Protein AF-A0A182FB34-F1 (afdb_monomer_lite)

Structure (mmCIF, N/CA/C/O backbone):
data_AF-A0A182FB34-F1
#
_entry.id   AF-A0A182FB34-F1
#
loop_
_atom_site.group_PDB
_atom_site.id
_atom_site.type_symbol
_atom_site.label_atom_id
_atom_site.label_alt_id
_atom_site.label_comp_id
_atom_site.label_asym_id
_atom_site.label_entity_id
_atom_site.label_seq_id
_atom_site.pdbx_PDB_ins_code
_atom_site.Cartn_x
_atom_site.Cartn_y
_atom_site.Cartn_z
_atom_site.occupancy
_atom_site.B_iso_or_equiv
_atom_site.auth_seq_id
_atom_site.auth_comp_id
_atom_site.auth_asym_id
_atom_site.auth_atom_id
_atom_site.pdbx_PDB_model_num
ATOM 1 N N . MET A 1 1 ? -63.714 -70.785 -18.193 1.00 37.62 1 MET A N 1
ATOM 2 C CA . MET A 1 1 ? -62.832 -69.650 -17.864 1.00 37.62 1 MET A CA 1
ATOM 3 C C . MET A 1 1 ? -63.317 -68.471 -18.675 1.00 37.62 1 MET A C 1
ATOM 5 O O . MET A 1 1 ? -63.249 -68.540 -19.891 1.00 37.62 1 MET A O 1
ATOM 9 N N . THR A 1 2 ? -63.815 -67.443 -18.006 1.00 28.34 2 THR A N 1
ATOM 10 C CA . THR A 1 2 ? -64.117 -66.121 -18.567 1.00 28.34 2 THR A CA 1
ATOM 11 C C . THR A 1 2 ? -63.583 -65.141 -17.534 1.00 28.34 2 THR A C 1
ATOM 13 O O . THR A 1 2 ? -63.871 -65.276 -16.344 1.00 28.34 2 THR A O 1
ATOM 16 N N . THR A 1 3 ? -62.665 -64.274 -17.945 1.00 29.41 3 THR A N 1
ATOM 17 C CA . THR A 1 3 ? -61.833 -63.498 -17.021 1.00 29.41 3 THR A CA 1
ATOM 18 C C . THR A 1 3 ? -62.367 -62.085 -16.882 1.00 29.41 3 THR A C 1
ATOM 20 O O . THR A 1 3 ? -62.149 -61.271 -17.775 1.00 29.41 3 THR A O 1
ATOM 23 N N . MET A 1 4 ? -62.969 -61.768 -15.733 1.00 33.31 4 MET A N 1
ATOM 24 C CA . MET A 1 4 ? -63.123 -60.375 -15.315 1.00 33.31 4 MET A CA 1
ATOM 25 C C . MET A 1 4 ? -61.728 -59.748 -15.197 1.00 33.31 4 MET A C 1
ATOM 27 O O . MET A 1 4 ? -60.976 -60.050 -14.268 1.00 33.31 4 MET A O 1
ATOM 31 N N . ARG A 1 5 ? -61.362 -58.901 -16.162 1.00 35.53 5 ARG A N 1
ATOM 32 C CA . ARG A 1 5 ? -60.202 -58.017 -16.050 1.00 35.53 5 ARG A CA 1
ATOM 33 C C . ARG A 1 5 ? -60.643 -56.764 -15.308 1.00 35.53 5 ARG A C 1
ATOM 35 O O . ARG A 1 5 ? -61.372 -55.956 -15.865 1.00 35.53 5 ARG A O 1
ATOM 42 N N . ALA A 1 6 ? -60.160 -56.586 -14.084 1.00 34.56 6 ALA A N 1
ATOM 43 C CA . ALA A 1 6 ? -60.190 -55.274 -13.458 1.00 34.56 6 ALA A CA 1
ATOM 44 C C . ALA A 1 6 ? -59.163 -54.375 -14.166 1.00 34.56 6 ALA A C 1
ATOM 46 O O . ALA A 1 6 ? -57.954 -54.562 -14.003 1.00 34.56 6 ALA A O 1
ATOM 47 N N . SER A 1 7 ? -59.634 -53.418 -14.964 1.00 38.97 7 SER A N 1
ATOM 48 C CA . SER A 1 7 ? -58.847 -52.241 -15.329 1.00 38.97 7 SER A CA 1
ATOM 49 C C . SER A 1 7 ? -58.550 -51.447 -14.056 1.00 38.97 7 SER A C 1
ATOM 51 O O . SER A 1 7 ? -59.430 -51.227 -13.226 1.00 38.97 7 SER A O 1
ATOM 53 N N . GLY A 1 8 ? -57.291 -51.058 -13.856 1.00 44.94 8 GLY A N 1
ATOM 54 C CA . GLY A 1 8 ? -56.902 -50.338 -12.646 1.00 44.94 8 GLY A CA 1
ATOM 55 C C . GLY A 1 8 ? -57.573 -48.965 -12.564 1.00 44.94 8 GLY A C 1
ATOM 56 O O . GLY A 1 8 ? -57.427 -48.182 -13.494 1.00 44.94 8 GLY A O 1
ATOM 57 N N . LEU A 1 9 ? -58.197 -48.688 -11.412 1.00 46.28 9 LEU A N 1
ATOM 58 C CA . LEU A 1 9 ? -58.783 -47.413 -10.949 1.00 46.28 9 LEU A CA 1
ATOM 59 C C . LEU A 1 9 ? -60.258 -47.101 -11.274 1.00 46.28 9 LEU A C 1
ATOM 61 O O . LEU A 1 9 ? -60.777 -46.186 -10.643 1.00 46.28 9 LEU A O 1
ATOM 65 N N . ASP A 1 10 ? -60.974 -47.900 -12.072 1.00 52.06 10 ASP A N 1
ATOM 66 C CA . ASP A 1 10 ? -62.434 -47.745 -12.247 1.00 52.06 10 ASP A CA 1
ATOM 67 C C . ASP A 1 10 ? -63.233 -48.898 -11.614 1.00 52.06 10 ASP A C 1
ATOM 69 O O . ASP A 1 10 ? -62.955 -50.075 -11.842 1.00 52.06 10 ASP A O 1
ATOM 73 N N . HIS A 1 11 ? -64.266 -48.572 -10.829 1.00 64.12 11 HIS A N 1
ATOM 74 C CA . HIS A 1 11 ? -65.145 -49.541 -10.143 1.00 64.12 11 HIS A CA 1
ATOM 75 C C . HIS A 1 11 ? -66.318 -50.035 -11.018 1.00 64.12 11 HIS A C 1
ATOM 77 O O . HIS A 1 11 ? -67.413 -50.322 -10.520 1.00 64.12 11 HIS A O 1
ATOM 83 N N . ASN A 1 12 ? -66.075 -50.135 -12.324 1.00 58.28 12 ASN A N 1
ATOM 84 C CA . ASN A 1 12 ? -67.068 -50.516 -13.321 1.00 58.28 12 ASN A CA 1
ATOM 85 C C . ASN A 1 12 ? -67.033 -52.026 -13.598 1.00 58.28 12 ASN A C 1
ATOM 87 O O . ASN A 1 12 ? -65.972 -52.647 -13.654 1.00 58.28 12 ASN A O 1
ATOM 91 N N . CYS A 1 13 ? -68.209 -52.606 -13.809 1.00 60.28 13 CYS A N 1
ATOM 92 C CA . CYS A 1 13 ? -68.420 -53.998 -14.174 1.00 60.28 13 CYS A CA 1
ATOM 93 C C . CYS A 1 13 ? -68.882 -54.070 -15.644 1.00 60.28 13 CYS A C 1
ATOM 95 O O . CYS A 1 13 ? -69.821 -53.376 -16.030 1.00 60.28 13 CYS A O 1
ATOM 97 N N . LEU A 1 14 ? -68.225 -54.911 -16.453 1.00 51.50 14 LEU A N 1
ATOM 98 C CA . LEU A 1 14 ? -68.591 -55.205 -17.848 1.00 51.50 14 LEU A CA 1
ATOM 99 C C . LEU A 1 14 ? -69.265 -56.583 -17.951 1.00 51.50 14 LEU A C 1
ATOM 101 O O . LEU A 1 14 ? -68.822 -57.538 -17.308 1.00 51.50 14 LEU A O 1
ATOM 105 N N . GLU A 1 15 ? -70.288 -56.694 -18.801 1.00 47.69 15 GLU A N 1
ATOM 106 C CA . GLU A 1 15 ? -70.993 -57.945 -19.108 1.00 47.69 15 GLU A CA 1
ATOM 107 C C . GLU A 1 15 ? -71.058 -58.150 -20.637 1.00 47.69 15 GLU A C 1
ATOM 109 O O . GLU A 1 15 ? -71.706 -57.393 -21.357 1.00 47.69 15 GLU A O 1
ATOM 114 N N . GLU A 1 16 ? -70.342 -59.155 -21.156 1.00 42.22 16 GLU A N 1
ATOM 115 C CA . GLU A 1 16 ? -70.268 -59.442 -22.599 1.00 42.22 16 GLU A CA 1
ATOM 116 C C . GLU A 1 16 ? -71.541 -60.151 -23.104 1.00 42.22 16 GLU A C 1
ATOM 118 O O . GLU A 1 16 ? -71.780 -61.322 -22.798 1.00 42.22 16 GLU A O 1
ATOM 123 N N . ALA A 1 17 ? -72.328 -59.473 -23.946 1.00 42.28 17 ALA A N 1
ATOM 124 C CA . ALA A 1 17 ? -73.494 -60.042 -24.627 1.00 42.28 17 ALA A CA 1
ATOM 125 C C . ALA A 1 17 ? -73.252 -60.151 -26.145 1.00 42.28 17 ALA A C 1
ATOM 127 O O . ALA A 1 17 ? -73.205 -59.152 -26.861 1.00 42.28 17 ALA A O 1
ATOM 128 N N . ALA A 1 18 ? -73.107 -61.376 -26.657 1.00 38.28 18 ALA A N 1
ATOM 129 C CA . ALA A 1 18 ? -72.690 -61.612 -28.039 1.00 38.28 18 ALA A CA 1
ATOM 130 C C . ALA A 1 18 ? -73.835 -61.507 -29.070 1.00 38.28 18 ALA A C 1
ATOM 132 O O . ALA A 1 18 ? -74.703 -62.378 -29.132 1.00 38.28 18 ALA A O 1
ATOM 133 N N . LEU A 1 19 ? -73.760 -60.509 -29.958 1.00 38.97 19 LEU A N 1
ATOM 134 C CA . LEU A 1 19 ? -74.393 -60.478 -31.286 1.00 38.97 19 LEU A CA 1
ATOM 135 C C . LEU A 1 19 ? -73.522 -59.630 -32.238 1.00 38.97 19 LEU A C 1
ATOM 137 O O . LEU A 1 19 ? -72.851 -58.698 -31.809 1.00 38.97 19 LEU A O 1
ATOM 141 N N . GLY A 1 20 ? -73.452 -60.004 -33.519 1.00 41.34 20 GLY A N 1
ATOM 142 C CA . GLY A 1 20 ? -72.346 -59.588 -34.395 1.00 41.34 20 GLY A CA 1
ATOM 143 C C . GLY A 1 20 ? -72.399 -58.160 -34.964 1.00 41.34 20 GLY A C 1
ATOM 144 O O . GLY A 1 20 ? -73.461 -57.656 -35.316 1.00 41.34 20 GLY A O 1
ATOM 145 N N . ASN A 1 21 ? -71.204 -57.601 -35.194 1.00 50.00 21 ASN A N 1
ATOM 146 C CA . ASN A 1 21 ? -70.905 -56.439 -36.048 1.00 50.00 21 ASN A CA 1
ATOM 147 C C . ASN A 1 21 ? -71.442 -55.052 -35.627 1.00 50.00 21 ASN A C 1
ATOM 149 O O . ASN A 1 21 ? -71.899 -54.303 -36.484 1.00 50.00 21 ASN A O 1
ATOM 153 N N . THR A 1 22 ? -71.273 -54.676 -34.357 1.00 47.88 22 THR A N 1
ATOM 154 C CA . THR A 1 22 ? -70.527 -53.459 -33.932 1.00 47.88 22 THR A CA 1
ATOM 155 C C . THR A 1 22 ? -70.444 -53.457 -32.409 1.00 47.88 22 THR A C 1
ATOM 157 O O . THR A 1 22 ? -71.482 -53.402 -31.754 1.00 47.88 22 THR A O 1
ATOM 160 N N . GLU A 1 23 ? -69.239 -53.497 -31.842 1.00 40.06 23 GLU A N 1
ATOM 161 C CA . GLU A 1 23 ? -69.048 -53.404 -30.390 1.00 40.06 23 GLU A CA 1
ATOM 162 C C . GLU A 1 23 ? -69.146 -51.946 -29.925 1.00 40.06 23 GLU A C 1
ATOM 164 O O . GLU A 1 23 ? -68.578 -51.040 -30.539 1.00 40.06 23 GLU A O 1
ATOM 169 N N . LEU A 1 24 ? -69.896 -51.725 -28.845 1.00 42.31 24 LEU A N 1
ATOM 170 C CA . LEU A 1 24 ? -70.049 -50.434 -28.184 1.00 42.31 24 LEU A CA 1
ATOM 171 C C . LEU A 1 24 ? -70.226 -50.715 -26.687 1.00 42.31 24 LEU A C 1
ATOM 173 O O . LEU A 1 24 ? -71.282 -51.171 -26.253 1.00 42.31 24 LEU A O 1
ATOM 177 N N . GLU A 1 25 ? -69.148 -50.537 -25.927 1.00 47.62 25 GLU A N 1
ATOM 178 C CA . GLU A 1 25 ? -69.084 -50.901 -24.509 1.00 47.62 25 GLU A CA 1
ATOM 179 C C . GLU A 1 25 ? -69.989 -50.002 -23.652 1.00 47.62 25 GLU A C 1
ATOM 181 O O . GLU A 1 25 ? -70.016 -48.780 -23.817 1.00 47.62 25 GLU A O 1
ATOM 186 N N . VAL A 1 26 ? -70.702 -50.607 -22.699 1.00 52.62 26 VAL A N 1
ATOM 187 C CA . VAL A 1 26 ? -71.506 -49.904 -21.691 1.00 52.62 26 VAL A CA 1
ATOM 188 C C . VAL A 1 26 ? -71.038 -50.358 -20.313 1.00 52.62 26 VAL A C 1
ATOM 190 O O . VAL A 1 26 ? -70.977 -51.552 -20.035 1.00 52.62 26 VAL A O 1
ATOM 193 N N . TYR A 1 27 ? -70.693 -49.393 -19.463 1.00 58.97 27 TYR A N 1
ATOM 194 C CA . TYR A 1 27 ? -70.099 -49.614 -18.147 1.00 58.97 27 TYR A CA 1
ATOM 195 C C . TYR A 1 27 ? -71.133 -49.322 -17.047 1.00 58.97 27 TYR A C 1
ATOM 197 O O . TYR A 1 27 ? -71.647 -48.205 -16.974 1.00 58.97 27 TYR A O 1
ATOM 205 N N . GLU A 1 28 ? -71.416 -50.291 -16.168 1.00 66.69 28 GLU A N 1
ATOM 206 C CA . GLU A 1 28 ? -72.265 -50.095 -14.979 1.00 66.69 28 GLU A CA 1
ATOM 207 C C . GLU A 1 28 ? -71.475 -50.248 -13.669 1.00 66.69 28 GLU A C 1
ATOM 209 O O . GLU A 1 28 ? -70.470 -50.957 -13.599 1.00 66.69 28 GLU A O 1
ATOM 214 N N . CYS A 1 29 ? -71.939 -49.597 -12.598 1.00 71.94 29 CYS A N 1
ATOM 215 C CA . CYS A 1 29 ? -71.304 -49.686 -11.282 1.00 71.94 29 CYS A CA 1
ATOM 216 C C . CYS A 1 29 ? -71.530 -51.050 -10.622 1.00 71.94 29 CYS A C 1
ATOM 218 O O . CYS A 1 29 ? -72.659 -51.530 -10.517 1.00 71.94 29 CYS A O 1
ATOM 220 N N . CYS A 1 30 ? -70.465 -51.639 -10.081 1.00 73.81 30 CYS A N 1
ATOM 221 C CA . CYS A 1 30 ? -70.556 -52.909 -9.369 1.00 73.81 30 CYS A CA 1
ATOM 222 C C . CYS A 1 30 ? -71.412 -52.814 -8.078 1.00 73.81 30 CYS A C 1
ATOM 224 O O . CYS A 1 30 ? -71.474 -51.782 -7.405 1.00 73.81 30 CYS A O 1
ATOM 226 N N . ASN A 1 31 ? -72.058 -53.927 -7.704 1.00 74.12 31 ASN A N 1
ATOM 227 C CA . ASN A 1 31 ? -73.032 -53.998 -6.603 1.00 74.12 31 ASN A CA 1
ATOM 228 C C . ASN A 1 31 ? -72.552 -53.363 -5.280 1.00 74.12 31 ASN A C 1
ATOM 230 O O . ASN A 1 31 ? -71.488 -53.691 -4.757 1.00 74.12 31 ASN A O 1
ATOM 234 N N . GLY A 1 32 ? -73.395 -52.504 -4.697 1.00 73.94 32 GLY A N 1
ATOM 235 C CA . GLY A 1 32 ? -73.097 -51.751 -3.470 1.00 73.94 32 GLY A CA 1
ATOM 236 C C . GLY A 1 32 ? -72.523 -50.349 -3.707 1.00 73.94 32 GLY A C 1
ATOM 237 O O . GLY A 1 32 ? -72.371 -49.600 -2.742 1.00 73.94 32 GLY A O 1
ATOM 238 N N . TYR A 1 33 ? -72.260 -49.979 -4.961 1.00 78.38 33 TYR A N 1
ATOM 239 C CA . TYR A 1 33 ? -71.896 -48.629 -5.389 1.00 78.38 33 TYR A CA 1
ATOM 240 C C . TYR A 1 33 ? -73.024 -48.024 -6.247 1.00 78.38 33 TYR A C 1
ATOM 242 O O . TYR A 1 33 ? -73.843 -48.753 -6.804 1.00 78.38 33 TYR A O 1
ATOM 250 N N . TYR A 1 34 ? -73.086 -46.695 -6.342 1.00 81.69 34 TYR A N 1
ATOM 251 C CA . TYR A 1 34 ? -74.007 -45.957 -7.213 1.00 81.69 34 TYR A CA 1
ATOM 252 C C . TYR A 1 34 ? -73.232 -44.979 -8.096 1.00 81.69 34 TYR A C 1
ATOM 254 O O . TYR A 1 34 ? -72.231 -44.418 -7.656 1.00 81.69 34 TYR A O 1
ATOM 262 N N . ASN A 1 35 ? -73.702 -44.762 -9.324 1.00 77.50 35 ASN A N 1
ATOM 263 C CA . ASN A 1 35 ? -73.099 -43.783 -10.224 1.00 77.50 35 ASN A CA 1
ATOM 264 C C . ASN A 1 35 ? -73.511 -42.359 -9.809 1.00 77.50 35 ASN A C 1
ATOM 266 O O . ASN A 1 35 ? -74.692 -42.108 -9.547 1.00 77.50 35 ASN A O 1
ATOM 270 N N . ASN A 1 36 ? -72.553 -41.437 -9.724 1.00 74.50 36 ASN A N 1
ATOM 271 C CA . ASN A 1 36 ? -72.812 -40.024 -9.469 1.00 74.50 36 ASN A CA 1
ATOM 272 C C . ASN A 1 36 ? -73.090 -39.246 -10.777 1.00 74.50 36 ASN A C 1
ATOM 274 O O . ASN A 1 36 ? -73.164 -39.805 -11.867 1.00 74.50 36 ASN A O 1
ATOM 278 N N . THR A 1 37 ? -73.265 -37.925 -10.695 1.00 73.75 37 THR A N 1
ATOM 279 C CA . THR A 1 37 ? -73.559 -37.084 -11.875 1.00 73.75 37 THR A CA 1
ATOM 280 C C . THR A 1 37 ? -72.364 -36.850 -12.811 1.00 73.75 37 THR A C 1
ATOM 282 O O . THR A 1 37 ? -72.510 -36.115 -13.785 1.00 73.75 37 THR A O 1
ATOM 285 N N . LEU A 1 38 ? -71.191 -37.415 -12.511 1.00 65.25 38 LEU A N 1
ATOM 286 C CA . LEU A 1 38 ? -69.948 -37.287 -13.282 1.00 65.25 38 LEU A CA 1
ATOM 287 C C . LEU A 1 38 ? -69.506 -38.610 -13.935 1.00 65.25 38 LEU A C 1
ATOM 289 O O . LEU A 1 38 ? -68.574 -38.593 -14.732 1.00 65.25 38 LEU A O 1
ATOM 293 N N . GLY A 1 39 ? -70.176 -39.731 -13.640 1.00 66.06 39 GLY A N 1
ATOM 294 C CA . GLY A 1 39 ? -69.811 -41.064 -14.134 1.00 66.06 39 GLY A CA 1
ATOM 295 C C . GLY A 1 39 ? -69.057 -41.938 -13.122 1.00 66.06 39 GLY A C 1
ATOM 296 O O . GLY A 1 39 ? -68.708 -43.067 -13.454 1.00 66.06 39 GLY A O 1
ATOM 297 N N . GLU A 1 40 ? -68.807 -41.448 -11.903 1.00 69.38 40 GLU A N 1
ATOM 298 C CA . GLU A 1 40 ? -67.996 -42.135 -10.891 1.00 69.38 40 GLU A CA 1
ATOM 299 C C . GLU A 1 40 ? -68.859 -43.007 -9.961 1.00 69.38 40 GLU A C 1
ATOM 301 O O . GLU A 1 40 ? -69.876 -42.561 -9.420 1.00 69.38 40 GLU A O 1
ATOM 306 N N . CYS A 1 41 ? -68.418 -44.239 -9.698 1.00 77.94 41 CYS A N 1
ATOM 307 C CA . CYS A 1 41 ? -69.105 -45.169 -8.801 1.00 77.94 41 CYS A CA 1
ATOM 308 C C . CYS A 1 41 ? -68.715 -44.953 -7.328 1.00 77.94 41 CYS A C 1
ATOM 310 O O . CYS A 1 41 ? -67.619 -45.321 -6.900 1.00 77.94 41 CYS A O 1
ATOM 312 N N . LEU A 1 42 ? -69.635 -44.417 -6.521 1.00 74.88 42 LEU A N 1
ATOM 313 C CA . LEU A 1 42 ? -69.445 -44.125 -5.093 1.00 74.88 42 LEU A CA 1
ATOM 314 C C . LEU A 1 42 ? -70.115 -45.178 -4.182 1.00 74.88 42 LEU A C 1
ATOM 316 O O . LEU A 1 42 ? -71.195 -45.667 -4.510 1.00 74.88 42 LEU A O 1
ATOM 320 N N . PRO A 1 43 ? -69.531 -45.544 -3.023 1.00 81.44 43 PRO A N 1
ATOM 321 C CA . PRO A 1 43 ? -70.060 -46.603 -2.159 1.00 81.44 43 PRO A CA 1
ATOM 322 C C . PRO A 1 43 ? -71.332 -46.200 -1.392 1.00 81.44 43 PRO A C 1
ATOM 324 O O . PRO A 1 43 ? -71.459 -45.084 -0.886 1.00 81.44 43 PRO A O 1
ATOM 327 N N . ILE A 1 44 ? -72.256 -47.153 -1.232 1.00 81.50 44 ILE A N 1
ATOM 328 C CA . ILE A 1 44 ? -73.529 -46.975 -0.517 1.00 81.50 44 ILE A CA 1
ATOM 329 C C . ILE A 1 44 ? -73.391 -47.423 0.948 1.00 81.50 44 ILE A C 1
ATOM 331 O O . ILE A 1 44 ? -73.040 -48.569 1.236 1.00 81.50 44 ILE A O 1
ATOM 335 N N . CYS A 1 45 ? -73.753 -46.556 1.897 1.00 80.88 45 CYS A N 1
ATOM 336 C CA . CYS A 1 45 ? -73.885 -46.899 3.317 1.00 80.88 45 CYS A CA 1
ATOM 337 C C . CYS A 1 45 ? -75.353 -46.793 3.763 1.00 80.88 45 CYS A C 1
ATOM 339 O O . CYS A 1 45 ? -75.956 -45.727 3.681 1.00 80.88 45 CYS A O 1
ATOM 341 N N . THR A 1 46 ? -75.925 -47.883 4.290 1.00 80.12 46 THR A N 1
ATOM 342 C CA . THR A 1 46 ? -77.333 -47.953 4.758 1.00 80.12 46 THR A CA 1
ATOM 343 C C . THR A 1 46 ? -77.632 -47.134 6.019 1.00 80.12 46 THR A C 1
ATOM 345 O O . THR A 1 46 ? -78.795 -46.969 6.389 1.00 80.12 46 THR A O 1
ATOM 348 N N . LYS A 1 47 ? -76.601 -46.606 6.686 1.00 76.94 47 LYS A N 1
ATOM 349 C CA . LYS A 1 47 ? -76.711 -45.606 7.755 1.00 76.94 47 LYS A CA 1
ATOM 350 C C . LYS A 1 47 ? -75.744 -44.455 7.462 1.00 76.94 47 LYS A C 1
ATOM 352 O O . LYS A 1 47 ? -74.636 -44.732 6.998 1.00 76.94 47 LYS A O 1
ATOM 357 N N . PRO A 1 48 ? -76.120 -43.194 7.740 1.00 73.31 48 PRO A N 1
ATOM 358 C CA . PRO A 1 48 ? -75.228 -42.058 7.546 1.00 73.31 48 PRO A CA 1
ATOM 359 C C . PRO A 1 48 ? -74.009 -42.157 8.471 1.00 73.31 48 PRO A C 1
ATOM 361 O O . PRO A 1 48 ? -74.120 -42.512 9.646 1.00 73.31 48 PRO A O 1
ATOM 364 N N . CYS A 1 49 ? -72.837 -41.825 7.935 1.00 77.25 49 CYS A N 1
ATOM 365 C CA . CYS A 1 49 ? -71.577 -41.851 8.668 1.00 77.25 49 CYS A CA 1
ATOM 366 C C . CYS A 1 49 ? -71.393 -40.556 9.473 1.00 77.25 49 CYS A C 1
ATOM 368 O O . CYS A 1 49 ? -70.682 -39.651 9.049 1.00 77.25 49 CYS A O 1
ATOM 370 N N . GLU A 1 50 ? -72.045 -40.444 10.632 1.00 77.62 50 GLU A N 1
ATOM 371 C CA . GLU A 1 50 ? -71.871 -39.288 11.523 1.00 77.62 50 GLU A CA 1
ATOM 372 C C . GLU A 1 50 ? -70.389 -39.094 11.896 1.00 77.62 50 GLU A C 1
ATOM 374 O O . GLU A 1 50 ? -69.742 -40.009 12.408 1.00 77.62 50 GLU A O 1
ATOM 379 N N . ASN A 1 51 ? -69.853 -37.897 11.628 1.00 78.81 51 ASN A N 1
ATOM 380 C CA . ASN A 1 51 ? -68.426 -37.556 11.739 1.00 78.81 51 ASN A CA 1
ATOM 381 C C . ASN A 1 51 ? -67.487 -38.480 10.928 1.00 78.81 51 ASN A C 1
ATOM 383 O O . ASN A 1 51 ? -66.364 -38.772 11.351 1.00 78.81 51 ASN A O 1
ATOM 387 N N . GLY A 1 52 ? -67.945 -38.940 9.762 1.00 80.31 52 GLY A N 1
ATOM 388 C CA . GLY A 1 52 ? -67.207 -39.804 8.846 1.00 80.31 52 GLY A CA 1
ATOM 389 C C . GLY A 1 52 ? -67.688 -39.705 7.395 1.00 80.31 52 GLY A C 1
ATOM 390 O O . GLY A 1 52 ? -68.545 -38.891 7.058 1.00 80.31 52 GLY A O 1
ATOM 391 N N . TYR A 1 53 ? -67.167 -40.592 6.549 1.00 83.88 53 TYR A N 1
ATOM 392 C CA . TYR A 1 53 ? -67.612 -40.814 5.172 1.00 83.88 53 TYR A CA 1
ATOM 393 C C . TYR A 1 53 ? -67.704 -42.317 4.865 1.00 83.88 53 TYR A C 1
ATOM 395 O O . TYR A 1 53 ? -67.080 -43.142 5.537 1.00 83.88 53 TYR A O 1
ATOM 403 N N . CYS A 1 54 ? -68.503 -42.686 3.862 1.00 83.00 54 CYS A N 1
ATOM 404 C CA . CYS A 1 54 ? -68.591 -44.066 3.382 1.00 83.00 54 CYS A CA 1
ATOM 405 C C . CYS A 1 54 ? -67.375 -44.357 2.488 1.00 83.00 54 CYS A C 1
ATOM 407 O O . CYS A 1 54 ? -67.201 -43.689 1.474 1.00 83.00 54 CYS A O 1
ATOM 409 N N . SER A 1 55 ? -66.517 -45.307 2.868 1.00 80.19 55 SER A N 1
ATOM 410 C CA . SER A 1 55 ? -65.277 -45.636 2.136 1.00 80.19 55 SER A CA 1
ATOM 411 C C . SER A 1 55 ? -65.377 -46.923 1.314 1.00 80.19 55 SER A C 1
ATOM 413 O O . SER A 1 55 ? -64.641 -47.119 0.355 1.00 80.19 55 SER A O 1
ATOM 415 N N . SER A 1 56 ? -66.303 -47.802 1.683 1.00 80.06 56 SER A N 1
ATOM 416 C CA . SER A 1 56 ? -66.739 -48.987 0.936 1.00 80.06 56 SER A CA 1
ATOM 417 C C . SER A 1 56 ? -68.152 -49.359 1.420 1.00 80.06 56 SER A C 1
ATOM 419 O O . SER A 1 56 ? -68.604 -48.788 2.420 1.00 80.06 56 SER A O 1
ATOM 421 N N . PRO A 1 57 ? -68.905 -50.243 0.738 1.00 82.56 57 PRO A N 1
ATOM 422 C CA . PRO A 1 57 ? -70.327 -50.432 1.022 1.00 82.56 57 PRO A CA 1
ATOM 423 C C . PRO A 1 57 ? -70.600 -50.814 2.487 1.00 82.56 57 PRO A C 1
ATOM 425 O O . PRO A 1 57 ? -70.095 -51.812 2.996 1.00 82.56 57 PRO A O 1
ATOM 428 N N . ASN A 1 58 ? -71.411 -50.005 3.176 1.00 80.31 58 ASN A N 1
ATOM 429 C CA . ASN A 1 58 ? -71.687 -50.068 4.623 1.00 80.31 58 ASN A CA 1
ATOM 430 C C . ASN A 1 58 ? -70.485 -49.864 5.577 1.00 80.31 58 ASN A C 1
ATOM 432 O O . ASN A 1 58 ? -70.618 -50.079 6.786 1.00 80.31 58 ASN A O 1
ATOM 436 N N . VAL A 1 59 ? -69.336 -49.390 5.089 1.00 81.44 59 VAL A N 1
ATOM 437 C CA . VAL A 1 59 ? -68.143 -49.104 5.900 1.00 81.44 59 VAL A CA 1
ATOM 438 C C . VAL A 1 59 ? -67.924 -47.597 6.035 1.00 81.44 59 VAL A C 1
ATOM 440 O O . VAL A 1 59 ? -67.404 -46.934 5.143 1.00 81.44 59 VAL A O 1
ATOM 443 N N . CYS A 1 60 ? -68.260 -47.058 7.208 1.00 82.44 60 CYS A N 1
ATOM 444 C CA . CYS A 1 60 ? -67.879 -45.696 7.583 1.00 82.44 60 CYS A CA 1
ATOM 445 C C . CYS A 1 60 ? -66.408 -45.618 8.028 1.00 82.44 60 CYS A C 1
ATOM 447 O O . CYS A 1 60 ? -66.032 -46.267 9.014 1.00 82.44 60 CYS A O 1
ATOM 449 N N . THR A 1 61 ? -65.614 -44.780 7.365 1.00 82.38 61 THR A N 1
ATOM 450 C CA . THR A 1 61 ? -64.331 -44.253 7.860 1.00 82.38 61 THR A CA 1
ATOM 451 C C . THR A 1 61 ? -64.600 -42.951 8.617 1.00 82.38 61 THR A C 1
ATOM 453 O O . THR A 1 61 ? -65.467 -42.183 8.213 1.00 82.38 61 THR A O 1
ATOM 456 N N . CYS A 1 62 ? -63.910 -42.699 9.731 1.00 85.81 62 CYS A N 1
ATOM 457 C CA . CYS A 1 62 ? -64.084 -41.455 10.489 1.00 85.81 62 CYS A CA 1
ATOM 458 C C . CYS A 1 62 ? -63.301 -40.297 9.856 1.00 85.81 62 CYS A C 1
ATOM 460 O O . CYS A 1 62 ? -62.229 -40.515 9.296 1.00 85.81 62 CYS A O 1
ATOM 462 N N . ASN A 1 63 ? -63.822 -39.077 9.984 1.00 79.75 63 ASN A N 1
ATOM 463 C CA . ASN A 1 63 ? -63.136 -37.861 9.551 1.00 79.75 63 ASN A CA 1
ATOM 464 C C . ASN A 1 63 ? -61.946 -37.558 10.472 1.00 79.75 63 ASN A C 1
ATOM 466 O O . ASN A 1 63 ? -61.922 -37.990 11.630 1.00 79.75 63 ASN A O 1
ATOM 470 N N . ASP A 1 64 ? -60.978 -36.779 9.986 1.00 79.06 64 ASP A N 1
ATOM 471 C CA . ASP A 1 64 ? -59.790 -36.432 10.767 1.00 79.06 64 ASP A CA 1
ATOM 472 C C . ASP A 1 64 ? -60.137 -35.806 12.124 1.00 79.06 64 ASP A C 1
ATOM 474 O O . ASP A 1 64 ? -61.024 -34.963 12.266 1.00 79.06 64 ASP A O 1
ATOM 478 N N . GLY A 1 65 ? -59.438 -36.273 13.159 1.00 70.44 65 GLY A N 1
ATOM 479 C CA . GLY A 1 65 ? -59.737 -35.939 14.550 1.00 70.44 65 GLY A CA 1
ATOM 480 C C . GLY A 1 65 ? -60.818 -36.805 15.210 1.00 70.44 65 GLY A C 1
ATOM 481 O O . GLY A 1 65 ? -60.979 -36.711 16.427 1.00 70.44 65 GLY A O 1
ATOM 482 N N . PHE A 1 66 ? -61.507 -37.698 14.493 1.00 81.69 66 PHE A N 1
ATOM 483 C CA . PHE A 1 66 ? -62.466 -38.656 15.060 1.00 81.69 66 PHE A CA 1
ATOM 484 C C . PHE A 1 66 ? -61.959 -40.104 14.971 1.00 81.69 66 PHE A C 1
ATOM 486 O O . PHE A 1 66 ? -61.248 -40.483 14.046 1.00 81.69 66 PHE A O 1
ATOM 493 N N . SER A 1 67 ? -62.329 -40.938 15.945 1.00 79.06 67 SER A N 1
ATOM 494 C CA . SER A 1 67 ? -61.933 -42.350 16.024 1.00 79.06 67 SER A CA 1
ATOM 495 C C . SER A 1 67 ? -63.125 -43.260 16.336 1.00 79.06 67 SER A C 1
ATOM 497 O O . SER A 1 67 ? -64.082 -42.874 17.011 1.00 79.06 67 SER A O 1
ATOM 499 N N . LYS A 1 68 ? -63.101 -44.481 15.787 1.00 77.12 68 LYS A N 1
ATOM 500 C CA . LYS A 1 68 ? -64.258 -45.388 15.740 1.00 77.12 68 LYS A CA 1
ATOM 501 C C . LYS A 1 68 ? -64.392 -46.194 17.036 1.00 77.12 68 LYS A C 1
ATOM 503 O O . LYS A 1 68 ? -63.839 -47.282 17.163 1.00 77.12 68 LYS A O 1
ATOM 508 N N . ILE A 1 69 ? -65.141 -45.665 18.000 1.00 72.50 69 ILE A N 1
ATOM 509 C CA . ILE A 1 69 ? -65.318 -46.248 19.338 1.00 72.50 69 ILE A CA 1
ATOM 510 C C . ILE A 1 69 ? -66.742 -46.801 19.457 1.00 72.50 69 ILE A C 1
ATOM 512 O O . ILE A 1 69 ? -67.716 -46.050 19.480 1.00 72.50 69 ILE A O 1
ATOM 516 N N . GLY A 1 70 ? -66.873 -48.130 19.529 1.00 66.88 70 GLY A N 1
ATOM 517 C CA . GLY A 1 70 ? -68.181 -48.800 19.574 1.00 66.88 70 GLY A CA 1
ATOM 518 C C . GLY A 1 70 ? -68.984 -48.668 18.273 1.00 66.88 70 GLY A C 1
ATOM 519 O O . GLY A 1 70 ? -70.208 -48.608 18.309 1.00 66.88 70 GLY A O 1
ATOM 520 N N . GLY A 1 71 ? -68.300 -48.557 17.129 1.00 67.38 71 GLY A N 1
ATOM 521 C CA . GLY A 1 71 ? -68.911 -48.369 15.807 1.00 67.38 71 GLY A CA 1
ATOM 522 C C . GLY A 1 71 ? -69.217 -46.913 15.433 1.00 67.38 71 GLY A C 1
ATOM 523 O O . GLY A 1 71 ? -69.356 -46.632 14.246 1.00 67.38 71 GLY A O 1
ATOM 524 N N . VAL A 1 72 ? -69.242 -45.993 16.404 1.00 70.56 72 VAL A N 1
ATOM 525 C CA . VAL A 1 72 ? -69.506 -44.556 16.207 1.00 70.56 72 VAL A CA 1
ATOM 526 C C . VAL A 1 72 ? -68.193 -43.767 16.181 1.00 70.56 72 VAL A C 1
ATOM 528 O O . VAL A 1 72 ? -67.286 -44.038 16.970 1.00 70.56 72 VAL A O 1
ATOM 531 N N . CYS A 1 73 ? -68.086 -42.771 15.300 1.00 80.12 73 CYS A N 1
ATOM 532 C CA . CYS A 1 73 ? -66.938 -41.868 15.241 1.00 80.12 73 CYS A CA 1
ATOM 533 C C . CYS A 1 73 ? -67.021 -40.822 16.364 1.00 80.12 73 CYS A C 1
ATOM 535 O O . CYS A 1 73 ? -67.828 -39.894 16.316 1.00 80.12 73 CYS A O 1
ATOM 537 N N . ARG A 1 74 ? -66.195 -40.988 17.404 1.00 77.06 74 ARG A N 1
ATOM 538 C CA . ARG A 1 74 ? -66.109 -40.087 18.565 1.00 77.06 74 ARG A CA 1
ATOM 539 C C . ARG A 1 74 ? -64.917 -39.134 18.439 1.00 77.06 74 ARG A C 1
ATOM 541 O O . ARG A 1 74 ? -63.909 -39.521 17.847 1.00 77.06 74 ARG A O 1
ATOM 548 N N . PRO A 1 75 ? -64.996 -37.909 18.988 1.00 78.19 75 PRO A N 1
ATOM 549 C CA . PRO A 1 75 ? -63.888 -36.964 18.937 1.00 78.19 75 PRO A CA 1
ATOM 550 C C . PRO A 1 75 ? -62.661 -37.500 19.677 1.00 78.19 75 PRO A C 1
ATOM 552 O O . PRO A 1 75 ? -62.762 -38.070 20.764 1.00 78.19 75 PRO A O 1
ATOM 555 N N . THR A 1 76 ? -61.490 -37.281 19.088 1.00 77.94 76 THR A N 1
ATOM 556 C CA . THR A 1 76 ? -60.196 -37.705 19.620 1.00 77.94 76 THR A CA 1
ATOM 557 C C . THR A 1 76 ? -59.461 -36.482 20.150 1.00 77.94 76 THR A C 1
ATOM 559 O O . THR A 1 76 ? -59.222 -35.523 19.417 1.00 77.94 76 THR A O 1
ATOM 562 N N . CYS A 1 77 ? -59.076 -36.510 21.422 1.00 74.75 77 CYS A N 1
ATOM 563 C CA . CYS A 1 77 ? -58.242 -35.475 22.023 1.00 74.75 77 CYS A CA 1
ATOM 564 C C . CYS A 1 77 ? -56.871 -36.056 22.341 1.00 74.75 77 CYS A C 1
ATOM 566 O O . CYS A 1 77 ? -56.766 -36.969 23.165 1.00 74.75 77 CYS A O 1
ATOM 568 N N . ARG A 1 78 ? -55.810 -35.503 21.746 1.00 67.00 78 ARG A N 1
ATOM 569 C CA . ARG A 1 78 ? -54.448 -35.807 22.195 1.00 67.00 78 ARG A CA 1
ATOM 570 C C . ARG A 1 78 ? -54.275 -35.240 23.613 1.00 67.00 78 ARG A C 1
ATOM 572 O O . ARG A 1 78 ? -54.465 -34.051 23.831 1.00 67.00 78 ARG A O 1
ATOM 579 N N . HIS A 1 79 ? -53.960 -36.115 24.570 1.00 65.38 79 HIS A N 1
ATOM 580 C CA . HIS A 1 79 ? -53.675 -35.792 25.978 1.00 65.38 79 HIS A CA 1
ATOM 581 C C . HIS A 1 79 ? -54.808 -35.094 26.775 1.00 65.38 79 HIS A C 1
ATOM 583 O O . HIS A 1 79 ? -54.568 -34.121 27.477 1.00 65.38 79 HIS A O 1
ATOM 589 N N . CYS A 1 80 ? -56.041 -35.616 26.759 1.00 70.25 80 CYS A N 1
ATOM 590 C CA . CYS A 1 80 ? -57.136 -35.119 27.621 1.00 70.25 80 CYS A CA 1
ATOM 591 C C . CYS A 1 80 ? -57.171 -35.780 29.023 1.00 70.25 80 CYS A C 1
ATOM 593 O O . CYS A 1 80 ? -58.205 -36.262 29.483 1.00 70.25 80 CYS A O 1
ATOM 595 N N . SER A 1 81 ? -56.027 -35.843 29.709 1.00 72.56 81 SER A N 1
ATOM 596 C CA . SER A 1 81 ? -55.951 -36.345 31.092 1.00 72.56 81 SER A CA 1
ATOM 597 C C . SER A 1 81 ? -56.655 -35.381 32.056 1.00 72.56 81 SER A C 1
ATOM 599 O O . SER A 1 81 ? -56.517 -34.170 31.912 1.00 72.56 81 SER A O 1
ATOM 601 N N . ASN A 1 82 ? -57.389 -35.902 33.048 1.00 77.00 82 ASN A N 1
ATOM 602 C CA . ASN A 1 82 ? -58.200 -35.119 34.005 1.00 77.00 82 ASN A CA 1
ATOM 603 C C . ASN A 1 82 ? -59.295 -34.239 33.355 1.00 77.00 82 ASN A C 1
ATOM 605 O O . ASN A 1 82 ? -59.719 -33.224 33.917 1.00 77.00 82 ASN A O 1
ATOM 609 N N . GLY A 1 83 ? -59.781 -34.638 32.177 1.00 76.75 83 GLY A N 1
ATOM 610 C CA . GLY A 1 83 ? -60.883 -33.987 31.476 1.00 76.75 83 GLY A CA 1
ATOM 611 C C . GLY A 1 83 ? -61.695 -34.952 30.610 1.00 76.75 83 GLY A C 1
ATOM 612 O O . GLY A 1 83 ? -61.470 -36.160 30.609 1.00 76.75 83 GLY A O 1
ATOM 613 N N . ILE A 1 84 ? -62.675 -34.408 29.891 1.00 78.88 84 ILE A N 1
ATOM 614 C CA . ILE A 1 84 ? -63.573 -35.129 28.983 1.00 78.88 84 ILE A CA 1
ATOM 615 C C . ILE A 1 84 ? -63.451 -34.507 27.589 1.00 78.88 84 ILE A C 1
ATOM 617 O O . ILE A 1 84 ? -63.604 -33.296 27.434 1.00 78.88 84 ILE A O 1
ATOM 621 N N . CYS A 1 85 ? -63.179 -35.319 26.569 1.00 77.88 85 CYS A N 1
ATOM 622 C CA . CYS A 1 85 ? -63.100 -34.850 25.185 1.00 77.88 85 CYS A CA 1
ATOM 623 C C . CYS A 1 85 ? -64.510 -34.561 24.641 1.00 77.88 85 CYS A C 1
ATOM 625 O O . CYS A 1 85 ? -65.351 -35.459 24.635 1.00 77.88 85 CYS A O 1
ATOM 627 N N . VAL A 1 86 ? -64.769 -33.323 24.204 1.00 79.94 86 VAL A N 1
ATOM 628 C CA . VAL A 1 86 ? -66.095 -32.880 23.712 1.00 79.94 86 VAL A CA 1
ATOM 629 C C . VAL A 1 86 ? -66.126 -32.588 22.207 1.00 79.94 86 VAL A C 1
ATOM 631 O O . VAL A 1 86 ? -67.172 -32.719 21.584 1.00 79.94 86 VAL A O 1
ATOM 634 N N . ALA A 1 87 ? -64.977 -32.267 21.614 1.00 72.19 87 ALA A N 1
ATOM 635 C CA . ALA A 1 87 ? -64.738 -32.165 20.172 1.00 72.19 87 ALA A CA 1
ATOM 636 C C . ALA A 1 87 ? -63.255 -32.509 19.901 1.00 72.19 87 ALA A C 1
ATOM 638 O O . ALA A 1 87 ? -62.495 -32.616 20.871 1.00 72.19 87 ALA A O 1
ATOM 639 N N . PRO A 1 88 ? -62.801 -32.712 18.647 1.00 74.62 88 PRO A N 1
ATOM 640 C CA . PRO A 1 88 ? -61.407 -33.059 18.370 1.00 74.62 88 PRO A CA 1
ATOM 641 C C . PRO A 1 88 ? -60.427 -32.067 19.013 1.00 74.62 88 PRO A C 1
ATOM 643 O O . PRO A 1 88 ? -60.539 -30.858 18.832 1.00 74.62 88 PRO A O 1
ATOM 646 N N . ASN A 1 89 ? -59.492 -32.583 19.815 1.00 69.31 89 ASN A N 1
ATOM 647 C CA . ASN A 1 89 ? -58.554 -31.807 20.646 1.00 69.31 89 ASN A CA 1
ATOM 648 C C . ASN A 1 89 ? -59.181 -30.766 21.614 1.00 69.31 89 ASN A C 1
ATOM 650 O O . ASN A 1 89 ? -58.465 -29.930 22.163 1.00 69.31 89 ASN A O 1
ATOM 654 N N . GLN A 1 90 ? -60.485 -30.835 21.910 1.00 68.31 90 GLN A N 1
ATOM 655 C CA . GLN A 1 90 ? -61.172 -29.948 22.858 1.00 68.31 90 GLN A CA 1
ATOM 656 C C . GLN A 1 90 ? -61.543 -30.694 24.156 1.00 68.31 90 GLN A C 1
ATOM 658 O O . GLN A 1 90 ? -62.529 -31.425 24.219 1.00 68.31 90 GLN A O 1
ATOM 663 N N . CYS A 1 91 ? -60.754 -30.483 25.217 1.00 78.06 91 CYS A N 1
ATOM 664 C CA . CYS A 1 91 ? -60.875 -31.169 26.513 1.00 78.06 91 CYS A CA 1
ATOM 665 C C . CYS A 1 91 ? -61.578 -30.307 27.589 1.00 78.06 91 CYS A C 1
ATOM 667 O O . CYS A 1 91 ? -61.137 -29.193 27.871 1.00 78.06 91 CYS A O 1
ATOM 669 N N . MET A 1 92 ? -62.675 -30.769 28.192 1.00 80.25 92 MET A N 1
ATOM 670 C CA . MET A 1 92 ? -63.368 -30.092 29.302 1.00 80.25 92 MET A CA 1
ATOM 671 C C . MET A 1 92 ? -62.854 -30.617 30.650 1.00 80.25 92 MET A C 1
ATOM 673 O O . MET A 1 92 ? -62.954 -31.812 30.911 1.00 80.25 92 MET A O 1
ATOM 677 N N . CYS A 1 93 ? -62.305 -29.750 31.502 1.00 82.00 93 CYS A N 1
ATOM 678 C CA . CYS A 1 93 ? -61.597 -30.174 32.716 1.00 82.00 93 CYS A CA 1
ATOM 679 C C . CYS A 1 93 ? -62.514 -30.589 33.872 1.00 82.00 93 CYS A C 1
ATOM 681 O O . CYS A 1 93 ? -63.600 -30.042 34.061 1.00 82.00 93 CYS A O 1
ATOM 683 N N . MET A 1 94 ? -62.046 -31.553 34.669 1.00 78.25 94 MET A N 1
ATOM 684 C CA . MET A 1 94 ? -62.720 -32.005 35.887 1.00 78.25 94 MET A CA 1
ATOM 685 C C . MET A 1 94 ? -62.496 -31.029 37.055 1.00 78.25 94 MET A C 1
ATOM 687 O O . MET A 1 94 ? -61.530 -30.267 37.083 1.00 78.25 94 MET A O 1
ATOM 691 N N . LYS A 1 95 ? -63.391 -31.052 38.052 1.00 78.88 95 LYS A N 1
ATOM 692 C CA . LYS A 1 95 ? -63.341 -30.154 39.220 1.00 78.88 95 LYS A CA 1
ATOM 693 C C . LYS A 1 95 ? -61.999 -30.274 39.962 1.00 78.88 95 LYS A C 1
ATOM 695 O O . LYS A 1 95 ? -61.626 -31.366 40.375 1.00 78.88 95 LYS A O 1
ATOM 700 N N . GLY A 1 96 ? -61.326 -29.140 40.166 1.00 71.31 96 GLY A N 1
ATOM 701 C CA . GLY A 1 96 ? -59.973 -29.058 40.743 1.00 71.31 96 GLY A CA 1
ATOM 702 C C . GLY A 1 96 ? -58.867 -28.834 39.703 1.00 71.31 96 GLY A C 1
ATOM 703 O O . GLY A 1 96 ? -57.757 -28.460 40.074 1.00 71.31 96 GLY A O 1
ATOM 704 N N . PHE A 1 97 ? -59.186 -28.987 38.415 1.00 78.62 97 PHE A N 1
ATOM 705 C CA . PHE A 1 97 ? -58.276 -28.758 37.298 1.00 78.62 97 PHE A CA 1
ATOM 706 C C . PHE A 1 97 ? -58.762 -27.596 36.425 1.00 78.62 97 PHE A C 1
ATOM 708 O O . PHE A 1 97 ? -59.964 -27.389 36.253 1.00 78.62 97 PHE A O 1
ATOM 715 N N . GLU A 1 98 ? -57.827 -26.859 35.837 1.00 77.81 98 GLU A N 1
ATOM 716 C CA . GLU A 1 98 ? -58.086 -25.785 34.877 1.00 77.81 98 GLU A CA 1
ATOM 717 C C . GLU A 1 98 ? -57.247 -25.965 33.605 1.00 77.81 98 GLU A C 1
ATOM 719 O O . GLU A 1 98 ? -56.269 -26.716 33.590 1.00 77.81 98 GLU A O 1
ATOM 724 N N . ARG A 1 99 ? -57.662 -25.331 32.500 1.00 70.25 99 ARG A N 1
ATOM 725 C CA . ARG A 1 99 ? -56.921 -25.412 31.235 1.00 70.25 99 ARG A CA 1
ATOM 726 C C . ARG A 1 99 ? -55.679 -24.533 31.287 1.00 70.25 99 ARG A C 1
ATOM 728 O O . ARG A 1 99 ? -55.797 -23.333 31.510 1.00 70.25 99 ARG A O 1
ATOM 735 N N . ASN A 1 100 ? -54.523 -25.104 30.962 1.00 67.75 100 ASN A N 1
ATOM 736 C CA . ASN A 1 100 ? -53.349 -24.319 30.588 1.00 67.75 100 ASN A CA 1
ATOM 737 C C . ASN A 1 100 ? -53.397 -23.898 29.102 1.00 67.75 100 ASN A C 1
ATOM 739 O O . ASN A 1 100 ? -54.267 -24.325 28.337 1.00 67.75 100 ASN A O 1
ATOM 743 N N . ASN A 1 101 ? -52.414 -23.101 28.675 1.00 60.84 101 ASN A N 1
ATOM 744 C CA . ASN A 1 101 ? -52.307 -22.577 27.304 1.00 60.84 101 ASN A CA 1
ATOM 745 C C . ASN A 1 101 ? -52.144 -23.664 26.218 1.00 60.84 101 ASN A C 1
ATOM 747 O O . ASN A 1 101 ? -52.354 -23.379 25.044 1.00 60.84 101 ASN A O 1
ATOM 751 N N . ALA A 1 102 ? -51.803 -24.902 26.591 1.00 57.09 102 ALA A N 1
ATOM 752 C CA . ALA A 1 102 ? -51.721 -26.056 25.691 1.00 57.09 102 ALA A CA 1
ATOM 753 C C . ALA A 1 102 ? -53.017 -26.902 25.672 1.00 57.09 102 ALA A C 1
ATOM 755 O O . ALA A 1 102 ? -53.037 -27.995 25.113 1.00 57.09 102 ALA A O 1
ATOM 756 N N . GLY A 1 103 ? -54.101 -26.429 26.302 1.00 62.16 103 GLY A N 1
ATOM 757 C CA . GLY A 1 103 ? -55.397 -27.117 26.357 1.00 62.16 103 GLY A CA 1
ATOM 758 C C . GLY A 1 103 ? -55.477 -28.281 27.354 1.00 62.16 103 GLY A C 1
ATOM 759 O O . GLY A 1 103 ? -56.525 -28.922 27.448 1.00 62.16 103 GLY A O 1
ATOM 760 N N . LEU A 1 104 ? -54.403 -28.536 28.110 1.00 68.12 104 LEU A N 1
ATOM 761 C CA . LEU A 1 104 ? -54.297 -29.594 29.119 1.00 68.12 104 LEU A CA 1
ATOM 762 C C . LEU A 1 104 ? -54.966 -29.184 30.434 1.00 68.12 104 LEU A C 1
ATOM 764 O O . LEU A 1 104 ? -54.846 -28.037 30.863 1.00 68.12 104 LEU A O 1
ATOM 768 N N . CYS A 1 105 ? -55.601 -30.145 31.107 1.00 77.50 105 CYS A N 1
ATOM 769 C CA . CYS A 1 105 ? -56.224 -29.952 32.415 1.00 77.50 105 CYS A CA 1
ATOM 770 C C . CYS A 1 105 ? -55.214 -30.201 33.546 1.00 77.50 105 CYS A C 1
ATOM 772 O O . CYS A 1 105 ? -54.893 -31.346 33.876 1.00 77.50 105 CYS A O 1
ATOM 774 N N . VAL A 1 106 ? -54.710 -29.115 34.133 1.00 75.81 106 VAL A N 1
ATOM 775 C CA . VAL A 1 106 ? -53.680 -29.104 35.187 1.00 75.81 106 VAL A CA 1
ATOM 776 C C . VAL A 1 106 ? -54.267 -28.673 36.530 1.00 75.81 106 VAL A C 1
ATOM 778 O O . VAL A 1 106 ? -55.298 -28.005 36.561 1.00 75.81 106 VAL A O 1
ATOM 781 N N . SER A 1 107 ? -53.653 -29.084 37.642 1.00 78.56 107 SER A N 1
ATOM 782 C CA . SER A 1 107 ? -54.133 -28.760 38.993 1.00 78.56 107 SER A CA 1
ATOM 783 C C . SER A 1 107 ? -54.195 -27.247 39.210 1.00 78.56 107 SER A C 1
ATOM 785 O O . SER A 1 107 ? -53.237 -26.538 38.892 1.00 78.56 107 SER A O 1
ATOM 787 N N . LYS A 1 108 ? -55.298 -26.755 39.780 1.00 80.56 108 LYS A N 1
ATOM 788 C CA . LYS A 1 108 ? -55.465 -25.330 40.081 1.00 80.56 108 LYS A CA 1
ATOM 789 C C . LYS A 1 108 ? -54.556 -24.881 41.231 1.00 80.56 108 LYS A C 1
ATOM 791 O O . LYS A 1 108 ? -54.476 -25.547 42.259 1.00 80.56 108 LYS A O 1
ATOM 796 N N . CYS A 1 109 ? -53.909 -23.729 41.068 1.00 79.44 109 CYS A N 1
ATOM 797 C CA . CYS A 1 109 ? -53.002 -23.151 42.061 1.00 79.44 109 CYS A CA 1
ATOM 798 C C . CYS A 1 109 ? -53.719 -22.383 43.188 1.00 79.44 109 CYS A C 1
ATOM 800 O O . CYS A 1 109 ? -54.719 -21.705 42.948 1.00 79.44 109 CYS A O 1
ATOM 802 N N . ASN A 1 110 ? -53.131 -22.394 44.391 1.00 80.56 110 ASN A N 1
ATOM 803 C CA . ASN A 1 110 ? -53.549 -21.567 45.539 1.00 80.56 110 ASN A CA 1
ATOM 804 C C . ASN A 1 110 ? -52.992 -20.124 45.500 1.00 80.56 110 ASN A C 1
ATOM 806 O O . ASN A 1 110 ? -53.401 -19.275 46.290 1.00 80.56 110 ASN A O 1
ATOM 810 N N . GLY A 1 111 ? -52.039 -19.848 44.606 1.00 74.00 111 GLY A N 1
ATOM 811 C CA . GLY A 1 111 ? -51.356 -18.561 44.442 1.00 74.00 111 GLY A CA 1
ATOM 812 C C . GLY A 1 111 ? -50.713 -18.448 43.057 1.00 74.00 111 GLY A C 1
ATOM 813 O O . GLY A 1 111 ? -50.884 -19.332 42.216 1.00 74.00 111 GLY A O 1
ATOM 814 N N . ILE A 1 112 ? -49.967 -17.374 42.796 1.00 71.44 112 ILE A N 1
ATOM 815 C CA . ILE A 1 112 ? -49.373 -17.136 41.472 1.00 71.44 112 ILE A CA 1
ATOM 816 C C . ILE A 1 112 ? -48.077 -17.948 41.341 1.00 71.44 112 ILE A C 1
ATOM 818 O O . ILE A 1 112 ? -47.078 -17.659 41.999 1.00 71.44 112 ILE A O 1
ATOM 822 N N . CYS A 1 113 ? -48.097 -18.964 40.479 1.00 74.31 113 CYS A N 1
ATOM 823 C CA . CYS A 1 113 ? -46.980 -19.874 40.230 1.00 74.31 113 CYS A CA 1
ATOM 824 C C . CYS A 1 113 ? -46.318 -19.547 38.880 1.00 74.31 113 CYS A C 1
ATOM 826 O O . CYS A 1 113 ? -46.852 -19.884 37.825 1.00 74.31 113 CYS A O 1
ATOM 828 N N . LEU A 1 114 ? -45.166 -18.871 38.900 1.00 68.88 114 LEU A N 1
ATOM 829 C CA . LEU A 1 114 ? -44.410 -18.496 37.699 1.00 68.88 114 LEU A CA 1
ATOM 830 C C . LEU A 1 114 ? -43.263 -19.490 37.470 1.00 68.88 114 LEU A C 1
ATOM 832 O O . LEU A 1 114 ? -42.432 -19.694 38.353 1.00 68.88 114 LEU A O 1
ATOM 836 N N . ASN A 1 115 ? -43.211 -20.093 36.277 1.00 70.06 115 ASN A N 1
ATOM 837 C CA . ASN A 1 115 ? -42.261 -21.150 35.879 1.00 70.06 115 ASN A CA 1
ATOM 838 C C . ASN A 1 115 ? -42.301 -22.428 36.756 1.00 70.06 115 ASN A C 1
ATOM 840 O O . ASN A 1 115 ? -41.341 -23.199 36.798 1.00 70.06 115 ASN A O 1
ATOM 844 N N . GLY A 1 116 ? -43.406 -22.659 37.467 1.00 72.62 116 GLY A N 1
ATOM 845 C CA . GLY A 1 116 ? -43.668 -23.882 38.228 1.00 72.62 116 GLY A CA 1
ATOM 846 C C . GLY A 1 116 ? -44.954 -24.573 37.775 1.00 72.62 116 GLY A C 1
ATOM 847 O O . GLY A 1 116 ? -45.644 -24.111 36.868 1.00 72.62 116 GLY A O 1
ATOM 848 N N . ILE A 1 117 ? -45.281 -25.686 38.424 1.00 77.88 117 ILE A N 1
ATOM 849 C CA . ILE A 1 117 ? -46.566 -26.382 38.307 1.00 77.88 117 ILE A CA 1
ATOM 850 C C . ILE A 1 117 ? -47.163 -26.578 39.694 1.00 77.88 117 ILE A C 1
ATOM 852 O O . ILE A 1 117 ? -46.434 -26.803 40.658 1.00 77.88 117 ILE A O 1
ATOM 856 N N . CYS A 1 118 ? -48.486 -26.506 39.798 1.00 81.75 118 CYS A N 1
ATOM 857 C CA . CYS A 1 118 ? -49.165 -26.734 41.065 1.00 81.75 118 CYS A CA 1
ATOM 858 C C . CYS A 1 118 ? -49.488 -28.215 41.261 1.00 81.75 118 CYS A C 1
ATOM 860 O O . CYS A 1 118 ? -49.880 -28.925 40.329 1.00 81.75 118 CYS A O 1
ATOM 862 N N . ASP A 1 119 ? -49.273 -28.692 42.482 1.00 79.19 119 ASP A N 1
ATOM 863 C CA . ASP A 1 119 ? -49.522 -30.077 42.855 1.00 79.19 119 ASP A CA 1
ATOM 864 C C . ASP A 1 119 ? -51.023 -30.337 43.121 1.00 79.19 119 ASP A C 1
ATOM 866 O O . ASP A 1 119 ? -51.882 -29.493 42.866 1.00 79.19 119 ASP A O 1
ATOM 870 N N . LYS A 1 120 ? -51.367 -31.527 43.627 1.00 72.19 120 LYS A N 1
ATOM 871 C CA . LYS A 1 120 ? -52.761 -31.897 43.942 1.00 72.19 120 LYS A CA 1
ATOM 872 C C . LYS A 1 120 ? -53.361 -31.176 45.163 1.00 72.19 120 LYS A C 1
ATOM 874 O O . LYS A 1 120 ? -54.551 -31.350 45.420 1.00 72.19 120 LYS A O 1
ATOM 879 N N . TYR A 1 121 ? -52.565 -30.427 45.924 1.00 79.38 121 TYR A N 1
ATOM 880 C CA . TYR A 1 121 ? -53.012 -29.577 47.030 1.00 79.38 121 TYR A CA 1
ATOM 881 C C . TYR A 1 121 ? -53.043 -28.087 46.642 1.00 79.38 121 TYR A C 1
ATOM 883 O O . TYR A 1 121 ? -53.610 -27.282 47.379 1.00 79.38 121 TYR A O 1
ATOM 891 N N . GLY A 1 122 ? -52.498 -27.736 45.470 1.00 73.25 122 GLY A N 1
ATOM 892 C CA . GLY A 1 122 ? -52.455 -26.384 44.910 1.00 73.25 122 GLY A CA 1
ATOM 893 C C . GLY A 1 122 ? -51.153 -25.626 45.193 1.00 73.25 122 GLY A C 1
ATOM 894 O O . GLY A 1 122 ? -51.079 -24.428 44.902 1.00 73.25 122 GLY A O 1
ATOM 895 N N . ASP A 1 123 ? -50.131 -26.298 45.735 1.00 80.88 123 ASP A N 1
ATOM 896 C CA . ASP A 1 123 ? -48.834 -25.698 46.055 1.00 80.88 123 ASP A CA 1
ATOM 897 C C . ASP A 1 123 ? -47.910 -25.651 44.831 1.00 80.88 123 ASP A C 1
ATOM 899 O O . ASP A 1 123 ? -47.790 -26.618 44.078 1.00 80.88 123 ASP A O 1
ATOM 903 N N . CYS A 1 124 ? -47.234 -24.515 44.636 1.00 79.81 124 CYS A N 1
ATOM 904 C CA . CYS A 1 124 ? -46.353 -24.277 43.492 1.00 79.81 124 CYS A CA 1
ATOM 905 C C . CYS A 1 124 ? -45.004 -25.001 43.646 1.00 79.81 124 CYS A C 1
ATOM 907 O O . CYS A 1 124 ? -44.156 -24.596 44.447 1.00 79.81 124 CYS A O 1
ATOM 909 N N . ILE A 1 125 ? -44.793 -26.037 42.834 1.00 81.62 125 ILE A N 1
ATOM 910 C CA . ILE A 1 125 ? -43.550 -26.805 42.729 1.00 81.62 125 ILE A CA 1
ATOM 911 C C . ILE A 1 125 ? -42.783 -26.345 41.484 1.00 81.62 125 ILE A C 1
ATOM 913 O O . ILE A 1 125 ? -43.310 -26.345 40.370 1.00 81.62 125 ILE A O 1
ATOM 917 N N . CYS A 1 126 ? -41.513 -25.978 41.650 1.00 79.38 126 CYS A N 1
ATOM 918 C CA . CYS A 1 126 ? -40.648 -25.653 40.518 1.00 79.38 126 CYS A CA 1
ATOM 919 C C . CYS A 1 126 ? -40.341 -26.900 39.681 1.00 79.38 126 CYS A C 1
ATOM 921 O O . CYS A 1 126 ? -40.064 -27.971 40.224 1.00 79.38 126 CYS A O 1
ATOM 923 N N . GLN A 1 127 ? -40.389 -26.763 38.353 1.00 68.00 127 GLN A N 1
ATOM 924 C CA . GLN A 1 127 ? -40.063 -27.865 37.447 1.00 68.00 127 GLN A CA 1
ATOM 925 C C . GLN A 1 127 ? -38.584 -28.263 37.551 1.00 68.00 127 GLN A C 1
ATOM 927 O O . GLN A 1 127 ? -37.746 -27.505 38.038 1.00 68.00 127 GLN A O 1
ATOM 932 N N . ASN A 1 128 ? -38.266 -29.479 37.104 1.00 62.78 128 ASN A N 1
ATOM 933 C CA . ASN A 1 128 ? -36.974 -30.114 37.349 1.00 62.78 128 ASN A CA 1
ATOM 934 C C . ASN A 1 128 ? -35.810 -29.273 36.780 1.00 62.78 128 ASN A C 1
ATOM 936 O O . ASN A 1 128 ? -35.645 -29.159 35.569 1.00 62.78 128 ASN A O 1
ATOM 940 N N . GLY A 1 129 ? -35.016 -28.673 37.670 1.00 53.78 129 GLY A N 1
ATOM 941 C CA . GLY A 1 129 ? -33.900 -27.781 37.335 1.00 53.78 129 GLY A CA 1
ATOM 942 C C . GLY A 1 129 ? -34.172 -26.277 37.439 1.00 53.78 129 GLY A C 1
ATOM 943 O O . GLY A 1 129 ? -33.254 -25.485 37.229 1.00 53.78 129 GLY A O 1
ATOM 944 N N . TYR A 1 130 ? -35.380 -25.892 37.847 1.00 64.31 130 TYR A N 1
ATOM 945 C CA . TYR A 1 130 ? -35.698 -24.565 38.362 1.00 64.31 130 TYR A CA 1
ATOM 946 C C . TYR A 1 130 ? -35.806 -24.621 39.893 1.00 64.31 130 TYR A C 1
ATOM 948 O O . TYR A 1 130 ? -36.252 -25.614 40.467 1.00 64.31 130 TYR A O 1
ATOM 956 N N . PHE A 1 131 ? -35.422 -23.539 40.562 1.00 72.44 131 PHE A N 1
ATOM 957 C CA . PHE A 1 131 ? -35.423 -23.401 42.019 1.00 72.44 131 PHE A CA 1
ATOM 958 C C . PHE A 1 131 ? -36.292 -22.205 42.425 1.00 72.44 131 PHE A C 1
ATOM 960 O O . PHE A 1 131 ? -36.414 -21.243 41.664 1.00 72.44 131 PHE A O 1
ATOM 967 N N . ARG A 1 132 ? -36.903 -22.244 43.619 1.00 70.62 132 ARG A N 1
ATOM 968 C CA . ARG A 1 132 ? -37.698 -21.118 44.140 1.00 70.62 132 ARG A CA 1
ATOM 969 C C . ARG A 1 132 ? -36.784 -19.905 44.333 1.00 70.62 132 ARG A C 1
ATOM 971 O O . ARG A 1 132 ? -35.849 -19.951 45.128 1.00 70.62 132 ARG A O 1
ATOM 978 N N . SER A 1 133 ? -37.082 -18.823 43.622 1.00 63.28 133 SER A N 1
ATOM 979 C CA . SER A 1 133 ? -36.392 -17.547 43.760 1.00 63.28 133 SER A CA 1
ATOM 980 C C . SER A 1 133 ? -36.880 -16.814 45.006 1.00 63.28 133 SER A C 1
ATOM 982 O O . SER A 1 133 ? -38.067 -16.521 45.146 1.00 63.28 133 SER A O 1
ATOM 984 N N . ASN A 1 134 ? -35.946 -16.469 45.891 1.00 60.00 134 ASN A N 1
ATOM 985 C CA . ASN A 1 134 ? -36.226 -15.690 47.101 1.00 60.00 134 ASN A CA 1
ATOM 986 C C . ASN A 1 134 ? -36.296 -14.170 46.831 1.00 60.00 134 ASN A C 1
ATOM 988 O O . ASN A 1 134 ? -36.528 -13.395 47.754 1.00 60.00 134 ASN A O 1
ATOM 992 N N . VAL A 1 135 ? -36.081 -13.732 45.583 1.00 54.12 135 VAL A N 1
ATOM 993 C CA . VAL A 1 135 ? -35.904 -12.312 45.218 1.00 54.12 135 VAL A CA 1
ATOM 994 C C . VAL A 1 135 ? -37.216 -11.512 45.275 1.00 54.12 135 VAL A C 1
ATOM 996 O O . VAL A 1 135 ? -37.187 -10.318 45.547 1.00 54.12 135 VAL A O 1
ATOM 999 N N . LEU A 1 136 ? -38.371 -12.160 45.083 1.00 50.81 136 LEU A N 1
ATOM 1000 C CA . LEU A 1 136 ? -39.694 -11.509 45.075 1.00 50.81 136 LEU A CA 1
ATOM 1001 C C . LEU A 1 136 ? -40.436 -11.557 46.425 1.00 50.81 136 LEU A C 1
ATOM 1003 O O . LEU A 1 136 ? -41.637 -11.317 46.474 1.00 50.81 136 LEU A O 1
ATOM 1007 N N . ALA A 1 137 ? -39.748 -11.858 47.531 1.00 47.69 137 ALA A N 1
ATOM 1008 C CA . ALA A 1 137 ? -40.389 -12.003 48.843 1.00 47.69 137 ALA A CA 1
ATOM 1009 C C . ALA A 1 137 ? -40.965 -10.693 49.428 1.00 47.69 137 ALA A C 1
ATOM 1011 O O . ALA A 1 137 ? -41.801 -10.760 50.322 1.00 47.69 137 ALA A O 1
ATOM 1012 N N . ASN A 1 138 ? -40.520 -9.523 48.947 1.00 49.69 138 ASN A N 1
ATOM 1013 C CA . ASN A 1 138 ? -40.995 -8.198 49.365 1.00 49.69 138 ASN A CA 1
ATOM 1014 C C . ASN A 1 138 ? -40.957 -7.208 48.180 1.00 49.69 138 ASN A C 1
ATOM 1016 O O . ASN A 1 138 ? -40.042 -6.393 48.081 1.00 49.69 138 ASN A O 1
ATOM 1020 N N . PHE A 1 139 ? -41.937 -7.287 47.278 1.00 41.12 139 PHE A N 1
ATOM 1021 C CA . PHE A 1 139 ? -42.221 -6.246 46.278 1.00 41.12 139 PHE A CA 1
ATOM 1022 C C . PHE A 1 139 ? -43.736 -5.977 46.249 1.00 41.12 139 PHE A C 1
ATOM 1024 O O . PHE A 1 139 ? -44.520 -6.867 46.584 1.00 41.12 139 PHE A O 1
ATOM 1031 N N . ASP A 1 140 ? -44.136 -4.745 45.923 1.00 44.84 140 ASP A N 1
ATOM 1032 C CA . ASP A 1 140 ? -45.429 -4.156 46.307 1.00 44.84 140 ASP A CA 1
ATOM 1033 C C . ASP A 1 140 ? -46.675 -5.054 46.150 1.00 44.84 140 ASP A C 1
ATOM 1035 O O . ASP A 1 140 ? -47.047 -5.486 45.060 1.00 44.84 140 ASP A O 1
ATOM 1039 N N . GLY A 1 141 ? -47.367 -5.282 47.274 1.00 52.09 141 GLY A N 1
ATOM 1040 C CA . GLY A 1 141 ? -48.739 -5.809 47.349 1.00 52.09 141 GLY A CA 1
ATOM 1041 C C . GLY A 1 141 ? -48.960 -7.291 47.007 1.00 52.09 141 GLY A C 1
ATOM 1042 O O . GLY A 1 141 ? -50.027 -7.825 47.311 1.00 52.09 141 GLY A O 1
ATOM 1043 N N . LEU A 1 142 ? -47.986 -7.979 46.409 1.00 50.59 142 LEU A N 1
ATOM 1044 C CA . LEU A 1 142 ? -48.162 -9.315 45.825 1.00 50.59 142 LEU A CA 1
ATOM 1045 C C . LEU A 1 142 ? -47.821 -10.467 46.789 1.00 50.59 142 LEU A C 1
ATOM 1047 O O . LEU A 1 142 ? -46.842 -11.196 46.626 1.00 50.59 142 LEU A O 1
ATOM 1051 N N . ALA A 1 143 ? -48.685 -10.677 47.784 1.00 55.06 143 ALA A N 1
ATOM 1052 C CA . ALA A 1 143 ? -48.651 -11.890 48.602 1.00 55.06 143 ALA A CA 1
ATOM 1053 C C . ALA A 1 143 ? -48.915 -13.160 47.757 1.00 55.06 143 ALA A C 1
ATOM 1055 O O . ALA A 1 143 ? -49.708 -13.148 46.816 1.00 55.06 143 ALA A O 1
ATOM 1056 N N . ASN A 1 144 ? -48.289 -14.280 48.136 1.00 63.34 144 ASN A N 1
ATOM 1057 C CA . ASN A 1 144 ? -48.442 -15.607 47.514 1.00 63.34 144 ASN A CA 1
ATOM 1058 C C . ASN A 1 144 ? -48.007 -15.725 46.033 1.00 63.34 144 ASN A C 1
ATOM 1060 O O . ASN A 1 144 ? -48.593 -16.501 45.273 1.00 63.34 144 ASN A O 1
ATOM 1064 N N . VAL A 1 145 ? -46.935 -15.032 45.629 1.00 66.69 145 VAL A N 1
ATOM 1065 C CA . VAL A 1 145 ? -46.204 -15.333 44.381 1.00 66.69 145 VAL A CA 1
ATOM 1066 C C . VAL A 1 145 ? -45.061 -16.317 44.660 1.00 66.69 145 VAL A C 1
ATOM 1068 O O . VAL A 1 145 ? -44.266 -16.123 45.575 1.00 66.69 145 VAL A O 1
ATOM 1071 N N . THR A 1 146 ? -44.934 -17.371 43.853 1.00 70.75 146 THR A N 1
ATOM 1072 C CA . THR A 1 146 ? -43.718 -18.197 43.761 1.00 70.75 146 THR A CA 1
ATOM 1073 C C . THR A 1 146 ? -43.165 -18.094 42.347 1.00 70.75 146 THR A C 1
ATOM 1075 O O . THR A 1 146 ? -43.795 -18.564 41.403 1.00 70.75 146 THR A O 1
ATOM 1078 N N . LEU A 1 147 ? -41.976 -17.505 42.208 1.00 71.25 147 LEU A N 1
ATOM 1079 C CA . LEU A 1 147 ? -41.203 -17.524 40.969 1.00 71.25 147 LEU A CA 1
ATOM 1080 C C . LEU A 1 147 ? -40.152 -18.630 41.031 1.00 71.25 147 LEU A C 1
ATOM 1082 O O . LEU A 1 147 ? -39.376 -18.707 41.983 1.00 71.25 147 LEU A O 1
ATOM 1086 N N . CYS A 1 148 ? -40.096 -19.442 39.985 1.00 75.00 148 CYS A N 1
ATOM 1087 C CA . CYS A 1 148 ? -39.065 -20.440 39.774 1.00 75.00 148 CYS A CA 1
ATOM 1088 C C . CYS A 1 148 ? -38.041 -19.927 38.746 1.00 75.00 148 CYS A C 1
ATOM 1090 O O . CYS A 1 148 ? -38.400 -19.489 37.650 1.00 75.00 148 CYS A O 1
ATOM 1092 N N . THR A 1 149 ? -36.756 -19.972 39.088 1.00 67.69 149 THR A N 1
ATOM 1093 C CA . THR A 1 149 ? -35.644 -19.542 38.221 1.00 67.69 149 THR A CA 1
ATOM 1094 C C . THR A 1 149 ? -34.693 -20.708 37.956 1.00 67.69 149 THR A C 1
ATOM 1096 O O . THR A 1 149 ? -34.435 -21.480 38.884 1.00 67.69 149 THR A O 1
ATOM 1099 N N . PRO A 1 150 ? -34.161 -20.863 36.732 1.00 64.69 150 PRO A N 1
ATOM 1100 C CA . PRO A 1 150 ? -33.161 -21.886 36.449 1.00 64.69 150 PRO A CA 1
ATOM 1101 C C . PRO A 1 150 ? -31.876 -21.581 37.230 1.00 64.69 150 PRO A C 1
ATOM 1103 O O . PRO A 1 150 ? -31.568 -20.418 37.492 1.00 64.69 150 PRO A O 1
ATOM 1106 N N . ASN A 1 151 ? -31.141 -22.620 37.622 1.00 66.44 151 ASN A N 1
ATOM 1107 C CA . ASN A 1 151 ? -29.876 -22.475 38.342 1.00 66.44 151 ASN A CA 1
ATOM 1108 C C . ASN A 1 151 ? -28.785 -23.319 37.679 1.00 66.44 151 ASN A C 1
ATOM 1110 O O . ASN A 1 151 ? -28.965 -24.523 37.486 1.00 66.44 151 ASN A O 1
ATOM 1114 N N . CYS A 1 152 ? -27.652 -22.691 37.386 1.00 69.12 152 CYS A N 1
ATOM 1115 C CA . CYS A 1 152 ? -26.468 -23.333 36.837 1.00 69.12 152 CYS A CA 1
ATOM 1116 C C . CYS A 1 152 ? -25.297 -23.079 37.792 1.00 69.12 152 CYS A C 1
ATOM 1118 O O . CYS A 1 152 ? -25.012 -21.931 38.126 1.00 69.12 152 CYS A O 1
ATOM 1120 N N . ASP A 1 153 ? -24.602 -24.141 38.202 1.00 71.69 153 ASP A N 1
ATOM 1121 C CA . ASP A 1 153 ? -23.481 -24.098 39.155 1.00 71.69 153 ASP A CA 1
ATOM 1122 C C . ASP A 1 153 ? -22.262 -23.313 38.609 1.00 71.69 153 ASP A C 1
ATOM 1124 O O . ASP A 1 153 ? -21.342 -22.969 39.352 1.00 71.69 153 ASP A O 1
ATOM 1128 N N . LYS A 1 154 ? -22.262 -23.015 37.302 1.00 69.94 154 LYS A N 1
ATOM 1129 C CA . LYS A 1 154 ? -21.367 -22.091 36.593 1.00 69.94 154 LYS A CA 1
ATOM 1130 C C . LYS A 1 154 ? -22.187 -21.252 35.595 1.00 69.94 154 LYS A C 1
ATOM 1132 O O . LYS A 1 154 ? -23.202 -21.747 35.100 1.00 69.94 154 LYS A O 1
ATOM 1137 N N . PRO A 1 155 ? -21.769 -20.017 35.260 1.00 68.94 155 PRO A N 1
ATOM 1138 C CA . PRO A 1 155 ? -22.412 -19.234 34.207 1.00 68.94 155 PRO A CA 1
ATOM 1139 C C . PRO A 1 155 ? -22.226 -19.888 32.831 1.00 68.94 155 PRO A C 1
ATOM 1141 O O . PRO A 1 155 ? -21.176 -20.459 32.543 1.00 68.94 155 PRO A O 1
ATOM 1144 N N . CYS A 1 156 ? -23.241 -19.762 31.978 1.00 75.88 156 CYS A N 1
ATOM 1145 C CA . CYS A 1 156 ? -23.203 -20.225 30.595 1.00 75.88 156 CYS A CA 1
ATOM 1146 C C . CYS A 1 156 ? -22.325 -19.306 29.735 1.00 75.88 156 CYS A C 1
ATOM 1148 O O . CYS A 1 156 ? -22.608 -18.113 29.619 1.00 75.88 156 CYS A O 1
ATOM 1150 N N . GLN A 1 157 ? -21.291 -19.850 29.099 1.00 80.25 157 GLN A N 1
ATOM 1151 C CA . GLN A 1 157 ? -20.499 -19.131 28.104 1.00 80.25 157 GLN A CA 1
ATOM 1152 C C . GLN A 1 157 ? -21.216 -19.192 26.750 1.00 80.25 157 GLN A C 1
ATOM 1154 O O . GLN A 1 157 ? -21.616 -20.269 26.313 1.00 80.25 157 GLN A O 1
ATOM 1159 N N . ASN A 1 158 ? -21.413 -18.036 26.107 1.00 80.56 158 ASN A N 1
ATOM 1160 C CA . ASN A 1 158 ? -22.164 -17.868 24.850 1.00 80.56 158 ASN A CA 1
ATOM 1161 C C . ASN A 1 158 ? -23.593 -18.467 24.858 1.00 80.56 158 ASN A C 1
ATOM 1163 O O . ASN A 1 158 ? -24.122 -18.882 23.822 1.00 80.56 158 ASN A O 1
ATOM 1167 N N . GLY A 1 159 ? -24.245 -18.488 26.024 1.00 81.25 159 GLY A N 1
ATOM 1168 C CA . GLY A 1 159 ? -25.625 -18.941 26.179 1.00 81.25 159 GLY A CA 1
ATOM 1169 C C . GLY A 1 159 ? -26.289 -18.440 27.461 1.00 81.25 159 GLY A C 1
ATOM 1170 O O . GLY A 1 159 ? -25.679 -17.744 28.270 1.00 81.25 159 GLY A O 1
ATOM 1171 N N . GLN A 1 160 ? -27.547 -18.825 27.665 1.00 80.25 160 GLN A N 1
ATOM 1172 C CA . GLN A 1 160 ? -28.343 -18.522 28.858 1.00 80.25 160 GLN A CA 1
ATOM 1173 C C . GLN A 1 160 ? -28.707 -19.799 29.628 1.00 80.25 160 GLN A C 1
ATOM 1175 O O . GLN A 1 160 ? -28.988 -20.836 29.029 1.00 80.25 160 GLN A O 1
ATOM 1180 N N . CYS A 1 161 ? -28.722 -19.737 30.962 1.00 78.44 161 CYS A N 1
ATOM 1181 C CA . CYS A 1 161 ? -29.105 -20.877 31.801 1.00 78.44 161 CYS A CA 1
ATOM 1182 C C . CYS A 1 161 ? -30.619 -21.119 31.702 1.00 78.44 161 CYS A C 1
ATOM 1184 O O . CYS A 1 161 ? -31.400 -20.222 32.019 1.00 78.44 161 CYS A O 1
ATOM 1186 N N . ILE A 1 162 ? -31.033 -22.321 31.288 1.00 74.81 162 ILE A N 1
ATOM 1187 C CA . ILE A 1 162 ? -32.454 -22.705 31.133 1.00 74.81 162 ILE A CA 1
ATOM 1188 C C . ILE A 1 162 ? -32.880 -23.875 32.029 1.00 74.81 162 ILE A C 1
ATOM 1190 O O . ILE A 1 162 ? -34.047 -24.250 32.051 1.00 74.81 162 ILE A O 1
ATOM 1194 N N . GLY A 1 163 ? -31.954 -24.461 32.782 1.00 66.75 163 GLY A N 1
ATOM 1195 C CA . GLY A 1 163 ? -32.225 -25.563 33.701 1.00 66.75 163 GLY A CA 1
ATOM 1196 C C . GLY A 1 163 ? -30.966 -25.951 34.466 1.00 66.75 163 GLY A C 1
ATOM 1197 O O . GLY A 1 163 ? -29.940 -25.284 34.346 1.00 66.75 163 GLY A O 1
ATOM 1198 N N . ARG A 1 164 ? -31.022 -27.040 35.241 1.00 70.81 164 ARG A N 1
ATOM 1199 C CA . ARG A 1 164 ? -29.900 -27.460 36.096 1.00 70.81 164 ARG A CA 1
ATOM 1200 C C . ARG A 1 164 ? -28.660 -27.778 35.265 1.00 70.81 164 ARG A C 1
ATOM 1202 O O . ARG A 1 164 ? -28.599 -28.838 34.651 1.00 70.81 164 ARG A O 1
ATOM 1209 N N . ASN A 1 165 ? -27.679 -26.878 35.294 1.00 66.88 165 ASN A N 1
ATOM 1210 C CA . ASN A 1 165 ? -26.425 -26.979 34.535 1.00 66.88 165 ASN A CA 1
ATOM 1211 C C . ASN A 1 165 ? -26.636 -27.165 33.020 1.00 66.88 165 ASN A C 1
ATOM 1213 O O . ASN A 1 165 ? -25.819 -27.799 32.351 1.00 66.88 165 ASN A O 1
ATOM 1217 N N . LEU A 1 166 ? -27.745 -26.621 32.500 1.00 70.94 166 LEU A N 1
ATOM 1218 C CA . LEU A 1 166 ? -28.154 -26.721 31.103 1.00 70.94 166 LEU A CA 1
ATOM 1219 C C . LEU A 1 166 ? -28.244 -25.326 30.479 1.00 70.94 166 LEU A C 1
ATOM 1221 O O . LEU A 1 166 ? -29.098 -24.513 30.851 1.00 70.94 166 LEU A O 1
ATOM 1225 N N . CYS A 1 167 ? -27.372 -25.080 29.506 1.00 80.94 167 CYS A N 1
ATOM 1226 C CA . CYS A 1 167 ? -27.260 -23.813 28.799 1.00 80.94 167 CYS A CA 1
ATOM 1227 C C . CYS A 1 167 ? -27.918 -23.875 27.416 1.00 80.94 167 CYS A C 1
ATOM 1229 O O . CYS A 1 167 ? -27.623 -24.755 26.609 1.00 80.94 167 CYS A O 1
ATOM 1231 N N . GLN A 1 168 ? -28.787 -22.907 27.124 1.00 83.81 168 GLN A N 1
ATOM 1232 C CA . GLN A 1 168 ? -29.277 -22.641 25.777 1.00 83.81 168 GLN A CA 1
ATOM 1233 C C . GLN A 1 168 ? -28.315 -21.677 25.088 1.00 83.81 168 GLN A C 1
ATOM 1235 O O . GLN A 1 168 ? -28.188 -20.526 25.503 1.00 83.81 168 GLN A O 1
ATOM 1240 N N . CYS A 1 169 ? -27.657 -22.138 24.033 1.00 83.62 169 CYS A N 1
ATOM 1241 C CA . CYS A 1 169 ? -26.716 -21.330 23.268 1.00 83.62 169 CYS A CA 1
ATOM 1242 C C . CYS A 1 169 ? -27.402 -20.173 22.533 1.00 83.62 169 CYS A C 1
ATOM 1244 O O . CYS A 1 169 ? -28.555 -20.285 22.103 1.00 83.62 169 CYS A O 1
ATOM 1246 N N . PHE A 1 170 ? -26.694 -19.052 22.389 1.00 78.31 170 PHE A N 1
ATOM 1247 C CA . PHE A 1 170 ? -27.174 -17.922 21.597 1.00 78.31 170 PHE A CA 1
ATOM 1248 C C . PHE A 1 170 ? -27.170 -18.252 20.095 1.00 78.31 170 PHE A C 1
ATOM 1250 O O . PHE A 1 170 ? -26.499 -19.180 19.640 1.00 78.31 170 PHE A O 1
ATOM 1257 N N . LYS A 1 171 ? -27.936 -17.494 19.297 1.00 73.69 171 LYS A N 1
ATOM 1258 C CA . LYS A 1 171 ? -28.017 -17.697 17.841 1.00 73.69 171 LYS A CA 1
ATOM 1259 C C . LYS A 1 171 ? -26.613 -17.603 17.227 1.00 73.69 171 LYS A C 1
ATOM 1261 O O . LYS A 1 171 ? -25.935 -16.599 17.414 1.00 73.69 171 LYS A O 1
ATOM 1266 N N . GLY A 1 172 ? -26.212 -18.636 16.486 1.00 70.19 172 GLY A N 1
ATOM 1267 C CA . GLY A 1 172 ? -24.858 -18.765 15.934 1.00 70.19 172 GLY A CA 1
ATOM 1268 C C . GLY A 1 172 ? -23.904 -19.621 16.775 1.00 70.19 172 GLY A C 1
ATOM 1269 O O . GLY A 1 172 ? -22.765 -19.795 16.366 1.00 70.19 172 GLY A O 1
ATOM 1270 N N . PHE A 1 173 ? -24.347 -20.190 17.901 1.00 82.62 173 PHE A N 1
ATOM 1271 C CA . PHE A 1 173 ? -23.552 -21.094 18.738 1.00 82.62 173 PHE A CA 1
ATOM 1272 C C . PHE A 1 173 ? -24.263 -22.449 18.945 1.00 82.62 173 PHE A C 1
ATOM 1274 O O . PHE A 1 173 ? -25.489 -22.505 19.062 1.00 82.62 173 PHE A O 1
ATOM 1281 N N . ARG A 1 174 ? -23.491 -23.542 19.003 1.00 84.81 174 ARG A N 1
ATOM 1282 C CA . ARG A 1 174 ? -23.912 -24.921 19.314 1.00 84.81 174 ARG A CA 1
ATOM 1283 C C . ARG A 1 174 ? -23.389 -25.336 20.692 1.00 84.81 174 ARG A C 1
ATOM 1285 O O . ARG A 1 174 ? -22.381 -24.814 21.154 1.00 84.81 174 ARG A O 1
ATOM 1292 N N . SER A 1 175 ? -24.062 -26.265 21.369 1.00 81.94 175 SER A N 1
ATOM 1293 C CA . SER A 1 175 ? -23.583 -26.783 22.661 1.00 81.94 175 SER A CA 1
ATOM 1294 C C . SER A 1 175 ? -22.246 -27.501 22.485 1.00 81.94 175 SER A C 1
ATOM 1296 O O . SER A 1 175 ? -22.135 -28.346 21.595 1.00 81.94 175 SER A O 1
ATOM 1298 N N . SER A 1 176 ? -21.254 -27.200 23.329 1.00 76.88 176 SER A N 1
ATOM 1299 C CA . SER A 1 176 ? -19.977 -27.915 23.304 1.00 76.88 176 SER A CA 1
ATOM 1300 C C . SER A 1 176 ? -20.185 -29.395 23.658 1.00 76.88 176 SER A C 1
ATOM 1302 O O . SER A 1 176 ? -20.847 -29.691 24.659 1.00 76.88 176 SER A O 1
ATOM 1304 N N . PRO A 1 177 ? -19.582 -30.347 22.921 1.00 74.25 177 PRO A N 1
ATOM 1305 C CA . PRO A 1 177 ? -19.544 -31.748 23.333 1.00 74.25 177 PRO A CA 1
ATOM 1306 C C . PRO A 1 177 ? -18.676 -31.980 24.584 1.00 74.25 177 PRO A C 1
ATOM 1308 O O . PRO A 1 177 ? -18.744 -33.058 25.171 1.00 74.25 177 PRO A O 1
ATOM 1311 N N . SER A 1 178 ? -17.863 -30.998 24.999 1.00 76.00 178 SER A N 1
ATOM 1312 C CA . SER A 1 178 ? -16.943 -31.113 26.142 1.00 76.00 178 SER A CA 1
ATOM 1313 C C . SER A 1 178 ? -17.488 -30.539 27.459 1.00 76.00 178 SER A C 1
ATOM 1315 O O . SER A 1 178 ? -17.034 -30.931 28.535 1.00 76.00 178 SER A O 1
ATOM 1317 N N . SER A 1 179 ? -18.467 -29.627 27.401 1.00 75.38 179 SER A N 1
ATOM 1318 C CA . SER A 1 179 ? -18.927 -28.850 28.559 1.00 75.38 179 SER A CA 1
ATOM 1319 C C . SER A 1 179 ? -20.388 -28.419 28.409 1.00 75.38 179 SER A C 1
ATOM 1321 O O . SER A 1 179 ? -20.741 -27.682 27.493 1.00 75.38 179 SER A O 1
ATOM 1323 N N . THR A 1 180 ? -21.254 -28.795 29.360 1.00 72.50 180 THR A N 1
ATOM 1324 C CA . THR A 1 180 ? -22.674 -28.372 29.357 1.00 72.50 180 THR A CA 1
ATOM 1325 C C . THR A 1 180 ? -22.877 -26.889 29.694 1.00 72.50 180 THR A C 1
ATOM 1327 O O . THR A 1 180 ? -24.005 -26.396 29.639 1.00 72.50 180 THR A O 1
ATOM 1330 N N . PHE A 1 181 ? -21.794 -26.187 30.046 1.00 78.88 181 PHE A N 1
ATOM 1331 C CA . PHE A 1 181 ? -21.773 -24.760 30.367 1.00 78.88 181 PHE A CA 1
ATOM 1332 C C . PHE A 1 181 ? -21.233 -23.888 29.226 1.00 78.88 181 PHE A C 1
ATOM 1334 O O . PHE A 1 181 ? -21.157 -22.672 29.383 1.00 78.88 181 PHE A O 1
ATOM 1341 N N . GLU A 1 182 ? -20.829 -24.484 28.104 1.00 78.88 182 GLU A N 1
ATOM 1342 C CA . GLU A 1 182 ? -20.064 -23.810 27.057 1.00 78.88 182 GLU A CA 1
ATOM 1343 C C . GLU A 1 182 ? -20.730 -23.995 25.696 1.00 78.88 182 GLU A C 1
ATOM 1345 O O . GLU A 1 182 ? -21.140 -25.095 25.319 1.00 78.88 182 GLU A O 1
ATOM 1350 N N . CYS A 1 183 ? -20.866 -22.892 24.968 1.00 81.50 183 CYS A N 1
ATOM 1351 C CA . CYS A 1 183 ? -21.451 -22.867 23.641 1.00 81.50 183 CYS A CA 1
ATOM 1352 C C . CYS A 1 183 ? -20.385 -22.440 22.628 1.00 81.50 183 CYS A C 1
ATOM 1354 O O . CYS A 1 183 ? -19.897 -21.306 22.638 1.00 81.50 183 CYS A O 1
ATOM 1356 N N . GLU A 1 184 ? -20.022 -23.381 21.764 1.00 81.69 184 GLU A N 1
ATOM 1357 C CA . GLU A 1 184 ? -19.051 -23.212 20.689 1.00 81.69 184 GLU A CA 1
ATOM 1358 C C . GLU A 1 184 ? -19.697 -22.484 19.506 1.00 81.69 184 GLU A C 1
ATOM 1360 O O . GLU A 1 184 ? -20.860 -22.745 19.190 1.00 81.69 184 GLU A O 1
ATOM 1365 N N . PRO A 1 185 ? -18.988 -21.574 18.827 1.00 78.69 185 PRO A N 1
ATOM 1366 C CA . PRO A 1 185 ? -19.509 -20.928 17.630 1.00 78.69 185 PRO A CA 1
ATOM 1367 C C . PRO A 1 185 ? -19.781 -21.945 16.510 1.00 78.69 185 PRO A C 1
ATOM 1369 O O . PRO A 1 185 ? -19.115 -22.972 16.380 1.00 78.69 185 PRO A O 1
ATOM 1372 N N . ILE A 1 186 ? -20.789 -21.649 15.692 1.00 78.69 186 ILE A N 1
ATOM 1373 C CA . ILE A 1 186 ? -21.107 -22.372 14.461 1.00 78.69 186 ILE A CA 1
ATOM 1374 C C . ILE A 1 186 ? -20.481 -21.586 13.313 1.00 78.69 186 ILE A C 1
ATOM 1376 O O . ILE A 1 186 ? -20.846 -20.433 13.089 1.00 78.69 186 ILE A O 1
ATOM 1380 N N . CYS A 1 187 ? -19.569 -22.217 12.582 1.00 73.69 187 CYS A N 1
ATOM 1381 C CA . CYS A 1 187 ? -19.010 -21.685 11.345 1.00 73.69 187 CYS A CA 1
ATOM 1382 C C . CYS A 1 187 ? -19.532 -22.470 10.138 1.00 73.69 187 CYS A C 1
ATOM 1384 O O . CYS A 1 187 ? -19.924 -23.634 10.260 1.00 73.69 187 CYS A O 1
ATOM 1386 N N . LEU A 1 188 ? -19.509 -21.842 8.962 1.00 60.19 188 LEU A N 1
ATOM 1387 C CA . LEU A 1 188 ? -19.712 -22.539 7.697 1.00 60.19 188 LEU A CA 1
ATOM 1388 C C . LEU A 1 188 ? -18.562 -23.547 7.492 1.00 60.19 188 LEU A C 1
ATOM 1390 O O . LEU A 1 188 ? -17.394 -23.207 7.657 1.00 60.19 188 LEU A O 1
ATOM 1394 N N . ALA A 1 189 ? -18.911 -24.799 7.179 1.00 55.94 189 ALA A N 1
ATOM 1395 C CA . ALA A 1 189 ? -17.984 -25.889 6.837 1.00 55.94 189 ALA A CA 1
ATOM 1396 C C . ALA A 1 189 ? -16.794 -26.131 7.809 1.00 55.94 189 ALA A C 1
ATOM 1398 O O . ALA A 1 189 ? -15.657 -26.295 7.370 1.00 55.94 189 ALA A O 1
ATOM 1399 N N . ASP A 1 190 ? -17.067 -26.195 9.122 1.00 57.53 190 ASP A N 1
ATOM 1400 C CA . ASP A 1 190 ? -16.176 -26.715 10.191 1.00 57.53 190 ASP A CA 1
ATOM 1401 C C . ASP A 1 190 ? -14.720 -26.166 10.236 1.00 57.53 190 ASP A C 1
ATOM 1403 O O . ASP A 1 190 ? -13.855 -26.778 10.856 1.00 57.53 190 ASP A O 1
ATOM 1407 N N . CYS A 1 191 ? -14.444 -24.992 9.649 1.00 68.75 191 CYS A N 1
ATOM 1408 C CA . CYS A 1 191 ? -13.140 -24.304 9.689 1.00 68.75 191 CYS A CA 1
ATOM 1409 C C 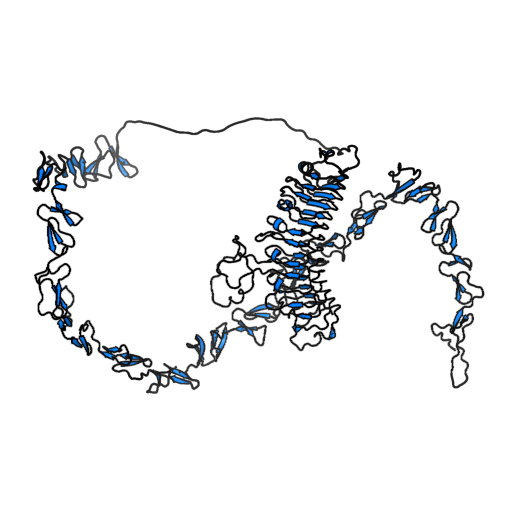. CYS A 1 191 ? -11.926 -25.194 9.357 1.00 68.75 191 CYS A C 1
ATOM 1411 O O . CYS A 1 191 ? -10.987 -25.302 10.139 1.00 68.75 191 CYS A O 1
ATOM 1413 N N . ILE A 1 192 ? -11.911 -25.837 8.189 1.00 72.75 192 ILE A N 1
ATOM 1414 C CA . ILE A 1 192 ? -10.776 -26.687 7.785 1.00 72.75 192 ILE A CA 1
ATOM 1415 C C . ILE A 1 192 ? -9.465 -25.869 7.787 1.00 72.75 192 ILE A C 1
ATOM 1417 O O . ILE A 1 192 ? -9.339 -24.917 7.017 1.00 72.75 192 ILE A O 1
ATOM 1421 N N . ASN A 1 193 ? -8.496 -26.281 8.617 1.00 75.69 193 ASN A N 1
ATOM 1422 C CA . ASN A 1 193 ? -7.236 -25.580 8.936 1.00 75.69 193 ASN A CA 1
ATOM 1423 C C . ASN A 1 193 ? -7.407 -24.249 9.703 1.00 75.69 193 ASN A C 1
ATOM 1425 O O . ASN A 1 193 ? -6.704 -23.262 9.453 1.00 75.69 193 ASN A O 1
ATOM 1429 N N . GLY A 1 194 ? -8.370 -24.207 10.621 1.00 75.62 194 GLY A N 1
ATOM 1430 C CA . GLY A 1 194 ? -8.523 -23.138 11.596 1.00 75.62 194 GLY A CA 1
ATOM 1431 C C . GLY A 1 194 ? -9.441 -23.513 12.757 1.00 75.62 194 GLY A C 1
ATOM 1432 O O . GLY A 1 194 ? -10.128 -24.534 12.770 1.00 75.62 194 GLY A O 1
ATOM 1433 N N . LYS A 1 195 ? -9.519 -22.620 13.737 1.00 79.38 195 LYS A N 1
ATOM 1434 C CA . LYS A 1 195 ? -10.438 -22.698 14.868 1.00 79.38 195 LYS A CA 1
ATOM 1435 C C . LYS A 1 195 ? -11.623 -21.758 14.655 1.00 79.38 195 LYS A C 1
ATOM 1437 O O . LYS A 1 195 ? -11.448 -20.552 14.501 1.00 79.38 195 LYS A O 1
ATOM 1442 N N . CYS A 1 196 ? -12.847 -22.280 14.715 1.00 74.81 196 CYS A N 1
ATOM 1443 C CA . CYS A 1 196 ? -14.044 -21.439 14.805 1.00 74.81 196 CYS A CA 1
ATOM 1444 C C . CYS A 1 196 ? -14.008 -20.681 16.148 1.00 74.81 196 CYS A C 1
ATOM 1446 O O . CYS A 1 196 ? -14.064 -21.316 17.204 1.00 74.81 196 CYS A O 1
ATOM 1448 N N . ILE A 1 197 ? -13.870 -19.348 16.123 1.00 77.44 197 ILE A N 1
ATOM 1449 C CA . ILE A 1 197 ? -13.795 -18.515 17.346 1.00 77.44 197 ILE A CA 1
ATOM 1450 C C . ILE A 1 197 ? -14.985 -17.565 17.511 1.00 77.44 197 ILE A C 1
ATOM 1452 O O . ILE A 1 197 ? -15.294 -17.158 18.630 1.00 77.44 197 ILE A O 1
ATOM 1456 N N . LEU A 1 198 ? -15.693 -17.263 16.423 1.00 71.12 198 LEU A N 1
ATOM 1457 C CA . LEU A 1 198 ? -16.942 -16.503 16.402 1.00 71.12 198 LEU A CA 1
ATOM 1458 C C . LEU A 1 198 ? -17.889 -17.127 15.358 1.00 71.12 198 LEU A C 1
ATOM 1460 O O . LEU A 1 198 ? -17.418 -17.837 14.469 1.00 71.12 198 LEU A O 1
ATOM 1464 N N . PRO A 1 199 ? -19.215 -16.911 15.444 1.00 69.56 199 PRO A N 1
ATOM 1465 C CA . PRO A 1 199 ? -20.154 -17.458 14.468 1.00 69.56 199 PRO A CA 1
ATOM 1466 C C . PRO A 1 199 ? -19.797 -17.018 13.043 1.00 69.56 199 PRO A C 1
ATOM 1468 O O . PRO A 1 199 ? -19.620 -15.828 12.798 1.00 69.56 199 PRO A O 1
ATOM 1471 N N . ASN A 1 200 ? -19.698 -17.975 12.118 1.00 67.06 200 ASN A N 1
ATOM 1472 C CA . ASN A 1 200 ? -19.225 -17.786 10.739 1.00 67.06 200 ASN A CA 1
ATOM 1473 C C . ASN A 1 200 ? -17.819 -17.159 10.591 1.00 67.06 200 ASN A C 1
ATOM 1475 O O . ASN A 1 200 ? -17.529 -16.597 9.541 1.00 67.06 200 ASN A O 1
ATOM 1479 N N . TYR A 1 201 ? -16.934 -17.262 11.590 1.00 75.12 201 TYR A N 1
ATOM 1480 C CA . TYR A 1 201 ? -15.573 -16.716 11.506 1.00 75.12 201 TYR A CA 1
ATOM 1481 C C . TYR A 1 201 ? -14.513 -17.665 12.095 1.00 75.12 201 TYR A C 1
ATOM 1483 O O . TYR A 1 201 ? -14.495 -17.979 13.295 1.00 75.12 201 TYR A O 1
ATOM 1491 N N . CYS A 1 202 ? -13.603 -18.098 11.223 1.00 73.38 202 CYS A N 1
ATOM 1492 C CA . CYS A 1 202 ? -12.513 -19.023 11.517 1.00 73.38 202 CYS A CA 1
ATOM 1493 C C . CYS A 1 202 ? -11.201 -18.259 11.744 1.00 73.38 202 CYS A C 1
ATOM 1495 O O . CYS A 1 202 ? -10.695 -17.624 10.827 1.00 73.38 202 CYS A O 1
ATOM 1497 N N . GLN A 1 203 ? -10.592 -18.374 12.924 1.00 81.19 203 GLN A N 1
ATOM 1498 C CA . GLN A 1 203 ? -9.185 -18.015 13.095 1.00 81.19 203 GLN A CA 1
ATOM 1499 C C . GLN A 1 203 ? -8.336 -19.125 12.472 1.00 81.19 203 GLN A C 1
ATOM 1501 O O . GLN A 1 203 ? -8.383 -20.255 12.945 1.00 81.19 203 GLN A O 1
ATOM 1506 N N . CYS A 1 204 ? -7.584 -18.829 11.416 1.00 81.81 204 CYS A N 1
ATOM 1507 C CA . CYS A 1 204 ? -6.769 -19.841 10.746 1.00 81.81 204 CYS A CA 1
ATOM 1508 C C . CYS A 1 204 ? -5.596 -20.322 11.611 1.00 81.81 204 CYS A C 1
ATOM 1510 O O . CYS A 1 204 ? -5.084 -19.573 12.446 1.00 81.81 204 CYS A O 1
ATOM 1512 N N . ASP A 1 205 ? -5.202 -21.581 11.413 1.00 78.75 205 ASP A N 1
ATOM 1513 C CA . ASP A 1 205 ? -4.081 -22.193 12.127 1.00 78.75 205 ASP A CA 1
ATOM 1514 C C . ASP A 1 205 ? -2.738 -21.579 11.690 1.00 78.75 205 ASP A C 1
ATOM 1516 O O . ASP A 1 205 ? -2.629 -20.937 10.642 1.00 78.75 205 ASP A O 1
ATOM 1520 N N . GLU A 1 206 ? -1.684 -21.783 12.483 1.00 77.50 206 GLU A N 1
ATOM 1521 C CA . GLU A 1 206 ? -0.345 -21.272 12.173 1.00 77.50 206 GLU A CA 1
ATOM 1522 C C . GLU A 1 206 ? 0.144 -21.796 10.807 1.00 77.50 206 GLU A C 1
ATOM 1524 O O . GLU A 1 206 ? 0.118 -22.997 10.529 1.00 77.50 206 GLU A O 1
ATOM 1529 N N . GLY A 1 207 ? 0.546 -20.878 9.922 1.00 67.56 207 GLY A N 1
ATOM 1530 C CA . GLY A 1 207 ? 0.852 -21.194 8.523 1.00 67.56 207 GLY A CA 1
ATOM 1531 C C . GLY A 1 207 ? -0.361 -21.235 7.580 1.00 67.56 207 GLY A C 1
ATOM 1532 O O . GLY A 1 207 ? -0.209 -21.666 6.440 1.00 67.56 207 GLY A O 1
ATOM 1533 N N . TYR A 1 208 ? -1.545 -20.772 7.995 1.00 78.19 208 TYR A N 1
ATOM 1534 C CA . TYR A 1 208 ? -2.726 -20.580 7.141 1.00 78.19 208 TYR A CA 1
ATOM 1535 C C . TYR A 1 208 ? -3.277 -19.148 7.267 1.00 78.19 208 TYR A C 1
ATOM 1537 O O . TYR A 1 208 ? -3.225 -18.536 8.331 1.00 78.19 208 TYR A O 1
ATOM 1545 N N . ARG A 1 209 ? -3.839 -18.607 6.179 1.00 78.94 209 ARG A N 1
ATOM 1546 C CA . ARG A 1 209 ? -4.518 -17.299 6.137 1.00 78.94 209 ARG A CA 1
ATOM 1547 C C . ARG A 1 209 ? -5.936 -17.425 5.590 1.00 78.94 209 ARG A C 1
ATOM 1549 O O . ARG A 1 209 ? -6.220 -18.326 4.802 1.00 78.94 209 ARG A O 1
ATOM 1556 N N . MET A 1 210 ? -6.817 -16.513 5.985 1.00 65.44 210 MET A N 1
ATOM 1557 C CA . MET A 1 210 ? -8.184 -16.457 5.462 1.00 65.44 210 MET A CA 1
ATOM 1558 C C . MET A 1 210 ? -8.164 -15.932 4.022 1.00 65.44 210 MET A C 1
ATOM 1560 O O . MET A 1 210 ? -7.549 -14.901 3.756 1.00 65.44 210 MET A O 1
ATOM 1564 N N . ILE A 1 211 ? -8.806 -16.647 3.099 1.00 64.50 211 ILE A N 1
ATOM 1565 C CA . ILE A 1 211 ? -9.036 -16.209 1.716 1.00 64.50 211 ILE A CA 1
ATOM 1566 C C . ILE A 1 211 ? -10.487 -16.567 1.386 1.00 64.50 211 ILE A C 1
ATOM 1568 O O . ILE A 1 211 ? -10.828 -17.747 1.278 1.00 64.50 211 ILE A O 1
ATOM 1572 N N . GLY A 1 212 ? -11.356 -15.554 1.319 1.00 69.06 212 GLY A N 1
ATOM 1573 C CA . GLY A 1 212 ? -12.803 -15.763 1.438 1.00 69.06 212 GLY A CA 1
ATOM 1574 C C . GLY A 1 212 ? -13.155 -16.492 2.745 1.00 69.06 212 GLY A C 1
ATOM 1575 O O . GLY A 1 212 ? -12.443 -16.372 3.742 1.00 69.06 212 GLY A O 1
ATOM 1576 N N . ASP A 1 213 ? -14.196 -17.323 2.719 1.00 60.00 213 ASP A N 1
ATOM 1577 C CA . ASP A 1 213 ? -14.673 -18.092 3.883 1.00 60.00 213 ASP A CA 1
ATOM 1578 C C . ASP A 1 213 ? -13.776 -19.297 4.268 1.00 60.00 213 ASP A C 1
ATOM 1580 O O . ASP A 1 213 ? -14.223 -20.209 4.970 1.00 60.00 213 ASP A O 1
ATOM 1584 N N . ARG A 1 214 ? -12.519 -19.373 3.795 1.00 62.22 214 ARG A N 1
ATOM 1585 C CA . ARG A 1 214 ? -11.661 -20.560 3.969 1.00 62.22 214 ARG A CA 1
ATOM 1586 C C . ARG A 1 214 ? -10.220 -20.246 4.368 1.00 62.22 214 ARG A C 1
ATOM 1588 O O . ARG A 1 214 ? -9.536 -19.430 3.754 1.00 62.22 214 ARG A O 1
ATOM 1595 N N . CYS A 1 215 ? -9.718 -21.005 5.342 1.00 75.19 215 CYS A N 1
ATOM 1596 C CA . CYS A 1 215 ? -8.309 -21.004 5.721 1.00 75.19 215 CYS A CA 1
ATOM 1597 C C . CYS A 1 215 ? -7.457 -21.756 4.688 1.00 75.19 215 CYS A C 1
ATOM 1599 O O . CYS A 1 215 ? -7.553 -22.975 4.521 1.00 75.19 215 CYS A O 1
ATOM 1601 N N . SER A 1 216 ? -6.626 -20.997 3.979 1.00 75.81 216 SER A N 1
ATOM 1602 C CA . SER A 1 216 ? -5.772 -21.446 2.880 1.00 75.81 216 SER A CA 1
ATOM 1603 C C . SER A 1 216 ? -4.297 -21.353 3.287 1.00 75.81 216 SER A C 1
ATOM 1605 O O . SER A 1 216 ? -3.923 -20.403 3.980 1.00 75.81 216 SER A O 1
ATOM 1607 N N . PRO A 1 217 ? -3.444 -22.323 2.917 1.00 77.06 217 PRO A N 1
ATOM 1608 C CA . PRO A 1 217 ? -2.078 -22.391 3.426 1.00 77.06 217 PRO A CA 1
ATOM 1609 C C . PRO A 1 217 ? -1.211 -21.227 2.936 1.00 77.06 217 PRO A C 1
ATOM 1611 O O . PRO A 1 217 ? -1.294 -20.792 1.787 1.00 77.06 217 PRO A O 1
ATOM 1614 N N . ILE A 1 218 ? -0.349 -20.752 3.829 1.00 77.94 218 ILE A N 1
ATOM 1615 C CA . ILE A 1 218 ? 0.720 -19.799 3.555 1.00 77.94 218 ILE A CA 1
ATOM 1616 C C . ILE A 1 218 ? 1.954 -20.615 3.171 1.00 77.94 218 ILE A C 1
ATOM 1618 O O . ILE A 1 218 ? 2.531 -21.331 3.990 1.00 77.94 218 ILE A O 1
ATOM 1622 N N . CYS A 1 219 ? 2.378 -20.493 1.920 1.00 73.00 219 CYS A N 1
ATOM 1623 C CA . CYS A 1 219 ? 3.724 -20.878 1.532 1.00 73.00 219 CYS A CA 1
ATOM 1624 C C . CYS A 1 219 ? 4.588 -19.619 1.586 1.00 73.00 219 CYS A C 1
ATOM 1626 O O . CYS A 1 219 ? 4.349 -18.680 0.829 1.00 73.00 219 CYS A O 1
ATOM 1628 N N . ASP A 1 220 ? 5.550 -19.608 2.507 1.00 67.75 220 ASP A N 1
ATOM 1629 C CA . ASP A 1 220 ? 6.620 -18.617 2.572 1.00 67.75 220 ASP A CA 1
ATOM 1630 C C . ASP A 1 220 ? 7.970 -19.346 2.383 1.00 67.75 220 ASP A C 1
ATOM 1632 O O . ASP A 1 220 ? 8.252 -20.294 3.134 1.00 67.75 220 ASP A O 1
ATOM 1636 N N . PRO A 1 221 ? 8.769 -18.999 1.351 1.00 65.88 221 PRO A N 1
ATOM 1637 C CA . PRO A 1 221 ? 8.382 -18.171 0.202 1.00 65.88 221 PRO A CA 1
ATOM 1638 C C . PRO A 1 221 ? 7.249 -18.820 -0.633 1.00 65.88 221 PRO A C 1
ATOM 1640 O O . PRO A 1 221 ? 7.020 -20.033 -0.533 1.00 65.88 221 PRO A O 1
ATOM 1643 N N . PRO A 1 222 ? 6.517 -18.035 -1.450 1.00 71.69 222 PRO A N 1
ATOM 1644 C CA . PRO A 1 222 ? 5.382 -18.522 -2.234 1.00 71.69 222 PRO A CA 1
ATOM 1645 C C . PRO A 1 222 ? 5.778 -19.565 -3.286 1.00 71.69 222 PRO A C 1
ATOM 1647 O O . PRO A 1 222 ? 6.896 -19.566 -3.797 1.00 71.69 222 PRO A O 1
ATOM 1650 N N . CYS A 1 223 ? 4.829 -20.440 -3.630 1.00 76.25 223 CYS A N 1
ATOM 1651 C CA . CYS A 1 223 ? 5.036 -21.493 -4.622 1.00 76.25 223 CYS A CA 1
ATOM 1652 C C . CYS A 1 223 ? 5.207 -20.924 -6.035 1.00 76.25 223 CYS A C 1
ATOM 1654 O O . CYS A 1 223 ? 4.242 -20.462 -6.642 1.00 76.25 223 CYS A O 1
ATOM 1656 N N . GLU A 1 224 ? 6.404 -21.039 -6.602 1.00 77.12 224 GLU A N 1
ATOM 1657 C CA . GLU A 1 224 ? 6.609 -20.801 -8.031 1.00 77.12 224 GLU A CA 1
ATOM 1658 C C . GLU A 1 224 ? 6.177 -22.039 -8.838 1.00 77.12 224 GLU A C 1
ATOM 1660 O O . GLU A 1 224 ? 6.661 -23.143 -8.578 1.00 77.12 224 GLU A O 1
ATOM 1665 N N . ASN A 1 225 ? 5.286 -21.857 -9.822 1.00 77.81 225 ASN A N 1
ATOM 1666 C CA . ASN A 1 225 ? 4.741 -22.901 -10.717 1.00 77.81 225 ASN A CA 1
ATOM 1667 C C . ASN A 1 225 ? 4.093 -24.106 -9.994 1.00 77.81 225 ASN A C 1
ATOM 1669 O O . ASN A 1 225 ? 4.122 -25.252 -10.460 1.00 77.81 225 ASN A O 1
ATOM 1673 N N . GLY A 1 226 ? 3.527 -23.861 -8.812 1.00 77.94 226 GLY A N 1
ATOM 1674 C CA . GLY A 1 226 ? 2.909 -24.882 -7.975 1.00 77.94 226 GLY A CA 1
ATOM 1675 C C . GLY A 1 226 ? 1.806 -24.317 -7.089 1.00 77.94 226 GLY A C 1
ATOM 1676 O O . GLY A 1 226 ? 1.752 -23.124 -6.810 1.00 77.94 226 GLY A O 1
ATOM 1677 N N . VAL A 1 227 ? 0.923 -25.195 -6.626 1.00 78.75 227 VAL A N 1
ATOM 1678 C CA . VAL A 1 227 ? -0.154 -24.870 -5.689 1.00 78.75 227 VAL A CA 1
ATOM 1679 C C . VAL A 1 227 ? 0.299 -25.214 -4.272 1.00 78.75 227 VAL A C 1
ATOM 1681 O O . VAL A 1 227 ? 0.807 -26.309 -4.015 1.00 78.75 227 VAL A O 1
ATOM 1684 N N . CYS A 1 228 ? 0.103 -24.286 -3.337 1.00 78.62 228 CYS A N 1
ATOM 1685 C CA . CYS A 1 228 ? 0.367 -24.511 -1.918 1.00 78.62 228 CYS A CA 1
ATOM 1686 C C . CYS A 1 228 ? -0.697 -25.469 -1.347 1.00 78.62 228 CYS A C 1
ATOM 1688 O O . CYS A 1 228 ? -1.875 -25.122 -1.294 1.00 78.62 228 CYS A O 1
ATOM 1690 N N . LEU A 1 229 ? -0.301 -26.682 -0.939 1.00 73.25 229 LEU A N 1
ATOM 1691 C CA . LEU A 1 229 ? -1.204 -27.684 -0.336 1.00 73.25 229 LEU A CA 1
ATOM 1692 C C . LEU A 1 229 ? -1.083 -27.776 1.194 1.00 73.25 229 LEU A C 1
ATOM 1694 O O . LEU A 1 229 ? -1.805 -28.539 1.831 1.00 73.25 229 LEU A O 1
ATOM 1698 N N . GLY A 1 230 ? -0.155 -27.028 1.783 1.00 70.25 230 GLY A N 1
ATOM 1699 C CA . GLY A 1 230 ? 0.083 -26.930 3.220 1.00 70.25 230 GLY A CA 1
ATOM 1700 C C . GLY A 1 230 ? 1.215 -25.932 3.492 1.00 70.25 230 GLY A C 1
ATOM 1701 O O . GLY A 1 230 ? 1.880 -25.528 2.536 1.00 70.25 230 GLY A O 1
ATOM 1702 N N . PRO A 1 231 ? 1.456 -25.540 4.756 1.00 69.50 231 PRO A N 1
ATOM 1703 C CA . PRO A 1 231 ? 2.486 -24.568 5.110 1.00 69.50 231 PRO A CA 1
ATOM 1704 C C . PRO A 1 231 ? 3.847 -24.932 4.503 1.00 69.50 231 PRO A C 1
ATOM 1706 O O . PRO A 1 231 ? 4.326 -26.056 4.671 1.00 69.50 231 PRO A O 1
ATOM 1709 N N . SER A 1 232 ? 4.418 -24.005 3.729 1.00 65.56 232 SER A N 1
ATOM 1710 C CA . SER A 1 232 ? 5.664 -24.173 2.953 1.00 65.56 232 SER A CA 1
ATOM 1711 C C . SER A 1 232 ? 5.752 -25.457 2.094 1.00 65.56 232 SER A C 1
ATOM 1713 O O . SER A 1 232 ? 6.853 -25.929 1.802 1.00 65.56 232 SER A O 1
ATOM 1715 N N . LYS A 1 233 ? 4.615 -26.034 1.664 1.00 69.62 233 LYS A N 1
ATOM 1716 C CA . LYS A 1 233 ? 4.544 -27.282 0.883 1.00 69.62 233 LYS A CA 1
ATOM 1717 C C . LYS A 1 233 ? 3.795 -27.099 -0.440 1.00 69.62 233 LYS A C 1
ATOM 1719 O O . LYS A 1 233 ? 2.562 -27.113 -0.489 1.00 69.62 233 LYS A O 1
ATOM 1724 N N . CYS A 1 234 ? 4.557 -27.039 -1.527 1.00 78.06 234 CYS A N 1
ATOM 1725 C CA . CYS A 1 234 ? 4.046 -26.906 -2.888 1.00 78.06 234 CYS A CA 1
ATOM 1726 C C . CYS A 1 234 ? 3.858 -28.267 -3.582 1.00 78.06 234 CYS A C 1
ATOM 1728 O O . CYS A 1 234 ? 4.679 -29.175 -3.436 1.00 78.06 234 CYS A O 1
ATOM 1730 N N . VAL A 1 235 ? 2.804 -28.390 -4.392 1.00 80.81 235 VAL A N 1
ATOM 1731 C CA . VAL A 1 235 ? 2.674 -29.423 -5.432 1.00 80.81 235 VAL A CA 1
ATOM 1732 C C . VAL A 1 235 ? 2.662 -28.747 -6.793 1.00 80.81 235 VAL A C 1
ATOM 1734 O O . VAL A 1 235 ? 1.977 -27.749 -6.995 1.00 80.81 235 VAL A O 1
ATOM 1737 N N . CYS A 1 236 ? 3.454 -29.280 -7.712 1.00 80.88 236 CYS A N 1
ATOM 1738 C CA . CYS A 1 236 ? 3.703 -28.660 -9.003 1.00 80.88 236 CYS A CA 1
ATOM 1739 C C . CYS A 1 236 ? 2.515 -28.789 -9.952 1.00 80.88 236 CYS A C 1
ATOM 1741 O O . CYS A 1 236 ? 1.779 -29.776 -9.913 1.00 80.88 236 CYS A O 1
ATOM 1743 N N . GLN A 1 237 ? 2.338 -27.770 -10.790 1.00 76.25 237 GLN A N 1
ATOM 1744 C CA . GLN A 1 237 ? 1.346 -27.777 -11.862 1.00 76.25 237 GLN A CA 1
ATOM 1745 C C . GLN A 1 237 ? 1.748 -28.776 -12.960 1.00 76.25 237 GLN A C 1
ATOM 1747 O O . GLN A 1 237 ? 2.900 -29.214 -13.031 1.00 76.25 237 GLN A O 1
ATOM 1752 N N . GLU A 1 238 ? 0.796 -29.174 -13.805 1.00 79.00 238 GLU A N 1
ATOM 1753 C CA . GLU A 1 238 ? 1.062 -30.142 -14.872 1.00 79.00 238 GLU A CA 1
ATOM 1754 C C . GLU A 1 238 ? 2.155 -29.620 -15.823 1.00 79.00 238 GLU A C 1
ATOM 1756 O O . GLU A 1 238 ? 2.180 -28.445 -16.186 1.00 79.00 238 GLU A O 1
ATOM 1761 N N . GLY A 1 239 ? 3.113 -30.485 -16.165 1.00 70.75 239 GLY A N 1
ATOM 1762 C CA . GLY A 1 239 ? 4.326 -30.091 -16.886 1.00 70.75 239 GLY A CA 1
ATOM 1763 C C . GLY A 1 239 ? 5.476 -29.568 -16.012 1.00 70.75 239 GLY A C 1
ATOM 1764 O O . GLY A 1 239 ? 6.539 -29.283 -16.555 1.00 70.75 239 GLY A O 1
ATOM 1765 N N . PHE A 1 240 ? 5.334 -29.491 -14.684 1.00 81.38 240 PHE A N 1
ATOM 1766 C CA . PHE A 1 240 ? 6.416 -29.132 -13.755 1.00 81.38 240 PHE A CA 1
ATOM 1767 C C . PHE A 1 240 ? 6.708 -30.256 -12.739 1.00 81.38 240 PHE A C 1
ATOM 1769 O O . PHE A 1 240 ? 5.830 -31.041 -12.383 1.00 81.38 240 PHE A O 1
ATOM 1776 N N . TYR A 1 241 ? 7.943 -30.321 -12.232 1.00 82.38 241 TYR A N 1
ATOM 1777 C CA . TYR A 1 241 ? 8.390 -31.266 -11.201 1.00 82.38 241 TYR A CA 1
ATOM 1778 C C . TYR A 1 241 ? 9.008 -30.553 -9.987 1.00 82.38 241 TYR A C 1
ATOM 1780 O O . TYR A 1 241 ? 9.469 -29.416 -10.074 1.00 82.38 241 TYR A O 1
ATOM 1788 N N . ASN A 1 242 ? 9.019 -31.229 -8.836 1.00 71.62 242 ASN A N 1
ATOM 1789 C CA . ASN A 1 242 ? 9.599 -30.712 -7.594 1.00 71.62 242 ASN A CA 1
ATOM 1790 C C . ASN A 1 242 ? 11.067 -31.174 -7.478 1.00 71.62 242 ASN A C 1
ATOM 1792 O O . ASN A 1 242 ? 11.322 -32.381 -7.491 1.00 71.62 242 ASN A O 1
ATOM 1796 N N . ASP A 1 243 ? 12.033 -30.250 -7.376 1.00 67.00 243 ASP A N 1
ATOM 1797 C CA . ASP A 1 243 ? 13.407 -30.598 -6.980 1.00 67.00 243 ASP A CA 1
ATOM 1798 C C . ASP A 1 243 ? 13.499 -30.570 -5.451 1.00 67.00 243 ASP A C 1
ATOM 1800 O O . ASP A 1 243 ? 13.294 -29.532 -4.822 1.00 67.00 243 ASP A O 1
ATOM 1804 N N . ASN A 1 244 ? 13.887 -31.704 -4.861 1.00 62.06 244 ASN A N 1
ATOM 1805 C CA . ASN A 1 244 ? 14.041 -31.895 -3.414 1.00 62.06 244 ASN A CA 1
ATOM 1806 C C . ASN A 1 244 ? 14.973 -30.872 -2.719 1.00 62.06 244 ASN A C 1
ATOM 1808 O O . ASN A 1 244 ? 15.045 -30.862 -1.491 1.00 62.06 244 ASN A O 1
ATOM 1812 N N . ARG A 1 245 ? 15.713 -30.041 -3.467 1.00 66.62 245 ARG A N 1
ATOM 1813 C CA . ARG A 1 245 ? 16.540 -28.940 -2.949 1.00 66.62 245 ARG A CA 1
ATOM 1814 C C . ARG A 1 245 ? 15.808 -27.603 -2.798 1.00 66.62 245 ARG A C 1
ATOM 1816 O O . ARG A 1 245 ? 16.309 -26.757 -2.065 1.00 66.62 245 ARG A O 1
ATOM 1823 N N . ILE A 1 246 ? 14.674 -27.387 -3.472 1.00 66.38 246 ILE A N 1
ATOM 1824 C CA . ILE A 1 246 ? 13.936 -26.111 -3.458 1.00 66.38 246 ILE A CA 1
ATOM 1825 C C . ILE A 1 246 ? 12.429 -26.388 -3.346 1.00 66.38 246 ILE A C 1
ATOM 1827 O O . ILE A 1 246 ? 11.681 -26.296 -4.314 1.00 66.38 246 ILE A O 1
ATOM 1831 N N . VAL A 1 247 ? 11.976 -26.702 -2.129 1.00 63.47 247 VAL A N 1
ATOM 1832 C CA . VAL A 1 247 ? 10.605 -27.171 -1.812 1.00 63.47 247 VAL A CA 1
ATOM 1833 C C . VAL A 1 247 ? 9.491 -26.227 -2.309 1.00 63.47 247 VAL A C 1
ATOM 1835 O O . VAL A 1 247 ? 8.365 -26.665 -2.550 1.00 63.47 247 VAL A O 1
ATOM 1838 N N . HIS A 1 248 ? 9.815 -24.944 -2.485 1.00 70.50 248 HIS A N 1
ATOM 1839 C CA . HIS A 1 248 ? 8.923 -23.861 -2.916 1.00 70.50 248 HIS A CA 1
ATOM 1840 C C . HIS A 1 248 ? 8.961 -23.550 -4.429 1.00 70.50 248 HIS A C 1
ATOM 1842 O O . HIS A 1 248 ? 8.199 -22.702 -4.887 1.00 70.50 248 HIS A O 1
ATOM 1848 N N . LYS A 1 249 ? 9.820 -24.207 -5.223 1.00 70.12 249 LYS A N 1
ATOM 1849 C CA . LYS A 1 249 ? 10.023 -23.883 -6.647 1.00 70.12 249 LYS A CA 1
ATOM 1850 C C . LYS A 1 249 ? 9.858 -25.112 -7.534 1.00 70.12 249 LYS A C 1
ATOM 1852 O O . LYS A 1 249 ? 10.699 -26.009 -7.540 1.00 70.12 249 LYS A O 1
ATOM 1857 N N . CYS A 1 250 ? 8.795 -25.124 -8.327 1.00 78.50 250 CYS A N 1
ATOM 1858 C CA . CYS A 1 250 ? 8.545 -26.170 -9.304 1.00 78.50 250 CYS A CA 1
ATOM 1859 C C . CYS A 1 250 ? 9.271 -25.870 -10.622 1.00 78.50 250 CYS A C 1
ATOM 1861 O O . CYS A 1 250 ? 9.120 -24.797 -11.214 1.00 78.50 250 CYS A O 1
ATOM 1863 N N . LEU A 1 251 ? 10.090 -26.824 -11.064 1.00 77.38 251 LEU A N 1
ATOM 1864 C CA . LEU A 1 251 ? 10.930 -26.714 -12.253 1.00 77.38 251 LEU A CA 1
ATOM 1865 C C . LEU A 1 251 ? 10.209 -27.303 -13.476 1.00 77.38 251 LEU A C 1
ATOM 1867 O O . LEU A 1 251 ? 9.568 -28.347 -13.357 1.00 77.38 251 LEU A O 1
ATOM 1871 N N . PRO A 1 252 ? 10.282 -26.662 -14.651 1.00 79.06 252 PRO A N 1
ATOM 1872 C CA . PRO A 1 252 ? 9.578 -27.122 -15.844 1.00 79.06 252 PRO A CA 1
ATOM 1873 C C . PRO A 1 252 ? 10.169 -28.420 -16.409 1.00 79.06 252 PRO A C 1
ATOM 1875 O O . PRO A 1 252 ? 11.380 -28.650 -16.375 1.00 79.06 252 PRO A O 1
ATOM 1878 N N . ILE A 1 253 ? 9.299 -29.262 -16.965 1.00 80.25 253 ILE A N 1
ATOM 1879 C CA . ILE A 1 253 ? 9.647 -30.496 -17.671 1.00 80.25 253 ILE A CA 1
ATOM 1880 C C . ILE A 1 253 ? 9.672 -30.196 -19.173 1.00 80.25 253 ILE A C 1
ATOM 1882 O O . ILE A 1 253 ? 8.627 -30.043 -19.805 1.00 80.25 253 ILE A O 1
ATOM 1886 N N . CYS A 1 254 ? 10.865 -30.166 -19.761 1.00 76.50 254 CYS A N 1
ATOM 1887 C CA . CYS A 1 254 ? 11.039 -30.228 -21.210 1.00 76.50 254 CYS A CA 1
ATOM 1888 C C . CYS A 1 254 ? 11.332 -31.685 -21.593 1.00 76.50 254 CYS A C 1
ATOM 1890 O O . CYS A 1 254 ? 12.346 -32.247 -21.176 1.00 76.50 254 CYS A O 1
ATOM 1892 N N . HIS A 1 255 ? 10.430 -32.313 -22.353 1.00 74.94 255 HIS A N 1
ATOM 1893 C CA . HIS A 1 255 ? 10.550 -33.719 -22.767 1.00 74.94 255 HIS A CA 1
ATOM 1894 C C . HIS A 1 255 ? 11.715 -33.935 -23.745 1.00 74.94 255 HIS A C 1
ATOM 1896 O O . HIS A 1 255 ? 12.311 -35.011 -23.780 1.00 74.94 255 HIS A O 1
ATOM 1902 N N . ILE A 1 256 ? 12.060 -32.893 -24.505 1.00 72.25 256 ILE A N 1
ATOM 1903 C CA . ILE A 1 256 ? 13.302 -32.782 -25.268 1.00 72.25 256 ILE A CA 1
ATOM 1904 C C . ILE A 1 256 ? 14.252 -31.883 -24.453 1.00 72.25 256 ILE A C 1
ATOM 1906 O O . ILE A 1 256 ? 13.850 -30.793 -24.045 1.00 72.25 256 ILE A O 1
ATOM 1910 N N . PRO A 1 257 ? 15.500 -32.299 -24.169 1.00 64.75 257 PRO A N 1
ATOM 1911 C CA . PRO A 1 257 ? 16.416 -31.493 -23.367 1.00 64.75 257 PRO A CA 1
ATOM 1912 C C . PRO A 1 257 ? 16.902 -30.262 -24.146 1.00 64.75 257 PRO A C 1
ATOM 1914 O O . PRO A 1 257 ? 17.503 -30.401 -25.212 1.00 64.75 257 PRO A O 1
ATOM 1917 N N . CYS A 1 258 ? 16.701 -29.070 -23.575 1.00 71.69 258 CYS A N 1
ATOM 1918 C CA . CYS A 1 258 ? 17.087 -27.779 -24.156 1.00 71.69 258 CYS A CA 1
ATOM 1919 C C . CYS A 1 258 ? 18.589 -27.692 -24.477 1.00 71.69 258 CYS A C 1
ATOM 1921 O O . CYS A 1 258 ? 19.410 -27.325 -23.635 1.00 71.69 258 CYS A O 1
ATOM 1923 N N . HIS A 1 259 ? 18.972 -28.012 -25.711 1.00 73.88 259 HIS A N 1
ATOM 1924 C CA . HIS A 1 259 ? 20.357 -27.892 -26.154 1.00 73.88 259 HIS A CA 1
ATOM 1925 C C . HIS A 1 259 ? 20.681 -26.419 -26.434 1.00 73.88 259 HIS A C 1
ATOM 1927 O O . HIS A 1 259 ? 19.962 -25.766 -27.184 1.00 73.88 259 HIS A O 1
ATOM 1933 N N . ASN A 1 260 ? 21.745 -25.894 -25.816 1.00 72.81 260 ASN A N 1
ATOM 1934 C CA . ASN A 1 260 ? 22.096 -24.464 -25.803 1.00 72.81 260 ASN A CA 1
ATOM 1935 C C . ASN A 1 260 ? 20.995 -23.525 -25.257 1.00 72.81 260 ASN A C 1
ATOM 1937 O O . ASN A 1 260 ? 20.928 -22.351 -25.625 1.00 72.81 260 ASN A O 1
ATOM 1941 N N . GLY A 1 261 ? 20.176 -24.018 -24.325 1.00 75.62 261 GLY A N 1
ATOM 1942 C CA . GLY A 1 261 ? 19.211 -23.217 -23.573 1.00 75.62 261 GLY A CA 1
ATOM 1943 C C . GLY A 1 261 ? 18.916 -23.798 -22.191 1.00 75.62 261 GLY A C 1
ATOM 1944 O O . GLY A 1 261 ? 19.488 -24.811 -21.789 1.00 75.62 261 GLY A O 1
ATOM 1945 N N . THR A 1 262 ? 17.997 -23.166 -21.472 1.00 79.06 262 THR A N 1
ATOM 1946 C CA . THR A 1 262 ? 17.431 -23.636 -20.203 1.00 79.06 262 THR A CA 1
ATOM 1947 C C . THR A 1 262 ? 15.932 -23.873 -20.366 1.00 79.06 262 THR A C 1
ATOM 1949 O O . THR A 1 262 ? 15.246 -23.116 -21.048 1.00 79.06 262 THR A O 1
ATOM 1952 N N . CYS A 1 263 ? 15.400 -24.927 -19.746 1.00 80.06 263 CYS A N 1
ATOM 1953 C CA . CYS A 1 263 ? 13.953 -25.138 -19.700 1.00 80.06 263 CYS A CA 1
ATOM 1954 C C . CYS A 1 263 ? 13.339 -24.081 -18.766 1.00 80.06 263 CYS A C 1
ATOM 1956 O O . CYS A 1 263 ? 13.755 -23.988 -17.609 1.00 80.06 263 CYS A O 1
ATOM 1958 N N . VAL A 1 264 ? 12.398 -23.271 -19.264 1.00 79.69 264 VAL A N 1
ATOM 1959 C CA . VAL A 1 264 ? 11.773 -22.163 -18.501 1.00 79.69 264 VAL A CA 1
ATOM 1960 C C . VAL A 1 264 ? 10.262 -22.303 -18.343 1.00 79.69 264 VAL A C 1
ATOM 1962 O O . VAL A 1 264 ? 9.717 -21.830 -17.350 1.00 79.69 264 VAL A O 1
ATOM 1965 N N . ALA A 1 265 ? 9.609 -23.022 -19.253 1.00 70.81 265 ALA A N 1
ATOM 1966 C CA . ALA A 1 265 ? 8.242 -23.510 -19.109 1.00 70.81 265 ALA A CA 1
ATOM 1967 C C . ALA A 1 265 ? 8.157 -24.936 -19.704 1.00 70.81 265 ALA A C 1
ATOM 1969 O O . ALA A 1 265 ? 9.130 -25.389 -20.318 1.00 70.81 265 ALA A O 1
ATOM 1970 N N . PRO A 1 266 ? 7.067 -25.693 -19.488 1.00 75.38 266 PRO A N 1
ATOM 1971 C CA . PRO A 1 266 ? 6.978 -27.084 -19.925 1.00 75.38 266 PRO A CA 1
ATOM 1972 C C . PRO A 1 266 ? 7.072 -27.184 -21.450 1.00 75.38 266 PRO A C 1
ATOM 1974 O O . PRO A 1 266 ? 6.271 -26.576 -22.154 1.00 75.38 266 PRO A O 1
ATOM 1977 N N . ASN A 1 267 ? 8.054 -27.937 -21.954 1.00 71.44 267 ASN A N 1
ATOM 1978 C CA . ASN A 1 267 ? 8.434 -27.954 -23.377 1.00 71.44 267 ASN A CA 1
ATOM 1979 C C . ASN A 1 267 ? 8.640 -26.535 -23.965 1.00 71.44 267 ASN A C 1
ATOM 1981 O O . ASN A 1 267 ? 8.108 -26.187 -25.019 1.00 71.44 267 ASN A O 1
ATOM 1985 N N . GLN A 1 268 ? 9.374 -25.679 -23.241 1.00 72.25 268 GLN A N 1
ATOM 1986 C CA . GLN A 1 268 ? 9.801 -24.374 -23.737 1.00 72.25 268 GLN A CA 1
ATOM 1987 C C . GLN A 1 268 ? 11.197 -24.005 -23.222 1.00 72.25 268 GLN A C 1
ATOM 1989 O O . GLN A 1 268 ? 11.439 -23.866 -22.016 1.00 72.25 268 GLN A O 1
ATOM 1994 N N . CYS A 1 269 ? 12.111 -23.784 -24.164 1.00 78.25 269 CYS A N 1
ATOM 1995 C CA . CYS A 1 269 ? 13.503 -23.455 -23.891 1.00 78.25 269 CYS A CA 1
ATOM 1996 C C . CYS A 1 269 ? 13.768 -21.950 -24.038 1.00 78.25 269 CYS A C 1
ATOM 1998 O O . CYS A 1 269 ? 13.577 -21.383 -25.114 1.00 78.25 269 CYS A O 1
ATOM 2000 N N . ALA A 1 270 ? 14.282 -21.304 -22.989 1.00 78.69 270 ALA A N 1
ATOM 2001 C CA . ALA A 1 270 ? 14.950 -20.016 -23.134 1.00 78.69 270 ALA A CA 1
ATOM 2002 C C . ALA A 1 270 ? 16.359 -20.268 -23.666 1.00 78.69 270 ALA A C 1
ATOM 2004 O O . ALA A 1 270 ? 17.138 -21.014 -23.074 1.00 78.69 270 ALA A O 1
ATOM 2005 N N . CYS A 1 271 ? 16.694 -19.659 -24.794 1.00 80.75 271 CYS A N 1
ATOM 2006 C CA . CYS A 1 271 ? 17.995 -19.859 -25.407 1.00 80.75 271 CYS A CA 1
ATOM 2007 C C . CYS A 1 271 ? 19.086 -19.076 -24.672 1.00 80.75 271 CYS A C 1
ATOM 2009 O O . CYS A 1 271 ? 18.877 -17.941 -24.243 1.00 80.75 271 CYS A O 1
ATOM 2011 N N . ASN A 1 272 ? 20.260 -19.694 -24.517 1.00 75.50 272 ASN A N 1
ATOM 2012 C CA . ASN A 1 272 ? 21.408 -19.043 -23.892 1.00 75.50 272 ASN A CA 1
ATOM 2013 C C . ASN A 1 272 ? 21.833 -17.822 -24.724 1.00 75.50 272 ASN A C 1
ATOM 2015 O O . ASN A 1 272 ? 21.645 -17.811 -25.940 1.00 75.50 272 ASN A O 1
ATOM 2019 N N . ASN A 1 273 ? 22.436 -16.810 -24.089 1.00 75.44 273 ASN A N 1
ATOM 2020 C CA . ASN A 1 273 ? 22.830 -15.562 -24.757 1.00 75.44 273 ASN A CA 1
ATOM 2021 C C . ASN A 1 273 ? 23.541 -15.811 -26.099 1.00 75.44 273 ASN A C 1
ATOM 2023 O O . ASN A 1 273 ? 24.590 -16.455 -26.147 1.00 75.44 273 ASN A O 1
ATOM 2027 N N . GLY A 1 274 ? 22.962 -15.272 -27.176 1.00 66.31 274 GLY A N 1
ATOM 2028 C CA . GLY A 1 274 ? 23.464 -15.447 -28.539 1.00 66.31 274 GLY A CA 1
ATOM 2029 C C . GLY A 1 274 ? 22.910 -16.657 -29.303 1.00 66.31 274 GLY A C 1
ATOM 2030 O O . GLY A 1 274 ? 23.339 -16.902 -30.425 1.00 66.31 274 GLY A O 1
ATOM 2031 N N . TYR A 1 275 ? 21.954 -17.391 -28.735 1.00 78.44 275 TYR A N 1
ATOM 2032 C CA . TYR A 1 275 ? 21.130 -18.385 -29.423 1.00 78.44 275 TYR A CA 1
ATOM 2033 C C . TYR A 1 275 ? 19.666 -17.911 -29.463 1.00 78.44 275 TYR A C 1
ATOM 2035 O O . TYR A 1 275 ? 19.227 -17.153 -28.600 1.00 78.44 275 TYR A O 1
ATOM 2043 N N . VAL A 1 276 ? 18.900 -18.370 -30.452 1.00 77.31 276 VAL A N 1
ATOM 2044 C CA . VAL A 1 276 ? 17.468 -18.076 -30.653 1.00 77.31 276 VAL A CA 1
ATOM 2045 C C . VAL A 1 276 ? 16.683 -19.362 -30.915 1.00 77.31 276 VAL A C 1
ATOM 2047 O O . VAL A 1 276 ? 17.267 -20.378 -31.294 1.00 77.31 276 VAL A O 1
ATOM 2050 N N . SER A 1 277 ? 15.365 -19.340 -30.710 1.00 69.50 277 SER A N 1
ATOM 2051 C CA . SER A 1 277 ? 14.493 -20.481 -31.007 1.00 69.50 277 SER A CA 1
ATOM 2052 C C . SER A 1 277 ? 14.489 -20.804 -32.505 1.00 69.50 277 SER A C 1
ATOM 2054 O O . SER A 1 277 ? 14.473 -19.914 -33.358 1.00 69.50 277 SER A O 1
ATOM 2056 N N . SER A 1 278 ? 14.512 -22.094 -32.840 1.00 66.88 278 SER A N 1
ATOM 2057 C CA . SER A 1 278 ? 14.448 -22.544 -34.226 1.00 66.88 278 SER A CA 1
ATOM 2058 C C . SER A 1 278 ? 13.062 -22.286 -34.814 1.00 66.88 278 SER A C 1
ATOM 2060 O O . SER A 1 278 ? 12.046 -22.522 -34.165 1.00 66.88 278 SER A O 1
ATOM 2062 N N . PHE A 1 279 ? 13.013 -21.854 -36.076 1.00 60.38 279 PHE A N 1
ATOM 2063 C CA . PHE A 1 279 ? 11.764 -21.483 -36.754 1.00 60.38 279 PHE A CA 1
ATOM 2064 C C . PHE A 1 279 ? 10.769 -22.649 -36.922 1.00 60.38 279 PHE A C 1
ATOM 2066 O O . PHE A 1 279 ? 9.586 -22.405 -37.143 1.00 60.38 279 PHE A O 1
ATOM 2073 N N . ASN A 1 280 ? 11.249 -23.895 -36.809 1.00 57.47 280 ASN A N 1
ATOM 2074 C CA . ASN A 1 280 ? 10.447 -25.115 -36.945 1.00 57.47 280 ASN A CA 1
ATOM 2075 C C . ASN A 1 280 ? 10.241 -25.868 -35.614 1.00 57.47 280 ASN A C 1
ATOM 2077 O O . ASN A 1 280 ? 9.282 -26.624 -35.507 1.00 57.47 280 ASN A O 1
ATOM 2081 N N . ASP A 1 281 ? 11.117 -25.663 -34.622 1.00 59.19 281 ASP A N 1
ATOM 2082 C CA . ASP A 1 281 ? 11.146 -26.388 -33.343 1.00 59.19 281 ASP A CA 1
ATOM 2083 C C . ASP A 1 281 ? 11.362 -25.392 -32.186 1.00 59.19 281 ASP A C 1
ATOM 2085 O O . ASP A 1 281 ? 12.486 -24.944 -31.939 1.00 59.19 281 ASP A O 1
ATOM 2089 N N . LEU A 1 282 ? 10.303 -25.065 -31.436 1.00 55.44 282 LEU A N 1
ATOM 2090 C CA . LEU A 1 282 ? 10.382 -24.154 -30.278 1.00 55.44 282 LEU A CA 1
ATOM 2091 C C . LEU A 1 282 ? 11.236 -24.717 -29.119 1.00 55.44 282 LEU A C 1
ATOM 2093 O O . LEU A 1 282 ? 11.774 -23.947 -28.326 1.00 55.44 282 LEU A O 1
ATOM 2097 N N . ASP A 1 283 ? 11.422 -26.039 -29.067 1.00 58.34 283 ASP A N 1
ATOM 2098 C CA . ASP A 1 283 ? 12.294 -26.747 -28.116 1.00 58.34 283 ASP A CA 1
ATOM 2099 C C . ASP A 1 283 ? 13.802 -26.633 -28.440 1.00 58.34 283 ASP A C 1
ATOM 2101 O O . ASP A 1 283 ? 14.645 -27.137 -27.692 1.00 58.34 283 ASP A O 1
ATOM 2105 N N . ARG A 1 284 ? 14.187 -26.020 -29.572 1.00 63.50 284 ARG A N 1
ATOM 2106 C CA . ARG A 1 284 ? 15.566 -26.074 -30.084 1.00 63.50 284 ARG A CA 1
ATOM 2107 C C . ARG A 1 284 ? 16.193 -24.696 -30.260 1.00 63.50 284 ARG A C 1
ATOM 2109 O O . ARG A 1 284 ? 15.760 -23.909 -31.096 1.00 63.50 284 ARG A O 1
ATOM 2116 N N . CYS A 1 285 ? 17.300 -24.456 -29.563 1.00 78.06 285 CYS A N 1
ATOM 2117 C CA . CYS A 1 285 ? 18.072 -23.223 -29.686 1.00 78.06 285 CYS A CA 1
ATOM 2118 C C . CYS A 1 285 ? 19.183 -23.341 -30.741 1.00 78.06 285 CYS A C 1
ATOM 2120 O O . CYS A 1 285 ? 20.037 -24.229 -30.679 1.00 78.06 285 CYS A O 1
ATOM 2122 N N . VAL A 1 286 ? 19.178 -22.430 -31.714 1.00 78.56 286 VAL A N 1
ATOM 2123 C CA . VAL A 1 286 ? 20.156 -22.321 -32.810 1.00 78.56 286 VAL A CA 1
ATOM 2124 C C . VAL A 1 286 ? 20.976 -21.033 -32.651 1.00 78.56 286 VAL A C 1
ATOM 2126 O O . VAL A 1 286 ? 20.457 -20.059 -32.106 1.00 78.56 286 VAL A O 1
ATOM 2129 N N . PRO A 1 287 ? 22.263 -21.001 -33.040 1.00 79.69 287 PRO A N 1
ATOM 2130 C CA . PRO A 1 287 ? 23.100 -19.817 -32.857 1.00 79.69 287 PRO A CA 1
ATOM 2131 C C . PRO A 1 287 ? 22.589 -18.633 -33.685 1.00 79.69 287 PRO A C 1
ATOM 2133 O O . PRO A 1 287 ? 22.137 -18.795 -34.818 1.00 79.69 287 PRO A O 1
ATOM 2136 N N . PHE A 1 288 ? 22.681 -17.436 -33.112 1.00 83.62 288 PHE A N 1
ATOM 2137 C CA . PHE A 1 288 ? 22.317 -16.177 -33.748 1.00 83.62 288 PHE A CA 1
ATOM 2138 C C . PHE A 1 288 ? 23.569 -15.399 -34.156 1.00 83.62 288 PHE A C 1
ATOM 2140 O O . PHE A 1 288 ? 24.512 -15.246 -33.376 1.00 83.62 288 PHE A O 1
ATOM 2147 N N . CYS A 1 289 ? 23.551 -14.880 -35.379 1.00 80.75 289 CYS A N 1
ATOM 2148 C CA . CYS A 1 289 ? 24.579 -14.011 -35.928 1.00 80.75 289 CYS A CA 1
ATOM 2149 C C . CYS A 1 289 ? 23.915 -12.680 -36.300 1.00 80.75 289 CYS A C 1
ATOM 2151 O O . CYS A 1 289 ? 23.066 -12.639 -37.189 1.00 80.75 289 CYS A O 1
ATOM 2153 N N . ASP A 1 290 ? 24.254 -11.610 -35.580 1.00 81.19 290 ASP A N 1
ATOM 2154 C CA . ASP A 1 290 ? 23.562 -10.320 -35.650 1.00 81.19 290 ASP A CA 1
ATOM 2155 C C . ASP A 1 290 ? 23.799 -9.620 -37.007 1.00 81.19 290 ASP A C 1
ATOM 2157 O O . ASP A 1 290 ? 24.948 -9.283 -37.326 1.00 81.19 290 ASP A O 1
ATOM 2161 N N . PRO A 1 291 ? 22.737 -9.319 -37.787 1.00 76.88 291 PRO A N 1
ATOM 2162 C CA . PRO A 1 291 ? 22.836 -8.598 -39.057 1.00 76.88 291 PRO A CA 1
ATOM 2163 C C . PRO A 1 291 ? 23.484 -7.206 -38.978 1.00 76.88 291 PRO A C 1
ATOM 2165 O O . PRO A 1 291 ? 23.798 -6.626 -40.019 1.00 76.88 291 PRO A O 1
ATOM 2168 N N . GLN A 1 292 ? 23.676 -6.628 -37.788 1.00 77.44 292 GLN A N 1
ATOM 2169 C CA . GLN A 1 292 ? 24.441 -5.392 -37.591 1.00 77.44 292 GLN A CA 1
ATOM 2170 C C . GLN A 1 292 ? 25.951 -5.598 -37.740 1.00 77.44 292 GLN A C 1
ATOM 2172 O O . GLN A 1 292 ? 26.631 -4.691 -38.216 1.00 77.44 292 GLN A O 1
ATOM 2177 N N . PHE A 1 293 ? 26.466 -6.776 -37.378 1.00 77.00 293 PHE A N 1
ATOM 2178 C CA . PHE A 1 293 ? 27.899 -7.088 -37.374 1.00 77.00 293 PHE A CA 1
ATOM 2179 C C . PHE A 1 293 ? 28.293 -8.125 -38.431 1.00 77.00 293 PHE A C 1
ATOM 2181 O O . PHE A 1 293 ? 29.478 -8.249 -38.731 1.00 77.00 293 PHE A O 1
ATOM 2188 N N . ILE A 1 294 ? 27.332 -8.865 -38.992 1.00 77.50 294 ILE A N 1
ATOM 2189 C CA . ILE A 1 294 ? 27.562 -10.016 -39.874 1.00 77.50 294 ILE A CA 1
ATOM 2190 C C . ILE A 1 294 ? 26.673 -9.941 -41.128 1.00 77.50 294 ILE A C 1
ATOM 2192 O O . ILE A 1 294 ? 25.505 -9.565 -41.061 1.00 77.50 294 ILE A O 1
ATOM 2196 N N . GLU A 1 295 ? 27.223 -10.330 -42.278 1.00 80.62 295 GLU A N 1
ATOM 2197 C CA . GLU A 1 295 ? 26.517 -10.507 -43.553 1.00 80.62 295 GLU A CA 1
ATOM 2198 C C . GLU A 1 295 ? 26.419 -12.010 -43.865 1.00 80.62 295 GLU A C 1
ATOM 2200 O O . GLU A 1 295 ? 27.412 -12.651 -44.200 1.00 80.62 295 GLU A O 1
ATOM 2205 N N . MET A 1 296 ? 25.216 -12.585 -43.747 1.00 77.88 296 MET A N 1
ATOM 2206 C CA . MET A 1 296 ? 24.952 -14.037 -43.842 1.00 77.88 296 MET A CA 1
ATOM 2207 C C . MET A 1 296 ? 24.902 -14.582 -45.287 1.00 77.88 296 MET A C 1
ATOM 2209 O O . MET A 1 296 ? 24.162 -15.518 -45.578 1.00 77.88 296 MET A O 1
ATOM 2213 N N . HIS A 1 297 ? 25.652 -13.988 -46.216 1.00 79.69 297 HIS A N 1
ATOM 2214 C CA . HIS A 1 297 ? 25.748 -14.484 -47.591 1.00 79.69 297 HIS A CA 1
ATOM 2215 C C . HIS A 1 297 ? 26.906 -15.481 -47.715 1.00 79.69 297 HIS A C 1
ATOM 2217 O O . HIS A 1 297 ? 28.030 -15.163 -47.333 1.00 79.69 297 HIS A O 1
ATOM 2223 N N . ASN A 1 298 ? 26.614 -16.668 -48.262 1.00 80.38 298 ASN A N 1
ATOM 2224 C CA . ASN A 1 298 ? 27.551 -17.791 -48.430 1.00 80.38 298 ASN A CA 1
ATOM 2225 C C . ASN A 1 298 ? 28.252 -18.178 -47.111 1.00 80.38 298 ASN A C 1
ATOM 2227 O O . ASN A 1 298 ? 29.474 -18.343 -47.044 1.00 80.38 298 ASN A O 1
ATOM 2231 N N . ALA A 1 299 ? 27.462 -18.216 -46.034 1.00 79.88 299 ALA A N 1
ATOM 2232 C CA . ALA A 1 299 ? 27.924 -18.423 -44.673 1.00 79.88 299 ALA A CA 1
ATOM 2233 C C . ALA A 1 299 ? 26.835 -19.059 -43.798 1.00 79.88 299 ALA A C 1
ATOM 2235 O O . ALA A 1 299 ? 25.673 -18.653 -43.834 1.00 79.88 299 ALA A O 1
ATOM 2236 N N . ASN A 1 300 ? 27.237 -19.977 -42.925 1.00 84.50 300 ASN A N 1
ATOM 2237 C CA . ASN A 1 300 ? 26.391 -20.618 -41.926 1.00 84.50 300 ASN A CA 1
ATOM 2238 C C . ASN A 1 300 ? 26.777 -20.151 -40.511 1.00 84.50 300 ASN A C 1
ATOM 2240 O O . ASN A 1 300 ? 27.951 -20.144 -40.144 1.00 84.50 300 ASN A O 1
ATOM 2244 N N . CYS A 1 301 ? 25.797 -19.762 -39.688 1.00 84.12 301 CYS A N 1
ATOM 2245 C CA . CYS A 1 301 ? 26.042 -19.396 -38.288 1.00 84.12 301 CYS A CA 1
ATOM 2246 C C . CYS A 1 301 ? 26.241 -20.673 -37.452 1.00 84.12 301 CYS A C 1
ATOM 2248 O O . CYS A 1 301 ? 25.336 -21.505 -37.380 1.00 84.12 301 CYS A O 1
ATOM 2250 N N . ILE A 1 302 ? 27.415 -20.844 -36.834 1.00 84.88 302 ILE A N 1
ATOM 2251 C CA . ILE A 1 302 ? 27.789 -22.073 -36.102 1.00 84.88 302 ILE A CA 1
ATOM 2252 C C . ILE A 1 302 ? 27.895 -21.877 -34.584 1.00 84.88 302 ILE A C 1
ATOM 2254 O O . ILE A 1 302 ? 27.735 -22.832 -33.826 1.00 84.88 302 ILE A O 1
ATOM 2258 N N . ALA A 1 303 ? 28.114 -20.644 -34.129 1.00 78.94 303 ALA A N 1
ATOM 2259 C CA . ALA A 1 303 ? 28.046 -20.230 -32.729 1.00 78.94 303 ALA A CA 1
ATOM 2260 C C . ALA A 1 303 ? 27.655 -18.732 -32.666 1.00 78.94 303 ALA A C 1
ATOM 2262 O O . ALA A 1 303 ? 27.630 -18.081 -33.713 1.00 78.94 303 ALA A O 1
ATOM 2263 N N . PRO A 1 304 ? 27.325 -18.160 -31.492 1.00 79.19 304 PRO A N 1
ATOM 2264 C CA . PRO A 1 304 ? 26.916 -16.760 -31.367 1.00 79.19 304 PRO A CA 1
ATOM 2265 C C . PRO A 1 304 ? 27.882 -15.774 -32.030 1.00 79.19 304 PRO A C 1
ATOM 2267 O O . PRO A 1 304 ? 29.030 -15.657 -31.608 1.00 79.19 304 PRO A O 1
ATOM 2270 N N . ASN A 1 305 ? 27.417 -15.056 -33.054 1.00 78.06 305 ASN A N 1
ATOM 2271 C CA . ASN A 1 305 ? 28.239 -14.170 -33.887 1.00 78.06 305 ASN A CA 1
ATOM 2272 C C . ASN A 1 305 ? 29.509 -14.826 -34.488 1.00 78.06 305 ASN A C 1
ATOM 2274 O O . ASN A 1 305 ? 30.479 -14.135 -34.798 1.00 78.06 305 ASN A O 1
ATOM 2278 N N . VAL A 1 306 ? 29.504 -16.148 -34.689 1.00 81.81 306 VAL A N 1
ATOM 2279 C CA . VAL A 1 306 ? 30.575 -16.901 -35.356 1.00 81.81 306 VAL A CA 1
ATOM 2280 C C . VAL A 1 306 ? 29.997 -17.615 -36.570 1.00 81.81 306 VAL A C 1
ATOM 2282 O O . VAL A 1 306 ? 29.178 -18.531 -36.447 1.00 81.81 306 VAL A O 1
ATOM 2285 N N . ILE A 1 307 ? 30.464 -17.206 -37.747 1.00 84.94 307 ILE A N 1
ATOM 2286 C CA . ILE A 1 307 ? 30.102 -17.815 -39.025 1.00 84.94 307 ILE A CA 1
ATOM 2287 C C . ILE A 1 307 ? 31.199 -18.755 -39.516 1.00 84.94 307 ILE A C 1
ATOM 2289 O O . ILE A 1 307 ? 32.389 -18.481 -39.365 1.00 84.94 307 ILE A O 1
ATOM 2293 N N . GLN A 1 308 ? 30.775 -19.839 -40.149 1.00 86.06 308 GLN A N 1
ATOM 2294 C CA . GLN A 1 308 ? 31.586 -20.641 -41.049 1.00 86.06 308 GLN A CA 1
ATOM 2295 C C . GLN A 1 308 ? 31.208 -20.239 -42.475 1.00 86.06 308 GLN A C 1
ATOM 2297 O O . GLN A 1 308 ? 30.029 -20.269 -42.820 1.00 86.06 308 GLN A O 1
ATOM 2302 N N . CYS A 1 309 ? 32.183 -19.835 -43.286 1.00 85.69 309 CYS A N 1
ATOM 2303 C CA . CYS A 1 309 ? 31.947 -19.603 -44.709 1.00 85.69 309 CYS A CA 1
ATOM 2304 C C . CYS A 1 309 ? 31.682 -20.928 -45.431 1.00 85.69 309 CYS A C 1
ATOM 2306 O O . CYS A 1 309 ? 32.230 -21.964 -45.044 1.00 85.69 309 CYS A O 1
ATOM 2308 N N . ASP A 1 310 ? 30.864 -20.878 -46.478 1.00 79.44 310 ASP A N 1
ATOM 2309 C CA . ASP A 1 310 ? 30.635 -22.025 -47.354 1.00 79.44 310 ASP A CA 1
ATOM 2310 C C . ASP A 1 310 ? 31.883 -22.302 -48.217 1.00 79.44 310 ASP A C 1
ATOM 2312 O O . ASP A 1 310 ? 32.726 -21.422 -48.423 1.00 79.44 310 ASP A O 1
ATOM 2316 N N . ASP A 1 311 ? 32.029 -23.533 -48.715 1.00 71.56 311 ASP A N 1
ATOM 2317 C CA . ASP A 1 311 ? 33.246 -23.972 -49.411 1.00 71.56 311 ASP A CA 1
ATOM 2318 C C . ASP A 1 311 ? 33.612 -23.045 -50.591 1.00 71.56 311 ASP A C 1
ATOM 2320 O O . ASP A 1 311 ? 32.803 -22.789 -51.484 1.00 71.56 311 ASP A O 1
ATOM 2324 N N . SER A 1 312 ? 34.878 -22.609 -50.645 1.00 64.69 312 SER A N 1
ATOM 2325 C CA . SER A 1 312 ? 35.444 -21.598 -51.577 1.00 64.69 312 SER A CA 1
ATOM 2326 C C . SER A 1 312 ? 35.211 -20.115 -51.221 1.00 64.69 312 SER A C 1
ATOM 2328 O O . SER A 1 312 ? 35.585 -19.237 -52.004 1.00 64.69 312 SER A O 1
ATOM 2330 N N . TYR A 1 313 ? 34.657 -19.808 -50.043 1.00 75.38 313 TYR A N 1
ATOM 2331 C CA . TYR A 1 313 ? 34.552 -18.443 -49.511 1.00 75.38 313 TYR A CA 1
ATOM 2332 C C . TYR A 1 313 ? 35.396 -18.272 -48.237 1.00 75.38 313 TYR A C 1
ATOM 2334 O O . TYR A 1 313 ? 35.482 -19.179 -47.409 1.00 75.38 313 TYR A O 1
ATOM 2342 N N . THR A 1 314 ? 36.009 -17.099 -48.050 1.00 76.00 314 THR A N 1
ATOM 2343 C CA . THR A 1 314 ? 36.863 -16.785 -46.893 1.00 76.00 314 THR A CA 1
ATOM 2344 C C . THR A 1 314 ? 36.388 -15.567 -46.101 1.00 76.00 314 THR A C 1
ATOM 2346 O O . THR A 1 314 ? 35.773 -14.625 -46.615 1.00 76.00 314 THR A O 1
ATOM 2349 N N . LEU A 1 315 ? 36.662 -15.615 -44.794 1.00 79.12 315 LEU A N 1
ATOM 2350 C CA . LEU A 1 315 ? 36.148 -14.682 -43.797 1.00 79.12 315 LEU A CA 1
ATOM 2351 C C . LEU A 1 315 ? 36.805 -13.301 -43.932 1.00 79.12 315 LEU A C 1
ATOM 2353 O O . LEU A 1 315 ? 37.969 -13.110 -43.580 1.00 79.12 315 LEU A O 1
ATOM 2357 N N . THR A 1 316 ? 36.038 -12.327 -44.412 1.00 75.12 316 THR A N 1
ATOM 2358 C CA . THR A 1 316 ? 36.504 -10.987 -44.774 1.00 75.12 316 THR A CA 1
ATOM 2359 C C . THR A 1 316 ? 35.753 -9.918 -43.983 1.00 75.12 316 THR A C 1
ATOM 2361 O O . THR A 1 316 ? 34.533 -9.938 -43.868 1.00 75.12 316 THR A O 1
ATOM 2364 N N . ALA A 1 317 ? 36.474 -8.936 -43.437 1.00 69.50 317 ALA A N 1
ATOM 2365 C CA . ALA A 1 317 ? 35.855 -7.750 -42.849 1.00 69.50 317 ALA A CA 1
ATOM 2366 C C . ALA A 1 317 ? 35.538 -6.728 -43.956 1.00 69.50 317 ALA A C 1
ATOM 2368 O O . ALA A 1 317 ? 36.433 -6.036 -44.453 1.00 69.50 317 ALA A O 1
ATOM 2369 N N . ASN A 1 318 ? 34.264 -6.626 -44.338 1.00 65.62 318 ASN A N 1
ATOM 2370 C CA . ASN A 1 318 ? 33.762 -5.675 -45.324 1.00 65.62 318 ASN A CA 1
ATOM 2371 C C . ASN A 1 318 ? 33.997 -4.237 -44.826 1.00 65.62 318 ASN A C 1
ATOM 2373 O O . ASN A 1 318 ? 33.321 -3.748 -43.920 1.00 65.62 318 ASN A O 1
ATOM 2377 N N . ARG A 1 319 ? 34.974 -3.538 -45.417 1.00 59.16 319 ARG A N 1
ATOM 2378 C CA . ARG A 1 319 ? 35.402 -2.202 -44.960 1.00 59.16 319 ARG A CA 1
ATOM 2379 C C . ARG A 1 319 ? 34.347 -1.109 -45.162 1.00 59.16 319 ARG A C 1
ATOM 2381 O O . ARG A 1 319 ? 34.435 -0.084 -44.491 1.00 59.16 319 ARG A O 1
ATOM 2388 N N . ALA A 1 320 ? 33.373 -1.314 -46.052 1.00 58.25 320 ALA A N 1
ATOM 2389 C CA . ALA A 1 320 ? 32.310 -0.347 -46.316 1.00 58.25 320 ALA A CA 1
ATOM 2390 C C . ALA A 1 320 ? 31.168 -0.457 -45.292 1.00 58.25 320 ALA A C 1
ATOM 2392 O O . ALA A 1 320 ? 30.735 0.557 -44.749 1.00 58.25 320 ALA A O 1
ATOM 2393 N N . SER A 1 321 ? 30.715 -1.677 -44.982 1.00 59.38 321 SER A N 1
ATOM 2394 C CA . SER A 1 321 ? 29.650 -1.914 -43.993 1.00 59.38 321 SER A CA 1
ATOM 2395 C C . SER A 1 321 ? 30.156 -2.078 -42.555 1.00 59.38 321 SER A C 1
ATOM 2397 O O . SER A 1 321 ? 29.364 -1.980 -41.620 1.00 59.38 321 SER A O 1
ATOM 2399 N N . LYS A 1 322 ? 31.467 -2.306 -42.375 1.00 69.25 322 LYS A N 1
ATOM 2400 C CA . LYS A 1 322 ? 32.143 -2.714 -41.126 1.00 69.25 322 LYS A CA 1
ATOM 2401 C C . LYS A 1 322 ? 31.684 -4.074 -40.577 1.00 69.25 322 LYS A C 1
ATOM 2403 O O . LYS A 1 322 ? 31.842 -4.330 -39.385 1.00 69.25 322 LYS A O 1
ATOM 2408 N N . LYS A 1 323 ? 31.146 -4.946 -41.434 1.00 77.00 323 LYS A N 1
ATOM 2409 C CA . LYS A 1 323 ? 30.632 -6.271 -41.056 1.00 77.00 323 LYS A CA 1
ATOM 2410 C C . LYS A 1 323 ? 31.584 -7.402 -41.429 1.00 77.00 323 LYS A C 1
ATOM 2412 O O . LYS A 1 323 ? 32.408 -7.269 -42.331 1.00 77.00 323 LYS A O 1
ATOM 2417 N N . LEU A 1 324 ? 31.441 -8.524 -40.738 1.00 77.94 324 LEU A N 1
ATOM 2418 C CA . LEU A 1 324 ? 32.058 -9.798 -41.082 1.00 77.94 324 LEU A CA 1
ATOM 2419 C C . LEU A 1 324 ? 31.237 -10.461 -42.198 1.00 77.94 324 LEU A C 1
ATOM 2421 O O . LEU A 1 324 ? 30.030 -10.641 -42.048 1.00 77.94 324 LEU A O 1
ATOM 2425 N N . SER A 1 325 ? 31.873 -10.808 -43.309 1.00 78.19 325 SER A N 1
ATOM 2426 C CA . SER A 1 325 ? 31.238 -11.404 -44.486 1.00 78.19 325 SER A CA 1
ATOM 2427 C C . SER A 1 325 ? 32.104 -12.528 -45.059 1.00 78.19 325 SER A C 1
ATOM 2429 O O . SER A 1 325 ? 33.279 -12.657 -44.712 1.00 78.19 325 SER A O 1
ATOM 2431 N N . CYS A 1 326 ? 31.537 -13.357 -45.932 1.00 82.12 326 CYS A N 1
ATOM 2432 C CA . CYS A 1 326 ? 32.270 -14.410 -46.631 1.00 82.12 326 CYS A CA 1
ATOM 2433 C C . CYS A 1 326 ? 32.426 -14.026 -48.108 1.00 82.12 326 CYS A C 1
ATOM 2435 O O . CYS A 1 326 ? 31.447 -13.946 -48.848 1.00 82.12 326 CYS A O 1
ATOM 2437 N N . GLN A 1 327 ? 33.661 -13.743 -48.535 1.00 72.44 327 GLN A N 1
ATOM 2438 C CA . GLN A 1 327 ? 33.981 -13.328 -49.905 1.00 72.44 327 GLN A CA 1
ATOM 2439 C C . GLN A 1 327 ? 34.655 -14.475 -50.666 1.00 72.44 327 GLN A C 1
ATOM 2441 O O . GLN A 1 327 ? 35.429 -15.232 -50.090 1.00 72.44 327 GLN A O 1
ATOM 2446 N N . LYS A 1 328 ? 34.357 -14.615 -51.964 1.00 69.00 328 LYS A N 1
ATOM 2447 C CA . LYS A 1 328 ? 34.976 -15.631 -52.826 1.00 69.00 328 LYS A CA 1
ATOM 2448 C C . LYS A 1 328 ? 36.480 -15.372 -52.953 1.00 69.00 328 LYS A C 1
ATOM 2450 O O . LYS A 1 328 ? 36.883 -14.253 -53.278 1.00 69.00 328 LYS A O 1
ATOM 2455 N N . GLU A 1 329 ? 37.294 -16.400 -52.729 1.00 61.81 329 GLU A N 1
ATOM 2456 C CA . GLU A 1 329 ? 38.746 -16.320 -52.900 1.00 61.81 329 GLU A CA 1
ATOM 2457 C C . GLU A 1 329 ? 39.148 -16.832 -54.292 1.00 61.81 329 GLU A C 1
ATOM 2459 O O . GLU A 1 329 ? 38.939 -17.999 -54.615 1.00 61.81 329 GLU A O 1
ATOM 2464 N N . CYS A 1 330 ? 39.709 -15.945 -55.121 1.00 66.75 330 CYS A N 1
ATOM 2465 C CA . CYS A 1 330 ? 40.245 -16.307 -56.437 1.00 66.75 330 CYS A CA 1
ATOM 2466 C C . CYS A 1 330 ? 41.583 -17.047 -56.299 1.00 66.75 330 CYS A C 1
ATOM 2468 O O . CYS A 1 330 ? 42.378 -16.725 -55.408 1.00 66.75 330 CYS A O 1
ATOM 2470 N N . ASN A 1 331 ? 41.878 -17.969 -57.220 1.00 65.00 331 ASN A N 1
ATOM 2471 C CA . ASN A 1 331 ? 43.151 -18.697 -57.246 1.00 65.00 331 ASN A CA 1
ATOM 2472 C C . ASN A 1 331 ? 43.854 -18.578 -58.618 1.00 65.00 331 ASN A C 1
ATOM 2474 O O . ASN A 1 331 ? 43.477 -19.285 -59.553 1.00 65.00 331 ASN A O 1
ATOM 2478 N N . PRO A 1 332 ? 44.907 -17.745 -58.765 1.00 68.31 332 PRO A N 1
ATOM 2479 C CA . PRO A 1 332 ? 45.631 -17.010 -57.720 1.00 68.31 332 PRO A CA 1
ATOM 2480 C C . PRO A 1 332 ? 44.912 -15.751 -57.204 1.00 68.31 332 PRO A C 1
ATOM 2482 O O . PRO A 1 332 ? 44.138 -15.109 -57.913 1.00 68.31 332 PRO A O 1
ATOM 2485 N N . SER A 1 333 ? 45.228 -15.372 -55.964 1.00 65.75 333 SER A N 1
ATOM 2486 C CA . SER A 1 333 ? 44.592 -14.268 -55.236 1.00 65.75 333 SER A CA 1
ATOM 2487 C C . SER A 1 333 ? 44.847 -12.891 -55.864 1.00 65.75 333 SER A C 1
ATOM 2489 O O . SER A 1 333 ? 45.957 -12.577 -56.299 1.00 65.75 333 SER A O 1
ATOM 2491 N N . CYS A 1 334 ? 43.823 -12.034 -55.853 1.00 76.44 334 CYS A N 1
ATOM 2492 C CA . CYS A 1 334 ? 43.869 -10.708 -56.470 1.00 76.44 334 CYS A CA 1
ATOM 2493 C C . CYS A 1 334 ? 44.711 -9.691 -55.679 1.00 76.44 334 CYS A C 1
ATOM 2495 O O . CYS A 1 334 ? 44.483 -9.462 -54.492 1.00 76.44 334 CYS A O 1
ATOM 2497 N N . ILE A 1 335 ? 45.620 -8.995 -56.365 1.00 76.88 335 ILE A N 1
ATOM 2498 C CA . ILE A 1 335 ? 46.428 -7.890 -55.835 1.00 76.88 335 ILE A CA 1
ATOM 2499 C C . ILE A 1 335 ? 45.896 -6.572 -56.415 1.00 76.88 335 ILE A C 1
ATOM 2501 O O . ILE A 1 335 ? 45.954 -6.351 -57.623 1.00 76.88 335 ILE A O 1
ATOM 2505 N N . ASN A 1 336 ? 45.380 -5.692 -55.548 1.00 75.00 336 ASN A N 1
ATOM 2506 C CA . ASN A 1 336 ? 44.694 -4.430 -55.893 1.00 75.00 336 ASN A CA 1
ATOM 2507 C C . ASN A 1 336 ? 43.454 -4.589 -56.808 1.00 75.00 336 ASN A C 1
ATOM 2509 O O . ASN A 1 336 ? 43.056 -3.654 -57.505 1.00 75.00 336 ASN A O 1
ATOM 2513 N N . GLY A 1 337 ? 42.829 -5.768 -56.791 1.00 75.19 337 GLY A N 1
ATOM 2514 C CA . GLY A 1 337 ? 41.579 -6.071 -57.489 1.00 75.19 337 GLY A CA 1
ATOM 2515 C C . GLY A 1 337 ? 40.618 -6.862 -56.601 1.00 75.19 337 GLY A C 1
ATOM 2516 O O . GLY A 1 337 ? 41.036 -7.444 -55.600 1.00 75.19 337 GLY A O 1
ATOM 2517 N N . ARG A 1 338 ? 39.335 -6.895 -56.968 1.00 75.31 338 ARG A N 1
ATOM 2518 C CA . ARG A 1 338 ? 38.318 -7.768 -56.366 1.00 75.31 338 ARG A CA 1
ATOM 2519 C C . ARG A 1 338 ? 38.157 -9.042 -57.196 1.00 75.31 338 ARG A C 1
ATOM 2521 O O . ARG A 1 338 ? 38.157 -8.981 -58.422 1.00 75.31 338 ARG A O 1
ATOM 2528 N N . CYS A 1 339 ? 38.008 -10.181 -56.527 1.00 74.62 339 CYS A N 1
ATOM 2529 C CA . CYS A 1 339 ? 37.604 -11.428 -57.174 1.00 74.62 339 CYS A CA 1
ATOM 2530 C C . CYS A 1 339 ? 36.135 -11.325 -57.609 1.00 74.62 339 CYS A C 1
ATOM 2532 O O . CYS A 1 339 ? 35.303 -10.887 -56.809 1.00 74.62 339 CYS A O 1
ATOM 2534 N N . ASN A 1 340 ? 35.823 -11.702 -58.851 1.00 69.19 340 ASN A N 1
ATOM 2535 C CA . ASN A 1 340 ? 34.456 -11.782 -59.365 1.00 69.19 340 ASN A CA 1
ATOM 2536 C C . ASN A 1 340 ? 33.941 -13.238 -59.403 1.00 69.19 340 ASN A C 1
ATOM 2538 O O . ASN A 1 340 ? 34.681 -14.195 -59.158 1.00 69.19 340 ASN A O 1
ATOM 2542 N N . ASP A 1 341 ? 32.660 -13.422 -59.731 1.00 64.19 341 ASP A N 1
ATOM 2543 C CA . ASP A 1 341 ? 32.044 -14.754 -59.758 1.00 64.19 341 ASP A CA 1
ATOM 2544 C C . ASP A 1 341 ? 32.657 -15.698 -60.814 1.00 64.19 341 ASP A C 1
ATOM 2546 O O . ASP A 1 341 ? 32.647 -16.912 -60.608 1.00 64.19 341 ASP A O 1
ATOM 2550 N N . ASP A 1 342 ? 33.299 -15.166 -61.861 1.00 68.44 342 ASP A N 1
ATOM 2551 C CA . ASP A 1 342 ? 34.002 -15.925 -62.912 1.00 68.44 342 ASP A CA 1
ATOM 2552 C C . ASP A 1 342 ? 35.441 -16.355 -62.536 1.00 68.44 342 ASP A C 1
ATOM 2554 O O . ASP A 1 342 ? 36.178 -16.809 -63.411 1.00 68.44 342 ASP A O 1
ATOM 2558 N N . ASP A 1 343 ? 35.867 -16.200 -61.273 1.00 68.50 343 ASP A N 1
ATOM 2559 C CA . ASP A 1 343 ? 37.249 -16.481 -60.817 1.00 68.50 343 ASP A CA 1
ATOM 2560 C C . ASP A 1 343 ? 38.302 -15.596 -61.527 1.00 68.50 343 ASP A C 1
ATOM 2562 O O . ASP A 1 343 ? 39.407 -16.012 -61.880 1.00 68.50 343 ASP A O 1
ATOM 2566 N N . ARG A 1 344 ? 37.936 -14.330 -61.781 1.00 70.19 344 ARG A N 1
ATOM 2567 C CA . ARG A 1 344 ? 38.810 -13.310 -62.375 1.00 70.19 344 ARG A CA 1
ATOM 2568 C C . ARG A 1 344 ? 38.928 -12.089 -61.472 1.00 70.19 344 ARG A C 1
ATOM 2570 O O . ARG A 1 344 ? 37.971 -11.660 -60.831 1.00 70.19 344 ARG A O 1
ATOM 2577 N N . CYS A 1 345 ? 40.109 -11.482 -61.482 1.00 76.19 345 CYS A N 1
ATOM 2578 C CA . CYS A 1 345 ? 40.369 -10.247 -60.757 1.00 76.19 345 CYS A CA 1
ATOM 2579 C C . CYS A 1 345 ? 39.968 -9.022 -61.588 1.00 76.19 345 CYS A C 1
ATOM 2581 O O . CYS A 1 345 ? 40.509 -8.774 -62.667 1.00 76.19 345 CYS A O 1
ATOM 2583 N N . GLU A 1 346 ? 39.029 -8.246 -61.059 1.00 82.00 346 GLU A N 1
ATOM 2584 C CA . GLU A 1 346 ? 38.614 -6.940 -61.564 1.00 82.00 346 GLU A CA 1
ATOM 2585 C C . GLU A 1 346 ? 39.349 -5.851 -60.770 1.00 82.00 346 GLU A C 1
ATOM 2587 O O . GLU A 1 346 ? 39.315 -5.850 -59.539 1.00 82.00 346 GLU A O 1
ATOM 2592 N N . CYS A 1 347 ? 40.051 -4.938 -61.442 1.00 82.19 347 CYS A N 1
ATOM 2593 C CA . CYS A 1 347 ? 40.852 -3.925 -60.752 1.00 82.19 347 CYS A CA 1
ATOM 2594 C C . CYS A 1 347 ? 39.988 -2.907 -59.996 1.00 82.19 347 CYS A C 1
ATOM 2596 O O . CYS A 1 347 ? 38.908 -2.535 -60.449 1.00 82.19 347 CYS A O 1
ATOM 2598 N N . LEU A 1 348 ? 40.478 -2.456 -58.838 1.00 77.06 348 LEU A N 1
ATOM 2599 C CA . LEU A 1 348 ? 39.839 -1.382 -58.075 1.00 77.06 348 LEU A CA 1
ATOM 2600 C C . LEU A 1 348 ? 40.011 -0.032 -58.792 1.00 77.06 348 LEU A C 1
ATOM 2602 O O . LEU A 1 348 ? 40.967 0.150 -59.548 1.00 77.06 348 LEU A O 1
ATOM 2606 N N . ASP A 1 349 ? 39.111 0.920 -58.531 1.00 79.19 349 ASP A N 1
ATOM 2607 C CA . ASP A 1 349 ? 39.116 2.232 -59.191 1.00 79.19 349 ASP A CA 1
ATOM 2608 C C . ASP A 1 349 ? 40.489 2.924 -59.108 1.00 79.19 349 ASP A C 1
ATOM 2610 O O . ASP A 1 349 ? 41.090 3.053 -58.038 1.00 79.19 349 ASP A O 1
ATOM 2614 N N . GLY A 1 350 ? 40.993 3.367 -60.263 1.00 68.31 350 GLY A N 1
ATOM 2615 C CA . GLY A 1 350 ? 42.316 3.982 -60.390 1.00 68.31 350 GLY A CA 1
ATOM 2616 C C . GLY A 1 350 ? 43.496 3.000 -60.491 1.00 68.31 350 GLY A C 1
ATOM 2617 O O . GLY A 1 350 ? 44.647 3.441 -60.537 1.00 68.31 350 GLY A O 1
ATOM 2618 N N . PHE A 1 351 ? 43.237 1.691 -60.560 1.00 80.06 351 PHE A N 1
ATOM 2619 C CA . PHE A 1 351 ? 44.211 0.668 -60.945 1.00 80.06 351 PHE A CA 1
ATOM 2620 C C . PHE A 1 351 ? 43.826 0.025 -62.289 1.00 80.06 351 PHE A C 1
ATOM 2622 O O . PHE A 1 351 ? 42.649 -0.116 -62.614 1.00 80.06 351 PHE A O 1
ATOM 2629 N N . VAL A 1 352 ? 44.821 -0.429 -63.054 1.00 82.38 352 VAL A N 1
ATOM 2630 C CA . VAL A 1 352 ? 44.639 -1.181 -64.311 1.00 82.38 352 VAL A CA 1
ATOM 2631 C C . VAL A 1 352 ? 45.383 -2.511 -64.268 1.00 82.38 352 VAL A C 1
ATOM 2633 O O . VAL A 1 352 ? 46.342 -2.673 -63.515 1.00 82.38 352 VAL A O 1
ATOM 2636 N N . GLN A 1 353 ? 44.946 -3.479 -65.070 1.00 80.50 353 GLN A N 1
ATOM 2637 C CA . GLN A 1 353 ? 45.515 -4.828 -65.078 1.00 80.50 353 GLN A CA 1
ATOM 2638 C C . GLN A 1 353 ? 46.960 -4.815 -65.604 1.00 80.50 353 GLN A C 1
ATOM 2640 O O . GLN A 1 353 ? 47.273 -4.123 -66.576 1.00 80.50 353 GLN A O 1
ATOM 2645 N N . ALA A 1 354 ? 47.857 -5.557 -64.952 1.00 71.94 354 ALA A N 1
ATOM 2646 C CA . ALA A 1 354 ? 49.268 -5.596 -65.318 1.00 71.94 354 ALA A CA 1
ATOM 2647 C C . ALA A 1 354 ? 49.469 -6.209 -66.717 1.00 71.94 354 ALA A C 1
ATOM 2649 O O . ALA A 1 354 ? 48.966 -7.287 -67.020 1.00 71.94 354 ALA A O 1
ATOM 2650 N N . ILE A 1 355 ? 50.259 -5.533 -67.557 1.00 64.81 355 ILE A N 1
ATOM 2651 C CA . ILE A 1 355 ? 50.393 -5.820 -69.001 1.00 64.81 355 ILE A CA 1
ATOM 2652 C C . ILE A 1 355 ? 51.054 -7.190 -69.296 1.00 64.81 355 ILE A C 1
ATOM 2654 O O . ILE A 1 355 ? 50.910 -7.727 -70.391 1.00 64.81 355 ILE A O 1
ATOM 2658 N N . ASN A 1 356 ? 51.744 -7.784 -68.317 1.00 57.94 356 ASN A N 1
ATOM 2659 C CA . ASN A 1 356 ? 52.574 -8.982 -68.488 1.00 57.94 356 ASN A CA 1
ATOM 2660 C C . ASN A 1 356 ? 51.894 -10.262 -67.958 1.00 57.94 356 ASN A C 1
ATOM 2662 O O . ASN A 1 356 ? 52.440 -10.923 -67.078 1.00 57.94 356 ASN A O 1
ATOM 2666 N N . ASP A 1 357 ? 50.705 -10.586 -68.473 1.00 56.28 357 ASP A N 1
ATOM 2667 C CA . ASP A 1 357 ? 49.942 -11.844 -68.270 1.00 56.28 357 ASP A CA 1
ATOM 2668 C C . ASP A 1 357 ? 49.513 -12.195 -66.819 1.00 56.28 357 ASP A C 1
ATOM 2670 O O . ASP A 1 357 ? 48.703 -13.094 -66.590 1.00 56.28 357 ASP A O 1
ATOM 2674 N N . SER A 1 358 ? 49.964 -11.437 -65.815 1.00 62.97 358 SER A N 1
ATOM 2675 C CA . SER A 1 358 ? 49.490 -11.515 -64.426 1.00 62.97 358 SER A CA 1
ATOM 2676 C C . SER A 1 358 ? 48.089 -10.913 -64.269 1.00 62.97 358 SER A C 1
ATOM 2678 O O . SER A 1 358 ? 47.916 -9.855 -63.665 1.00 62.97 358 SER A O 1
ATOM 2680 N N . SER A 1 359 ? 47.070 -11.612 -64.772 1.00 64.75 359 SER A N 1
ATOM 2681 C CA . SER A 1 359 ? 45.649 -11.225 -64.690 1.00 64.75 359 SER A CA 1
ATOM 2682 C C . SER A 1 359 ? 45.155 -10.926 -63.264 1.00 64.75 359 SER A C 1
ATOM 2684 O O . SER A 1 359 ? 44.206 -10.164 -63.084 1.00 64.75 359 SER A O 1
ATOM 2686 N N . HIS A 1 360 ? 45.818 -11.480 -62.250 1.00 74.12 360 HIS A N 1
ATOM 2687 C CA . HIS A 1 360 ? 45.527 -11.277 -60.833 1.00 74.12 360 HIS A CA 1
ATOM 2688 C C . HIS A 1 360 ? 46.195 -10.034 -60.214 1.00 74.12 360 HIS A C 1
ATOM 2690 O O . HIS A 1 360 ? 45.994 -9.779 -59.030 1.00 74.12 360 HIS A O 1
ATOM 2696 N N . ILE A 1 361 ? 46.978 -9.249 -60.967 1.00 75.94 361 ILE A N 1
ATOM 2697 C CA . ILE A 1 361 ? 47.705 -8.078 -60.450 1.00 75.94 361 ILE A CA 1
ATOM 2698 C C . ILE A 1 361 ? 47.232 -6.796 -61.135 1.00 75.94 361 ILE A C 1
ATOM 2700 O O . ILE A 1 361 ? 47.297 -6.663 -62.357 1.00 75.94 361 ILE A O 1
ATOM 2704 N N . CYS A 1 362 ? 46.833 -5.818 -60.324 1.00 82.06 362 CYS A N 1
ATOM 2705 C CA . CYS A 1 362 ? 46.445 -4.484 -60.762 1.00 82.06 362 CYS A CA 1
ATOM 2706 C C . CYS A 1 362 ? 47.458 -3.429 -60.276 1.00 82.06 362 CYS A C 1
ATOM 2708 O O . CYS A 1 362 ? 47.862 -3.409 -59.109 1.00 82.06 362 CYS A O 1
ATOM 2710 N N . ILE A 1 363 ? 47.882 -2.545 -61.181 1.00 78.94 363 ILE A N 1
ATOM 2711 C CA . ILE A 1 363 ? 48.889 -1.495 -60.962 1.00 78.94 363 ILE A CA 1
ATOM 2712 C C . ILE A 1 363 ? 48.239 -0.099 -60.964 1.00 78.94 363 ILE A C 1
ATOM 2714 O O . ILE A 1 363 ? 47.304 0.124 -61.734 1.00 78.94 363 ILE A O 1
ATOM 2718 N N . PRO A 1 364 ? 48.681 0.841 -60.108 1.00 78.19 364 PRO A N 1
ATOM 2719 C CA . PRO A 1 364 ? 48.051 2.155 -59.989 1.00 78.19 364 PRO A CA 1
ATOM 2720 C C . PRO A 1 364 ? 48.338 3.048 -61.202 1.00 78.19 364 PRO A C 1
ATOM 2722 O O . PRO A 1 364 ? 49.471 3.109 -61.682 1.00 78.19 364 PRO A O 1
ATOM 2725 N N . THR A 1 365 ? 47.331 3.797 -61.648 1.00 81.06 365 THR A N 1
ATOM 2726 C CA . THR A 1 365 ? 47.461 4.822 -62.698 1.00 81.06 365 THR A CA 1
ATOM 2727 C C . THR A 1 365 ? 47.435 6.235 -62.126 1.00 81.06 365 THR A C 1
ATOM 2729 O O . THR A 1 365 ? 46.729 6.496 -61.153 1.00 81.06 365 THR A O 1
ATOM 2732 N N . CYS A 1 366 ? 48.151 7.159 -62.767 1.00 78.12 366 CYS A N 1
ATOM 2733 C CA . CYS A 1 366 ? 48.045 8.593 -62.510 1.00 78.12 366 CYS A CA 1
ATOM 2734 C C . CYS A 1 366 ? 47.680 9.315 -63.810 1.00 78.12 366 CYS A C 1
ATOM 2736 O O . CYS A 1 366 ? 48.360 9.116 -64.819 1.00 78.12 366 CYS A O 1
ATOM 2738 N N . ASP A 1 367 ? 46.645 10.149 -63.769 1.00 76.31 367 ASP A N 1
ATOM 2739 C CA . ASP A 1 367 ? 46.275 11.068 -64.845 1.00 76.31 367 ASP A CA 1
ATOM 2740 C C . ASP A 1 367 ? 46.119 12.491 -64.262 1.00 76.31 367 ASP A C 1
ATOM 2742 O O . ASP A 1 367 ? 45.214 12.715 -63.451 1.00 76.31 367 ASP A O 1
ATOM 2746 N N . PRO A 1 368 ? 47.008 13.452 -64.592 1.00 72.25 368 PRO A N 1
ATOM 2747 C CA . PRO A 1 368 ? 48.131 13.331 -65.525 1.00 72.25 368 PRO A CA 1
ATOM 2748 C C . PRO A 1 368 ? 49.270 12.433 -64.996 1.00 72.25 368 PRO A C 1
ATOM 2750 O O . PRO A 1 368 ? 49.386 12.224 -63.783 1.00 72.25 368 PRO A O 1
ATOM 2753 N N . PRO A 1 369 ? 50.152 11.926 -65.879 1.00 72.62 369 PRO A N 1
ATOM 2754 C CA . PRO A 1 369 ? 51.316 11.143 -65.472 1.00 72.62 369 PRO A CA 1
ATOM 2755 C C . PRO A 1 369 ? 52.303 11.950 -64.608 1.00 72.62 369 PRO A C 1
ATOM 2757 O O . PRO A 1 369 ? 52.316 13.184 -64.604 1.00 72.62 369 PRO A O 1
ATOM 2760 N N . CYS A 1 370 ? 53.149 11.220 -63.880 1.00 77.31 370 CYS A N 1
ATOM 2761 C CA . CYS A 1 370 ? 54.162 11.775 -62.986 1.00 77.31 370 CYS A CA 1
ATOM 2762 C C . CYS A 1 370 ? 55.364 12.340 -63.760 1.00 77.31 370 CYS A C 1
ATOM 2764 O O . CYS A 1 370 ? 56.086 11.587 -64.415 1.00 77.31 370 CYS A O 1
ATOM 2766 N N . GLU A 1 371 ? 55.650 13.633 -63.621 1.00 75.94 371 GLU A N 1
ATOM 2767 C CA . GLU A 1 371 ? 56.906 14.217 -64.104 1.00 75.94 371 GLU A CA 1
ATOM 2768 C C . GLU A 1 371 ? 58.015 13.978 -63.067 1.00 75.94 371 GLU A C 1
ATOM 2770 O O . GLU A 1 371 ? 57.888 14.370 -61.909 1.00 75.94 371 GLU A O 1
ATOM 2775 N N . SER A 1 372 ? 59.100 13.301 -63.468 1.00 73.81 372 SER A N 1
ATOM 2776 C CA . SER A 1 372 ? 60.222 12.906 -62.589 1.00 73.81 372 SER A CA 1
ATOM 2777 C C . SER A 1 372 ? 59.819 12.087 -61.344 1.00 73.81 372 SER A C 1
ATOM 2779 O O . SER A 1 372 ? 60.456 12.165 -60.290 1.00 73.81 372 SER A O 1
ATOM 2781 N N . GLY A 1 373 ? 58.782 11.254 -61.477 1.00 76.38 373 GLY A N 1
ATOM 2782 C CA . GLY A 1 373 ? 58.310 10.334 -60.440 1.00 76.38 373 GLY A CA 1
ATOM 2783 C C . GLY A 1 373 ? 57.626 9.088 -61.014 1.00 76.38 373 GLY A C 1
ATOM 2784 O O . GLY A 1 373 ? 57.523 8.928 -62.228 1.00 76.38 373 GLY A O 1
ATOM 2785 N N . HIS A 1 374 ? 57.120 8.219 -60.139 1.00 81.00 374 HIS A N 1
ATOM 2786 C CA . HIS A 1 374 ? 56.331 7.034 -60.504 1.00 81.00 374 HIS A CA 1
ATOM 2787 C C . HIS A 1 374 ? 55.077 6.897 -59.631 1.00 81.00 374 HIS A C 1
ATOM 2789 O O . HIS A 1 374 ? 55.087 7.274 -58.459 1.00 81.00 374 HIS A O 1
ATOM 2795 N N . CYS A 1 375 ? 53.998 6.335 -60.180 1.00 80.62 375 CYS A N 1
ATOM 2796 C CA . CYS A 1 375 ? 52.772 6.067 -59.425 1.00 80.62 375 CYS A CA 1
ATOM 2797 C C . CYS A 1 375 ? 53.017 5.006 -58.345 1.00 80.62 375 CYS A C 1
ATOM 2799 O O . CYS A 1 375 ? 53.511 3.919 -58.641 1.00 80.62 375 CYS A O 1
ATOM 2801 N N . VAL A 1 376 ? 52.637 5.309 -57.102 1.00 79.50 376 VAL A N 1
ATOM 2802 C CA . VAL A 1 376 ? 52.661 4.356 -55.972 1.00 79.50 376 VAL A CA 1
ATOM 2803 C C . VAL A 1 376 ? 51.262 4.031 -55.445 1.00 79.50 376 VAL A C 1
ATOM 2805 O O . VAL A 1 376 ? 51.058 2.975 -54.853 1.00 79.50 376 VAL A O 1
ATOM 2808 N N . ALA A 1 377 ? 50.291 4.903 -55.711 1.00 71.31 377 ALA A N 1
ATOM 2809 C CA . ALA A 1 377 ? 48.856 4.671 -55.571 1.00 71.31 377 ALA A CA 1
ATOM 2810 C C . ALA A 1 377 ? 48.121 5.516 -56.640 1.00 71.31 377 ALA A C 1
ATOM 2812 O O . ALA A 1 377 ? 48.772 6.338 -57.295 1.00 71.31 377 ALA A O 1
ATOM 2813 N N . PRO A 1 378 ? 46.808 5.329 -56.873 1.00 76.44 378 PRO A N 1
ATOM 2814 C CA . PRO A 1 378 ? 46.098 6.047 -57.929 1.00 76.44 378 PRO A CA 1
ATOM 2815 C C . PRO A 1 378 ? 46.188 7.569 -57.773 1.00 76.44 378 PRO A C 1
ATOM 2817 O O . PRO A 1 378 ? 45.886 8.095 -56.705 1.00 76.44 378 PRO A O 1
ATOM 2820 N N . ASN A 1 379 ? 46.628 8.272 -58.821 1.00 72.62 379 ASN A N 1
ATOM 2821 C CA . ASN A 1 379 ? 46.924 9.717 -58.818 1.00 72.62 379 ASN A CA 1
ATOM 2822 C C . ASN A 1 379 ? 47.922 10.194 -57.727 1.00 72.62 379 ASN A C 1
ATOM 2824 O O . ASN A 1 379 ? 48.039 11.395 -57.462 1.00 72.62 379 ASN A O 1
ATOM 2828 N N . VAL A 1 380 ? 48.685 9.274 -57.120 1.00 75.81 380 VAL A N 1
ATOM 2829 C CA . VAL A 1 380 ? 49.731 9.563 -56.127 1.00 75.81 380 VAL A CA 1
ATOM 2830 C C . VAL A 1 380 ? 51.092 9.169 -56.691 1.00 75.81 380 VAL A C 1
ATOM 2832 O O . VAL A 1 380 ? 51.476 7.994 -56.718 1.00 75.81 380 VAL A O 1
ATOM 2835 N N . CYS A 1 381 ? 51.839 10.182 -57.116 1.00 79.38 381 CYS A N 1
ATOM 2836 C CA . CYS A 1 381 ? 53.213 10.045 -57.572 1.00 79.38 381 CYS A CA 1
ATOM 2837 C C . CYS A 1 381 ? 54.194 10.083 -56.397 1.00 79.38 381 CYS A C 1
ATOM 2839 O O . CYS A 1 381 ? 54.068 10.895 -55.481 1.00 79.38 381 CYS A O 1
ATOM 2841 N N . LYS A 1 382 ? 55.222 9.238 -56.461 1.00 81.06 382 LYS A N 1
ATOM 2842 C CA . LYS A 1 382 ? 56.428 9.337 -55.645 1.00 81.06 382 LYS A CA 1
ATOM 2843 C C . LYS A 1 382 ? 57.553 9.903 -56.505 1.00 81.06 382 LYS A C 1
ATOM 2845 O O . LYS A 1 382 ? 57.910 9.311 -57.525 1.00 81.06 382 LYS A O 1
ATOM 2850 N N . CYS A 1 383 ? 58.103 11.038 -56.089 1.00 79.62 383 CYS A N 1
ATOM 2851 C CA . CYS A 1 383 ? 59.225 11.672 -56.771 1.00 79.62 383 CYS A CA 1
ATOM 2852 C C . CYS A 1 383 ? 60.493 10.814 -56.725 1.00 79.62 383 CYS A C 1
ATOM 2854 O O . CYS A 1 383 ? 60.693 10.004 -55.813 1.00 79.62 383 CYS A O 1
ATOM 2856 N N . HIS A 1 384 ? 61.347 10.984 -57.732 1.00 78.75 384 HIS A N 1
ATOM 2857 C CA . HIS A 1 384 ? 62.683 10.398 -57.744 1.00 78.75 384 HIS A CA 1
ATOM 2858 C C . HIS A 1 384 ? 63.627 11.153 -56.795 1.00 78.75 384 HIS A C 1
ATOM 2860 O O . HIS A 1 384 ? 63.319 12.242 -56.314 1.00 78.75 384 HIS A O 1
ATOM 2866 N N . GLU A 1 385 ? 64.769 10.544 -56.481 1.00 74.00 385 GLU A N 1
ATOM 2867 C CA . GLU A 1 385 ? 65.700 11.062 -55.476 1.00 74.00 385 GLU A CA 1
ATOM 2868 C C . GLU A 1 385 ? 66.177 12.494 -55.805 1.00 74.00 385 GLU A C 1
ATOM 2870 O O . GLU A 1 385 ? 66.359 12.862 -56.969 1.00 74.00 385 GLU A O 1
ATOM 2875 N N . GLY A 1 386 ? 66.319 13.331 -54.772 1.00 68.00 386 GLY A N 1
ATOM 2876 C CA . GLY A 1 386 ? 66.639 14.756 -54.922 1.00 68.00 386 GLY A CA 1
ATOM 2877 C C . GLY A 1 386 ? 65.497 15.638 -55.448 1.00 68.00 386 GLY A C 1
ATOM 2878 O O . GLY A 1 386 ? 65.764 16.772 -55.839 1.00 68.00 386 GLY A O 1
ATOM 2879 N N . HIS A 1 387 ? 64.256 15.139 -55.492 1.00 78.94 387 HIS A N 1
ATOM 2880 C CA . HIS A 1 387 ? 63.077 15.907 -55.900 1.00 78.94 387 HIS A CA 1
ATOM 2881 C C . HIS A 1 387 ? 61.914 15.741 -54.908 1.00 78.94 387 HIS A C 1
ATOM 2883 O O . HIS A 1 387 ? 61.714 14.663 -54.346 1.00 78.94 387 HIS A O 1
ATOM 2889 N N . GLU A 1 388 ? 61.110 16.791 -54.735 1.00 75.12 388 GLU A N 1
ATOM 2890 C CA . GLU A 1 388 ? 59.938 16.827 -53.847 1.00 75.12 388 GLU A CA 1
ATOM 2891 C C . GLU A 1 388 ? 58.674 17.285 -54.593 1.00 75.12 388 GLU A C 1
ATOM 2893 O O . GLU A 1 388 ? 58.739 17.974 -55.613 1.00 75.12 388 GLU A O 1
ATOM 2898 N N . THR A 1 389 ? 57.502 16.869 -54.105 1.00 66.81 389 THR A N 1
ATOM 2899 C CA . THR A 1 389 ? 56.202 17.133 -54.745 1.00 66.81 389 THR A CA 1
ATOM 2900 C C . THR A 1 389 ? 55.814 18.608 -54.676 1.00 66.81 389 THR A C 1
ATOM 2902 O O . THR A 1 389 ? 55.840 19.207 -53.600 1.00 66.81 389 THR A O 1
ATOM 2905 N N . HIS A 1 390 ? 55.365 19.175 -55.795 1.00 69.00 390 HIS A N 1
ATOM 2906 C CA . HIS A 1 390 ? 54.850 20.541 -55.858 1.00 69.00 390 HIS A CA 1
ATOM 2907 C C . HIS A 1 390 ? 53.626 20.725 -54.940 1.00 69.00 390 HIS A C 1
ATOM 2909 O O . HIS A 1 390 ? 52.669 19.955 -55.019 1.00 69.00 390 HIS A O 1
ATOM 2915 N N . LEU A 1 391 ? 53.628 21.787 -54.122 1.00 63.41 391 LEU A N 1
ATOM 2916 C CA . LEU A 1 391 ? 52.652 22.033 -53.041 1.00 63.41 391 LEU A CA 1
ATOM 2917 C C . LEU A 1 391 ? 51.174 21.952 -53.468 1.00 63.41 391 LEU A C 1
ATOM 2919 O O . LEU A 1 391 ? 50.329 21.557 -52.671 1.00 63.41 391 LEU A O 1
ATOM 2923 N N . GLU A 1 392 ? 50.864 22.302 -54.718 1.00 60.66 392 GLU A N 1
ATOM 2924 C CA . GLU A 1 392 ? 49.499 22.269 -55.272 1.00 60.66 392 GLU A CA 1
ATOM 2925 C C . GLU A 1 392 ? 49.240 21.119 -56.269 1.00 60.66 392 GLU A C 1
ATOM 2927 O O . GLU A 1 392 ? 48.123 20.989 -56.768 1.00 60.66 392 GLU A O 1
ATOM 2932 N N . LYS A 1 393 ? 50.253 20.313 -56.630 1.00 59.75 393 LYS A N 1
ATOM 2933 C CA . LYS A 1 393 ? 50.155 19.299 -57.702 1.00 59.75 393 LYS A CA 1
ATOM 2934 C C . LYS A 1 393 ? 51.011 18.067 -57.404 1.00 59.75 393 LYS A C 1
ATOM 2936 O O . LYS A 1 393 ? 52.217 18.074 -57.635 1.00 59.75 393 LYS A O 1
ATOM 2941 N N . SER A 1 394 ? 50.367 16.982 -56.970 1.00 61.66 394 SER A N 1
ATOM 2942 C CA . SER A 1 394 ? 51.030 15.718 -56.607 1.00 61.66 394 SER A CA 1
ATOM 2943 C C . SER A 1 394 ? 51.835 15.075 -57.741 1.00 61.66 394 SER A C 1
ATOM 2945 O O . SER A 1 394 ? 52.751 14.309 -57.459 1.00 61.66 394 SER A O 1
ATOM 2947 N N . ASN A 1 395 ? 51.515 15.368 -59.005 1.00 66.94 395 ASN A N 1
ATOM 2948 C CA . ASN A 1 395 ? 52.148 14.756 -60.174 1.00 66.94 395 ASN A CA 1
ATOM 2949 C C . ASN A 1 395 ? 53.392 15.500 -60.703 1.00 66.94 395 ASN A C 1
ATOM 2951 O O . ASN A 1 395 ? 53.983 15.043 -61.680 1.00 66.94 395 ASN A O 1
ATOM 2955 N N . ILE A 1 396 ? 53.791 16.617 -60.080 1.00 70.94 396 ILE A N 1
ATOM 2956 C CA . ILE A 1 396 ? 54.962 17.417 -60.475 1.00 70.94 396 ILE A CA 1
ATOM 2957 C C . ILE A 1 396 ? 56.018 17.358 -59.368 1.00 70.94 396 ILE A C 1
ATOM 2959 O O . ILE A 1 396 ? 55.736 17.698 -58.219 1.00 70.94 396 ILE A O 1
ATOM 2963 N N . CYS A 1 397 ? 57.244 16.974 -59.727 1.00 76.12 397 CYS A N 1
ATOM 2964 C CA . CYS A 1 397 ? 58.375 16.854 -58.808 1.00 76.12 397 CYS A CA 1
ATOM 2965 C C . CYS A 1 397 ? 59.447 17.917 -59.099 1.00 76.12 397 CYS A C 1
ATOM 2967 O O . CYS A 1 397 ? 60.091 17.885 -60.148 1.00 76.12 397 CYS A O 1
ATOM 2969 N N . LEU A 1 398 ? 59.656 18.852 -58.167 1.00 75.31 398 LEU A N 1
ATOM 2970 C CA . LEU A 1 398 ? 60.671 19.907 -58.269 1.00 75.31 398 LEU A CA 1
ATOM 2971 C C . LEU A 1 398 ? 62.014 19.461 -57.663 1.00 75.31 398 LEU A C 1
ATOM 2973 O O . LEU A 1 398 ? 62.005 18.755 -56.655 1.00 75.31 398 LEU A O 1
ATOM 2977 N N . PRO A 1 399 ? 63.167 19.880 -58.220 1.00 74.94 399 PRO A N 1
ATOM 2978 C CA . PRO A 1 399 ? 64.480 19.551 -57.669 1.00 74.94 399 PRO A CA 1
ATOM 2979 C C . PRO A 1 399 ? 64.736 20.282 -56.345 1.00 74.94 399 PRO A C 1
ATOM 2981 O O . PRO A 1 399 ? 64.445 21.473 -56.221 1.00 74.94 399 PRO A O 1
ATOM 2984 N N . THR A 1 400 ? 65.348 19.600 -55.377 1.00 75.06 400 THR A N 1
ATOM 2985 C CA . THR A 1 400 ? 65.688 20.183 -54.072 1.00 75.06 400 THR A CA 1
ATOM 2986 C C . THR A 1 400 ? 67.194 20.320 -53.854 1.00 75.06 400 THR A C 1
ATOM 2988 O O . THR A 1 400 ? 68.015 19.559 -54.372 1.00 75.06 400 THR A O 1
ATOM 2991 N N . CYS A 1 401 ? 67.582 21.335 -53.082 1.00 76.69 401 CYS A N 1
ATOM 2992 C CA . CYS A 1 401 ? 68.948 21.493 -52.600 1.00 76.69 401 CYS A CA 1
ATOM 2993 C C . CYS A 1 401 ? 69.016 21.025 -51.151 1.00 76.69 401 CYS A C 1
ATOM 2995 O O . CYS A 1 401 ? 68.339 21.583 -50.290 1.00 76.69 401 CYS A O 1
ATOM 2997 N N . ASN A 1 402 ? 69.863 20.039 -50.866 1.00 74.25 402 ASN A N 1
ATOM 2998 C CA . ASN A 1 402 ? 70.175 19.654 -49.499 1.00 74.25 402 ASN A CA 1
ATOM 2999 C C . ASN A 1 402 ? 70.871 20.838 -48.800 1.00 74.25 402 ASN A C 1
ATOM 3001 O O . ASN A 1 402 ? 71.967 21.218 -49.232 1.00 74.25 402 ASN A O 1
ATOM 3005 N N . PRO A 1 403 ? 70.310 21.389 -47.702 1.00 66.88 403 PRO A N 1
ATOM 3006 C CA . PRO A 1 403 ? 70.901 22.530 -47.012 1.00 66.88 403 PRO A CA 1
ATOM 3007 C C . PRO A 1 403 ? 72.348 22.291 -46.574 1.00 66.88 403 PRO A C 1
ATOM 3009 O O . PRO A 1 403 ? 73.132 23.234 -46.568 1.00 66.88 403 PRO A O 1
ATOM 3012 N N . GLN A 1 404 ? 72.728 21.046 -46.254 1.00 66.44 404 GLN A N 1
ATOM 3013 C CA . GLN A 1 404 ? 74.092 20.668 -45.853 1.00 66.44 404 GLN A CA 1
ATOM 3014 C C . GLN A 1 404 ? 75.125 20.803 -46.989 1.00 66.44 404 GLN A C 1
ATOM 3016 O O . GLN A 1 404 ? 76.323 20.857 -46.718 1.00 66.44 404 GLN A O 1
ATOM 3021 N N . VAL A 1 405 ? 74.674 20.858 -48.247 1.00 70.19 405 VAL A N 1
ATOM 3022 C CA . VAL A 1 405 ? 75.520 20.993 -49.445 1.00 70.19 405 VAL A CA 1
ATOM 3023 C C . VAL A 1 405 ? 75.529 22.443 -49.935 1.00 70.19 405 VAL A C 1
ATOM 3025 O O . VAL A 1 405 ? 76.598 23.025 -50.118 1.00 70.19 405 VAL A O 1
ATOM 3028 N N . VAL A 1 406 ? 74.350 23.054 -50.092 1.00 74.81 406 VAL A N 1
ATOM 3029 C CA . VAL A 1 406 ? 74.205 24.478 -50.427 1.00 74.81 406 VAL A CA 1
ATOM 3030 C C . VAL A 1 406 ? 72.948 25.059 -49.781 1.00 74.81 406 VAL A C 1
ATOM 3032 O O . VAL A 1 406 ? 71.873 24.463 -49.832 1.00 74.81 406 VAL A O 1
ATOM 3035 N N . ASN A 1 407 ? 73.073 26.231 -49.156 1.00 70.50 407 ASN A N 1
ATOM 3036 C CA . ASN A 1 407 ? 71.964 26.898 -48.480 1.00 70.50 407 ASN A CA 1
ATOM 3037 C C . ASN A 1 407 ? 71.341 27.984 -49.375 1.00 70.50 407 ASN A C 1
ATOM 3039 O O . ASN A 1 407 ? 71.855 29.103 -49.473 1.00 70.50 407 ASN A O 1
ATOM 3043 N N . CYS A 1 408 ? 70.210 27.638 -49.993 1.00 75.88 408 CYS A N 1
ATOM 3044 C CA . CYS A 1 408 ? 69.455 28.496 -50.906 1.00 75.88 408 CYS A CA 1
ATOM 3045 C C . CYS A 1 408 ? 68.380 29.373 -50.247 1.00 75.88 408 CYS A C 1
ATOM 3047 O O . CYS A 1 408 ? 67.523 29.876 -50.962 1.00 75.88 408 CYS A O 1
ATOM 3049 N N . THR A 1 409 ? 68.393 29.611 -48.928 1.00 80.06 409 THR A N 1
ATOM 3050 C CA . THR A 1 409 ? 67.336 30.417 -48.271 1.00 80.06 409 THR A CA 1
ATOM 3051 C C . THR A 1 409 ? 67.157 31.820 -48.881 1.00 80.06 409 THR A C 1
ATOM 3053 O O . THR A 1 409 ? 66.048 32.342 -48.883 1.00 80.06 409 THR A O 1
ATOM 3056 N N . ASN A 1 410 ? 68.213 32.407 -49.465 1.00 74.69 410 ASN A N 1
ATOM 3057 C CA . ASN A 1 410 ? 68.148 33.662 -50.234 1.00 74.69 410 ASN A CA 1
ATOM 3058 C C . ASN A 1 410 ? 68.412 33.445 -51.742 1.00 74.69 410 ASN A C 1
ATOM 3060 O O . ASN A 1 410 ? 69.107 34.242 -52.374 1.00 74.69 410 ASN A O 1
ATOM 3064 N N . GLY A 1 411 ? 67.901 32.357 -52.318 1.00 77.62 411 GLY A N 1
ATOM 3065 C CA . GLY A 1 411 ? 68.061 31.986 -53.727 1.00 77.62 411 GLY A CA 1
ATOM 3066 C C . GLY A 1 411 ? 66.998 30.986 -54.192 1.00 77.62 411 GLY A C 1
ATOM 3067 O O . GLY A 1 411 ? 65.985 30.796 -53.522 1.00 77.62 411 GLY A O 1
ATOM 3068 N N . VAL A 1 412 ? 67.226 30.345 -55.340 1.00 80.38 412 VAL A N 1
ATOM 3069 C CA . VAL A 1 412 ? 66.340 29.316 -55.913 1.00 80.38 412 VAL A CA 1
ATOM 3070 C C . VAL A 1 412 ? 67.157 28.101 -56.364 1.00 80.38 412 VAL A C 1
ATOM 3072 O O . VAL A 1 412 ? 68.249 28.245 -56.919 1.00 80.38 412 VAL A O 1
ATOM 3075 N N . CYS A 1 413 ? 66.619 26.900 -56.135 1.00 79.25 413 CYS A N 1
ATOM 3076 C CA . CYS A 1 413 ? 67.171 25.648 -56.652 1.00 79.25 413 CYS A CA 1
ATOM 3077 C C . CYS A 1 413 ? 66.800 25.474 -58.127 1.00 79.25 413 CYS A C 1
ATOM 3079 O O . CYS A 1 413 ? 65.633 25.267 -58.455 1.00 79.25 413 CYS A O 1
ATOM 3081 N N . THR A 1 414 ? 67.787 25.555 -59.018 1.00 77.62 414 THR A N 1
ATOM 3082 C CA . THR A 1 414 ? 67.588 25.383 -60.471 1.00 77.62 414 THR A CA 1
ATOM 3083 C C . THR A 1 414 ? 67.839 23.945 -60.929 1.00 77.62 414 THR A C 1
ATOM 3085 O O . THR A 1 414 ? 67.329 23.521 -61.964 1.00 77.62 414 THR A O 1
ATOM 3088 N N . SER A 1 415 ? 68.576 23.166 -60.136 1.00 75.75 415 SER A N 1
ATOM 3089 C CA . SER A 1 415 ? 68.653 21.704 -60.206 1.00 75.75 415 SER A CA 1
ATOM 3090 C C . SER A 1 415 ? 69.100 21.144 -58.848 1.00 75.75 415 SER A C 1
ATOM 3092 O O . SER A 1 415 ? 69.367 21.908 -57.916 1.00 75.75 415 SER A O 1
ATOM 3094 N N . VAL A 1 416 ? 69.150 19.815 -58.703 1.00 77.19 416 VAL A N 1
ATOM 3095 C CA . VAL A 1 416 ? 69.469 19.157 -57.423 1.00 77.19 416 VAL A CA 1
ATOM 3096 C C . VAL A 1 416 ? 70.816 19.658 -56.885 1.00 77.19 416 VAL A C 1
ATOM 3098 O O . VAL A 1 416 ? 71.834 19.587 -57.574 1.00 77.19 416 VAL A O 1
ATOM 3101 N N . ASN A 1 417 ? 70.820 20.180 -55.655 1.00 72.69 417 ASN A N 1
ATOM 3102 C CA . ASN A 1 417 ? 71.982 20.811 -55.004 1.00 72.69 417 ASN A CA 1
ATOM 3103 C C . ASN A 1 417 ? 72.646 21.984 -55.771 1.00 72.69 417 ASN A C 1
ATOM 3105 O O . ASN A 1 417 ? 73.790 22.323 -55.468 1.00 72.69 417 ASN A O 1
ATOM 3109 N N . THR A 1 418 ? 71.959 22.630 -56.722 1.00 79.81 418 THR A N 1
ATOM 3110 C CA . THR A 1 418 ? 72.491 23.776 -57.487 1.00 79.81 418 THR A CA 1
ATOM 3111 C C . THR A 1 418 ? 71.655 25.031 -57.253 1.00 79.81 418 THR A C 1
ATOM 3113 O O . THR A 1 418 ? 70.435 25.010 -57.399 1.00 79.81 418 THR A O 1
ATOM 3116 N N . CYS A 1 419 ? 72.326 26.129 -56.900 1.00 80.06 419 CYS A N 1
ATOM 3117 C CA . CYS A 1 419 ? 71.708 27.326 -56.335 1.00 80.06 419 CYS A CA 1
ATOM 3118 C C . CYS A 1 419 ? 72.010 28.587 -57.151 1.00 80.06 419 CYS A C 1
ATOM 3120 O O . CYS A 1 419 ? 73.173 28.848 -57.460 1.00 80.06 419 CYS A O 1
ATOM 3122 N N . GLU A 1 420 ? 70.997 29.415 -57.402 1.00 83.56 420 GLU A N 1
ATOM 3123 C CA . GLU A 1 420 ? 71.164 30.777 -57.923 1.00 83.56 420 GLU A CA 1
ATOM 3124 C C . GLU A 1 420 ? 70.649 31.794 -56.888 1.00 83.56 420 GLU A C 1
ATOM 3126 O O . GLU A 1 420 ? 69.521 31.680 -56.410 1.00 83.56 420 GLU A O 1
ATOM 3131 N N . CYS A 1 421 ? 71.488 32.753 -56.476 1.00 81.56 421 CYS A N 1
ATOM 3132 C CA . CYS A 1 421 ? 71.159 33.689 -55.393 1.00 81.56 421 CYS A CA 1
ATOM 3133 C C . CYS A 1 421 ? 70.318 34.883 -55.864 1.00 81.56 421 CYS A C 1
ATOM 3135 O O . CYS A 1 421 ? 70.519 35.432 -56.948 1.00 81.56 421 CYS A O 1
ATOM 3137 N N . ASN A 1 422 ? 69.428 35.352 -54.990 1.00 77.81 422 ASN A N 1
ATOM 3138 C CA . ASN A 1 422 ? 68.597 36.525 -55.235 1.00 77.81 422 ASN A CA 1
ATOM 3139 C C . ASN A 1 422 ? 69.435 37.817 -55.255 1.00 77.81 422 ASN A C 1
ATOM 3141 O O . ASN A 1 422 ? 70.409 37.976 -54.518 1.00 77.81 422 ASN A O 1
ATOM 3145 N N . LYS A 1 423 ? 69.029 38.782 -56.089 1.00 77.31 423 LYS A N 1
ATOM 3146 C CA . LYS A 1 423 ? 69.766 40.033 -56.342 1.00 77.31 423 LYS A CA 1
ATOM 3147 C C . LYS A 1 423 ? 70.126 40.783 -55.047 1.00 77.31 423 LYS A C 1
ATOM 3149 O O . LYS A 1 423 ? 69.245 41.194 -54.301 1.00 77.31 423 LYS A O 1
ATOM 3154 N N . GLY A 1 424 ? 71.423 41.025 -54.838 1.00 67.25 424 GLY A N 1
ATOM 3155 C CA . GLY A 1 424 ? 71.980 41.666 -53.632 1.00 67.25 424 GLY A CA 1
ATOM 3156 C C . GLY A 1 424 ? 72.630 40.683 -52.649 1.00 67.25 424 GLY A C 1
ATOM 3157 O O . GLY A 1 424 ? 73.381 41.107 -51.770 1.00 67.25 424 GLY A O 1
ATOM 3158 N N . TYR A 1 425 ? 72.395 39.384 -52.843 1.00 75.56 425 TYR A N 1
ATOM 3159 C CA . TYR A 1 425 ? 73.052 38.289 -52.142 1.00 75.56 425 TYR A CA 1
ATOM 3160 C C . TYR A 1 425 ? 74.021 37.583 -53.092 1.00 75.56 425 TYR A C 1
ATOM 3162 O O . TYR A 1 425 ? 73.755 37.457 -54.287 1.00 75.56 425 TYR A O 1
ATOM 3170 N N . SER A 1 426 ? 75.134 37.102 -52.549 1.00 73.62 426 SER A N 1
ATOM 3171 C CA . SER A 1 426 ? 76.177 36.398 -53.299 1.00 73.62 426 SER A CA 1
ATOM 3172 C C . SER A 1 426 ? 76.429 35.032 -52.677 1.00 73.62 426 SER A C 1
ATOM 3174 O O . SER A 1 426 ? 76.379 34.891 -51.455 1.00 73.62 426 SER A O 1
ATOM 3176 N N . LEU A 1 427 ? 76.726 34.030 -53.507 1.00 73.31 427 LEU A N 1
ATOM 3177 C CA . LEU A 1 427 ? 77.083 32.699 -53.024 1.00 73.31 427 LEU A CA 1
ATOM 3178 C C . LEU A 1 427 ? 78.518 32.733 -52.471 1.00 73.31 427 LEU A C 1
ATOM 3180 O O . LEU A 1 427 ? 79.474 32.900 -53.227 1.00 73.31 427 LEU A O 1
ATOM 3184 N N . MET A 1 428 ? 78.660 32.613 -51.153 1.00 66.25 428 MET A N 1
ATOM 3185 C CA . MET A 1 428 ? 79.935 32.670 -50.426 1.00 66.25 428 MET A CA 1
ATOM 3186 C C . MET A 1 428 ? 80.105 31.422 -49.550 1.00 66.25 428 MET A C 1
ATOM 3188 O O . MET A 1 428 ? 79.119 30.761 -49.225 1.00 66.25 428 MET A O 1
ATOM 3192 N N . GLN A 1 429 ? 81.343 31.085 -49.177 1.00 65.38 429 GLN A N 1
ATOM 3193 C CA . GLN A 1 429 ? 81.625 30.031 -48.194 1.00 65.38 429 GLN A CA 1
ATOM 3194 C C . GLN A 1 429 ? 81.757 30.640 -46.796 1.00 65.38 429 GLN A C 1
ATOM 3196 O O . GLN A 1 429 ? 82.430 31.657 -46.636 1.00 65.38 429 GLN A O 1
ATOM 3201 N N . ASP A 1 430 ? 81.147 30.008 -45.792 1.00 57.31 430 ASP A N 1
ATOM 3202 C CA . ASP A 1 430 ? 81.316 30.413 -44.392 1.00 57.31 430 ASP A CA 1
ATOM 3203 C C . ASP A 1 430 ? 82.724 30.058 -43.876 1.00 57.31 430 ASP A C 1
ATOM 3205 O O . ASP A 1 430 ? 83.069 28.883 -43.731 1.00 57.31 430 ASP A O 1
ATOM 3209 N N . GLU A 1 431 ? 83.508 31.076 -43.516 1.00 52.69 431 GLU A N 1
ATOM 3210 C CA . GLU A 1 431 ? 84.694 30.948 -42.663 1.00 52.69 431 GLU A CA 1
ATOM 3211 C C . GLU A 1 431 ? 84.612 31.943 -41.492 1.00 52.69 431 GLU A C 1
ATOM 3213 O O . GLU A 1 431 ? 84.969 33.102 -41.668 1.00 52.69 431 GLU A O 1
ATOM 3218 N N . TYR A 1 432 ? 84.184 31.491 -40.299 1.00 44.94 432 TYR A N 1
ATOM 3219 C CA . TYR A 1 432 ? 84.777 31.872 -38.996 1.00 44.94 432 TYR A CA 1
ATOM 3220 C C . TYR A 1 432 ? 84.170 31.084 -37.809 1.00 44.94 432 TYR A C 1
ATOM 3222 O O . TYR A 1 432 ? 82.991 31.240 -37.518 1.00 44.94 432 TYR A O 1
ATOM 3230 N N . MET A 1 433 ? 85.024 30.342 -37.077 1.00 35.41 433 MET A N 1
ATOM 3231 C CA . MET A 1 433 ? 84.861 29.834 -35.687 1.00 35.41 433 MET A CA 1
ATOM 3232 C C . MET A 1 433 ? 83.667 28.880 -35.362 1.00 35.41 433 MET A C 1
ATOM 3234 O O . MET A 1 433 ? 82.597 28.970 -35.939 1.00 35.41 433 MET A O 1
ATOM 3238 N N . VAL A 1 434 ? 83.742 27.914 -34.428 1.00 34.91 434 VAL A N 1
ATOM 3239 C CA . VAL A 1 434 ? 84.789 27.536 -33.443 1.00 34.91 434 VAL A CA 1
ATOM 3240 C C . VAL A 1 434 ? 85.275 26.057 -33.683 1.00 34.91 434 VAL A C 1
ATOM 3242 O O . VAL A 1 434 ? 85.339 25.710 -34.863 1.00 34.91 434 VAL A O 1
ATOM 3245 N N . PRO A 1 435 ? 85.766 25.186 -32.749 1.00 43.72 435 PRO A N 1
ATOM 3246 C CA . PRO A 1 435 ? 86.948 24.370 -33.076 1.00 43.72 435 PRO A CA 1
ATOM 3247 C C . PRO A 1 435 ? 86.734 22.837 -33.151 1.00 43.72 435 PRO A C 1
ATOM 3249 O O . PRO A 1 435 ? 85.783 22.296 -32.604 1.00 43.72 435 PRO A O 1
ATOM 3252 N N . ILE A 1 436 ? 87.722 22.144 -33.742 1.00 45.81 436 ILE A N 1
ATOM 3253 C CA . ILE A 1 436 ? 87.924 20.673 -33.779 1.00 45.81 436 ILE A CA 1
ATOM 3254 C C . ILE A 1 436 ? 86.726 19.850 -34.304 1.00 45.81 436 ILE A C 1
ATOM 3256 O O . ILE A 1 436 ? 85.805 19.535 -33.560 1.00 45.81 436 ILE A O 1
ATOM 3260 N N . GLY A 1 437 ? 86.816 19.321 -35.534 1.00 47.44 437 GLY A N 1
ATOM 3261 C CA . GLY A 1 437 ? 86.082 18.079 -35.837 1.00 47.44 437 GLY A CA 1
ATOM 3262 C C . GLY A 1 437 ? 85.735 17.770 -37.288 1.00 47.44 437 GLY A C 1
ATOM 3263 O O . GLY A 1 437 ? 85.750 16.599 -37.644 1.00 47.44 437 GLY A O 1
ATOM 3264 N N . ASN A 1 438 ? 85.441 18.760 -38.137 1.00 40.44 438 ASN A N 1
ATOM 3265 C CA . ASN A 1 438 ? 85.276 18.540 -39.582 1.00 40.44 438 ASN A CA 1
ATOM 3266 C C . ASN A 1 438 ? 85.290 19.853 -40.375 1.00 40.44 438 ASN A C 1
ATOM 3268 O O . ASN A 1 438 ? 84.770 20.864 -39.911 1.00 40.44 438 ASN A O 1
ATOM 3272 N N . LYS A 1 439 ? 85.841 19.828 -41.596 1.00 47.22 439 LYS A N 1
ATOM 3273 C CA . LYS A 1 439 ? 85.685 20.916 -42.573 1.00 47.22 439 LYS A CA 1
ATOM 3274 C C . LYS A 1 439 ? 84.572 20.565 -43.559 1.00 47.22 439 LYS A C 1
ATOM 3276 O O . LYS A 1 439 ? 84.713 19.610 -44.313 1.00 47.22 439 LYS A O 1
ATOM 3281 N N . SER A 1 440 ? 83.534 21.394 -43.617 1.00 44.97 440 SER A N 1
ATOM 3282 C CA . SER A 1 440 ? 82.663 21.518 -44.788 1.00 44.97 440 SER A CA 1
ATOM 3283 C C . SER A 1 440 ? 82.382 23.002 -45.005 1.00 44.97 440 SER A C 1
ATOM 3285 O O . SER A 1 440 ? 81.629 23.611 -44.249 1.00 44.97 440 SER A O 1
ATOM 3287 N N . SER A 1 441 ? 83.053 23.613 -45.982 1.00 54.34 441 SER A N 1
ATOM 3288 C CA . SER A 1 441 ? 82.915 25.038 -46.305 1.00 54.34 441 SER A CA 1
ATOM 3289 C C . SER A 1 441 ? 81.651 25.257 -47.144 1.00 54.34 441 SER A C 1
ATOM 3291 O O . SER A 1 441 ? 81.687 25.388 -48.370 1.00 54.34 441 SER A O 1
ATOM 3293 N N . GLN A 1 442 ? 80.517 25.208 -46.447 1.00 60.03 442 GLN A N 1
ATOM 3294 C CA . GLN A 1 442 ? 79.164 25.273 -46.989 1.00 60.03 442 GLN A CA 1
ATOM 3295 C C . GLN A 1 442 ? 78.935 26.578 -47.765 1.00 60.03 442 GLN A C 1
ATOM 3297 O O . GLN A 1 442 ? 79.203 27.667 -47.258 1.00 60.03 442 GLN A O 1
ATOM 3302 N N . LEU A 1 443 ? 78.411 26.465 -48.987 1.00 69.12 443 LEU A N 1
ATOM 3303 C CA . LEU A 1 443 ? 78.039 27.612 -49.815 1.00 69.12 443 LEU A CA 1
ATOM 3304 C C . LEU A 1 443 ? 76.668 28.155 -49.386 1.00 69.12 443 LEU A C 1
ATOM 3306 O O . LEU A 1 443 ? 75.705 27.393 -49.269 1.00 69.12 443 LEU A O 1
ATOM 3310 N N . ARG A 1 444 ? 76.568 29.468 -49.159 1.00 73.19 444 ARG A N 1
ATOM 3311 C CA . ARG A 1 444 ? 75.341 30.155 -48.723 1.00 73.19 444 ARG A CA 1
ATOM 3312 C C . ARG A 1 444 ? 75.153 31.483 -49.461 1.00 73.19 444 ARG A C 1
ATOM 3314 O O . ARG A 1 444 ? 76.127 32.178 -49.739 1.00 73.19 444 ARG A O 1
ATOM 3321 N N . CYS A 1 445 ? 73.906 31.857 -49.752 1.00 76.88 445 CYS A N 1
ATOM 3322 C CA . CYS A 1 445 ? 73.575 33.177 -50.303 1.00 76.88 445 CYS A CA 1
ATOM 3323 C C . CYS A 1 445 ? 73.576 34.246 -49.189 1.00 76.88 445 CYS A C 1
ATOM 3325 O O . CYS A 1 445 ? 72.564 34.436 -48.505 1.00 76.88 445 CYS A O 1
ATOM 3327 N N . LEU A 1 446 ? 74.710 34.931 -48.996 1.00 74.69 446 LEU A N 1
ATOM 3328 C CA . LEU A 1 446 ? 74.923 35.932 -47.939 1.00 74.69 446 LEU A CA 1
ATOM 3329 C C . LEU A 1 446 ? 74.743 37.380 -48.449 1.00 74.69 446 LEU A C 1
ATOM 3331 O O . LEU A 1 446 ? 75.033 37.652 -49.619 1.00 74.69 446 LEU A O 1
ATOM 3335 N N . PRO A 1 447 ? 74.262 38.318 -47.605 1.00 70.81 447 PRO A N 1
ATOM 3336 C CA . PRO A 1 447 ? 74.076 39.720 -47.981 1.00 70.81 447 PRO A CA 1
ATOM 3337 C C . PRO A 1 447 ? 75.417 40.453 -48.117 1.00 70.81 447 PRO A C 1
ATOM 3339 O O . PRO A 1 447 ? 76.295 40.326 -47.266 1.00 70.81 447 PRO A O 1
ATOM 3342 N N . SER A 1 448 ? 75.565 41.272 -49.161 1.00 73.69 448 SER A N 1
ATOM 3343 C CA . SER A 1 448 ? 76.811 42.005 -49.421 1.00 73.69 448 SER A CA 1
ATOM 3344 C C . SER A 1 448 ? 76.752 43.455 -48.915 1.00 73.69 448 SER A C 1
ATOM 3346 O O . SER A 1 448 ? 76.034 44.284 -49.474 1.00 73.69 448 SER A O 1
ATOM 3348 N N . CYS A 1 449 ? 77.553 43.797 -47.901 1.00 70.50 449 CYS A N 1
ATOM 3349 C CA . CYS A 1 449 ? 77.795 45.179 -47.460 1.00 70.50 449 CYS A CA 1
ATOM 3350 C C . CYS A 1 449 ? 79.117 45.711 -48.040 1.00 70.50 449 CYS A C 1
ATOM 3352 O O . CYS A 1 449 ? 80.130 45.021 -47.988 1.00 70.50 449 CYS A O 1
ATOM 3354 N N . HIS A 1 450 ? 79.128 46.936 -48.580 1.00 67.81 450 HIS A N 1
ATOM 3355 C CA . HIS A 1 450 ? 80.326 47.518 -49.219 1.00 67.81 450 HIS A CA 1
ATOM 3356 C C . HIS A 1 450 ? 81.261 48.262 -48.240 1.00 67.81 450 HIS A C 1
ATOM 3358 O O . HIS A 1 450 ? 82.387 48.597 -48.592 1.00 67.81 450 HIS A O 1
ATOM 3364 N N . TYR A 1 451 ? 80.801 48.511 -47.011 1.00 69.38 451 TYR A N 1
ATOM 3365 C CA . TYR A 1 451 ? 81.562 49.095 -45.905 1.00 69.38 451 TYR A CA 1
ATOM 3366 C C . TYR A 1 451 ? 80.993 48.562 -44.580 1.00 69.38 451 TYR A C 1
ATOM 3368 O O . TYR A 1 451 ? 79.782 48.341 -44.493 1.00 69.38 451 TYR A O 1
ATOM 3376 N N . LEU A 1 452 ? 81.846 48.324 -43.577 1.00 69.25 452 LEU A N 1
ATOM 3377 C CA . LEU A 1 452 ? 81.453 47.731 -42.293 1.00 69.25 452 LEU A CA 1
ATOM 3378 C C . LEU A 1 452 ? 82.372 48.219 -41.147 1.00 69.25 452 LEU A C 1
ATOM 3380 O O . LEU A 1 452 ? 83.564 47.911 -41.176 1.00 69.25 452 LEU A O 1
ATOM 3384 N N . PRO A 1 453 ? 81.868 48.976 -40.153 1.00 67.44 453 PRO A N 1
ATOM 3385 C CA . PRO A 1 453 ? 82.657 49.387 -38.986 1.00 67.44 453 PRO A CA 1
ATOM 3386 C C . PRO A 1 453 ? 82.945 48.258 -37.985 1.00 67.44 453 PRO A C 1
ATOM 3388 O O . PRO A 1 453 ? 82.228 47.257 -37.919 1.00 67.44 453 PRO A O 1
ATOM 3391 N N . SER A 1 454 ? 83.964 48.459 -37.143 1.00 68.62 454 SER A N 1
ATOM 3392 C CA . SER A 1 454 ? 84.287 47.582 -36.009 1.00 68.62 454 SER A CA 1
ATOM 3393 C C . SER A 1 454 ? 83.097 47.399 -35.059 1.00 68.62 454 SER A C 1
ATOM 3395 O O . SER A 1 454 ? 82.318 48.324 -34.844 1.00 68.62 454 SER A O 1
ATOM 3397 N N . HIS A 1 455 ? 82.982 46.208 -34.459 1.00 73.00 455 HIS A N 1
ATOM 3398 C CA . HIS A 1 455 ? 81.870 45.818 -33.575 1.00 73.00 455 HIS A CA 1
ATOM 3399 C C . HIS A 1 455 ? 80.477 45.937 -34.230 1.00 73.00 455 HIS A C 1
ATOM 3401 O O . HIS A 1 455 ? 79.472 46.158 -33.557 1.00 73.00 455 HIS A O 1
ATOM 3407 N N . SER A 1 456 ? 80.403 45.736 -35.550 1.00 73.62 456 SER A N 1
ATOM 3408 C CA . SER A 1 456 ? 79.148 45.657 -36.301 1.00 73.62 456 SER A CA 1
ATOM 3409 C C . SER A 1 456 ? 79.117 44.455 -37.254 1.00 73.62 456 SER A C 1
ATOM 3411 O O . SER A 1 456 ? 80.156 43.891 -37.601 1.00 73.62 456 SER A O 1
ATOM 3413 N N . LYS A 1 457 ? 77.913 44.045 -37.664 1.00 73.69 457 LYS A N 1
ATOM 3414 C CA . LYS A 1 457 ? 77.652 42.928 -38.586 1.00 73.69 457 LYS A CA 1
ATOM 3415 C C . LYS A 1 457 ? 76.783 43.382 -39.761 1.00 73.69 457 LYS A C 1
ATOM 3417 O O . LYS A 1 457 ? 75.885 44.205 -39.588 1.00 73.69 457 LYS A O 1
ATOM 3422 N N . CYS A 1 458 ? 77.026 42.831 -40.952 1.00 74.25 458 CYS A N 1
ATOM 3423 C CA . CYS A 1 458 ? 76.153 43.032 -42.112 1.00 74.25 458 CYS A CA 1
ATOM 3424 C C . CYS A 1 458 ? 74.850 42.250 -41.894 1.00 74.25 458 CYS A C 1
ATOM 3426 O O . CYS A 1 458 ? 74.900 41.041 -41.672 1.00 74.25 458 CYS A O 1
ATOM 3428 N N . VAL A 1 459 ? 73.698 42.926 -41.935 1.00 73.25 459 VAL A N 1
ATOM 3429 C CA . VAL A 1 459 ? 72.379 42.299 -41.689 1.00 73.25 459 VAL A CA 1
ATOM 3430 C C . VAL A 1 459 ? 71.504 42.247 -42.940 1.00 73.25 459 VAL A C 1
ATOM 3432 O O . VAL A 1 459 ? 70.688 41.342 -43.088 1.00 73.25 459 VAL A O 1
ATOM 3435 N N . ALA A 1 460 ? 71.706 43.178 -43.871 1.00 64.62 460 ALA A N 1
ATOM 3436 C CA . ALA A 1 460 ? 71.060 43.217 -45.179 1.00 64.62 460 ALA A CA 1
ATOM 3437 C C . ALA A 1 460 ? 72.021 43.859 -46.198 1.00 64.62 460 ALA A C 1
ATOM 3439 O O . ALA A 1 460 ? 72.960 44.541 -45.782 1.00 64.62 460 ALA A O 1
ATOM 3440 N N . PRO A 1 461 ? 71.832 43.680 -47.520 1.00 72.00 461 PRO A N 1
ATOM 3441 C CA . PRO A 1 461 ? 72.740 44.243 -48.517 1.00 72.00 461 PRO A CA 1
ATOM 3442 C C . PRO A 1 461 ? 72.889 45.765 -48.359 1.00 72.00 461 PRO A C 1
ATOM 3444 O O . PRO A 1 461 ? 71.923 46.514 -48.485 1.00 72.00 461 PRO A O 1
ATOM 3447 N N . GLY A 1 462 ? 74.107 46.217 -48.050 1.00 67.12 462 GLY A N 1
ATOM 3448 C CA . GLY A 1 462 ? 74.420 47.624 -47.782 1.00 67.12 462 GLY A CA 1
ATOM 3449 C C . GLY A 1 462 ? 74.048 48.172 -46.393 1.00 67.12 462 GLY A C 1
ATOM 3450 O O . GLY A 1 462 ? 74.311 49.348 -46.160 1.00 67.12 462 GLY A O 1
ATOM 3451 N N . MET A 1 463 ? 73.493 47.376 -45.467 1.00 64.88 463 MET A N 1
ATOM 3452 C CA . MET A 1 463 ? 73.148 47.826 -44.107 1.00 64.88 463 MET A CA 1
ATOM 3453 C C . MET A 1 463 ? 73.797 46.981 -43.006 1.00 64.88 463 MET A C 1
ATOM 3455 O O . MET A 1 463 ? 73.731 45.747 -43.008 1.00 64.88 463 MET A O 1
ATOM 3459 N N . TYR A 1 464 ? 74.376 47.674 -42.024 1.00 77.50 464 TYR A N 1
ATOM 3460 C CA . TYR A 1 464 ? 75.042 47.089 -40.865 1.00 77.50 464 TYR A CA 1
ATOM 3461 C C . TYR A 1 464 ? 74.334 47.449 -39.557 1.00 77.50 464 TYR A C 1
ATOM 3463 O O . TYR A 1 464 ? 73.671 48.480 -39.458 1.00 77.50 464 TYR A O 1
ATOM 3471 N N . GLN A 1 465 ? 74.502 46.599 -38.548 1.00 76.06 465 GLN A N 1
ATOM 3472 C CA . GLN A 1 465 ? 73.993 46.794 -37.192 1.00 76.06 465 GLN A CA 1
ATOM 3473 C C . GLN A 1 465 ? 75.133 46.561 -36.196 1.00 76.06 465 GLN A C 1
ATOM 3475 O O . GLN A 1 465 ? 75.932 45.644 -36.397 1.00 76.06 465 GLN A O 1
ATOM 3480 N N . CYS A 1 466 ? 75.210 47.359 -35.129 1.00 78.00 466 CYS A N 1
ATOM 3481 C CA . CYS A 1 466 ? 76.108 47.074 -34.007 1.00 78.00 466 CYS A CA 1
ATOM 3482 C C . CYS A 1 466 ? 75.819 45.683 -33.412 1.00 78.00 466 CYS A C 1
ATOM 3484 O O . CYS A 1 466 ? 74.701 45.167 -33.511 1.00 78.00 466 CYS A O 1
ATOM 3486 N N . ILE A 1 467 ? 76.840 45.045 -32.841 1.00 74.50 467 ILE A N 1
ATOM 3487 C CA . ILE A 1 467 ? 76.657 43.787 -32.106 1.00 74.50 467 ILE A CA 1
ATOM 3488 C C . ILE A 1 467 ? 76.018 44.046 -30.735 1.00 74.50 467 ILE A C 1
ATOM 3490 O O . ILE A 1 467 ? 76.018 45.165 -30.234 1.00 74.50 467 ILE A O 1
ATOM 3494 N N . GLU A 1 468 ? 75.434 43.002 -30.157 1.00 70.88 468 GLU A N 1
ATOM 3495 C CA . GLU A 1 468 ? 74.635 43.076 -28.931 1.00 70.88 468 GLU A CA 1
ATOM 3496 C C . GLU A 1 468 ? 75.419 43.686 -27.756 1.00 70.88 468 GLU A C 1
ATOM 3498 O O . GLU A 1 468 ? 76.608 43.413 -27.580 1.00 70.88 468 GLU A O 1
ATOM 3503 N N . GLY A 1 469 ? 74.760 44.567 -26.998 1.00 64.31 469 GLY A N 1
ATOM 3504 C CA . GLY A 1 469 ? 75.385 45.371 -25.946 1.00 64.31 469 GLY A CA 1
ATOM 3505 C C . GLY A 1 469 ? 76.170 46.603 -26.427 1.00 64.31 469 GLY A C 1
ATOM 3506 O O . GLY A 1 469 ? 76.679 47.345 -25.588 1.00 64.31 469 GLY A O 1
ATOM 3507 N N . TYR A 1 470 ? 76.273 46.850 -27.740 1.00 78.38 470 TYR A N 1
ATOM 3508 C CA . TYR A 1 470 ? 76.899 48.053 -28.298 1.00 78.38 470 TYR A CA 1
ATOM 3509 C C . TYR A 1 470 ? 75.902 48.884 -29.120 1.00 78.38 470 TYR A C 1
ATOM 3511 O O . TYR A 1 470 ? 75.188 48.351 -29.969 1.00 78.38 470 TYR A O 1
ATOM 3519 N N . GLU A 1 471 ? 75.918 50.206 -28.946 1.00 72.94 471 GLU A N 1
ATOM 3520 C CA . GLU A 1 471 ? 75.039 51.150 -29.648 1.00 72.94 471 GLU A CA 1
ATOM 3521 C C . GLU A 1 471 ? 75.818 52.258 -30.374 1.00 72.94 471 GLU A C 1
ATOM 3523 O O . GLU A 1 471 ? 76.986 52.532 -30.085 1.00 72.94 471 GLU A O 1
ATOM 3528 N N . LYS A 1 472 ? 75.173 52.904 -31.352 1.00 69.12 472 LYS A N 1
ATOM 3529 C CA . LYS A 1 472 ? 75.702 54.110 -32.003 1.00 69.12 472 LYS A CA 1
ATOM 3530 C C . LYS A 1 472 ? 75.379 55.342 -31.164 1.00 69.12 472 LYS A C 1
ATOM 3532 O O . LYS A 1 472 ? 74.235 55.524 -30.769 1.00 69.12 472 LYS A O 1
ATOM 3537 N N . ASN A 1 473 ? 76.359 56.226 -31.000 1.00 64.94 473 ASN A N 1
ATOM 3538 C CA . ASN A 1 473 ? 76.153 57.547 -30.407 1.00 64.94 473 ASN A CA 1
ATOM 3539 C C . ASN A 1 473 ? 76.012 58.620 -31.509 1.00 64.94 473 ASN A C 1
ATOM 3541 O O . ASN A 1 473 ? 76.688 58.538 -32.543 1.00 64.94 473 ASN A O 1
ATOM 3545 N N . ASP A 1 474 ? 75.146 59.613 -31.294 1.00 58.03 474 ASP A N 1
ATOM 3546 C CA . ASP A 1 474 ? 74.745 60.606 -32.299 1.00 58.03 474 ASP A CA 1
ATOM 3547 C C . ASP A 1 474 ? 75.922 61.503 -32.721 1.00 58.03 474 ASP A C 1
ATOM 3549 O O . ASP A 1 474 ? 76.272 62.487 -32.069 1.00 58.03 474 ASP A O 1
ATOM 3553 N N . GLY A 1 475 ? 76.545 61.148 -33.849 1.00 60.72 475 GLY A N 1
ATOM 3554 C CA . GLY A 1 475 ? 77.670 61.881 -34.436 1.00 60.72 475 GLY A CA 1
ATOM 3555 C C . GLY A 1 475 ? 78.852 61.027 -34.902 1.00 60.72 475 GLY A C 1
ATOM 3556 O O . GLY A 1 475 ? 79.796 61.588 -35.455 1.00 60.72 475 GLY A O 1
ATOM 3557 N N . SER A 1 476 ? 78.838 59.697 -34.728 1.00 58.34 476 SER A N 1
ATOM 3558 C CA . SER A 1 476 ? 79.905 58.833 -35.266 1.00 58.34 476 SER A CA 1
ATOM 3559 C C . SER A 1 476 ? 79.419 57.469 -35.773 1.00 58.34 476 SER A C 1
ATOM 3561 O O . SER A 1 476 ? 78.401 56.940 -35.334 1.00 58.34 476 SER A O 1
ATOM 3563 N N . ASP A 1 477 ? 80.168 56.879 -36.708 1.00 61.19 477 ASP A N 1
ATOM 3564 C CA . ASP A 1 477 ? 79.874 55.560 -37.293 1.00 61.19 477 ASP A CA 1
ATOM 3565 C C . ASP A 1 477 ? 80.374 54.367 -36.451 1.00 61.19 477 ASP A C 1
ATOM 3567 O O . ASP A 1 477 ? 80.334 53.228 -36.913 1.00 61.19 477 ASP A O 1
ATOM 3571 N N . TYR A 1 478 ? 80.843 54.609 -35.223 1.00 68.31 478 TYR A N 1
ATOM 3572 C CA . TYR A 1 478 ? 81.388 53.585 -34.329 1.00 68.31 478 TYR A CA 1
ATOM 3573 C C . TYR A 1 478 ? 80.348 53.104 -33.303 1.00 68.31 478 TYR A C 1
ATOM 3575 O O . TYR A 1 478 ? 79.473 53.866 -32.893 1.00 68.31 478 TYR A O 1
ATOM 3583 N N . CYS A 1 479 ? 80.463 51.844 -32.879 1.00 74.50 479 CYS A N 1
ATOM 3584 C CA . CYS A 1 479 ? 79.595 51.219 -31.879 1.00 74.50 479 CYS A CA 1
ATOM 3585 C C . CYS A 1 479 ? 80.281 51.217 -30.497 1.00 74.50 479 CYS A C 1
ATOM 3587 O O . CYS A 1 479 ? 81.402 50.721 -30.369 1.00 74.50 479 CYS A O 1
ATOM 3589 N N . PHE A 1 480 ? 79.622 51.745 -29.464 1.00 74.00 480 PHE A N 1
ATOM 3590 C CA . PHE A 1 480 ? 80.142 51.893 -28.095 1.00 74.00 480 PHE A CA 1
ATOM 3591 C C . PHE A 1 480 ? 79.406 50.965 -27.116 1.00 74.00 480 PHE A C 1
ATOM 3593 O O . PHE A 1 480 ? 78.207 50.768 -27.296 1.00 74.00 480 PHE A O 1
ATOM 3600 N N . PRO A 1 481 ? 80.080 50.391 -26.099 1.00 73.19 481 PRO A N 1
ATOM 3601 C CA . PRO A 1 481 ? 79.443 49.488 -25.141 1.00 73.19 481 PRO A CA 1
ATOM 3602 C C . PRO A 1 481 ? 78.460 50.234 -24.229 1.00 73.19 481 PRO A C 1
ATOM 3604 O O . PRO A 1 481 ? 78.732 51.361 -23.813 1.00 73.19 481 PRO A O 1
ATOM 3607 N N . VAL A 1 482 ? 77.352 49.578 -23.886 1.00 76.19 482 VAL A N 1
ATOM 3608 C CA . VAL A 1 482 ? 76.289 50.111 -23.024 1.00 76.19 482 VAL A CA 1
ATOM 3609 C C . VAL A 1 482 ? 76.215 49.322 -21.714 1.00 76.19 482 VAL A C 1
ATOM 3611 O O . VAL A 1 482 ? 76.317 48.097 -21.708 1.00 76.19 482 VAL A O 1
ATOM 3614 N N . CYS A 1 483 ? 76.033 50.027 -20.599 1.00 73.94 483 CYS A N 1
ATOM 3615 C CA . CYS A 1 483 ? 75.753 49.444 -19.289 1.00 73.94 483 CYS A CA 1
ATOM 3616 C C . CYS A 1 483 ? 74.345 49.881 -18.845 1.00 73.94 483 CYS A C 1
ATOM 3618 O O . CYS A 1 483 ? 74.031 51.066 -18.893 1.00 73.94 483 CYS A O 1
ATOM 3620 N N . GLU A 1 484 ? 73.506 48.930 -18.428 1.00 71.50 484 GLU A N 1
ATOM 3621 C CA . GLU A 1 484 ? 72.092 49.135 -18.054 1.00 71.50 484 GLU A CA 1
ATOM 3622 C C . GLU A 1 484 ? 71.904 49.827 -16.689 1.00 71.50 484 GLU A C 1
ATOM 3624 O O . GLU A 1 484 ? 70.821 50.322 -16.383 1.00 71.50 484 GLU A O 1
ATOM 3629 N N . GLN A 1 485 ? 72.964 49.881 -15.880 1.00 65.75 485 GLN A N 1
ATOM 3630 C CA . GLN A 1 485 ? 73.069 50.637 -14.628 1.00 65.75 485 GLN A CA 1
ATOM 3631 C C . GLN A 1 485 ? 74.161 51.706 -14.794 1.00 65.75 485 GLN A C 1
ATOM 3633 O O . GLN A 1 485 ? 75.195 51.444 -15.419 1.00 65.75 485 GLN A O 1
ATOM 3638 N N . GLU A 1 486 ? 73.979 52.901 -14.221 1.00 62.41 486 GLU A N 1
ATOM 3639 C CA . GLU A 1 486 ? 75.042 53.914 -14.206 1.00 62.41 486 GLU A CA 1
ATOM 3640 C C . GLU A 1 486 ? 76.204 53.441 -13.314 1.00 62.41 486 GLU A C 1
ATOM 3642 O O . GLU A 1 486 ? 76.033 53.204 -12.119 1.00 62.41 486 GLU A O 1
ATOM 3647 N N . CYS A 1 487 ? 77.406 53.312 -13.889 1.00 68.88 487 CYS A N 1
ATOM 3648 C CA . CYS A 1 487 ? 78.614 52.877 -13.179 1.00 68.88 487 CYS A CA 1
ATOM 3649 C C . CYS A 1 487 ? 79.135 53.957 -12.203 1.00 68.88 487 CYS A C 1
ATOM 3651 O O . CYS A 1 487 ? 80.189 54.553 -12.444 1.00 68.88 487 CYS A O 1
ATOM 3653 N N . TYR A 1 488 ? 78.418 54.240 -11.112 1.00 67.56 488 TYR A N 1
ATOM 3654 C CA . TYR A 1 488 ? 78.843 55.225 -10.114 1.00 67.56 488 TYR A CA 1
ATOM 3655 C C . TYR A 1 488 ? 80.236 54.890 -9.557 1.00 67.56 488 TYR A C 1
ATOM 3657 O O . TYR A 1 488 ? 80.531 53.749 -9.207 1.00 67.56 488 TYR A O 1
ATOM 3665 N N . ASN A 1 489 ? 81.115 55.897 -9.515 1.00 66.19 489 ASN A N 1
ATOM 3666 C CA . ASN A 1 489 ? 82.542 55.765 -9.185 1.00 66.19 489 ASN A CA 1
ATOM 3667 C C . ASN A 1 489 ? 83.325 54.747 -10.052 1.00 66.19 489 ASN A C 1
ATOM 3669 O O . ASN A 1 489 ? 84.379 54.257 -9.639 1.00 66.19 489 ASN A O 1
ATOM 3673 N N . GLY A 1 490 ? 82.868 54.459 -11.274 1.00 72.81 490 GLY A N 1
ATOM 3674 C CA . GLY A 1 490 ? 83.539 53.569 -12.224 1.00 72.81 490 GLY A CA 1
ATOM 3675 C C . GLY A 1 490 ? 83.382 53.999 -13.686 1.00 72.81 490 GLY A C 1
ATOM 3676 O O . GLY A 1 490 ? 83.013 55.130 -13.993 1.00 72.81 490 GLY A O 1
ATOM 3677 N N . SER A 1 491 ? 83.685 53.087 -14.613 1.00 73.31 491 SER A N 1
ATOM 3678 C CA . SER A 1 491 ? 83.482 53.293 -16.055 1.00 73.31 491 SER A CA 1
ATOM 3679 C C . SER A 1 491 ? 83.055 52.010 -16.774 1.00 73.31 491 SER A C 1
ATOM 3681 O O . SER A 1 491 ? 83.543 50.922 -16.466 1.00 73.31 491 SER A O 1
ATOM 3683 N N . CYS A 1 492 ? 82.136 52.141 -17.736 1.00 74.50 492 CYS A N 1
ATOM 3684 C CA . CYS A 1 492 ? 81.675 51.047 -18.592 1.00 74.50 492 CYS A CA 1
ATOM 3685 C C . CYS A 1 492 ? 82.717 50.788 -19.693 1.00 74.50 492 CYS A C 1
ATOM 3687 O O . CYS A 1 492 ? 83.051 51.699 -20.453 1.00 74.50 492 CYS A O 1
ATOM 3689 N N . THR A 1 493 ? 83.256 49.568 -19.775 1.00 74.12 493 THR A N 1
ATOM 3690 C CA . THR A 1 493 ? 84.331 49.218 -20.739 1.00 74.12 493 THR A CA 1
ATOM 3691 C C . THR A 1 493 ? 83.960 48.082 -21.697 1.00 74.12 493 THR A C 1
ATOM 3693 O O . THR A 1 493 ? 84.503 47.993 -22.798 1.00 74.12 493 THR A O 1
ATOM 3696 N N . ALA A 1 494 ? 82.989 47.261 -21.310 1.00 68.38 494 ALA A N 1
ATOM 3697 C CA . ALA A 1 494 ? 82.278 46.291 -22.136 1.00 68.38 494 ALA A CA 1
ATOM 3698 C C . ALA A 1 494 ? 80.808 46.254 -21.661 1.00 68.38 494 ALA A C 1
ATOM 3700 O O . ALA A 1 494 ? 80.520 46.827 -20.605 1.00 68.38 494 ALA A O 1
ATOM 3701 N N . PRO A 1 495 ? 79.871 45.635 -22.403 1.00 73.00 495 PRO A N 1
ATOM 3702 C CA . PRO A 1 495 ? 78.451 45.729 -22.075 1.00 73.00 495 PRO A CA 1
ATOM 3703 C C . PRO A 1 495 ? 78.137 45.167 -20.685 1.00 73.00 495 PRO A C 1
ATOM 3705 O O . PRO A 1 495 ? 78.555 44.056 -20.368 1.00 73.00 495 PRO A O 1
ATOM 3708 N N . ASN A 1 496 ? 77.449 45.950 -19.852 1.00 66.00 496 ASN A N 1
ATOM 3709 C CA . ASN A 1 496 ? 77.216 45.676 -18.422 1.00 66.00 496 ASN A CA 1
ATOM 3710 C C . ASN A 1 496 ? 78.484 45.407 -17.569 1.00 66.00 496 ASN A C 1
ATOM 3712 O O . ASN A 1 496 ? 78.384 44.918 -16.447 1.00 66.00 496 ASN A O 1
ATOM 3716 N N . VAL A 1 497 ? 79.686 45.772 -18.043 1.00 72.38 497 VAL A N 1
ATOM 3717 C CA . VAL A 1 497 ? 80.952 45.634 -17.297 1.00 72.38 497 VAL A CA 1
ATOM 3718 C C . VAL A 1 497 ? 81.475 47.002 -16.855 1.00 72.38 497 VAL A C 1
ATOM 3720 O O . VAL A 1 497 ? 82.279 47.651 -17.540 1.00 72.38 497 VAL A O 1
ATOM 3723 N N . CYS A 1 498 ? 81.049 47.408 -15.658 1.00 72.69 498 CYS A N 1
ATOM 3724 C CA . CYS A 1 498 ? 81.665 48.495 -14.900 1.00 72.69 498 CYS A CA 1
ATOM 3725 C C . CYS A 1 498 ? 83.018 48.056 -14.311 1.00 72.69 498 CYS A C 1
ATOM 3727 O O . CYS A 1 498 ? 83.095 47.029 -13.629 1.00 72.69 498 CYS A O 1
ATOM 3729 N N . ASN A 1 499 ? 84.061 48.865 -14.510 1.00 76.06 499 ASN A N 1
ATOM 3730 C CA . ASN A 1 499 ? 85.324 48.791 -13.773 1.00 76.06 499 ASN A CA 1
ATOM 3731 C C . ASN A 1 499 ? 85.388 49.925 -12.733 1.00 76.06 499 ASN A C 1
ATOM 3733 O O . ASN A 1 499 ? 85.138 51.080 -13.087 1.00 76.06 499 ASN A O 1
ATOM 3737 N N . CYS A 1 500 ? 85.704 49.609 -11.475 1.00 75.38 500 CYS A N 1
ATOM 3738 C CA . CYS A 1 500 ? 85.713 50.580 -10.372 1.00 75.38 500 CYS A CA 1
ATOM 3739 C C . CYS A 1 500 ? 86.966 51.469 -10.368 1.00 75.38 500 CYS A C 1
ATOM 3741 O O . CYS A 1 500 ? 88.028 51.073 -10.850 1.00 75.38 500 CYS A O 1
ATOM 3743 N N . SER A 1 501 ? 86.840 52.666 -9.791 1.00 71.62 501 SER A N 1
ATOM 3744 C CA . SER A 1 501 ? 87.972 53.567 -9.543 1.00 71.62 501 SER A CA 1
ATOM 3745 C C . SER A 1 501 ? 88.823 53.109 -8.351 1.00 71.62 501 SER A C 1
ATOM 3747 O O . SER A 1 501 ? 88.376 52.341 -7.499 1.00 71.62 501 SER A O 1
ATOM 3749 N N . GLU A 1 502 ? 90.062 53.598 -8.281 1.00 70.81 502 GLU A N 1
ATOM 3750 C CA . GLU A 1 502 ? 91.028 53.241 -7.236 1.00 70.81 502 GLU A CA 1
ATOM 3751 C C . GLU A 1 502 ? 90.493 53.529 -5.817 1.00 70.81 502 GLU A C 1
ATOM 3753 O O . GLU A 1 502 ? 89.914 54.583 -5.558 1.00 70.81 502 GLU A O 1
ATOM 3758 N N . GLY A 1 503 ? 90.669 52.568 -4.901 1.00 64.00 503 GLY A N 1
ATOM 3759 C CA . GLY A 1 503 ? 90.140 52.615 -3.530 1.00 64.00 503 GLY A CA 1
ATOM 3760 C C . GLY A 1 503 ? 88.718 52.057 -3.350 1.00 64.00 503 GLY A C 1
ATOM 3761 O O . GLY A 1 503 ? 88.245 51.974 -2.215 1.00 64.00 503 GLY A O 1
ATOM 3762 N N . PHE A 1 504 ? 88.033 51.649 -4.422 1.00 73.75 504 PHE A N 1
ATOM 3763 C CA . PHE A 1 504 ? 86.684 51.070 -4.365 1.00 73.75 504 PHE A CA 1
ATOM 3764 C C . PHE A 1 504 ? 86.694 49.601 -4.814 1.00 73.75 504 PHE A C 1
ATOM 3766 O O . PHE A 1 504 ? 87.399 49.237 -5.757 1.00 73.75 504 PHE A O 1
ATOM 3773 N N . ARG A 1 505 ? 85.895 48.750 -4.158 1.00 75.19 505 ARG A N 1
ATOM 3774 C CA . ARG A 1 505 ? 85.661 47.350 -4.552 1.00 75.19 505 ARG A CA 1
ATOM 3775 C C . ARG A 1 505 ? 84.185 47.113 -4.845 1.00 75.19 505 ARG A C 1
ATOM 3777 O O . ARG A 1 505 ? 83.325 47.819 -4.330 1.00 75.19 505 ARG A O 1
ATOM 3784 N N . LYS A 1 506 ? 83.901 46.099 -5.658 1.00 66.62 506 LYS A N 1
ATOM 3785 C CA . LYS A 1 506 ? 82.527 45.669 -5.925 1.00 66.62 506 LYS A CA 1
ATOM 3786 C C . LYS A 1 506 ? 81.919 45.001 -4.691 1.00 66.62 506 LYS A C 1
ATOM 3788 O O . LYS A 1 506 ? 82.599 44.207 -4.041 1.00 66.62 506 LYS A O 1
ATOM 3793 N N . ASN A 1 507 ? 80.667 45.328 -4.384 1.00 64.06 507 ASN A N 1
ATOM 3794 C CA . ASN A 1 507 ? 79.833 44.576 -3.446 1.00 64.06 507 ASN A CA 1
ATOM 3795 C C . ASN A 1 507 ? 79.109 43.415 -4.170 1.00 64.06 507 ASN A C 1
ATOM 3797 O O . ASN A 1 507 ? 79.259 43.242 -5.381 1.00 64.06 507 ASN A O 1
ATOM 3801 N N . ASP A 1 508 ? 78.308 42.627 -3.445 1.00 65.12 508 ASP A N 1
ATOM 3802 C CA . ASP A 1 508 ? 77.550 41.494 -4.013 1.00 65.12 508 ASP A CA 1
ATOM 3803 C C . ASP A 1 508 ? 76.465 41.911 -5.038 1.00 65.12 508 ASP A C 1
ATOM 3805 O O . ASP A 1 508 ? 75.910 41.054 -5.725 1.00 65.12 508 ASP A O 1
ATOM 3809 N N . ASN A 1 509 ? 76.185 43.215 -5.172 1.00 60.19 509 ASN A N 1
ATOM 3810 C CA . ASN A 1 509 ? 75.292 43.806 -6.175 1.00 60.19 509 ASN A CA 1
ATOM 3811 C C . ASN A 1 509 ? 76.062 44.429 -7.367 1.00 60.19 509 ASN A C 1
ATOM 3813 O O . ASN A 1 509 ? 75.480 45.190 -8.136 1.00 60.19 509 ASN A O 1
ATOM 3817 N N . ASP A 1 510 ? 77.363 44.136 -7.516 1.00 62.28 510 ASP A N 1
ATOM 3818 C CA . ASP A 1 510 ? 78.276 44.686 -8.539 1.00 62.28 510 ASP A CA 1
ATOM 3819 C C . ASP A 1 510 ? 78.598 46.204 -8.416 1.00 62.28 510 ASP A C 1
ATOM 3821 O O . ASP A 1 510 ? 79.338 46.751 -9.243 1.00 62.28 510 ASP A O 1
ATOM 3825 N N . GLU A 1 511 ? 78.125 46.889 -7.364 1.00 62.59 511 GLU A N 1
ATOM 3826 C CA . GLU A 1 511 ? 78.321 48.333 -7.135 1.00 62.59 511 GLU A CA 1
ATOM 3827 C C . GLU A 1 511 ? 79.696 48.654 -6.516 1.00 62.59 511 GLU A C 1
ATOM 3829 O O . GLU A 1 511 ? 80.178 47.946 -5.630 1.00 62.59 511 GLU A O 1
ATOM 3834 N N . CYS A 1 512 ? 80.320 49.764 -6.926 1.00 72.44 512 CYS A N 1
ATOM 3835 C CA . CYS A 1 512 ? 81.644 50.188 -6.452 1.00 72.44 512 CYS A CA 1
ATOM 3836 C C . CYS A 1 512 ? 81.587 50.911 -5.086 1.00 72.44 512 CYS A C 1
ATOM 3838 O O . CYS A 1 512 ? 81.484 52.138 -5.025 1.00 72.44 512 CYS A O 1
ATOM 3840 N N . GLN A 1 513 ? 81.700 50.157 -3.990 1.00 69.75 513 GLN A N 1
ATOM 3841 C CA . GLN A 1 513 ? 81.715 50.656 -2.608 1.00 69.75 513 GLN A CA 1
ATOM 3842 C C . GLN A 1 513 ? 83.147 50.922 -2.101 1.00 69.75 513 GLN A C 1
ATOM 3844 O O . GLN A 1 513 ? 84.111 50.321 -2.582 1.00 69.75 513 GLN A O 1
ATOM 3849 N N . SER A 1 514 ? 83.315 51.842 -1.142 1.00 67.56 514 SER A N 1
ATOM 3850 C CA . SER A 1 514 ? 84.629 52.119 -0.547 1.00 67.56 514 SER A CA 1
ATOM 3851 C C . SER A 1 514 ? 85.150 50.898 0.229 1.00 67.56 514 SER A C 1
ATOM 3853 O O . SER A 1 514 ? 84.378 50.149 0.828 1.00 67.56 514 SER A O 1
ATOM 3855 N N . ILE A 1 515 ? 86.465 50.665 0.196 1.00 69.75 515 ILE A N 1
ATOM 3856 C CA . ILE A 1 515 ? 87.091 49.530 0.903 1.00 69.75 515 ILE A CA 1
ATOM 3857 C C . ILE A 1 515 ? 87.235 49.839 2.403 1.00 69.75 515 ILE A C 1
ATOM 3859 O O . ILE A 1 515 ? 87.102 48.966 3.258 1.00 69.75 515 ILE A O 1
ATOM 3863 N N . CYS A 1 516 ? 87.503 51.104 2.714 1.00 69.38 516 CYS A N 1
ATOM 3864 C CA . CYS A 1 516 ? 87.908 51.568 4.033 1.00 69.38 516 CYS A CA 1
ATOM 3865 C C . CYS A 1 516 ? 86.750 51.640 5.051 1.00 69.38 516 CYS A C 1
ATOM 3867 O O . CYS A 1 516 ? 86.968 51.383 6.235 1.00 69.38 516 CYS A O 1
ATOM 3869 N N . GLU A 1 517 ? 85.515 51.922 4.618 1.00 67.94 517 GLU A N 1
ATOM 3870 C CA . GLU A 1 517 ? 84.357 52.041 5.525 1.00 67.94 517 GLU A CA 1
ATOM 3871 C C . GLU A 1 517 ? 83.911 50.704 6.148 1.00 67.94 517 GLU A C 1
ATOM 3873 O O . GLU A 1 517 ? 83.239 50.721 7.176 1.00 67.94 517 GLU A O 1
ATOM 3878 N N . SER A 1 518 ? 84.286 49.550 5.576 1.00 63.31 518 SER A N 1
ATOM 3879 C CA . SER A 1 518 ? 84.006 48.231 6.174 1.00 63.31 518 SER A CA 1
ATOM 3880 C C . SER A 1 518 ? 85.199 47.604 6.899 1.00 63.31 518 SER A C 1
ATOM 3882 O O . SER A 1 518 ? 84.997 46.845 7.844 1.00 63.31 518 SER A O 1
ATOM 3884 N N . ASP A 1 519 ? 86.429 47.898 6.463 1.00 64.62 519 ASP A N 1
ATOM 3885 C CA . ASP A 1 519 ? 87.627 47.158 6.894 1.00 64.62 519 ASP A CA 1
ATOM 3886 C C . ASP A 1 519 ? 88.489 47.943 7.910 1.00 64.62 519 ASP A C 1
ATOM 3888 O O . ASP A 1 519 ? 89.438 47.388 8.471 1.00 64.62 519 ASP A O 1
ATOM 3892 N N . CYS A 1 520 ? 88.152 49.214 8.180 1.00 68.81 520 CYS A N 1
ATOM 3893 C CA . CYS A 1 520 ? 88.829 50.061 9.171 1.00 68.81 520 CYS A CA 1
ATOM 3894 C C . CYS A 1 520 ? 88.060 50.200 10.497 1.00 68.81 520 CYS A C 1
ATOM 3896 O O . CYS A 1 520 ? 88.619 49.997 11.582 1.00 68.81 520 CYS A O 1
ATOM 3898 N N . ASP A 1 521 ? 86.777 50.563 10.412 1.00 57.81 521 ASP A N 1
ATOM 3899 C CA . ASP A 1 521 ? 85.970 50.961 11.565 1.00 57.81 521 ASP A CA 1
ATOM 3900 C C . ASP A 1 521 ? 85.701 49.765 12.495 1.00 57.81 521 ASP A C 1
ATOM 3902 O O . ASP A 1 521 ? 85.056 48.780 12.142 1.00 57.81 521 ASP A O 1
ATOM 3906 N N . GLY A 1 522 ? 86.220 49.851 13.724 1.00 60.31 522 GLY A N 1
ATOM 3907 C CA . GLY A 1 522 ? 86.096 48.807 14.748 1.00 60.31 522 GLY A CA 1
ATOM 3908 C C . GLY A 1 522 ? 87.256 47.803 14.812 1.00 60.31 522 GLY A C 1
ATOM 3909 O O . GLY A 1 522 ? 87.438 47.180 15.856 1.00 60.31 522 GLY A O 1
ATOM 3910 N N . LEU A 1 523 ? 88.108 47.712 13.781 1.00 61.09 523 LEU A N 1
ATOM 3911 C CA . LEU A 1 523 ? 89.327 46.875 13.766 1.00 61.09 523 LEU A CA 1
ATOM 3912 C C . LEU A 1 523 ? 90.594 47.626 14.223 1.00 61.09 523 LEU A C 1
ATOM 3914 O O . LEU A 1 523 ? 91.717 47.256 13.883 1.00 61.09 523 LEU A O 1
ATOM 3918 N N . GLY A 1 524 ? 90.421 48.679 15.026 1.00 65.50 524 GLY A N 1
ATOM 3919 C CA . GLY A 1 524 ? 91.526 49.488 15.543 1.00 65.50 524 GLY A CA 1
ATOM 3920 C C . GLY A 1 524 ? 91.910 50.672 14.653 1.00 65.50 524 GLY A C 1
ATOM 3921 O O . GLY A 1 524 ? 93.078 51.052 14.636 1.00 65.50 524 GLY A O 1
ATOM 3922 N N . GLY A 1 525 ? 90.955 51.265 13.934 1.00 75.56 525 GLY A N 1
ATOM 3923 C CA . GLY A 1 525 ? 91.128 52.533 13.224 1.00 75.56 525 GLY A CA 1
ATOM 3924 C C . GLY A 1 525 ? 89.806 53.251 12.942 1.00 75.56 525 GLY A C 1
ATOM 3925 O O . GLY A 1 525 ? 88.741 52.832 13.404 1.00 75.56 525 GLY A O 1
ATOM 3926 N N . THR A 1 526 ? 89.895 54.342 12.182 1.00 77.81 526 THR A N 1
ATOM 3927 C CA . THR A 1 526 ? 88.748 55.074 11.621 1.00 77.81 526 THR A CA 1
ATOM 3928 C C . THR A 1 526 ? 89.000 55.412 10.155 1.00 77.81 526 THR A C 1
ATOM 3930 O O . THR A 1 526 ? 90.125 55.762 9.786 1.00 77.81 526 THR A O 1
ATOM 3933 N N . CYS A 1 527 ? 87.961 55.326 9.325 1.00 77.50 527 CYS A N 1
ATOM 3934 C CA . CYS A 1 527 ? 88.038 55.694 7.916 1.00 77.50 527 CYS A CA 1
ATOM 3935 C C . CYS A 1 527 ? 87.883 57.210 7.669 1.00 77.50 527 CYS A C 1
ATOM 3937 O O . CYS A 1 527 ? 86.922 57.826 8.130 1.00 77.50 527 CYS A O 1
ATOM 3939 N N . VAL A 1 528 ? 88.794 57.819 6.896 1.00 72.56 528 VAL A N 1
ATOM 3940 C CA . VAL A 1 528 ? 88.705 59.227 6.451 1.00 72.56 528 VAL A CA 1
ATOM 3941 C C . VAL A 1 528 ? 89.183 59.344 5.001 1.00 72.56 528 VAL A C 1
ATOM 3943 O O . VAL A 1 528 ? 90.228 58.804 4.658 1.00 72.56 528 VAL A O 1
ATOM 3946 N N . GLU A 1 529 ? 88.421 60.032 4.139 1.00 69.31 529 GLU A N 1
ATOM 3947 C CA . GLU A 1 529 ? 88.729 60.215 2.700 1.00 69.31 529 GLU A CA 1
ATOM 3948 C C . GLU A 1 529 ? 89.112 58.900 1.974 1.00 69.31 529 GLU A C 1
ATOM 3950 O O . GLU A 1 529 ? 89.977 58.870 1.101 1.00 69.31 529 GLU A O 1
ATOM 3955 N N . ASN A 1 530 ? 88.443 57.799 2.347 1.00 68.25 530 ASN A N 1
ATOM 3956 C CA . ASN A 1 530 ? 88.705 56.433 1.876 1.00 68.25 530 ASN A CA 1
ATOM 3957 C C . ASN A 1 530 ? 90.142 55.928 2.154 1.00 68.25 530 ASN A C 1
ATOM 3959 O O . ASN A 1 530 ? 90.697 55.173 1.360 1.00 68.25 530 ASN A O 1
ATOM 3963 N N . LYS A 1 531 ? 90.750 56.316 3.286 1.00 73.94 531 LYS A N 1
ATOM 3964 C CA . LYS A 1 531 ? 91.972 55.708 3.845 1.00 73.94 531 LYS A CA 1
ATOM 3965 C C . LYS A 1 531 ? 91.867 55.461 5.351 1.00 73.94 531 LYS A C 1
ATOM 3967 O O . LYS A 1 531 ? 91.173 56.180 6.071 1.00 73.94 531 LYS A O 1
ATOM 3972 N N . CYS A 1 532 ? 92.572 54.435 5.823 1.00 76.31 532 CYS A N 1
ATOM 3973 C CA . CYS A 1 532 ? 92.590 54.039 7.228 1.00 76.31 532 CYS A CA 1
ATOM 3974 C C . CYS A 1 532 ? 93.480 54.953 8.076 1.00 76.31 532 CYS A C 1
ATOM 3976 O O . CYS A 1 532 ? 94.650 55.170 7.753 1.00 76.31 532 CYS A O 1
ATOM 3978 N N . GLN A 1 533 ? 92.975 55.374 9.236 1.00 81.19 533 GLN A N 1
ATOM 3979 C CA . GLN A 1 533 ? 93.765 56.018 10.282 1.00 81.19 533 GLN A CA 1
ATOM 3980 C C . GLN A 1 533 ? 93.737 55.156 11.556 1.00 81.19 533 GLN A C 1
ATOM 3982 O O . GLN A 1 533 ? 92.753 55.150 12.294 1.00 81.19 533 GLN A O 1
ATOM 3987 N N . CYS A 1 534 ? 94.802 54.379 11.788 1.00 78.56 534 CYS A N 1
ATOM 3988 C CA . CYS A 1 534 ? 94.854 53.385 12.868 1.00 78.56 534 CYS A CA 1
ATOM 3989 C C . CYS A 1 534 ? 95.108 53.986 14.261 1.00 78.56 534 CYS A C 1
ATOM 3991 O O . CYS A 1 534 ? 95.788 55.003 14.415 1.00 78.56 534 CYS A O 1
ATOM 3993 N N . PHE A 1 535 ? 94.587 53.307 15.281 1.00 74.62 535 PHE A N 1
ATOM 3994 C CA . PHE A 1 535 ? 94.783 53.596 16.700 1.00 74.62 535 PHE A CA 1
ATOM 3995 C C . PHE A 1 535 ? 96.067 52.943 17.244 1.00 74.62 535 PHE A C 1
ATOM 3997 O O . PHE A 1 535 ? 96.657 52.055 16.628 1.00 74.62 535 PHE A O 1
ATOM 4004 N N . GLU A 1 536 ? 96.500 53.365 18.434 1.00 69.31 536 GLU A N 1
ATOM 4005 C CA . GLU A 1 536 ? 97.713 52.849 19.080 1.00 69.31 536 GLU A CA 1
ATOM 4006 C C . GLU A 1 536 ? 97.628 51.330 19.358 1.00 69.31 536 GLU A C 1
ATOM 4008 O O . GLU A 1 536 ? 96.600 50.815 19.796 1.00 69.31 536 GLU A O 1
ATOM 4013 N N . GLY A 1 537 ? 98.714 50.601 19.073 1.00 64.75 537 GLY A N 1
ATOM 4014 C CA . GLY A 1 537 ? 98.769 49.130 19.129 1.00 64.75 537 GLY A CA 1
ATOM 4015 C C . GLY A 1 537 ? 98.354 48.413 17.833 1.00 64.75 537 GLY A C 1
ATOM 4016 O O . GLY A 1 537 ? 98.588 47.210 17.705 1.00 64.75 537 GLY A O 1
ATOM 4017 N N . TYR A 1 538 ? 97.807 49.146 16.859 1.00 73.81 538 TYR A N 1
ATOM 4018 C CA . TYR A 1 538 ? 97.464 48.667 15.519 1.00 73.81 538 TYR A CA 1
ATOM 4019 C C . TYR A 1 538 ? 98.298 49.408 14.465 1.00 73.81 538 TYR A C 1
ATOM 4021 O O . TYR A 1 538 ? 98.799 50.507 14.702 1.00 73.81 538 TYR A O 1
ATOM 4029 N N . ASN A 1 539 ? 98.475 48.806 13.290 1.00 70.62 539 ASN A N 1
ATOM 4030 C CA . ASN A 1 539 ? 99.155 49.446 12.163 1.00 70.62 539 ASN A CA 1
ATOM 4031 C C . ASN A 1 539 ? 98.553 49.019 10.817 1.00 70.62 539 ASN A C 1
ATOM 4033 O O . ASN A 1 539 ? 97.816 48.037 10.740 1.00 70.62 539 ASN A O 1
ATOM 4037 N N . ASN A 1 540 ? 98.885 49.766 9.765 1.00 70.06 540 ASN A N 1
ATOM 4038 C CA . ASN A 1 540 ? 98.434 49.557 8.390 1.00 70.06 540 ASN A CA 1
ATOM 4039 C C . ASN A 1 540 ? 99.522 48.922 7.498 1.00 70.06 540 ASN A C 1
ATOM 4041 O O . ASN A 1 540 ? 99.611 49.216 6.309 1.00 70.06 540 ASN A O 1
ATOM 4045 N N . LEU A 1 541 ? 100.371 48.043 8.057 1.00 63.50 541 LEU A N 1
ATOM 4046 C CA . LEU A 1 541 ? 101.500 47.427 7.331 1.00 63.50 541 LEU A CA 1
ATOM 4047 C C . LEU A 1 541 ? 101.092 46.563 6.121 1.00 63.50 541 LEU A C 1
ATOM 4049 O O . LEU A 1 541 ? 101.957 46.196 5.327 1.00 63.50 541 LEU A O 1
ATOM 4053 N N . ILE A 1 542 ? 99.806 46.224 5.982 1.00 64.44 542 ILE A N 1
ATOM 4054 C CA . ILE A 1 542 ? 99.278 45.435 4.860 1.00 64.44 542 ILE A CA 1
ATOM 4055 C C . ILE A 1 542 ? 98.888 46.344 3.682 1.00 64.44 542 ILE A C 1
ATOM 4057 O O . ILE A 1 542 ? 99.225 46.028 2.543 1.00 64.44 542 ILE A O 1
ATOM 4061 N N . ASN A 1 543 ? 98.180 47.454 3.933 1.00 64.00 543 ASN A N 1
ATOM 4062 C CA . ASN A 1 543 ? 97.819 48.481 2.946 1.00 64.00 543 ASN A CA 1
ATOM 4063 C C . ASN A 1 543 ? 97.206 49.727 3.628 1.00 64.00 543 ASN A C 1
ATOM 4065 O O . ASN A 1 543 ? 96.744 49.654 4.762 1.00 64.00 543 ASN A O 1
ATOM 4069 N N . ASP A 1 544 ? 97.115 50.842 2.895 1.00 71.06 544 ASP A N 1
ATOM 4070 C CA . ASP A 1 544 ? 96.528 52.131 3.324 1.00 71.06 544 ASP A CA 1
ATOM 4071 C C . ASP A 1 544 ? 95.037 52.090 3.747 1.00 71.06 544 ASP A C 1
ATOM 4073 O O . ASP A 1 544 ? 94.504 53.111 4.184 1.00 71.06 544 ASP A O 1
ATOM 4077 N N . TYR A 1 545 ? 94.351 50.950 3.619 1.00 73.19 545 TYR A N 1
ATOM 4078 C CA . TYR A 1 545 ? 92.895 50.805 3.752 1.00 73.19 545 TYR A CA 1
ATOM 4079 C C . TYR A 1 545 ? 92.464 49.821 4.857 1.00 73.19 545 TYR A C 1
ATOM 4081 O O . TYR A 1 545 ? 91.267 49.597 5.019 1.00 73.19 545 TYR A O 1
ATOM 4089 N N . GLN A 1 546 ? 93.405 49.247 5.623 1.00 70.94 546 GLN A N 1
ATOM 4090 C CA . GLN A 1 546 ? 93.112 48.298 6.707 1.00 70.94 546 GLN A CA 1
ATOM 4091 C C . GLN A 1 546 ? 94.084 48.443 7.894 1.00 70.94 546 GLN A C 1
ATOM 4093 O O . GLN A 1 546 ? 95.279 48.662 7.703 1.00 70.94 546 GLN A O 1
ATOM 4098 N N . CYS A 1 547 ? 93.588 48.254 9.122 1.00 76.19 547 CYS A N 1
ATOM 4099 C CA . CYS A 1 547 ? 94.398 48.167 10.347 1.00 76.19 547 CYS A CA 1
ATOM 4100 C C . CYS A 1 547 ? 94.516 46.710 10.837 1.00 76.19 547 CYS A C 1
ATOM 4102 O O . CYS A 1 547 ? 93.624 45.894 10.611 1.00 76.19 547 CYS A O 1
ATOM 4104 N N . SER A 1 548 ? 95.618 46.345 11.502 1.00 67.19 548 SER A N 1
ATOM 4105 C CA . SER A 1 548 ? 95.838 44.981 12.020 1.00 67.19 548 SER A CA 1
ATOM 4106 C C . SER A 1 548 ? 96.532 44.946 13.394 1.00 67.19 548 SER A C 1
ATOM 4108 O O . SER A 1 548 ? 97.397 45.788 13.659 1.00 67.19 548 SER A O 1
ATOM 4110 N N . PRO A 1 549 ? 96.170 43.987 14.277 1.00 64.69 549 PRO A N 1
ATOM 4111 C CA . PRO A 1 549 ? 96.762 43.833 15.606 1.00 64.69 549 PRO A CA 1
ATOM 4112 C C . PRO A 1 549 ? 98.152 43.183 15.552 1.00 64.69 549 PRO A C 1
ATOM 4114 O O . PRO A 1 549 ? 98.413 42.306 14.731 1.00 64.69 549 PRO A O 1
ATOM 4117 N N . THR A 1 550 ? 99.026 43.551 16.490 1.00 66.38 550 THR A N 1
ATOM 4118 C CA . THR A 1 550 ? 100.348 42.920 16.689 1.00 66.38 550 THR A CA 1
ATOM 4119 C C . THR A 1 550 ? 100.329 42.061 17.959 1.00 66.38 550 THR A C 1
ATOM 4121 O O . THR A 1 550 ? 99.727 42.471 18.945 1.00 66.38 550 THR A O 1
ATOM 4124 N N . CYS A 1 551 ? 100.935 40.867 17.951 1.00 64.88 551 CYS A N 1
ATOM 4125 C CA . CYS A 1 551 ? 100.883 39.910 19.071 1.00 64.88 551 CYS A CA 1
ATOM 4126 C C . CYS A 1 551 ? 102.211 39.157 19.234 1.00 64.88 551 CYS A C 1
ATOM 4128 O O . CYS A 1 551 ? 102.857 38.850 18.233 1.00 64.88 551 CYS A O 1
ATOM 4130 N N . ASP A 1 552 ? 102.551 38.773 20.466 1.00 60.22 552 ASP A N 1
ATOM 4131 C CA . ASP A 1 552 ? 103.765 38.010 20.783 1.00 60.22 552 ASP A CA 1
ATOM 4132 C C . ASP A 1 552 ? 103.446 36.539 21.136 1.00 60.22 552 ASP A C 1
ATOM 4134 O O . ASP A 1 552 ? 102.490 36.264 21.855 1.00 60.22 552 ASP A O 1
ATOM 4138 N N . GLN A 1 553 ? 104.303 35.603 20.691 1.00 61.62 553 GLN A N 1
ATOM 4139 C CA . GLN A 1 553 ? 104.323 34.163 21.052 1.00 61.62 553 GLN A CA 1
ATOM 4140 C C . GLN A 1 553 ? 103.135 33.295 20.551 1.00 61.62 553 GLN A C 1
ATOM 4142 O O . GLN A 1 553 ? 102.334 32.802 21.339 1.00 61.62 553 GLN A O 1
ATOM 4147 N N . CYS A 1 554 ? 103.063 33.024 19.236 1.00 67.12 554 CYS A N 1
ATOM 4148 C CA . CYS A 1 554 ? 101.968 32.260 18.598 1.00 67.12 554 CYS A CA 1
ATOM 4149 C C . CYS A 1 554 ? 102.447 31.177 17.592 1.00 67.12 554 CYS A C 1
ATOM 4151 O O . CYS A 1 554 ? 102.055 31.171 16.430 1.00 67.12 554 CYS A O 1
ATOM 4153 N N . GLU A 1 555 ? 103.351 30.273 17.990 1.00 66.06 555 GLU A N 1
ATOM 4154 C CA . GLU A 1 555 ? 104.168 29.491 17.029 1.00 66.06 555 GLU A CA 1
ATOM 4155 C C . GLU A 1 555 ? 103.463 28.347 16.263 1.00 66.06 555 GLU A C 1
ATOM 4157 O O . GLU A 1 555 ? 103.943 27.955 15.203 1.00 66.06 555 GLU A O 1
ATOM 4162 N N . ASN A 1 556 ? 102.341 27.805 16.756 1.00 65.75 556 ASN A N 1
ATOM 4163 C CA . ASN A 1 556 ? 101.590 26.712 16.099 1.00 65.75 556 ASN A CA 1
ATOM 4164 C C . ASN A 1 556 ? 100.134 27.107 15.794 1.00 65.75 556 ASN A C 1
ATOM 4166 O O . ASN A 1 556 ? 99.199 26.319 15.966 1.00 65.75 556 ASN A O 1
ATOM 4170 N N . GLY A 1 557 ? 99.948 28.358 15.379 1.00 70.56 557 GLY A N 1
ATOM 4171 C CA . GLY A 1 557 ? 98.644 28.938 15.104 1.00 70.56 557 GLY A CA 1
ATOM 4172 C C . GLY A 1 557 ? 98.736 30.281 14.385 1.00 70.56 557 GLY A C 1
ATOM 4173 O O . GLY A 1 557 ? 99.787 30.645 13.861 1.00 70.56 557 GLY A O 1
ATOM 4174 N N . TYR A 1 558 ? 97.630 31.023 14.368 1.00 65.88 558 TYR A N 1
ATOM 4175 C CA . TYR A 1 558 ? 97.582 32.391 13.846 1.00 65.88 558 TYR A CA 1
ATOM 4176 C C . TYR A 1 558 ? 96.827 33.340 14.783 1.00 65.88 558 TYR A C 1
ATOM 4178 O O . TYR A 1 558 ? 95.864 32.951 15.452 1.00 65.88 558 TYR A O 1
ATOM 4186 N N . CYS A 1 559 ? 97.288 34.591 14.833 1.00 66.31 559 CYS A N 1
ATOM 4187 C CA . CYS A 1 559 ? 96.743 35.639 15.691 1.00 66.31 559 CYS A CA 1
ATOM 4188 C C . CYS A 1 559 ? 95.482 36.262 15.082 1.00 66.31 559 CYS A C 1
ATOM 4190 O O . CYS A 1 559 ? 95.457 36.564 13.891 1.00 66.31 559 CYS A O 1
ATOM 4192 N N . ILE A 1 560 ? 94.466 36.506 15.912 1.00 62.69 560 ILE A N 1
ATOM 4193 C CA . ILE A 1 560 ? 93.194 37.134 15.491 1.00 62.69 560 ILE A CA 1
ATOM 4194 C C . ILE A 1 560 ? 92.812 38.382 16.302 1.00 62.69 560 ILE A C 1
ATOM 4196 O O . ILE A 1 560 ? 91.976 39.171 15.876 1.00 62.69 560 ILE A O 1
ATOM 4200 N N . ALA A 1 561 ? 93.424 38.566 17.470 1.00 58.69 561 ALA A N 1
ATOM 4201 C CA . ALA A 1 561 ? 93.301 39.733 18.338 1.00 58.69 561 ALA A CA 1
ATOM 4202 C C . ALA A 1 561 ? 94.543 39.796 19.240 1.00 58.69 561 ALA A C 1
ATOM 4204 O O . ALA A 1 561 ? 95.248 38.793 19.358 1.00 58.69 561 ALA A O 1
ATOM 4205 N N . LEU A 1 562 ? 94.790 40.943 19.884 1.00 58.53 562 LEU A N 1
ATOM 4206 C CA . LEU A 1 562 ? 95.919 41.175 20.799 1.00 58.53 562 LEU A CA 1
ATOM 4207 C C . LEU A 1 562 ? 96.126 39.999 21.780 1.00 58.53 562 LEU A C 1
ATOM 4209 O O . LEU A 1 562 ? 95.369 39.830 22.734 1.00 58.53 562 LEU A O 1
ATOM 4213 N N . ASN A 1 563 ? 97.173 39.208 21.523 1.00 58.34 563 ASN A N 1
ATOM 4214 C CA . ASN A 1 563 ? 97.576 37.994 22.244 1.00 58.34 563 ASN A CA 1
ATOM 4215 C C . ASN A 1 563 ? 96.515 36.865 22.295 1.00 58.34 563 ASN A C 1
ATOM 4217 O O . ASN A 1 563 ? 96.362 36.194 23.317 1.00 58.34 563 ASN A O 1
ATOM 4221 N N . VAL A 1 564 ? 95.800 36.625 21.185 1.00 63.00 564 VAL A N 1
ATOM 4222 C CA . VAL A 1 564 ? 94.840 35.511 21.018 1.00 63.00 564 VAL A CA 1
ATOM 4223 C C . VAL A 1 564 ? 95.126 34.706 19.740 1.00 63.00 564 VAL A C 1
ATOM 4225 O O . VAL A 1 564 ? 95.130 35.265 18.641 1.00 63.00 564 VAL A O 1
ATOM 4228 N N . CYS A 1 565 ? 95.300 33.386 19.893 1.00 69.62 565 CYS A N 1
ATOM 4229 C CA . CYS A 1 565 ? 95.721 32.439 18.849 1.00 69.62 565 CYS A CA 1
ATOM 4230 C C . CYS A 1 565 ? 94.672 31.353 18.540 1.00 69.62 565 CYS A C 1
ATOM 4232 O O . CYS A 1 565 ? 94.045 30.817 19.457 1.00 69.62 565 CYS A O 1
ATOM 4234 N N . ILE A 1 566 ? 94.554 30.962 17.265 1.00 67.50 566 ILE A N 1
ATOM 4235 C CA . ILE A 1 566 ? 93.823 29.763 16.807 1.00 67.50 566 ILE A CA 1
ATOM 4236 C C . ILE A 1 566 ? 94.817 28.682 16.356 1.00 67.50 566 ILE A C 1
ATOM 4238 O O . ILE A 1 566 ? 95.769 28.985 15.643 1.00 67.50 566 ILE A O 1
ATOM 4242 N N . CYS A 1 567 ? 94.579 27.432 16.764 1.00 68.62 567 CYS A N 1
ATOM 4243 C CA . CYS A 1 567 ? 95.450 26.273 16.529 1.00 68.62 567 CYS A CA 1
ATOM 4244 C C . CYS A 1 567 ? 95.181 25.538 15.206 1.00 68.62 567 CYS A C 1
ATOM 4246 O O . CYS A 1 567 ? 94.065 25.560 14.691 1.00 68.62 567 CYS A O 1
ATOM 4248 N N . PHE A 1 568 ? 96.194 24.823 14.706 1.00 65.88 568 PHE A N 1
ATOM 4249 C CA . PHE A 1 568 ? 96.060 23.912 13.563 1.00 65.88 568 PHE A CA 1
ATOM 4250 C C . PHE A 1 568 ? 95.383 22.575 13.919 1.00 65.88 568 PHE A C 1
ATOM 4252 O O . PHE A 1 568 ? 95.363 22.147 15.074 1.00 65.88 568 PHE A O 1
ATOM 4259 N N . ASP A 1 569 ? 94.844 21.907 12.897 1.00 68.69 569 ASP A N 1
ATOM 4260 C CA . ASP A 1 569 ? 94.012 20.707 13.031 1.00 68.69 569 ASP A CA 1
ATOM 4261 C C . ASP A 1 569 ? 94.718 19.528 13.727 1.00 68.69 569 ASP A C 1
ATOM 4263 O O . ASP A 1 569 ? 95.916 19.291 13.561 1.00 68.69 569 ASP A O 1
ATOM 4267 N N . GLY A 1 570 ? 93.957 18.770 14.521 1.00 62.53 570 GLY A N 1
ATOM 4268 C CA . GLY A 1 570 ? 94.480 17.715 15.404 1.00 62.53 570 GLY A CA 1
ATOM 4269 C C . GLY A 1 570 ? 95.061 18.214 16.738 1.00 62.53 570 GLY A C 1
ATOM 4270 O O . GLY A 1 570 ? 95.331 17.390 17.618 1.00 62.53 570 GLY A O 1
ATOM 4271 N N . TYR A 1 571 ? 95.191 19.535 16.911 1.00 71.31 571 TYR A N 1
ATOM 4272 C CA . TYR A 1 571 ? 95.600 20.202 18.147 1.00 71.31 571 TYR A CA 1
ATOM 4273 C C . TYR A 1 571 ? 94.491 21.136 18.668 1.00 71.31 571 TYR A C 1
ATOM 4275 O O . TYR A 1 571 ? 93.635 21.612 17.928 1.00 71.31 571 TYR A O 1
ATOM 4283 N N . SER A 1 572 ? 94.506 21.400 19.972 1.00 65.56 572 SER A N 1
ATOM 4284 C CA . SER A 1 572 ? 93.517 22.182 20.719 1.00 65.56 572 SER A CA 1
ATOM 4285 C C . SER A 1 572 ? 94.221 23.219 21.592 1.00 65.56 572 SER A C 1
ATOM 4287 O O . SER A 1 572 ? 95.263 22.927 22.176 1.00 65.56 572 SER A O 1
ATOM 4289 N N . SER A 1 573 ? 93.649 24.418 21.727 1.00 57.47 573 SER A N 1
ATOM 4290 C CA . SER A 1 573 ? 94.261 25.489 22.523 1.00 57.47 573 SER A CA 1
ATOM 4291 C C . SER A 1 573 ? 94.144 25.232 24.031 1.00 57.47 573 SER A C 1
ATOM 4293 O O . SER A 1 573 ? 93.051 25.059 24.576 1.00 57.47 573 SER A O 1
ATOM 4295 N N . ASN A 1 574 ? 95.289 25.227 24.708 1.00 61.22 574 ASN A N 1
ATOM 4296 C CA . ASN A 1 574 ? 95.440 25.352 26.152 1.00 61.22 574 ASN A CA 1
ATOM 4297 C C . ASN A 1 574 ? 94.952 26.750 26.596 1.00 61.22 574 ASN A C 1
ATOM 4299 O O . ASN A 1 574 ? 94.960 27.717 25.837 1.00 61.22 574 ASN A O 1
ATOM 4303 N N . LYS A 1 575 ? 94.581 26.897 27.870 1.00 57.91 575 LYS A N 1
ATOM 4304 C CA . LYS A 1 575 ? 94.185 28.173 28.497 1.00 57.91 575 LYS A CA 1
ATOM 4305 C C . LYS A 1 575 ? 95.284 29.251 28.486 1.00 57.91 575 LYS A C 1
ATOM 4307 O O . LYS A 1 575 ? 94.999 30.387 28.848 1.00 57.91 575 LYS A O 1
ATOM 4312 N N . THR A 1 576 ? 96.510 28.911 28.086 1.00 56.56 576 THR A N 1
ATOM 4313 C CA . THR A 1 576 ? 97.634 29.833 27.843 1.00 56.56 576 THR A CA 1
ATOM 4314 C C . THR A 1 576 ? 97.828 30.220 26.368 1.00 56.56 576 THR A C 1
ATOM 4316 O O . THR A 1 576 ? 98.798 30.901 26.062 1.00 56.56 576 THR A O 1
ATOM 4319 N N . GLY A 1 577 ? 96.946 29.802 25.450 1.00 59.06 577 GLY A N 1
ATOM 4320 C CA . GLY A 1 577 ? 97.013 30.153 24.020 1.00 59.06 577 GLY A CA 1
ATOM 4321 C C . GLY A 1 577 ? 97.908 29.252 23.154 1.00 59.06 577 GLY A C 1
ATOM 4322 O O . GLY A 1 577 ? 98.058 29.508 21.963 1.00 59.06 577 GLY A O 1
ATOM 4323 N N . THR A 1 578 ? 98.488 28.196 23.730 1.00 61.41 578 THR A N 1
ATOM 4324 C CA . THR A 1 578 ? 99.377 27.222 23.066 1.00 61.41 578 THR A CA 1
ATOM 4325 C C . THR A 1 578 ? 98.647 25.922 22.703 1.00 61.41 578 THR A C 1
ATOM 4327 O O . THR A 1 578 ? 97.681 25.559 23.361 1.00 61.41 578 THR A O 1
ATOM 4330 N N . CYS A 1 579 ? 99.093 25.198 21.672 1.00 72.19 579 CYS A N 1
ATOM 4331 C CA . CYS A 1 579 ? 98.305 24.137 21.019 1.00 72.19 579 CYS A CA 1
ATOM 4332 C C . CYS A 1 579 ? 98.776 22.701 21.351 1.00 72.19 579 CYS A C 1
ATOM 4334 O O . CYS A 1 579 ? 99.948 22.387 21.162 1.00 72.19 579 CYS A O 1
ATOM 4336 N N . GLU A 1 580 ? 97.869 21.813 21.789 1.00 64.88 580 GLU A N 1
ATOM 4337 C CA . GLU A 1 580 ? 98.167 20.449 22.294 1.00 64.88 580 GLU A CA 1
ATOM 4338 C C . GLU A 1 580 ? 97.266 19.337 21.677 1.00 64.88 580 GLU A C 1
ATOM 4340 O O . GLU A 1 580 ? 96.116 19.617 21.340 1.00 64.88 580 GLU A O 1
ATOM 4345 N N . PRO A 1 581 ? 97.749 18.084 21.496 1.00 68.88 581 PRO A N 1
ATOM 4346 C CA . PRO A 1 581 ? 97.092 17.040 20.679 1.00 68.88 581 PRO A CA 1
ATOM 4347 C C . PRO A 1 581 ? 95.960 16.229 21.360 1.00 68.88 581 PRO A C 1
ATOM 4349 O O . PRO A 1 581 ? 95.849 16.180 22.583 1.00 68.88 581 PRO A O 1
ATOM 4352 N N . ILE A 1 582 ? 95.139 15.528 20.554 1.00 70.81 582 ILE A N 1
ATOM 4353 C CA . ILE A 1 582 ? 93.861 14.895 20.972 1.00 70.81 582 ILE A CA 1
ATOM 4354 C C . ILE A 1 582 ? 93.849 13.349 20.815 1.00 70.81 582 ILE A C 1
ATOM 4356 O O . ILE A 1 582 ? 94.164 12.825 19.748 1.00 70.81 582 ILE A O 1
ATOM 4360 N N . CYS A 1 583 ? 93.401 12.597 21.838 1.00 66.81 583 CYS A N 1
ATOM 4361 C CA . CYS A 1 583 ? 93.254 11.123 21.824 1.00 66.81 583 CYS A CA 1
ATOM 4362 C C . CYS A 1 583 ? 91.831 10.648 22.181 1.00 66.81 583 CYS A C 1
ATOM 4364 O O . CYS A 1 583 ? 91.304 11.042 23.217 1.00 66.81 583 CYS A O 1
ATOM 4366 N N . ASN A 1 584 ? 91.257 9.701 21.419 1.00 64.56 584 ASN A N 1
ATOM 4367 C CA . ASN A 1 584 ? 89.843 9.309 21.569 1.00 64.56 584 ASN A CA 1
ATOM 4368 C C . ASN A 1 584 ? 89.567 7.972 22.293 1.00 64.56 584 ASN A C 1
ATOM 4370 O O . ASN A 1 584 ? 88.437 7.753 22.730 1.00 64.56 584 ASN A O 1
ATOM 4374 N N . ASN A 1 585 ? 90.532 7.047 22.405 1.00 58.22 585 ASN A N 1
ATOM 4375 C CA . ASN A 1 585 ? 90.250 5.656 22.825 1.00 58.22 585 ASN A CA 1
ATOM 4376 C C . ASN A 1 585 ? 90.950 5.204 24.124 1.00 58.22 585 ASN A C 1
ATOM 4378 O O . ASN A 1 585 ? 91.335 4.046 24.272 1.00 58.22 585 ASN A O 1
ATOM 4382 N N . CYS A 1 586 ? 91.104 6.129 25.071 1.00 61.03 586 CYS A N 1
ATOM 4383 C CA . CYS A 1 586 ? 91.812 5.938 26.340 1.00 61.03 586 CYS A CA 1
ATOM 4384 C C . CYS A 1 586 ? 90.901 6.308 27.526 1.00 61.03 586 CYS A C 1
ATOM 4386 O O . CYS A 1 586 ? 89.988 7.116 27.362 1.00 61.03 586 CYS A O 1
ATOM 4388 N N . SER A 1 587 ? 91.099 5.711 28.708 1.00 59.59 587 SER A N 1
ATOM 4389 C CA . SER A 1 587 ? 90.348 6.101 29.918 1.00 59.59 587 SER A CA 1
ATOM 4390 C C . SER A 1 587 ? 90.843 7.402 30.550 1.00 59.59 587 SER A C 1
ATOM 4392 O O . SER A 1 587 ? 91.987 7.795 30.335 1.00 59.59 587 SER A O 1
ATOM 4394 N N . GLU A 1 588 ? 90.026 7.962 31.444 1.00 59.19 588 GLU A N 1
ATOM 4395 C CA . GLU A 1 588 ? 90.243 9.207 32.201 1.00 59.19 588 GLU A CA 1
ATOM 4396 C C . GLU A 1 588 ? 91.584 9.308 32.956 1.00 59.19 588 GLU A C 1
ATOM 4398 O O . GLU A 1 588 ? 92.026 10.411 33.262 1.00 59.19 588 GLU A O 1
ATOM 4403 N N . ALA A 1 589 ? 92.251 8.185 33.240 1.00 56.19 589 ALA A N 1
ATOM 4404 C CA . ALA A 1 589 ? 93.533 8.149 33.947 1.00 56.19 589 ALA A CA 1
ATOM 4405 C C . ALA A 1 589 ? 94.718 7.652 33.090 1.00 56.19 589 ALA A C 1
ATOM 4407 O O . ALA A 1 589 ? 95.731 7.191 33.629 1.00 56.19 589 ALA A O 1
ATOM 4408 N N . ALA A 1 590 ? 94.615 7.782 31.763 1.00 60.09 590 ALA A N 1
ATOM 4409 C CA . ALA A 1 590 ? 95.732 7.655 30.830 1.00 60.09 590 ALA A CA 1
ATOM 4410 C C . ALA A 1 590 ? 95.963 8.968 30.060 1.00 60.09 590 ALA A C 1
ATOM 4412 O O . ALA A 1 590 ? 95.028 9.527 29.492 1.00 60.09 590 ALA A O 1
ATOM 4413 N N . ILE A 1 591 ? 97.210 9.442 30.010 1.00 69.50 591 ILE A N 1
ATOM 4414 C CA . ILE A 1 591 ? 97.602 10.657 29.287 1.00 69.50 591 ILE A CA 1
ATOM 4415 C C . ILE A 1 591 ? 97.838 10.367 27.799 1.00 69.50 591 ILE A C 1
ATOM 4417 O O . ILE A 1 591 ? 98.397 9.327 27.448 1.00 69.50 591 ILE A O 1
ATOM 4421 N N . CYS A 1 592 ? 97.431 11.302 26.941 1.00 66.62 592 CYS A N 1
ATOM 4422 C CA . CYS A 1 592 ? 97.715 11.330 25.505 1.00 66.62 592 CYS A CA 1
ATOM 4423 C C . CYS A 1 592 ? 99.140 11.857 25.255 1.00 66.62 592 CYS A C 1
ATOM 4425 O O . CYS A 1 592 ? 99.509 12.875 25.835 1.00 66.62 592 CYS A O 1
ATOM 4427 N N . GLN A 1 593 ? 99.935 11.197 24.406 1.00 67.25 593 GLN A N 1
ATOM 4428 C CA . GLN A 1 593 ? 101.252 11.717 23.977 1.00 67.25 593 GLN A CA 1
ATOM 4429 C C . GLN A 1 593 ? 101.234 12.238 22.535 1.00 67.25 593 GLN A C 1
ATOM 4431 O O . GLN A 1 593 ? 101.809 13.276 22.231 1.00 67.25 593 GLN A O 1
ATOM 4436 N N . GLU A 1 594 ? 100.550 11.511 21.656 1.00 60.22 594 GLU A N 1
ATOM 4437 C CA . GLU A 1 594 ? 100.343 11.797 20.234 1.00 60.22 594 GLU A CA 1
ATOM 4438 C C . GLU A 1 594 ? 98.920 11.324 19.890 1.00 60.22 594 GLU A C 1
ATOM 4440 O O . GLU A 1 594 ? 98.426 10.416 20.573 1.00 60.22 594 GLU A O 1
ATOM 4445 N N . PRO A 1 595 ? 98.251 11.861 18.851 1.00 66.69 595 PRO A N 1
ATOM 4446 C CA . PRO A 1 595 ? 96.852 11.547 18.594 1.00 66.69 595 PRO A CA 1
ATOM 4447 C C . PRO A 1 595 ? 96.520 10.043 18.559 1.00 66.69 595 PRO A C 1
ATOM 4449 O O . PRO A 1 595 ? 97.001 9.287 17.718 1.00 66.69 595 PRO A O 1
ATOM 4452 N N . ASN A 1 596 ? 95.639 9.634 19.478 1.00 62.56 596 ASN A N 1
ATOM 4453 C CA . ASN A 1 596 ? 95.182 8.259 19.749 1.00 62.56 596 ASN A CA 1
ATOM 4454 C C . ASN A 1 596 ? 96.197 7.270 20.378 1.00 62.56 596 ASN A C 1
ATOM 4456 O O . ASN A 1 596 ? 96.047 6.059 20.207 1.00 62.56 596 ASN A O 1
ATOM 4460 N N . LYS A 1 597 ? 97.179 7.740 21.163 1.00 66.38 597 LYS A N 1
ATOM 4461 C CA . LYS A 1 597 ? 98.206 6.899 21.817 1.00 66.38 597 LYS A CA 1
ATOM 4462 C C . LYS A 1 597 ? 98.477 7.341 23.268 1.00 66.38 597 LYS A C 1
ATOM 4464 O O . LYS A 1 597 ? 98.802 8.507 23.499 1.00 66.38 597 LYS A O 1
ATOM 4469 N N . CYS A 1 598 ? 98.341 6.428 24.243 1.00 73.50 598 CYS A N 1
ATOM 4470 C CA . CYS A 1 598 ? 98.253 6.787 25.673 1.00 73.50 598 CYS A CA 1
ATOM 4471 C C . CYS A 1 598 ? 98.987 5.854 26.664 1.00 73.50 598 CYS A C 1
ATOM 4473 O O . CYS A 1 598 ? 99.226 4.685 26.363 1.00 73.50 598 CYS A O 1
ATOM 4475 N N . ALA A 1 599 ? 99.256 6.355 27.880 1.00 64.62 599 ALA A N 1
ATOM 4476 C CA . ALA A 1 599 ? 99.827 5.614 29.022 1.00 64.62 599 ALA A CA 1
ATOM 4477 C C . ALA A 1 599 ? 99.281 6.121 30.382 1.00 64.62 599 ALA A C 1
ATOM 4479 O O . ALA A 1 599 ? 98.880 7.275 30.477 1.00 64.62 599 ALA A O 1
ATOM 4480 N N . CYS A 1 600 ? 99.246 5.295 31.440 1.00 72.88 600 CYS A N 1
ATOM 4481 C CA . CYS A 1 600 ? 98.681 5.691 32.749 1.00 72.88 600 CYS A CA 1
ATOM 4482 C C . CYS A 1 600 ? 99.522 6.736 33.512 1.00 72.88 600 CYS A C 1
ATOM 4484 O O . CYS A 1 600 ? 100.749 6.728 33.428 1.00 72.88 600 CYS A O 1
ATOM 4486 N N . PHE A 1 601 ? 98.860 7.575 34.319 1.00 65.19 601 PHE A N 1
ATOM 4487 C CA . PHE A 1 601 ? 99.514 8.475 35.285 1.00 65.19 601 PHE A CA 1
ATOM 4488 C C . PHE A 1 601 ? 100.143 7.721 36.474 1.00 65.19 601 PHE A C 1
ATOM 4490 O O . PHE A 1 601 ? 99.675 6.646 36.853 1.00 65.19 601 PHE A O 1
ATOM 4497 N N . GLU A 1 602 ? 101.161 8.305 37.123 1.00 58.94 602 GLU A N 1
ATOM 4498 C CA . GLU A 1 602 ? 101.747 7.732 38.346 1.00 58.94 602 GLU A CA 1
ATOM 4499 C C . GLU A 1 602 ? 100.708 7.537 39.467 1.00 58.94 602 GLU A C 1
ATOM 4501 O O . GLU A 1 602 ? 99.769 8.315 39.635 1.00 58.94 602 GLU A O 1
ATOM 4506 N N . GLY A 1 603 ? 100.872 6.453 40.231 1.00 57.25 603 GLY A N 1
ATOM 4507 C CA . GLY A 1 603 ? 99.898 5.963 41.213 1.00 57.25 603 GLY A CA 1
ATOM 4508 C C . GLY A 1 603 ? 98.798 5.080 40.606 1.00 57.25 603 GLY A C 1
ATOM 4509 O O . GLY A 1 603 ? 98.440 4.061 41.200 1.00 57.25 603 GLY A O 1
ATOM 4510 N N . TRP A 1 604 ? 98.316 5.405 39.402 1.00 62.66 604 TRP A N 1
ATOM 4511 C CA . TRP A 1 604 ? 97.201 4.721 38.741 1.00 62.66 604 TRP A CA 1
ATOM 4512 C C . TRP A 1 604 ? 97.696 3.529 37.909 1.00 62.66 604 TRP A C 1
ATOM 4514 O O . TRP A 1 604 ? 98.681 3.611 37.178 1.00 62.66 604 TRP A O 1
ATOM 4524 N N . LYS A 1 605 ? 97.015 2.382 38.018 1.00 57.22 605 LYS A N 1
ATOM 4525 C CA . LYS A 1 605 ? 97.498 1.105 37.452 1.00 57.22 605 LYS A CA 1
ATOM 4526 C C . LYS A 1 605 ? 96.744 0.727 36.173 1.00 57.22 605 LYS A C 1
ATOM 4528 O O . LYS A 1 605 ? 95.516 0.716 36.244 1.00 57.22 605 LYS A O 1
ATOM 4533 N N . PRO A 1 606 ? 97.419 0.361 35.065 1.00 63.22 606 PRO A N 1
ATOM 4534 C CA . PRO A 1 606 ? 96.750 -0.128 33.861 1.00 63.22 606 PRO A CA 1
ATOM 4535 C C . PRO A 1 606 ? 96.010 -1.446 34.107 1.00 63.22 606 PRO A C 1
ATOM 4537 O O . PRO A 1 606 ? 96.522 -2.359 34.755 1.00 63.22 606 PRO A O 1
ATOM 4540 N N . SER A 1 607 ? 94.818 -1.543 33.532 1.00 61.00 607 SER A N 1
ATOM 4541 C CA . SER A 1 607 ? 93.971 -2.730 33.428 1.00 61.00 607 SER A CA 1
ATOM 4542 C C . SER A 1 607 ? 93.156 -2.630 32.130 1.00 61.00 607 SER A C 1
ATOM 4544 O O . SER A 1 607 ? 93.187 -1.610 31.440 1.00 61.00 607 SER A O 1
ATOM 4546 N N . GLN A 1 608 ? 92.396 -3.667 31.792 1.00 65.25 608 GLN A N 1
ATOM 4547 C CA . GLN A 1 608 ? 91.309 -3.561 30.816 1.00 65.25 608 GLN A CA 1
ATOM 4548 C C . GLN A 1 608 ? 89.971 -3.805 31.516 1.00 65.25 608 GLN A C 1
ATOM 4550 O O . GLN A 1 608 ? 89.913 -4.535 32.509 1.00 65.25 608 GLN A O 1
ATOM 4555 N N . ASP A 1 609 ? 88.920 -3.146 31.033 1.00 60.75 609 ASP A N 1
ATOM 4556 C CA . ASP A 1 609 ? 87.543 -3.430 31.448 1.00 60.75 609 ASP A CA 1
ATOM 4557 C C . ASP A 1 609 ? 86.977 -4.630 30.662 1.00 60.75 609 ASP A C 1
ATOM 4559 O O . ASP A 1 609 ? 87.614 -5.152 29.746 1.00 60.75 609 ASP A O 1
ATOM 4563 N N . LYS A 1 610 ? 85.765 -5.072 30.998 1.00 57.50 610 LYS A N 1
ATOM 4564 C CA . LYS A 1 610 ? 85.084 -6.233 30.400 1.00 57.50 610 LYS A CA 1
ATOM 4565 C C . LYS A 1 610 ? 84.822 -6.084 28.897 1.00 57.50 610 LYS A C 1
ATOM 4567 O O . LYS A 1 610 ? 84.779 -7.093 28.202 1.00 57.50 610 LYS A O 1
ATOM 4572 N N . ASP A 1 611 ? 84.750 -4.848 28.403 1.00 62.84 611 ASP A N 1
ATOM 4573 C CA . ASP A 1 611 ? 84.677 -4.504 26.974 1.00 62.84 611 ASP A CA 1
ATOM 4574 C C . ASP A 1 611 ? 86.072 -4.301 26.333 1.00 62.84 611 ASP A C 1
ATOM 4576 O O . ASP A 1 611 ? 86.219 -3.656 25.296 1.00 62.84 611 ASP A O 1
ATOM 4580 N N . ASN A 1 612 ? 87.129 -4.826 26.964 1.00 54.53 612 ASN A N 1
ATOM 4581 C CA . ASN A 1 612 ? 88.532 -4.797 26.529 1.00 54.53 612 ASN A CA 1
ATOM 4582 C C . ASN A 1 612 ? 89.183 -3.398 26.397 1.00 54.53 612 ASN A C 1
ATOM 4584 O O . ASN A 1 612 ? 90.320 -3.280 25.926 1.00 54.53 612 ASN A O 1
ATOM 4588 N N . LYS A 1 613 ? 88.509 -2.326 26.834 1.00 60.56 613 LYS A N 1
ATOM 4589 C CA . LYS A 1 613 ? 89.023 -0.945 26.789 1.00 60.56 613 LYS A CA 1
ATOM 4590 C C . LYS A 1 613 ? 90.116 -0.713 27.844 1.00 60.56 613 LYS A C 1
ATOM 4592 O O . LYS A 1 613 ? 89.999 -1.196 28.967 1.00 60.56 613 LYS A O 1
ATOM 4597 N N . PHE A 1 614 ? 91.167 0.030 27.488 1.00 66.69 614 PHE A N 1
ATOM 4598 C CA . PHE A 1 614 ? 92.314 0.323 28.361 1.00 66.69 614 PHE A CA 1
ATOM 4599 C C . PHE A 1 614 ? 91.943 1.337 29.457 1.00 66.69 614 PHE A C 1
ATOM 4601 O O . PHE A 1 614 ? 91.598 2.480 29.143 1.00 66.69 614 PHE A O 1
ATOM 4608 N N . ILE A 1 615 ? 92.025 0.918 30.725 1.00 68.75 615 ILE A N 1
ATOM 4609 C CA . ILE A 1 615 ? 91.634 1.695 31.914 1.00 68.75 615 ILE A CA 1
ATOM 4610 C C . ILE A 1 615 ? 92.776 1.840 32.935 1.00 68.75 615 ILE A C 1
ATOM 4612 O O . ILE A 1 615 ? 93.629 0.961 33.034 1.00 68.75 615 ILE A O 1
ATOM 4616 N N . CYS A 1 616 ? 92.772 2.911 33.736 1.00 62.72 616 CYS A N 1
ATOM 4617 C CA . CYS A 1 616 ? 93.665 3.082 34.895 1.00 62.72 616 CYS A CA 1
ATOM 4618 C C . CYS A 1 616 ? 92.867 3.521 36.150 1.00 62.72 616 CYS A C 1
ATOM 4620 O O . CYS A 1 616 ? 91.827 4.156 35.997 1.00 62.72 616 CYS A O 1
ATOM 4622 N N . ILE A 1 617 ? 93.306 3.196 37.384 1.00 64.44 617 ILE A N 1
ATOM 4623 C CA . ILE A 1 617 ? 92.458 3.313 38.613 1.00 64.44 617 ILE A CA 1
ATOM 4624 C C . ILE A 1 617 ? 93.178 3.685 39.947 1.00 64.44 617 ILE A C 1
ATOM 4626 O O . ILE A 1 617 ? 94.055 2.924 40.349 1.00 64.44 617 ILE A O 1
ATOM 4630 N N . GLU A 1 618 ? 92.748 4.751 40.675 1.00 49.56 618 GLU A N 1
ATOM 4631 C CA . GLU A 1 618 ? 92.944 5.020 42.141 1.00 49.56 618 GLU A CA 1
ATOM 4632 C C . GLU A 1 618 ? 92.102 6.197 42.789 1.00 49.56 618 GLU A C 1
ATOM 4634 O O . GLU A 1 618 ? 92.395 7.365 42.573 1.00 49.56 618 GLU A O 1
ATOM 4639 N N . LYS A 1 619 ? 91.227 5.900 43.786 1.00 44.69 619 LYS A N 1
ATOM 4640 C CA . LYS A 1 619 ? 90.787 6.766 44.951 1.00 44.69 619 LYS A CA 1
ATOM 4641 C C . LYS A 1 619 ? 89.770 7.948 44.720 1.00 44.69 619 LYS A C 1
ATOM 4643 O O . LYS A 1 619 ? 89.364 8.201 43.598 1.00 44.69 619 LYS A O 1
ATOM 4648 N N . LEU A 1 620 ? 89.215 8.557 45.804 1.00 44.47 620 LEU A N 1
ATOM 4649 C CA . LEU A 1 620 ? 87.847 9.187 45.875 1.00 44.47 620 LEU A CA 1
ATOM 4650 C C . LEU A 1 620 ? 87.661 10.478 46.747 1.00 44.47 620 LEU A C 1
ATOM 4652 O O . LEU A 1 620 ? 88.328 10.582 47.774 1.00 44.47 620 LEU A O 1
ATOM 4656 N N . SER A 1 621 ? 86.637 11.342 46.470 1.00 36.56 621 SER A N 1
ATOM 4657 C CA . SER A 1 621 ? 85.541 11.778 47.425 1.00 36.56 621 SER A CA 1
ATOM 4658 C C . SER A 1 621 ? 84.586 12.973 47.025 1.00 36.56 621 SER A C 1
ATOM 4660 O O . SER A 1 621 ? 85.059 14.013 46.587 1.00 36.56 621 SER A O 1
ATOM 4662 N N . SER A 1 622 ? 83.265 12.856 47.351 1.00 32.28 622 SER A N 1
ATOM 4663 C CA . SER A 1 622 ? 82.195 13.909 47.584 1.00 32.28 622 SER A CA 1
ATOM 4664 C C . SER A 1 622 ? 81.514 14.700 46.411 1.00 32.28 622 SER A C 1
ATOM 4666 O O . SER A 1 622 ? 82.105 14.779 45.347 1.00 32.28 622 SER A O 1
ATOM 4668 N N . ALA A 1 623 ? 80.337 15.398 46.512 1.00 32.31 623 ALA A N 1
ATOM 4669 C CA . ALA A 1 623 ? 79.032 15.237 47.249 1.00 32.31 623 ALA A CA 1
ATOM 4670 C C . ALA A 1 623 ? 77.940 16.353 46.935 1.00 32.31 623 ALA A C 1
ATOM 4672 O O . ALA A 1 623 ? 78.333 17.471 46.623 1.00 32.31 623 ALA A O 1
ATOM 4673 N N . ARG A 1 624 ? 76.615 16.108 47.202 1.00 32.53 624 ARG A N 1
ATOM 4674 C CA . ARG A 1 624 ? 75.429 17.064 47.361 1.00 32.53 624 ARG A CA 1
ATOM 4675 C C . ARG A 1 624 ? 74.806 17.732 46.072 1.00 32.53 624 ARG A C 1
ATOM 4677 O O . ARG A 1 624 ? 75.503 17.763 45.074 1.00 32.53 624 ARG A O 1
ATOM 4684 N N . GLN A 1 625 ? 73.551 18.275 45.951 1.00 32.75 625 GLN A N 1
ATOM 4685 C CA . GLN A 1 625 ? 72.276 18.343 46.759 1.00 32.75 625 GLN A CA 1
ATOM 4686 C C . GLN A 1 625 ? 70.966 18.811 45.980 1.00 32.75 625 GLN A C 1
ATOM 4688 O O . GLN A 1 625 ? 71.075 19.731 45.186 1.00 32.75 625 GLN A O 1
ATOM 4693 N N . THR A 1 626 ? 69.757 18.260 46.299 1.00 35.06 626 THR A N 1
ATOM 4694 C CA . THR A 1 626 ? 68.350 18.833 46.530 1.00 35.06 626 THR A CA 1
ATOM 4695 C C . THR A 1 626 ? 67.753 20.087 45.791 1.00 35.06 626 THR A C 1
ATOM 4697 O O . THR A 1 626 ? 68.530 20.976 45.488 1.00 35.06 626 THR A O 1
ATOM 4700 N N . HIS A 1 627 ? 66.427 20.395 45.622 1.00 35.94 627 HIS A N 1
ATOM 4701 C CA . HIS A 1 627 ? 65.059 19.834 45.943 1.00 35.94 627 HIS A CA 1
ATOM 4702 C C . HIS A 1 627 ? 63.881 20.676 45.301 1.00 35.94 627 HIS A C 1
ATOM 4704 O O . HIS A 1 627 ? 64.050 21.889 45.250 1.00 35.94 627 HIS A O 1
ATOM 4710 N N . LEU A 1 628 ? 62.682 20.107 44.962 1.00 29.33 628 LEU A N 1
ATOM 4711 C CA . LEU A 1 628 ? 61.256 20.574 45.229 1.00 29.33 628 LEU A CA 1
ATOM 4712 C C . LEU A 1 628 ? 60.136 19.850 44.376 1.00 29.33 628 LEU A C 1
ATOM 4714 O O . LEU A 1 628 ? 60.492 18.970 43.600 1.00 29.33 628 LEU A O 1
ATOM 4718 N N . GLN A 1 629 ? 58.808 20.051 44.632 1.00 32.03 629 GLN A N 1
ATOM 4719 C CA . GLN A 1 629 ? 57.840 18.922 44.903 1.00 32.03 629 GLN A CA 1
ATOM 4720 C C . GLN A 1 629 ? 56.294 19.035 44.517 1.00 32.03 629 GLN A C 1
ATOM 4722 O O . GLN A 1 629 ? 55.872 20.052 43.979 1.00 32.03 629 GLN A O 1
ATOM 4727 N N . TYR A 1 630 ? 55.466 17.985 44.824 1.00 35.03 630 TYR A N 1
ATOM 4728 C CA . TYR A 1 630 ? 54.016 17.633 44.517 1.00 35.03 630 TYR A CA 1
ATOM 4729 C C . TYR A 1 630 ? 53.230 17.044 45.766 1.00 35.03 630 TYR A C 1
ATOM 4731 O O . TYR A 1 630 ? 53.974 16.715 46.699 1.00 35.03 630 TYR A O 1
ATOM 4739 N N . PRO A 1 631 ? 51.851 16.848 45.894 1.00 50.81 631 PRO A N 1
ATOM 4740 C CA . PRO A 1 631 ? 50.971 15.826 45.208 1.00 50.81 631 PRO A CA 1
ATOM 4741 C C . PRO A 1 631 ? 49.385 16.052 45.123 1.00 50.81 631 PRO A C 1
ATOM 4743 O O . PRO A 1 631 ? 48.971 16.986 44.449 1.00 50.81 631 PRO A O 1
ATOM 4746 N N . TYR A 1 632 ? 48.503 15.170 45.693 1.00 38.47 632 TYR A N 1
ATOM 4747 C CA . TYR A 1 632 ? 47.028 14.903 45.437 1.00 38.47 632 TYR A CA 1
ATOM 4748 C C . TYR A 1 632 ? 46.174 14.551 46.733 1.00 38.47 632 TYR A C 1
ATOM 4750 O O . TYR A 1 632 ? 46.768 14.493 47.807 1.00 38.47 632 TYR A O 1
ATOM 4758 N N . ILE A 1 633 ? 44.831 14.264 46.674 1.00 36.88 633 ILE A N 1
ATOM 4759 C CA . ILE A 1 633 ? 43.881 13.914 47.816 1.00 36.88 633 ILE A CA 1
ATOM 4760 C C . ILE A 1 633 ? 42.784 12.814 47.499 1.00 36.88 633 ILE A C 1
ATOM 4762 O O . ILE A 1 633 ? 42.465 12.629 46.327 1.00 36.88 633 ILE A O 1
ATOM 4766 N N . VAL A 1 634 ? 42.197 12.098 48.513 1.00 28.61 634 VAL A N 1
ATOM 4767 C CA . VAL A 1 634 ? 41.309 10.868 48.430 1.00 28.61 634 VAL A CA 1
ATOM 4768 C C . VAL A 1 634 ? 40.225 10.653 49.575 1.00 28.61 634 VAL A C 1
ATOM 4770 O O . VAL A 1 634 ? 40.592 10.703 50.741 1.00 28.61 634 VAL A O 1
ATOM 4773 N N . ILE A 1 635 ? 38.937 10.368 49.212 1.00 31.44 635 ILE A N 1
ATOM 4774 C CA . ILE A 1 635 ? 37.787 9.469 49.691 1.00 31.44 635 ILE A CA 1
ATOM 4775 C C . ILE A 1 635 ? 37.431 9.093 51.206 1.00 31.44 635 ILE A C 1
ATOM 4777 O O . ILE A 1 635 ? 38.320 8.979 52.036 1.00 31.44 635 ILE A O 1
ATOM 4781 N N . ILE A 1 636 ? 36.131 8.714 51.474 1.00 32.81 636 ILE A N 1
ATOM 4782 C CA . ILE A 1 636 ? 35.466 7.846 52.555 1.00 32.81 636 ILE A CA 1
ATOM 4783 C C . ILE A 1 636 ? 34.782 8.587 53.763 1.00 32.81 636 ILE A C 1
ATOM 4785 O O . ILE A 1 636 ? 35.372 9.540 54.248 1.00 32.81 636 ILE A O 1
ATOM 4789 N N . ALA A 1 637 ? 33.540 8.363 54.293 1.00 29.27 637 ALA A N 1
ATOM 4790 C CA . ALA A 1 637 ? 32.513 7.273 54.519 1.00 29.27 637 ALA A CA 1
ATOM 4791 C C . ALA A 1 637 ? 32.584 6.568 55.929 1.00 29.27 637 ALA A C 1
ATOM 4793 O O . ALA A 1 637 ? 33.640 6.635 56.544 1.00 29.27 637 ALA A O 1
ATOM 4794 N N . ILE A 1 638 ? 31.578 5.956 56.616 1.00 34.09 638 ILE A N 1
ATOM 4795 C CA . ILE A 1 638 ? 30.266 5.265 56.337 1.00 34.09 638 ILE A CA 1
ATOM 4796 C C . ILE A 1 638 ? 29.080 5.880 57.180 1.00 34.09 638 ILE A C 1
ATOM 4798 O O . ILE A 1 638 ? 29.117 7.097 57.304 1.00 34.09 638 ILE A O 1
ATOM 4802 N N . VAL A 1 639 ? 27.989 5.301 57.771 1.00 31.89 639 VAL A N 1
ATOM 4803 C CA . VAL A 1 639 ? 27.352 3.972 58.161 1.00 31.89 639 VAL A CA 1
ATOM 4804 C C . VAL A 1 639 ? 25.780 4.167 58.198 1.00 31.89 639 VAL A C 1
ATOM 4806 O O . VAL A 1 639 ? 25.374 5.243 57.774 1.00 31.89 639 VAL A O 1
ATOM 4809 N N . SER A 1 640 ? 24.764 3.371 58.641 1.00 29.06 640 SER A N 1
ATOM 4810 C CA . SER A 1 640 ? 24.395 2.037 59.260 1.00 29.06 640 SER A CA 1
ATOM 4811 C C . SER A 1 640 ? 22.831 1.854 59.103 1.00 29.06 640 SER A C 1
ATOM 4813 O O . SER A 1 640 ? 22.189 2.875 58.887 1.00 29.06 640 SER A O 1
ATOM 4815 N N . LEU A 1 641 ? 22.068 0.726 59.101 1.00 31.39 641 LEU A N 1
ATOM 4816 C CA . LEU A 1 641 ? 21.978 -0.608 59.787 1.00 31.39 641 LEU A CA 1
ATOM 4817 C C . LEU A 1 641 ? 21.222 -0.607 61.165 1.00 31.39 641 LEU A C 1
ATOM 4819 O O . LEU A 1 641 ? 21.539 0.260 61.968 1.00 31.39 641 LEU A O 1
ATOM 4823 N N . ALA A 1 642 ? 20.273 -1.510 61.554 1.00 29.20 642 ALA A N 1
ATOM 4824 C CA . ALA A 1 642 ? 19.597 -2.685 60.914 1.00 29.20 642 ALA A CA 1
ATOM 4825 C C . ALA A 1 642 ? 18.315 -3.230 61.670 1.00 29.20 642 ALA A C 1
ATOM 4827 O O . ALA A 1 642 ? 18.034 -2.793 62.783 1.00 29.20 642 ALA A O 1
ATOM 4828 N N . GLY A 1 643 ? 17.582 -4.228 61.110 1.00 27.53 643 GLY A N 1
ATOM 4829 C CA . GLY A 1 643 ? 16.478 -5.021 61.743 1.00 27.53 643 GLY A CA 1
ATOM 4830 C C . GLY A 1 643 ? 15.868 -6.118 60.813 1.00 27.53 643 GLY A C 1
ATOM 4831 O O . GLY A 1 643 ? 15.856 -5.901 59.605 1.00 27.53 643 GLY A O 1
ATOM 4832 N N . ILE A 1 644 ? 15.440 -7.309 61.306 1.00 35.44 644 ILE A N 1
ATOM 4833 C CA . ILE A 1 644 ? 15.357 -8.569 60.492 1.00 35.44 644 ILE A CA 1
ATOM 4834 C C . ILE A 1 644 ? 14.183 -9.565 60.811 1.00 35.44 644 ILE A C 1
ATOM 4836 O O . ILE A 1 644 ? 13.909 -9.835 61.974 1.00 35.44 644 ILE A O 1
ATOM 4840 N N . PHE A 1 645 ? 13.594 -10.154 59.741 1.00 31.36 645 PHE A N 1
ATOM 4841 C CA . PHE A 1 645 ? 12.823 -11.430 59.534 1.00 31.36 645 PHE A CA 1
ATOM 4842 C C . PHE A 1 645 ? 11.663 -11.944 60.436 1.00 31.36 645 PHE A C 1
ATOM 4844 O O . PHE A 1 645 ? 11.843 -12.191 61.623 1.00 31.36 645 PHE A O 1
ATOM 4851 N N . ALA A 1 646 ? 10.568 -12.381 59.773 1.00 25.38 646 ALA A N 1
ATOM 4852 C CA . ALA A 1 646 ? 9.822 -13.644 60.014 1.00 25.38 646 ALA A CA 1
ATOM 4853 C C . ALA A 1 646 ? 8.863 -13.985 58.830 1.00 25.38 646 ALA A C 1
ATOM 4855 O O . ALA A 1 646 ? 8.477 -13.090 58.083 1.00 25.38 646 ALA A O 1
ATOM 4856 N N . MET A 1 647 ? 8.445 -15.253 58.666 1.00 32.31 647 MET A N 1
ATOM 4857 C CA . MET A 1 647 ? 7.388 -15.720 57.728 1.00 32.31 647 MET A CA 1
ATOM 4858 C C . MET A 1 647 ? 6.300 -16.517 58.478 1.00 32.31 647 MET A C 1
ATOM 4860 O O . MET A 1 647 ? 6.644 -17.092 59.507 1.00 32.31 647 MET A O 1
ATOM 4864 N N . VAL A 1 648 ? 5.064 -16.627 57.930 1.00 26.97 648 VAL A N 1
ATOM 4865 C CA . VAL A 1 648 ? 4.245 -17.879 57.786 1.00 26.97 648 VAL A CA 1
ATOM 4866 C C . VAL A 1 648 ? 2.754 -17.634 57.385 1.00 26.97 648 VAL A C 1
ATOM 4868 O O . VAL A 1 648 ? 2.031 -16.895 58.038 1.00 26.97 648 VAL A O 1
ATOM 4871 N N . THR A 1 649 ? 2.329 -18.299 56.294 1.00 25.06 649 THR A N 1
ATOM 4872 C CA . THR A 1 649 ? 0.975 -18.741 55.824 1.00 25.06 649 THR A CA 1
ATOM 4873 C C . THR A 1 649 ? -0.334 -17.925 56.011 1.00 25.06 649 THR A C 1
ATOM 4875 O O . THR A 1 649 ? -0.914 -17.874 57.090 1.00 25.06 649 THR A O 1
ATOM 4878 N N . THR A 1 650 ? -0.906 -17.507 54.868 1.00 27.73 650 THR A N 1
ATOM 4879 C CA . THR A 1 650 ? -2.322 -17.636 54.402 1.00 27.73 650 THR A CA 1
ATOM 4880 C C . THR A 1 650 ? -3.519 -17.717 55.382 1.00 27.73 650 THR A C 1
ATOM 4882 O O . THR A 1 650 ? -3.703 -18.753 56.019 1.00 27.73 650 THR A O 1
ATOM 4885 N N . ALA A 1 651 ? -4.482 -16.776 55.264 1.00 21.91 651 ALA A N 1
ATOM 4886 C CA . ALA A 1 651 ? -5.938 -17.067 55.224 1.00 21.91 651 ALA A CA 1
ATOM 4887 C C . ALA A 1 651 ? -6.840 -15.871 54.784 1.00 21.91 651 ALA A C 1
ATOM 4889 O O . ALA A 1 651 ? -6.804 -14.806 55.382 1.00 21.91 651 ALA A O 1
ATOM 4890 N N . TYR A 1 652 ? -7.729 -16.120 53.809 1.00 23.94 652 TYR A N 1
ATOM 4891 C CA . TYR A 1 652 ? -9.115 -15.607 53.667 1.00 23.94 652 TYR A CA 1
ATOM 4892 C C . TYR A 1 652 ? -9.476 -14.087 53.620 1.00 23.94 652 TYR A C 1
ATOM 4894 O O . TYR A 1 652 ? -9.779 -13.466 54.631 1.00 23.94 652 TYR A O 1
ATOM 4902 N N . LEU A 1 653 ? -9.768 -13.640 52.383 1.00 25.30 653 LEU A N 1
ATOM 4903 C CA . LEU A 1 653 ? -11.075 -13.116 51.898 1.00 25.30 653 LEU A CA 1
ATOM 4904 C C . LEU A 1 653 ? -11.612 -11.702 52.277 1.00 25.30 653 LEU A C 1
ATOM 4906 O O . LEU A 1 653 ? -11.696 -11.305 53.432 1.00 25.30 653 LEU A O 1
ATOM 4910 N N . ARG A 1 654 ? -12.212 -11.075 51.243 1.00 26.72 654 ARG A N 1
ATOM 4911 C CA . ARG A 1 654 ? -13.121 -9.898 51.192 1.00 26.72 654 ARG A CA 1
ATOM 4912 C C . ARG A 1 654 ? -12.507 -8.490 51.206 1.00 26.72 654 ARG A C 1
ATOM 4914 O O . ARG A 1 654 ? -12.391 -7.853 52.251 1.00 26.72 654 ARG A O 1
ATOM 4921 N N . CYS A 1 655 ? -12.409 -7.912 50.005 1.00 26.36 655 CYS A N 1
ATOM 4922 C CA . CYS A 1 655 ? -12.713 -6.491 49.806 1.00 26.36 655 CYS A CA 1
ATOM 4923 C C . CYS A 1 655 ? -14.095 -6.179 50.413 1.00 26.36 655 CYS A C 1
ATOM 4925 O O . CYS A 1 655 ? -15.052 -6.946 50.262 1.00 26.36 655 CYS A O 1
ATOM 4927 N N . ARG A 1 656 ? -14.191 -5.088 51.176 1.00 30.97 656 ARG A N 1
ATOM 4928 C CA . ARG A 1 656 ? -15.329 -4.834 52.069 1.00 30.97 656 ARG A CA 1
ATOM 4929 C C . ARG A 1 656 ? -16.417 -4.035 51.350 1.00 30.97 656 ARG A C 1
ATOM 4931 O O . ARG A 1 656 ? -16.145 -2.941 50.867 1.00 30.97 656 ARG A O 1
ATOM 4938 N N . LYS A 1 657 ? -17.664 -4.523 51.360 1.00 30.30 657 LYS A N 1
ATOM 4939 C CA . LYS A 1 657 ? -18.830 -3.680 51.040 1.00 30.30 657 LYS A CA 1
ATOM 4940 C C . LYS A 1 657 ? -18.869 -2.485 52.002 1.00 30.30 657 LYS A C 1
ATOM 4942 O O . LYS A 1 657 ? -18.904 -2.692 53.216 1.00 30.30 657 LYS A O 1
ATOM 4947 N N . PHE A 1 658 ? -18.942 -1.276 51.456 1.00 28.34 658 PHE A N 1
ATOM 4948 C CA . PHE A 1 658 ? -19.640 -0.150 52.084 1.00 28.34 658 PHE A CA 1
ATOM 4949 C C . PHE A 1 658 ? -21.036 -0.004 51.436 1.00 28.34 658 PHE A C 1
ATOM 4951 O O . PHE A 1 658 ? -21.288 -0.644 50.409 1.00 28.34 658 PHE A O 1
ATOM 4958 N N . PRO A 1 659 ? -21.994 0.692 52.075 1.00 36.12 659 PRO A N 1
ATOM 4959 C CA . PRO A 1 659 ? -23.414 0.405 51.884 1.00 36.12 659 PRO A CA 1
ATOM 4960 C C . PRO A 1 659 ? -24.083 1.224 50.766 1.00 36.12 659 PRO A C 1
ATOM 4962 O O . PRO A 1 659 ? -25.063 1.907 51.026 1.00 36.12 659 PRO A O 1
ATOM 4965 N N . ASP A 1 660 ? -23.618 1.074 49.524 1.00 35.25 660 ASP A N 1
ATOM 4966 C CA . ASP A 1 660 ? -24.361 1.487 48.321 1.00 35.25 660 ASP A CA 1
ATOM 4967 C C . ASP A 1 660 ? -24.245 0.434 47.203 1.00 35.25 660 ASP A C 1
ATOM 4969 O O . ASP A 1 660 ? -23.265 -0.309 47.107 1.00 35.25 660 ASP A O 1
ATOM 4973 N N . ASN A 1 661 ? -25.285 0.302 46.375 1.00 34.53 661 ASN A N 1
ATOM 4974 C CA . ASN A 1 661 ? -25.543 -0.908 45.571 1.00 34.53 661 ASN A CA 1
ATOM 4975 C C . ASN A 1 661 ? -24.802 -0.995 44.213 1.00 34.53 661 ASN A C 1
ATOM 4977 O O . ASN A 1 661 ? -25.224 -1.741 43.331 1.00 34.53 661 ASN A O 1
ATOM 4981 N N . ASN A 1 662 ? -23.695 -0.270 44.036 1.00 39.69 662 ASN A N 1
ATOM 4982 C CA . ASN A 1 662 ? -23.142 0.066 42.712 1.00 39.69 662 ASN A CA 1
ATOM 4983 C C . ASN A 1 662 ? -21.895 -0.720 42.239 1.00 39.69 662 ASN A C 1
ATOM 4985 O O . ASN A 1 662 ? -21.336 -0.388 41.197 1.00 39.69 662 ASN A O 1
ATOM 4989 N N . PHE A 1 663 ? -21.446 -1.770 42.936 1.00 42.88 663 PHE A N 1
ATOM 4990 C CA . PHE A 1 663 ? -20.174 -2.445 42.606 1.00 42.88 663 PHE A CA 1
ATOM 4991 C C . PHE A 1 663 ? -20.269 -3.973 42.601 1.00 42.88 663 PHE A C 1
ATOM 4993 O O . PHE A 1 663 ? -20.954 -4.565 43.440 1.00 42.88 663 PHE A O 1
ATOM 5000 N N . SER A 1 664 ? -19.535 -4.611 41.682 1.00 40.38 664 SER A N 1
ATOM 5001 C CA . SER A 1 664 ? -19.387 -6.072 41.608 1.00 40.38 664 SER A CA 1
ATOM 5002 C C . SER A 1 664 ? -17.949 -6.448 41.245 1.00 40.38 664 SER A C 1
ATOM 5004 O O . SER A 1 664 ? -17.387 -5.936 40.280 1.00 40.38 664 SER A O 1
ATOM 5006 N N . THR A 1 665 ? -17.338 -7.327 42.037 1.00 43.44 665 THR A N 1
ATOM 5007 C CA . THR A 1 665 ? -15.933 -7.735 41.895 1.00 43.44 665 THR A CA 1
ATOM 5008 C C . THR A 1 665 ? -15.840 -9.148 41.332 1.00 43.44 665 THR A C 1
ATOM 5010 O O . THR A 1 665 ? -16.280 -10.096 41.990 1.00 43.44 665 THR A O 1
ATOM 5013 N N . GLY A 1 666 ? -15.220 -9.302 40.160 1.00 45.97 666 GLY A N 1
ATOM 5014 C CA . GLY A 1 666 ? -14.613 -10.575 39.776 1.00 45.97 666 GLY A CA 1
ATOM 5015 C C . GLY A 1 666 ? -13.282 -10.777 40.512 1.00 45.97 666 GLY A C 1
ATOM 5016 O O . GLY A 1 666 ? -12.810 -9.885 41.213 1.00 45.97 666 GLY A O 1
ATOM 5017 N N . ASN A 1 667 ? -12.645 -11.935 40.329 1.00 49.50 667 ASN A N 1
ATOM 5018 C CA . ASN A 1 667 ? -11.313 -12.196 40.903 1.00 49.50 667 ASN A CA 1
ATOM 5019 C C . ASN A 1 667 ? -10.167 -11.447 40.185 1.00 49.50 667 ASN A C 1
ATOM 5021 O O . ASN A 1 667 ? -9.029 -11.556 40.626 1.00 49.50 667 ASN A O 1
ATOM 5025 N N . VAL A 1 668 ? -10.456 -10.769 39.066 1.00 67.25 668 VAL A N 1
ATOM 5026 C CA . VAL A 1 668 ? -9.475 -10.229 38.101 1.00 67.25 668 VAL A CA 1
ATOM 5027 C C . VAL A 1 668 ? -9.973 -8.895 37.505 1.00 67.25 668 VAL A C 1
ATOM 5029 O O . VAL A 1 668 ? -9.233 -7.914 37.480 1.00 67.25 668 VAL A O 1
ATOM 5032 N N . SER A 1 669 ? -11.253 -8.824 37.103 1.00 71.38 669 SER A N 1
ATOM 5033 C CA . SER A 1 669 ? -11.910 -7.589 36.632 1.00 71.38 669 SER A CA 1
ATOM 5034 C C . SER A 1 669 ? -12.627 -6.826 37.756 1.00 71.38 669 SER A C 1
ATOM 5036 O O . SER A 1 669 ? -13.390 -7.412 38.536 1.00 71.38 669 SER A O 1
ATOM 5038 N N . CYS A 1 670 ? -12.460 -5.502 37.794 1.00 75.94 670 CYS A N 1
ATOM 5039 C CA . CYS A 1 670 ? -13.159 -4.593 38.708 1.00 75.94 670 CYS A CA 1
ATOM 5040 C C . CYS A 1 670 ? -14.262 -3.818 37.970 1.00 75.94 670 CYS A C 1
ATOM 5042 O O . CYS A 1 670 ? -13.963 -3.136 36.991 1.00 75.94 670 CYS A O 1
ATOM 5044 N N . ILE A 1 671 ? -15.521 -3.904 38.428 1.00 80.38 671 ILE A N 1
ATOM 5045 C CA . ILE A 1 671 ? -16.673 -3.276 37.757 1.00 80.38 671 ILE A CA 1
ATOM 5046 C C . ILE A 1 671 ? -17.304 -2.175 38.624 1.00 80.38 671 ILE A C 1
ATOM 5048 O O . ILE A 1 671 ? -17.807 -2.429 39.725 1.00 80.38 671 ILE A O 1
ATOM 5052 N N . ILE A 1 672 ? -17.308 -0.959 38.076 1.00 80.25 672 ILE A N 1
ATOM 5053 C CA . ILE A 1 672 ? -17.860 0.280 38.629 1.00 80.25 672 ILE A CA 1
ATOM 5054 C C . ILE A 1 672 ? -19.165 0.599 37.884 1.00 80.25 672 ILE A C 1
ATOM 5056 O O . ILE A 1 672 ? -19.121 0.973 36.712 1.00 80.25 672 ILE A O 1
ATOM 5060 N N . ASN A 1 673 ? -20.326 0.465 38.537 1.00 79.50 673 ASN A N 1
ATOM 5061 C CA . ASN A 1 673 ? -21.628 0.752 37.919 1.00 79.50 673 ASN A CA 1
ATOM 5062 C C . ASN A 1 673 ? -22.211 2.089 38.402 1.00 79.50 673 ASN A C 1
ATOM 5064 O O . ASN A 1 673 ? -22.064 2.446 39.568 1.00 79.50 673 ASN A O 1
ATOM 5068 N N . ASN A 1 674 ? -22.967 2.772 37.537 1.00 79.81 674 ASN A N 1
ATOM 5069 C CA . ASN A 1 674 ? -23.805 3.932 37.878 1.00 79.81 674 ASN A CA 1
ATOM 5070 C C . ASN A 1 674 ? -23.043 5.048 38.638 1.00 79.81 674 ASN A C 1
ATOM 5072 O O . ASN A 1 674 ? -23.499 5.544 39.670 1.00 79.81 674 ASN A O 1
ATOM 5076 N N . LEU A 1 675 ? -21.852 5.412 38.158 1.00 79.00 675 LEU A N 1
ATOM 5077 C CA . LEU A 1 675 ? -21.024 6.483 38.723 1.00 79.00 675 LEU A CA 1
ATOM 5078 C C . LEU A 1 675 ? -21.569 7.861 38.301 1.00 79.00 675 LEU A C 1
ATOM 5080 O O . LEU A 1 675 ? -21.607 8.130 37.107 1.00 79.00 675 LEU A O 1
ATOM 5084 N N . VAL A 1 676 ? -21.984 8.722 39.244 1.00 72.69 676 VAL A N 1
ATOM 5085 C CA . VAL A 1 676 ? -22.757 9.955 38.930 1.00 72.69 676 VAL A CA 1
ATOM 5086 C C . VAL A 1 676 ? -22.074 11.283 39.321 1.00 72.69 676 VAL A C 1
ATOM 5088 O O . VAL A 1 676 ? -22.547 12.345 38.932 1.00 72.69 676 VAL A O 1
ATOM 5091 N N . SER A 1 677 ? -20.969 11.279 40.077 1.00 63.97 677 SER A N 1
ATOM 5092 C CA . SER A 1 677 ? -20.178 12.499 40.338 1.00 63.97 677 SER A CA 1
ATOM 5093 C C . SER A 1 677 ? -18.749 12.195 40.802 1.00 63.97 677 SER A C 1
ATOM 5095 O O . SER A 1 677 ? -18.470 11.114 41.324 1.00 63.97 677 SER A O 1
ATOM 5097 N N . GLU A 1 678 ? -17.843 13.167 40.648 1.00 51.09 678 GLU A N 1
ATOM 5098 C CA . GLU A 1 678 ? -16.462 13.076 41.152 1.00 51.09 678 GLU A CA 1
ATOM 5099 C C . GLU A 1 678 ? -16.386 13.066 42.687 1.00 51.09 678 GLU A C 1
ATOM 5101 O O . GLU A 1 678 ? -15.510 12.424 43.270 1.00 51.09 678 GLU A O 1
ATOM 5106 N N . GLU A 1 679 ? -17.307 13.760 43.367 1.00 46.44 679 GLU A N 1
ATOM 5107 C CA . GLU A 1 679 ? -17.253 13.938 44.823 1.00 46.44 679 GLU A CA 1
ATOM 5108 C C . GLU A 1 679 ? -17.375 12.617 45.596 1.00 46.44 679 GLU A C 1
ATOM 5110 O O . GLU A 1 679 ? -16.779 12.484 46.667 1.00 46.44 679 GLU A O 1
ATOM 5115 N N . LEU A 1 680 ? -18.057 11.611 45.032 1.00 48.31 680 LEU A N 1
ATOM 5116 C CA . LEU A 1 680 ? -18.141 10.273 45.624 1.00 48.31 680 LEU A CA 1
ATOM 5117 C C . LEU A 1 680 ? -16.852 9.438 45.494 1.00 48.31 680 LEU A C 1
ATOM 5119 O O . LEU A 1 680 ? -16.745 8.417 46.173 1.00 48.31 680 LEU A O 1
ATOM 5123 N N . VAL A 1 681 ? -15.873 9.826 44.662 1.00 49.88 681 VAL A N 1
ATOM 5124 C CA . VAL A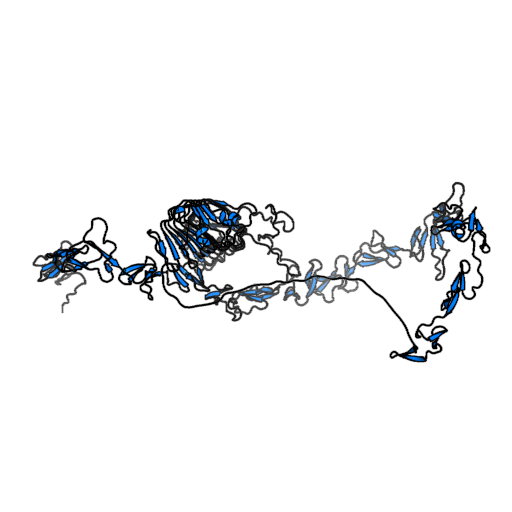 1 681 ? -14.698 8.977 44.350 1.00 49.88 681 VAL A CA 1
ATOM 5125 C C . VAL A 1 681 ? -13.351 9.683 44.539 1.00 49.88 681 VAL A C 1
ATOM 5127 O O . VAL A 1 681 ? -12.338 9.298 43.958 1.00 49.88 681 VAL A O 1
ATOM 5130 N N . ARG A 1 682 ? -13.269 10.632 45.484 1.00 48.75 682 ARG A N 1
ATOM 5131 C CA . ARG A 1 682 ? -11.973 11.173 45.955 1.00 48.75 682 ARG A CA 1
ATOM 5132 C C . ARG A 1 682 ? -11.025 10.125 46.557 1.00 48.75 682 ARG A C 1
ATOM 5134 O O . ARG A 1 682 ? -9.879 10.452 46.854 1.00 48.75 682 ARG A O 1
ATOM 5141 N N . ASN A 1 683 ? -11.458 8.874 46.744 1.00 58.31 683 ASN A N 1
ATOM 5142 C CA . ASN A 1 683 ? -10.539 7.790 47.070 1.00 58.31 683 ASN A CA 1
ATOM 5143 C C . ASN A 1 683 ? -10.908 6.451 46.413 1.00 58.31 683 ASN A C 1
ATOM 5145 O O . ASN A 1 683 ? -11.657 5.642 46.955 1.00 58.31 683 ASN A O 1
ATOM 5149 N N . TYR A 1 684 ? -10.254 6.166 45.285 1.00 68.56 684 TYR A N 1
ATOM 5150 C CA . TYR A 1 684 ? -10.142 4.836 44.673 1.00 68.56 684 TYR A CA 1
ATOM 5151 C C . TYR A 1 684 ? -9.305 3.846 45.532 1.00 68.56 684 TYR A C 1
ATOM 5153 O O . TYR A 1 684 ? -8.461 3.123 45.019 1.00 68.56 684 TYR A O 1
ATOM 5161 N N . THR A 1 685 ? -9.458 3.837 46.862 1.00 65.88 685 THR A N 1
ATOM 5162 C CA . THR A 1 685 ? -8.741 2.938 47.804 1.00 65.88 685 THR A CA 1
ATOM 5163 C C . THR A 1 685 ? -9.289 1.513 47.849 1.00 65.88 6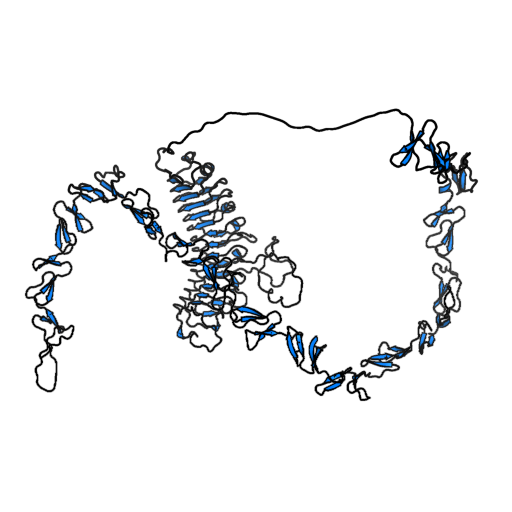85 THR A C 1
ATOM 5165 O O . THR A 1 685 ? -8.758 0.675 48.571 1.00 65.88 685 THR A O 1
ATOM 5168 N N . PHE A 1 686 ? -10.360 1.238 47.106 1.00 66.06 686 PHE A N 1
ATOM 5169 C CA . PHE A 1 686 ? -10.888 -0.109 46.895 1.00 66.06 686 PHE A CA 1
ATOM 5170 C C . PHE A 1 686 ? -10.239 -0.822 45.697 1.00 66.06 686 PHE A C 1
ATOM 5172 O O . PHE A 1 686 ? -10.448 -2.024 45.537 1.00 66.06 686 PHE A O 1
ATOM 5179 N N . LEU A 1 687 ? -9.486 -0.095 44.860 1.00 72.19 687 LEU A N 1
ATOM 5180 C CA . LEU A 1 687 ? -8.667 -0.683 43.805 1.00 72.19 687 LEU A CA 1
ATOM 5181 C C . LEU A 1 687 ? -7.404 -1.303 44.417 1.00 72.19 687 LEU A C 1
ATOM 5183 O O . LEU A 1 687 ? -6.889 -0.817 45.424 1.00 72.19 687 LEU A O 1
ATOM 5187 N N . THR A 1 688 ? -6.929 -2.382 43.804 1.00 69.06 688 THR A N 1
ATOM 5188 C CA . THR A 1 688 ? -5.772 -3.170 44.241 1.00 69.06 688 THR A CA 1
ATOM 5189 C C . THR A 1 688 ? -4.937 -3.568 43.037 1.00 69.06 688 THR A C 1
ATOM 5191 O O . THR A 1 688 ? -5.507 -3.923 42.008 1.00 69.06 688 THR A O 1
ATOM 5194 N N . ASP A 1 689 ? -3.623 -3.607 43.205 1.00 69.19 689 ASP A N 1
ATOM 5195 C CA . ASP A 1 689 ? -2.593 -3.775 42.172 1.00 69.19 689 ASP A CA 1
ATOM 5196 C C . ASP A 1 689 ? -2.845 -4.971 41.224 1.00 69.19 689 ASP A C 1
ATOM 5198 O O . ASP A 1 689 ? -2.500 -4.920 40.050 1.00 69.19 689 ASP A O 1
ATOM 5202 N N . ASN A 1 690 ? -3.522 -6.020 41.710 1.00 70.00 690 ASN A N 1
ATOM 5203 C CA . ASN A 1 690 ? -3.878 -7.241 40.971 1.00 70.00 690 ASN A CA 1
ATOM 5204 C C . ASN A 1 690 ? -5.076 -7.101 39.993 1.00 70.00 690 ASN A C 1
ATOM 5206 O O . ASN A 1 690 ? -5.599 -8.117 39.536 1.00 70.00 690 ASN A O 1
ATOM 5210 N N . ILE A 1 691 ? -5.590 -5.894 39.730 1.00 72.81 691 ILE A N 1
ATOM 5211 C CA . ILE A 1 691 ? -6.704 -5.685 38.786 1.00 72.81 691 ILE A CA 1
ATOM 5212 C C . ILE A 1 691 ? -6.152 -5.625 37.360 1.00 72.81 691 ILE A C 1
ATOM 5214 O O . ILE A 1 691 ? -5.492 -4.660 36.991 1.00 72.81 691 ILE A O 1
ATOM 5218 N N . GLU A 1 692 ? -6.475 -6.629 36.545 1.00 79.00 692 GLU A N 1
ATOM 5219 C CA . GLU A 1 692 ? -6.088 -6.689 35.128 1.00 79.00 692 GLU A CA 1
ATOM 5220 C C . GLU A 1 692 ? -7.031 -5.901 34.206 1.00 79.00 692 GLU A C 1
ATOM 5222 O O . GLU A 1 692 ? -6.605 -5.375 33.176 1.00 79.00 692 GLU A O 1
ATOM 5227 N N . GLU A 1 693 ? -8.317 -5.827 34.562 1.00 82.25 693 GLU A N 1
ATOM 5228 C CA . GLU A 1 693 ? -9.355 -5.166 33.770 1.00 82.25 693 GLU A CA 1
ATOM 5229 C C . GLU A 1 693 ? -10.166 -4.195 34.638 1.00 82.25 693 GLU A C 1
ATOM 5231 O O . GLU A 1 693 ? -10.808 -4.595 35.614 1.00 82.25 693 GLU A O 1
ATOM 5236 N N . LEU A 1 694 ? -10.182 -2.918 34.252 1.00 85.56 694 LEU A N 1
ATOM 5237 C CA . LEU A 1 694 ? -10.998 -1.882 34.884 1.00 85.56 694 LEU A CA 1
ATOM 5238 C C . LEU A 1 694 ? -12.221 -1.570 34.011 1.00 85.56 694 LEU A C 1
ATOM 5240 O O . LEU A 1 694 ? -12.075 -1.112 32.877 1.00 85.56 694 LEU A O 1
ATOM 5244 N N . VAL A 1 695 ? -13.425 -1.801 34.538 1.00 86.06 695 VAL A N 1
ATOM 5245 C CA . VAL A 1 695 ? -14.690 -1.647 33.806 1.00 86.06 695 VAL A CA 1
ATOM 5246 C C . VAL A 1 695 ? -15.575 -0.577 34.448 1.00 86.06 695 VAL A C 1
ATOM 5248 O O . VAL A 1 695 ? -15.917 -0.675 35.625 1.00 86.06 695 VAL A O 1
ATOM 5251 N N . PHE A 1 696 ? -16.028 0.394 33.657 1.00 88.50 696 PHE A N 1
ATOM 5252 C CA . PHE A 1 696 ? -17.070 1.355 34.030 1.00 88.50 696 PHE A CA 1
ATOM 5253 C C . PHE A 1 696 ? -18.344 1.076 33.226 1.00 88.50 696 PHE A C 1
ATOM 5255 O O . PHE A 1 696 ? -18.281 0.947 32.003 1.00 88.50 696 PHE A O 1
ATOM 5262 N N . ILE A 1 697 ? -19.504 1.010 33.884 1.00 85.62 697 ILE A N 1
ATOM 5263 C CA . ILE A 1 697 ? -20.804 0.786 33.233 1.00 85.62 697 ILE A CA 1
ATOM 5264 C C . ILE A 1 697 ? -21.822 1.827 33.711 1.00 85.62 697 ILE A C 1
ATOM 5266 O O . ILE A 1 697 ? -21.948 2.070 34.912 1.00 85.62 697 ILE A O 1
ATOM 5270 N N . ASN A 1 698 ? -22.578 2.426 32.788 1.00 86.25 698 ASN A N 1
ATOM 5271 C CA . ASN A 1 698 ? -23.581 3.461 33.080 1.00 86.25 698 ASN A CA 1
ATOM 5272 C C . ASN A 1 698 ? -23.007 4.674 33.856 1.00 86.25 698 ASN A C 1
ATOM 5274 O O . ASN A 1 698 ? -23.687 5.238 34.716 1.00 86.25 698 ASN A O 1
ATOM 5278 N N . ALA A 1 699 ? -21.749 5.065 33.622 1.00 84.25 699 ALA A N 1
ATOM 5279 C CA . ALA A 1 699 ? -21.191 6.264 34.252 1.00 84.25 699 ALA A CA 1
ATOM 5280 C C . ALA A 1 699 ? -21.817 7.522 33.624 1.00 84.25 699 ALA A C 1
ATOM 5282 O O . ALA A 1 699 ? -21.952 7.594 32.406 1.00 84.25 699 ALA A O 1
ATOM 5283 N N . SER A 1 700 ? -22.217 8.499 34.436 1.00 86.25 700 SER A N 1
ATOM 5284 C CA . SER A 1 700 ? -22.970 9.688 34.023 1.00 86.25 700 SER A CA 1
ATOM 5285 C C . SER A 1 700 ? -22.481 10.932 34.772 1.00 86.25 700 SER A C 1
ATOM 5287 O O . SER A 1 700 ? -23.069 11.320 35.779 1.00 86.25 700 SER A O 1
ATOM 5289 N N . MET A 1 701 ? -21.399 11.543 34.291 1.00 85.19 701 MET A N 1
ATOM 5290 C CA . MET A 1 701 ? -20.705 12.683 34.914 1.00 85.19 701 MET A CA 1
ATOM 5291 C C . MET A 1 701 ? -19.949 13.481 33.843 1.00 85.19 701 MET A C 1
ATOM 5293 O O . MET A 1 701 ? -19.569 12.906 32.826 1.00 85.19 701 MET A O 1
ATOM 5297 N N . ASP A 1 702 ? -19.707 14.779 34.049 1.00 86.88 702 ASP A N 1
ATOM 5298 C CA . ASP A 1 702 ? -19.172 15.626 32.973 1.00 86.88 702 ASP A CA 1
ATOM 5299 C C . ASP A 1 702 ? -17.746 15.254 32.531 1.00 86.88 702 ASP A C 1
ATOM 5301 O O . ASP A 1 702 ? -17.486 15.174 31.330 1.00 86.88 702 ASP A O 1
ATOM 5305 N N . GLN A 1 703 ? -16.844 14.961 33.468 1.00 89.31 703 GLN A N 1
ATOM 5306 C CA . GLN A 1 703 ? -15.477 14.523 33.180 1.00 89.31 703 GLN A CA 1
ATOM 5307 C C . GLN A 1 703 ? -15.166 13.221 33.924 1.00 89.31 703 GLN A C 1
ATOM 5309 O O . GLN A 1 703 ? -15.532 13.068 35.087 1.00 89.31 703 GLN A O 1
ATOM 5314 N N . LEU A 1 704 ? -14.471 12.291 33.265 1.00 89.44 704 LEU A N 1
ATOM 5315 C CA . LEU A 1 704 ? -13.861 11.121 33.901 1.00 89.44 704 LEU A CA 1
ATOM 5316 C C . LEU A 1 704 ? -12.338 11.227 33.824 1.00 89.44 704 LEU A C 1
ATOM 5318 O O . LEU A 1 704 ? -11.740 10.879 32.805 1.00 89.44 704 LEU A O 1
ATOM 5322 N N . ASP A 1 705 ? -11.710 11.693 34.902 1.00 88.69 705 ASP A N 1
ATOM 5323 C CA . ASP A 1 705 ? -10.255 11.656 35.032 1.00 88.69 705 ASP A CA 1
ATOM 5324 C C . ASP A 1 705 ? -9.774 10.285 35.536 1.00 88.69 705 ASP A C 1
ATOM 5326 O O . ASP A 1 705 ? -10.016 9.887 36.681 1.00 88.69 705 ASP A O 1
ATOM 5330 N N . LEU A 1 706 ? -9.071 9.556 34.667 1.00 90.50 706 LEU A N 1
ATOM 5331 C CA . LEU A 1 706 ? -8.486 8.255 34.980 1.00 90.50 706 LEU A CA 1
ATOM 5332 C C . LEU A 1 706 ? -7.084 8.355 35.610 1.00 90.50 706 LEU A C 1
ATOM 5334 O O . LEU A 1 706 ? -6.510 7.328 35.971 1.00 90.50 706 LEU A O 1
ATOM 5338 N N . THR A 1 707 ? -6.556 9.564 35.834 1.00 87.31 707 THR A N 1
ATOM 5339 C CA . THR A 1 707 ? -5.266 9.792 36.511 1.00 87.31 707 THR A CA 1
ATOM 5340 C C . THR A 1 707 ? -5.238 9.223 37.929 1.00 87.31 707 THR A C 1
ATOM 5342 O O . THR A 1 707 ? -4.264 8.584 38.320 1.00 87.31 707 THR A O 1
ATOM 5345 N N . VAL A 1 708 ? -6.310 9.388 38.710 1.00 79.88 708 VAL A N 1
ATOM 5346 C CA . VAL A 1 708 ? -6.375 8.898 40.101 1.00 79.88 708 VAL A CA 1
ATOM 5347 C C . VAL A 1 708 ? -6.545 7.370 40.224 1.00 79.88 708 VAL A C 1
ATOM 5349 O O . VAL A 1 708 ? -5.904 6.797 41.108 1.00 79.88 708 VAL A O 1
ATOM 5352 N N . PRO A 1 709 ? -7.364 6.665 39.411 1.00 82.06 709 PRO A N 1
ATOM 5353 C CA . PRO A 1 709 ? -7.403 5.202 39.451 1.00 82.06 709 PRO A CA 1
ATOM 5354 C C . PRO A 1 709 ? -6.156 4.551 38.833 1.00 82.06 709 PRO A C 1
ATOM 5356 O O . PRO A 1 709 ? -5.594 3.647 39.446 1.00 82.06 709 PRO A O 1
ATOM 5359 N N . LEU A 1 710 ? -5.682 5.010 37.669 1.00 86.31 710 LEU A N 1
ATOM 5360 C CA . LEU A 1 710 ? -4.582 4.358 36.936 1.00 86.31 710 LEU A CA 1
ATOM 5361 C C . LEU A 1 710 ? -3.177 4.728 37.449 1.00 86.31 710 LEU A C 1
ATOM 5363 O O . LEU A 1 710 ? -2.191 4.184 36.971 1.00 86.31 710 LEU A O 1
ATOM 5367 N N . SER A 1 711 ? -3.074 5.604 38.456 1.00 83.88 711 SER A N 1
ATOM 5368 C CA . SER A 1 711 ? -1.861 5.756 39.283 1.00 83.88 711 SER A CA 1
ATOM 5369 C C . SER A 1 711 ? -1.840 4.832 40.512 1.00 83.88 711 SER A C 1
ATOM 5371 O O . SER A 1 711 ? -0.866 4.835 41.263 1.00 83.88 711 SER A O 1
ATOM 5373 N N . LYS A 1 712 ? -2.905 4.045 40.737 1.00 77.75 712 LYS A N 1
ATOM 5374 C CA . LYS A 1 712 ? -3.002 3.049 41.821 1.00 77.75 712 LYS A CA 1
ATOM 5375 C C . LYS A 1 712 ? -3.027 1.602 41.333 1.00 77.75 712 LYS A C 1
ATOM 5377 O O . LYS A 1 712 ? -2.781 0.712 42.135 1.00 77.75 712 LYS A O 1
ATOM 5382 N N . ILE A 1 713 ? -3.364 1.363 40.066 1.00 83.06 713 ILE A N 1
ATOM 5383 C CA . ILE A 1 713 ? -3.415 0.030 39.456 1.00 83.06 713 ILE A CA 1
ATOM 5384 C C . ILE A 1 713 ? -2.907 0.071 38.017 1.00 83.06 713 ILE A C 1
ATOM 5386 O O . ILE A 1 713 ? -3.078 1.075 37.329 1.00 83.06 713 ILE A O 1
ATOM 5390 N N . GLU A 1 714 ? -2.347 -1.046 37.552 1.00 83.69 714 GLU A N 1
ATOM 5391 C CA . GLU A 1 714 ? -1.789 -1.204 36.203 1.00 83.69 714 GLU A CA 1
ATOM 5392 C C . GLU A 1 714 ? -2.587 -2.238 35.368 1.00 83.69 714 GLU A C 1
ATOM 5394 O O . GLU A 1 714 ? -2.017 -3.232 34.916 1.00 83.69 714 GLU A O 1
ATOM 5399 N N . PRO A 1 715 ? -3.909 -2.056 35.154 1.00 84.94 715 PRO A N 1
ATOM 5400 C CA . PRO A 1 715 ? -4.700 -2.989 34.359 1.00 84.94 715 PRO A CA 1
ATOM 5401 C C . PRO A 1 715 ? -4.212 -2.981 32.911 1.00 84.94 715 PRO A C 1
ATOM 5403 O O . PRO A 1 715 ? -3.998 -1.908 32.344 1.00 84.94 715 PRO A O 1
ATOM 5406 N N . TRP A 1 716 ? -4.101 -4.144 32.265 1.00 82.69 716 TRP A N 1
ATOM 5407 C CA . TRP A 1 716 ? -3.783 -4.205 30.832 1.00 82.69 716 TRP A CA 1
ATOM 5408 C C . TRP A 1 716 ? -4.955 -3.721 29.964 1.00 82.69 716 TRP A C 1
ATOM 5410 O O . TRP A 1 716 ? -4.741 -3.296 28.826 1.00 82.69 716 TRP A O 1
ATOM 5420 N N . LYS A 1 717 ? -6.183 -3.734 30.511 1.00 85.94 717 LYS A N 1
ATOM 5421 C CA . LYS A 1 717 ? -7.413 -3.348 29.813 1.00 85.94 717 LYS A CA 1
ATOM 5422 C C . LYS A 1 717 ? -8.276 -2.351 30.593 1.00 85.94 717 LYS A C 1
ATOM 5424 O O . LYS A 1 717 ? -8.614 -2.580 31.753 1.00 85.94 717 LYS A O 1
ATOM 5429 N N . VAL A 1 718 ? -8.755 -1.311 29.910 1.00 90.62 718 VAL A N 1
ATOM 5430 C CA . VAL A 1 718 ? -9.856 -0.449 30.381 1.00 90.62 718 VAL A CA 1
ATOM 5431 C C . VAL A 1 718 ? -11.069 -0.604 29.460 1.00 90.62 718 VAL A C 1
ATOM 5433 O O . VAL A 1 718 ? -10.931 -0.614 28.236 1.00 90.62 718 VAL A O 1
ATOM 5436 N N . LEU A 1 719 ? -12.265 -0.720 30.037 1.00 91.75 719 LEU A N 1
ATOM 5437 C CA . LEU A 1 719 ? -13.540 -0.798 29.319 1.00 91.75 719 LEU A CA 1
ATOM 5438 C C . LEU A 1 719 ? -14.539 0.208 29.903 1.00 91.75 719 LEU A C 1
ATOM 5440 O O . LEU A 1 719 ? -14.788 0.212 31.105 1.00 91.75 719 LEU A O 1
ATOM 5444 N N . ILE A 1 720 ? -15.157 1.034 29.063 1.00 94.19 720 ILE A N 1
ATOM 5445 C CA . ILE A 1 720 ? -16.216 1.970 29.467 1.00 94.19 720 ILE A CA 1
ATOM 5446 C C . ILE A 1 720 ? -17.442 1.693 28.599 1.00 94.19 720 ILE A C 1
ATOM 5448 O O . ILE A 1 720 ? -17.342 1.689 27.373 1.00 94.19 720 ILE A O 1
ATOM 5452 N N . LYS A 1 721 ? -18.597 1.422 29.219 1.00 93.31 721 LYS A N 1
ATOM 5453 C CA . LYS A 1 721 ? -19.794 0.963 28.508 1.00 93.31 721 LYS A CA 1
ATOM 5454 C C . LYS A 1 721 ? -21.092 1.641 28.954 1.00 93.31 721 LYS A C 1
ATOM 5456 O O . LYS A 1 721 ? -21.337 1.791 30.147 1.00 93.31 721 LYS A O 1
ATOM 5461 N N . ASN A 1 722 ? -21.971 1.957 27.997 1.00 94.38 722 ASN A N 1
ATOM 5462 C CA . ASN A 1 722 ? -23.294 2.561 28.233 1.00 94.38 722 ASN A CA 1
ATOM 5463 C C . ASN A 1 722 ? -23.230 3.903 29.005 1.00 94.38 722 ASN A C 1
ATOM 5465 O O . ASN A 1 722 ? -24.156 4.244 29.741 1.00 94.38 722 ASN A O 1
ATOM 5469 N N . SER A 1 723 ? -22.116 4.632 28.903 1.00 92.75 723 SER A N 1
ATOM 5470 C CA . SER A 1 723 ? -21.830 5.828 29.710 1.00 92.75 723 SER A CA 1
ATOM 5471 C C . SER A 1 723 ? -22.191 7.130 28.980 1.00 92.75 723 SER A C 1
ATOM 5473 O O . SER A 1 723 ? -22.318 7.157 27.758 1.00 92.75 723 SER A O 1
ATOM 5475 N N . ASN A 1 724 ? -22.351 8.219 29.730 1.00 93.06 724 ASN A N 1
ATOM 5476 C CA . ASN A 1 724 ? -22.773 9.536 29.258 1.00 93.06 724 ASN A CA 1
ATOM 5477 C C . ASN A 1 724 ? -21.920 10.636 29.910 1.00 93.06 724 ASN A C 1
ATOM 5479 O O . ASN A 1 724 ? -22.060 10.905 31.100 1.00 93.06 724 ASN A O 1
ATOM 5483 N N . MET A 1 725 ? -21.004 11.236 29.153 1.00 91.50 725 MET A N 1
ATOM 5484 C CA . MET A 1 725 ? -19.935 12.100 29.672 1.00 91.50 725 MET A CA 1
ATOM 5485 C C . MET A 1 725 ? -19.703 13.283 28.715 1.00 91.50 725 MET A C 1
ATOM 5487 O O . MET A 1 725 ? -20.125 13.227 27.562 1.00 91.50 725 MET A O 1
ATOM 5491 N N . GLN A 1 726 ? -19.034 14.359 29.139 1.00 90.31 726 GLN A N 1
ATOM 5492 C CA . GLN A 1 726 ? -18.502 15.349 28.184 1.00 90.31 726 GLN A CA 1
ATOM 5493 C C . GLN A 1 726 ? -17.108 14.916 27.713 1.00 90.31 726 GLN A C 1
ATOM 5495 O O . GLN A 1 726 ? -16.864 14.897 26.506 1.00 90.31 726 GLN A O 1
ATOM 5500 N N . GLN A 1 727 ? -16.230 14.540 28.653 1.00 93.62 727 GLN A N 1
ATOM 5501 C CA . GLN A 1 727 ? -14.823 14.217 28.393 1.00 93.62 727 GLN A CA 1
ATOM 5502 C C . GLN A 1 727 ? -14.316 13.019 29.221 1.00 93.62 727 GLN A C 1
ATOM 5504 O O . GLN A 1 727 ? -14.720 12.825 30.369 1.00 93.62 727 GLN A O 1
ATOM 5509 N N . ILE A 1 728 ? -13.380 12.244 28.665 1.00 94.31 728 ILE A N 1
ATOM 5510 C CA . ILE A 1 728 ? -12.542 11.281 29.405 1.00 94.31 728 ILE A CA 1
ATOM 5511 C C . ILE A 1 728 ? -11.079 11.728 29.298 1.00 94.31 728 ILE A C 1
ATOM 5513 O O . ILE A 1 728 ? -10.633 12.100 28.211 1.00 94.31 728 ILE A O 1
ATOM 5517 N N . VAL A 1 729 ? -10.332 11.665 30.403 1.00 93.00 729 VAL A N 1
ATOM 5518 C CA . VAL A 1 729 ? -8.897 11.981 30.459 1.00 93.00 729 VAL A CA 1
ATOM 5519 C C . VAL A 1 729 ? -8.096 10.726 30.806 1.00 93.00 729 VAL A C 1
ATOM 5521 O O . VAL A 1 729 ? -8.329 10.103 31.842 1.00 93.00 729 VAL A O 1
ATOM 5524 N N . PHE A 1 730 ? -7.132 10.371 29.954 1.00 93.88 730 PHE A N 1
ATOM 5525 C CA . PHE A 1 730 ? -6.195 9.261 30.161 1.00 93.88 730 PHE A CA 1
ATOM 5526 C C . PHE A 1 730 ? -4.811 9.793 30.589 1.00 93.88 730 PHE A C 1
ATOM 5528 O O . PHE A 1 730 ? -4.302 10.718 29.947 1.00 93.88 730 PHE A O 1
ATOM 5535 N N . PRO A 1 731 ? -4.178 9.255 31.651 1.00 91.38 731 PRO A N 1
ATOM 5536 C CA . PRO A 1 731 ? -2.901 9.753 32.171 1.00 91.38 731 PRO A CA 1
ATOM 5537 C C . PRO A 1 731 ? -1.680 9.216 31.415 1.00 91.38 731 PRO A C 1
ATOM 5539 O O . PRO A 1 731 ? -1.743 8.178 30.758 1.00 91.38 731 PRO A O 1
ATOM 5542 N N . SER A 1 732 ? -0.537 9.889 31.578 1.00 88.56 732 SER A N 1
ATOM 5543 C CA . SER A 1 732 ? 0.745 9.463 31.000 1.00 88.56 732 SER A CA 1
ATOM 5544 C C . SER A 1 732 ? 1.206 8.107 31.532 1.00 88.56 732 SER A C 1
ATOM 5546 O O . SER A 1 732 ? 1.601 7.244 30.752 1.00 88.56 732 SER A O 1
ATOM 5548 N N . GLU A 1 733 ? 1.064 7.887 32.842 1.00 80.75 733 GLU A N 1
ATOM 5549 C CA . GLU A 1 733 ? 1.553 6.693 33.550 1.00 80.75 733 GLU A CA 1
ATOM 5550 C C . GLU A 1 733 ? 0.710 5.423 33.305 1.00 80.75 733 GLU A C 1
ATOM 5552 O O . GLU A 1 733 ? 1.024 4.361 33.840 1.00 80.75 733 GLU A O 1
ATOM 5557 N N . MET A 1 734 ? -0.365 5.501 32.507 1.00 84.69 734 MET A N 1
ATOM 5558 C CA . MET A 1 734 ? -1.215 4.348 32.194 1.00 84.69 734 MET A CA 1
ATOM 5559 C C . MET A 1 734 ? -0.415 3.241 31.492 1.00 84.69 734 MET A C 1
ATOM 5561 O O . MET A 1 734 ? 0.124 3.456 30.409 1.00 84.69 734 MET A O 1
ATOM 5565 N N . ARG A 1 735 ? -0.422 2.023 32.048 1.00 82.81 735 ARG A N 1
ATOM 5566 C CA . ARG A 1 735 ? 0.165 0.828 31.407 1.00 82.81 735 ARG A CA 1
ATOM 5567 C C . ARG A 1 735 ? -0.819 -0.028 30.605 1.00 82.81 735 ARG A C 1
ATOM 5569 O O . ARG A 1 735 ? -0.426 -1.047 30.048 1.00 82.81 735 ARG A O 1
ATOM 5576 N N . SER A 1 736 ? -2.085 0.378 30.522 1.00 84.00 736 SER A N 1
ATOM 5577 C CA . SER A 1 736 ? -3.123 -0.341 29.783 1.00 84.00 736 SER A CA 1
ATOM 5578 C C . SER A 1 736 ? -2.842 -0.366 28.282 1.00 84.00 736 SER A C 1
ATOM 5580 O O . SER A 1 736 ? -3.017 0.638 27.594 1.00 84.00 736 SER A O 1
ATOM 5582 N N . SER A 1 737 ? -2.455 -1.532 27.767 1.00 79.00 737 SER A N 1
ATOM 5583 C CA . SER A 1 737 ? -2.248 -1.761 26.334 1.00 79.00 737 SER A CA 1
ATOM 5584 C C . SER A 1 737 ? -3.541 -1.686 25.523 1.00 79.00 737 SER A C 1
ATOM 5586 O O . SER A 1 737 ? -3.486 -1.444 24.320 1.00 79.00 737 SER A O 1
ATOM 5588 N N . VAL A 1 738 ? -4.700 -1.877 26.166 1.00 88.31 738 VAL A N 1
ATOM 5589 C CA . VAL A 1 738 ? -6.011 -1.934 25.510 1.00 88.31 738 VAL A CA 1
ATOM 5590 C C . VAL A 1 738 ? -7.025 -1.017 26.200 1.00 88.31 738 VAL A C 1
ATOM 5592 O O . VAL A 1 738 ? -7.264 -1.127 27.402 1.00 88.31 738 VAL A O 1
ATOM 5595 N N . VAL A 1 739 ? -7.704 -0.162 25.437 1.00 93.75 739 VAL A N 1
ATOM 5596 C CA . VAL A 1 739 ? -8.803 0.693 25.920 1.00 93.75 739 VAL A CA 1
ATOM 5597 C C . VAL A 1 739 ? -9.996 0.554 24.981 1.00 93.75 739 VAL A C 1
ATOM 5599 O O . VAL A 1 739 ? -9.835 0.700 23.772 1.00 93.75 739 VAL A O 1
ATOM 5602 N N . LYS A 1 740 ? -11.196 0.272 25.512 1.00 94.88 740 LYS A N 1
ATOM 5603 C CA . LYS A 1 740 ? -12.428 0.126 24.710 1.00 94.88 740 LYS A CA 1
ATOM 5604 C C . LYS A 1 740 ? -13.589 0.948 25.276 1.00 94.88 740 LYS A C 1
ATOM 5606 O O . LYS A 1 740 ? -13.912 0.839 26.457 1.00 94.88 740 LYS A O 1
ATOM 5611 N N . LEU A 1 741 ? -14.220 1.758 24.431 1.00 96.38 741 LEU A N 1
ATOM 5612 C CA . LEU A 1 741 ? -15.430 2.528 24.720 1.00 96.38 741 LEU A CA 1
ATOM 5613 C C . LEU A 1 741 ? -16.577 1.955 23.881 1.00 96.38 741 LEU A C 1
ATOM 5615 O O . LEU A 1 741 ? -16.473 1.930 22.660 1.00 96.38 741 LEU A O 1
ATOM 5619 N N . ASN A 1 742 ? -17.667 1.509 24.505 1.00 96.69 742 ASN A N 1
ATOM 5620 C CA . ASN A 1 742 ? -18.795 0.883 23.807 1.00 96.69 742 ASN A CA 1
ATOM 5621 C C . ASN A 1 742 ? -20.116 1.561 24.201 1.00 96.69 742 ASN A C 1
ATOM 5623 O O . ASN A 1 742 ? -20.460 1.573 25.384 1.00 96.69 742 ASN A O 1
ATOM 5627 N N . ASN A 1 743 ? -20.900 2.060 23.242 1.00 96.81 743 ASN A N 1
ATOM 5628 C CA . ASN A 1 743 ? -22.172 2.745 23.528 1.00 96.81 743 ASN A CA 1
ATOM 5629 C C . ASN A 1 743 ? -21.980 3.954 24.478 1.00 96.81 743 ASN A C 1
ATOM 5631 O O . ASN A 1 743 ? -22.669 4.059 25.494 1.00 96.81 743 ASN A O 1
ATOM 5635 N N . VAL A 1 744 ? -21.001 4.826 24.204 1.00 96.12 744 VAL A N 1
ATOM 5636 C CA . VAL A 1 744 ? -20.641 5.954 25.090 1.00 96.12 744 VAL A CA 1
ATOM 5637 C C . VAL A 1 744 ? -21.015 7.290 24.449 1.00 96.12 744 VAL A C 1
ATOM 5639 O O . VAL A 1 744 ? -20.438 7.684 23.439 1.00 96.12 744 VAL A O 1
ATOM 5642 N N . ASN A 1 745 ? -21.947 8.025 25.057 1.00 95.25 745 ASN A N 1
ATOM 5643 C CA . ASN A 1 745 ? -22.212 9.411 24.678 1.00 95.25 745 ASN A CA 1
ATOM 5644 C C . ASN A 1 745 ? -21.091 10.295 25.252 1.00 95.25 745 ASN A C 1
ATOM 5646 O O . ASN A 1 745 ? -20.923 10.343 26.470 1.00 95.25 745 ASN A O 1
ATOM 5650 N N . ILE A 1 746 ? -20.301 10.934 24.387 1.00 95.19 746 ILE A N 1
ATOM 5651 C CA . ILE A 1 746 ? -19.092 11.695 24.726 1.00 95.19 746 ILE A CA 1
ATOM 5652 C C . ILE A 1 746 ? -18.775 12.729 23.640 1.00 95.19 746 ILE A C 1
ATOM 5654 O O . ILE A 1 746 ? -18.998 12.470 22.460 1.00 95.19 746 ILE A O 1
ATOM 5658 N N . LYS A 1 747 ? -18.248 13.899 24.027 1.00 90.31 747 LYS A N 1
ATOM 5659 C CA . LYS A 1 747 ? -17.852 14.956 23.079 1.00 90.31 747 LYS A CA 1
ATOM 5660 C C . LYS A 1 747 ? -16.367 14.934 22.736 1.00 90.31 747 LYS A C 1
ATOM 5662 O O . LYS A 1 747 ? -16.019 15.205 21.593 1.00 90.31 747 LYS A O 1
ATOM 5667 N N . ASP A 1 748 ? -15.510 14.658 23.717 1.00 91.50 748 ASP A N 1
ATOM 5668 C CA . ASP A 1 748 ? -14.055 14.751 23.576 1.00 91.50 748 ASP A CA 1
ATOM 5669 C C . ASP A 1 748 ? -13.314 13.686 24.401 1.00 91.50 748 ASP A C 1
ATOM 5671 O O . ASP A 1 748 ? -13.831 13.174 25.394 1.00 91.50 748 ASP A O 1
ATOM 5675 N N . ILE A 1 749 ? -12.086 13.354 24.002 1.00 95.56 749 ILE A N 1
ATOM 5676 C CA . ILE A 1 749 ? -11.198 12.440 24.729 1.00 95.56 749 ILE A CA 1
ATOM 5677 C C . ILE A 1 749 ? -9.797 13.041 24.748 1.00 95.56 749 ILE A C 1
ATOM 5679 O O . ILE A 1 749 ? -9.215 13.332 23.703 1.00 95.56 749 ILE A O 1
ATOM 5683 N N . TYR A 1 750 ? -9.217 13.171 25.937 1.00 94.88 750 TYR A N 1
ATOM 5684 C CA . TYR A 1 750 ? -7.878 13.714 26.098 1.00 94.88 750 TYR A CA 1
ATOM 5685 C C . TYR A 1 750 ? -6.890 12.641 26.560 1.00 94.88 750 TYR A C 1
ATOM 5687 O O . TYR A 1 750 ? -6.925 12.187 27.706 1.00 94.88 750 TYR A O 1
ATOM 5695 N N . PHE A 1 751 ? -5.974 12.257 25.674 1.00 94.00 751 PHE A N 1
ATOM 5696 C CA . PHE A 1 751 ? -4.808 11.457 26.030 1.00 94.00 751 PHE A CA 1
ATOM 5697 C C . PHE A 1 751 ? -3.658 12.364 26.478 1.00 94.00 751 PHE A C 1
ATOM 5699 O O . PHE A 1 751 ? -3.248 13.271 25.756 1.00 94.00 751 PHE A O 1
ATOM 5706 N N . ASN A 1 752 ? -3.088 12.093 27.650 1.00 91.62 752 ASN A N 1
ATOM 5707 C CA . ASN A 1 752 ? -1.731 12.539 27.954 1.00 91.62 752 ASN A CA 1
ATOM 5708 C C . ASN A 1 752 ? -0.711 11.659 27.211 1.00 91.62 752 ASN A C 1
ATOM 5710 O O . ASN A 1 752 ? -1.031 10.557 26.765 1.00 91.62 752 ASN A O 1
ATOM 5714 N N . LYS A 1 753 ? 0.534 12.137 27.098 1.00 89.12 753 LYS A N 1
ATOM 5715 C CA . LYS A 1 753 ? 1.611 11.414 26.408 1.00 89.12 753 LYS A CA 1
ATOM 5716 C C . LYS A 1 753 ? 1.845 10.031 27.007 1.00 89.12 753 LYS A C 1
ATOM 5718 O O . LYS A 1 753 ? 2.207 9.926 28.176 1.00 89.12 753 LYS A O 1
ATOM 5723 N N . ASN A 1 754 ? 1.683 8.996 26.185 1.00 86.56 754 ASN A N 1
ATOM 5724 C CA . ASN A 1 754 ? 1.701 7.606 26.617 1.00 86.56 754 ASN A CA 1
ATOM 5725 C C . ASN A 1 754 ? 2.461 6.709 25.622 1.00 86.56 754 ASN A C 1
ATOM 5727 O O . ASN A 1 754 ? 2.374 6.886 24.406 1.00 86.56 754 ASN A O 1
ATOM 5731 N N . ASN A 1 755 ? 3.194 5.736 26.170 1.00 85.44 755 ASN A N 1
ATOM 5732 C CA . ASN A 1 755 ? 4.049 4.793 25.438 1.00 85.44 755 ASN A CA 1
ATOM 5733 C C . ASN A 1 755 ? 3.689 3.321 25.760 1.00 85.44 755 ASN A C 1
ATOM 5735 O O . ASN A 1 755 ? 4.570 2.460 25.769 1.00 85.44 755 ASN A O 1
ATOM 5739 N N . HIS A 1 756 ? 2.431 3.043 26.119 1.00 83.88 756 HIS A N 1
ATOM 5740 C CA . HIS A 1 756 ? 1.962 1.702 26.496 1.00 83.88 756 HIS A CA 1
ATOM 5741 C C . HIS A 1 756 ? 0.666 1.276 25.797 1.00 83.88 756 HIS A C 1
ATOM 5743 O O . HIS A 1 756 ? 0.494 0.087 25.535 1.00 83.88 756 HIS A O 1
ATOM 5749 N N . LEU A 1 757 ? -0.231 2.218 25.488 1.00 88.50 757 LEU A N 1
ATOM 5750 C CA . LEU A 1 757 ? -1.459 1.964 24.740 1.00 88.50 757 LEU A CA 1
ATOM 5751 C C . LEU A 1 757 ? -1.125 1.512 23.309 1.00 88.50 757 LEU A C 1
ATOM 5753 O O . LEU A 1 757 ? -0.349 2.173 22.618 1.00 88.50 757 LEU A O 1
ATOM 5757 N N . GLN A 1 758 ? -1.712 0.387 22.897 1.00 86.94 758 GLN A N 1
ATOM 5758 C CA . GLN A 1 758 ? -1.511 -0.269 21.599 1.00 86.94 758 GLN A CA 1
ATOM 5759 C C . GLN A 1 758 ? -2.832 -0.432 20.830 1.00 86.94 758 GLN A C 1
ATOM 5761 O O . GLN A 1 758 ? -2.860 -0.200 19.628 1.00 86.94 758 GLN A O 1
ATOM 5766 N N . ASP A 1 759 ? -3.928 -0.774 21.516 1.00 89.25 759 ASP A N 1
ATOM 5767 C CA . ASP A 1 759 ? -5.270 -0.961 20.942 1.00 89.25 759 ASP A CA 1
ATOM 5768 C C . ASP A 1 759 ? -6.266 0.024 21.580 1.00 89.25 759 ASP A C 1
ATOM 5770 O O . ASP A 1 759 ? -6.750 -0.211 22.693 1.00 89.25 759 ASP A O 1
ATOM 5774 N N . PHE A 1 760 ? -6.588 1.120 20.882 1.00 95.75 760 PHE A N 1
ATOM 5775 C CA . PHE A 1 760 ? -7.678 2.021 21.272 1.00 95.75 760 PHE A CA 1
ATOM 5776 C C . PHE A 1 760 ? -8.916 1.781 20.408 1.00 95.75 760 PHE A C 1
ATOM 5778 O O . PHE A 1 760 ? -8.870 1.955 19.188 1.00 95.75 760 PHE A O 1
ATOM 5785 N N . ARG A 1 761 ? -10.051 1.459 21.046 1.00 95.94 761 ARG A N 1
ATOM 5786 C CA . ARG A 1 761 ? -11.350 1.322 20.371 1.00 95.94 761 ARG A CA 1
ATOM 5787 C C . ARG A 1 761 ? -12.422 2.223 20.970 1.00 95.94 761 ARG A C 1
ATOM 5789 O O . ARG A 1 761 ? -12.634 2.218 22.178 1.00 95.94 761 ARG A O 1
ATOM 5796 N N . ALA A 1 762 ? -13.171 2.901 20.115 1.00 94.56 762 ALA A N 1
ATOM 5797 C CA . ALA A 1 762 ? -14.451 3.518 20.417 1.00 94.56 762 ALA A CA 1
ATOM 5798 C C . ALA A 1 762 ? -15.487 3.011 19.404 1.00 94.56 762 ALA A C 1
ATOM 5800 O O . ALA A 1 762 ? -15.319 3.189 18.201 1.00 94.56 762 ALA A O 1
ATOM 5801 N N . ASP A 1 763 ? -16.539 2.359 19.887 1.00 95.38 763 ASP A N 1
ATOM 5802 C CA . ASP A 1 763 ? -17.630 1.826 19.075 1.00 95.38 763 ASP A CA 1
ATOM 5803 C C . ASP A 1 763 ? -18.980 2.360 19.564 1.00 95.38 763 ASP A C 1
ATOM 5805 O O . ASP A 1 763 ? -19.310 2.278 20.753 1.00 95.38 763 ASP A O 1
ATOM 5809 N N . ASN A 1 764 ? -19.765 2.897 18.629 1.00 96.25 764 ASN A N 1
ATOM 5810 C CA . ASN A 1 764 ? -21.051 3.544 18.882 1.00 96.25 764 ASN A CA 1
ATOM 5811 C C . ASN A 1 764 ? -20.919 4.660 19.935 1.00 96.25 764 ASN A C 1
ATOM 5813 O O . ASN A 1 764 ? -21.390 4.543 21.071 1.00 96.25 764 ASN A O 1
ATOM 5817 N N . THR A 1 765 ? -20.212 5.730 19.563 1.00 96.81 765 THR A N 1
ATOM 5818 C CA . THR A 1 765 ? -19.996 6.912 20.411 1.00 96.81 765 THR A CA 1
ATOM 5819 C C . THR A 1 765 ? -20.430 8.187 19.700 1.00 96.81 765 THR A C 1
ATOM 5821 O O . THR A 1 765 ? -20.541 8.207 18.481 1.00 96.81 765 THR A O 1
ATOM 5824 N N . SER A 1 766 ? -20.681 9.275 20.429 1.00 96.31 766 SER A N 1
ATOM 5825 C CA . SER A 1 766 ? -21.096 10.553 19.819 1.00 96.31 766 SER A CA 1
ATOM 5826 C C . SER A 1 766 ? -19.941 11.484 19.418 1.00 96.31 766 SER A C 1
ATOM 5828 O O . SER A 1 766 ? -20.171 12.666 19.163 1.00 96.31 766 SER A O 1
ATOM 5830 N N . LEU A 1 767 ? -18.718 10.952 19.287 1.00 95.12 767 LEU A N 1
ATOM 5831 C CA . LEU A 1 767 ? -17.556 11.691 18.787 1.00 95.12 767 LEU A CA 1
ATOM 5832 C C . LEU A 1 767 ? -17.796 12.211 17.361 1.00 95.12 767 LEU A C 1
ATOM 5834 O O . LEU A 1 767 ? -18.023 11.432 16.439 1.00 95.12 767 LEU A O 1
ATOM 5838 N N . THR A 1 768 ? -17.689 13.526 17.167 1.00 93.56 768 THR A N 1
ATOM 5839 C CA . THR A 1 768 ? -17.826 14.175 15.846 1.00 93.56 768 THR A CA 1
ATOM 5840 C C . THR A 1 768 ? -16.498 14.370 15.111 1.00 93.56 768 THR A C 1
ATOM 5842 O O . THR A 1 768 ? -16.485 14.789 13.956 1.00 93.56 768 THR A O 1
ATOM 5845 N N . GLN A 1 769 ? -15.376 14.095 15.776 1.00 92.00 769 GLN A N 1
ATOM 5846 C CA . GLN A 1 769 ? -14.016 14.225 15.251 1.00 92.00 769 GLN A CA 1
ATOM 5847 C C . GLN A 1 769 ? -13.092 13.207 15.932 1.00 92.00 769 GLN A C 1
ATOM 5849 O O . GLN A 1 769 ? -13.372 12.764 17.049 1.00 92.00 769 GLN A O 1
ATOM 5854 N N . VAL A 1 770 ? -11.971 12.869 15.292 1.00 92.81 770 VAL A N 1
ATOM 5855 C CA . VAL A 1 770 ? -10.892 12.119 15.954 1.00 92.81 770 VAL A CA 1
ATOM 5856 C C . VAL A 1 770 ? -10.172 13.043 16.948 1.00 92.81 770 VAL A C 1
ATOM 5858 O O . VAL A 1 770 ? -9.869 14.181 16.581 1.00 92.81 770 VAL A O 1
ATOM 5861 N N . PRO A 1 771 ? -9.884 12.614 18.192 1.00 89.12 771 PRO A N 1
ATOM 5862 C CA . PRO A 1 771 ? -9.240 13.489 19.166 1.00 89.12 771 PRO A CA 1
ATOM 5863 C C . PRO A 1 771 ? -7.804 13.852 18.768 1.00 89.12 771 PRO A C 1
ATOM 5865 O O . PRO A 1 771 ? -6.969 12.975 18.552 1.00 89.12 771 PRO A O 1
ATOM 5868 N N . MET A 1 772 ? -7.485 15.152 18.760 1.00 86.38 772 MET A N 1
ATOM 5869 C CA . MET A 1 772 ? -6.144 15.664 18.417 1.00 86.38 772 MET A CA 1
ATOM 5870 C C . MET A 1 772 ? -5.028 15.050 19.284 1.00 86.38 772 MET A C 1
ATOM 5872 O O . MET A 1 772 ? -3.896 14.899 18.834 1.00 86.38 772 MET A O 1
ATOM 5876 N N . SER A 1 773 ? -5.353 14.678 20.525 1.00 90.75 773 SER A N 1
ATOM 5877 C CA . SER A 1 773 ? -4.429 14.095 21.505 1.00 90.75 773 SER A CA 1
ATOM 5878 C C . SER A 1 773 ? -3.926 12.684 21.148 1.00 90.75 773 SER A C 1
ATOM 5880 O O . SER A 1 773 ? -2.957 12.225 21.751 1.00 90.75 773 SER A O 1
ATOM 5882 N N . VAL A 1 774 ? -4.499 12.016 20.135 1.00 90.75 774 VAL A N 1
ATOM 5883 C CA . VAL A 1 774 ? -3.993 10.730 19.607 1.00 90.75 774 VAL A CA 1
ATOM 5884 C C . VAL A 1 774 ? -2.534 10.834 19.132 1.00 90.75 774 VAL A C 1
ATOM 5886 O O . VAL A 1 774 ? -1.786 9.867 19.258 1.00 90.75 774 VAL A O 1
ATOM 5889 N N . VAL A 1 775 ? -2.079 12.018 18.701 1.00 87.19 775 VAL A N 1
ATOM 5890 C CA . VAL A 1 775 ? -0.674 12.275 18.314 1.00 87.19 775 VAL A CA 1
ATOM 5891 C C . VAL A 1 775 ? 0.337 12.030 19.454 1.00 87.19 775 VAL A C 1
ATOM 5893 O O . VAL A 1 775 ? 1.535 11.889 19.211 1.00 87.19 775 VAL A O 1
ATOM 5896 N N . TYR A 1 776 ? -0.124 11.960 20.708 1.00 88.56 776 TYR A N 1
ATOM 5897 C CA . TYR A 1 776 ? 0.710 11.686 21.881 1.00 88.56 776 TYR A CA 1
ATOM 5898 C C . TYR A 1 776 ? 0.812 10.190 22.251 1.00 88.56 776 TYR A C 1
ATOM 5900 O O . TYR A 1 776 ? 1.436 9.857 23.263 1.00 88.56 776 TYR A O 1
ATOM 5908 N N . LEU A 1 777 ? 0.208 9.296 21.457 1.00 88.94 777 LEU A N 1
ATOM 5909 C CA . LEU A 1 777 ? 0.195 7.843 21.658 1.00 88.94 777 LEU A CA 1
ATOM 5910 C C . LEU A 1 777 ? 1.253 7.164 20.772 1.00 88.94 777 LEU A C 1
ATOM 5912 O O . LEU A 1 777 ? 0.963 6.657 19.689 1.00 88.94 777 LEU A O 1
ATOM 5916 N N . HIS A 1 778 ? 2.510 7.164 21.219 1.00 83.94 778 HIS A N 1
ATOM 5917 C CA . HIS A 1 778 ? 3.649 6.770 20.374 1.00 83.94 778 HIS A CA 1
ATOM 5918 C C . HIS A 1 778 ? 3.770 5.255 20.108 1.00 83.94 778 HIS A C 1
ATOM 5920 O O . HIS A 1 778 ? 4.584 4.846 19.280 1.00 83.94 778 HIS A O 1
ATOM 5926 N N . THR A 1 779 ? 2.972 4.422 20.781 1.00 85.75 779 THR A N 1
ATOM 5927 C CA . THR A 1 779 ? 2.934 2.950 20.636 1.00 85.75 779 THR A CA 1
ATOM 5928 C C . THR A 1 779 ? 1.601 2.419 20.104 1.00 85.75 779 THR A C 1
ATOM 5930 O O . THR A 1 779 ? 1.367 1.214 20.169 1.00 85.75 779 THR A O 1
ATOM 5933 N N . LEU A 1 780 ? 0.713 3.301 19.635 1.00 90.50 780 LEU A N 1
ATOM 5934 C CA . LEU A 1 780 ? -0.606 2.914 19.148 1.00 90.50 780 LEU A CA 1
ATOM 5935 C C . LEU A 1 780 ? -0.481 2.165 17.818 1.00 90.50 780 LEU A C 1
ATOM 5937 O O . LEU A 1 780 ? -0.061 2.745 16.824 1.00 90.50 780 LEU A O 1
ATOM 5941 N N . ASP A 1 781 ? -0.884 0.899 17.816 1.00 87.50 781 ASP A N 1
ATOM 5942 C CA . ASP A 1 781 ? -0.844 -0.012 16.670 1.00 87.50 781 ASP A CA 1
ATOM 5943 C C . ASP A 1 781 ? -2.211 -0.080 15.963 1.00 87.50 781 ASP A C 1
ATOM 5945 O O . ASP A 1 781 ? -2.292 -0.022 14.735 1.00 87.50 781 ASP A O 1
ATOM 5949 N N . ILE A 1 782 ? -3.294 -0.091 16.753 1.00 88.00 782 ILE A N 1
ATOM 5950 C CA . ILE A 1 782 ? -4.686 -0.150 16.294 1.00 88.00 782 ILE A CA 1
ATOM 5951 C C . ILE A 1 782 ? -5.468 1.066 16.804 1.00 88.00 782 ILE A C 1
ATOM 5953 O O . ILE A 1 782 ? -5.606 1.279 18.013 1.00 88.00 782 ILE A O 1
ATOM 5957 N N . LEU A 1 783 ? -6.060 1.812 15.869 1.00 94.69 783 LEU A N 1
ATOM 5958 C CA . LEU A 1 783 ? -6.992 2.909 16.127 1.00 94.69 783 LEU A CA 1
ATOM 5959 C C . LEU A 1 783 ? -8.337 2.553 15.505 1.00 94.69 783 LEU A C 1
ATOM 5961 O O . LEU A 1 783 ? -8.473 2.493 14.284 1.00 94.69 783 LEU A O 1
ATOM 5965 N N . TRP A 1 784 ? -9.330 2.311 16.353 1.00 96.56 784 TRP A N 1
ATOM 5966 C CA . TRP A 1 784 ? -10.643 1.834 15.941 1.00 96.56 784 TRP A CA 1
ATOM 5967 C C . TRP A 1 784 ? -11.729 2.792 16.410 1.00 96.56 784 TRP A C 1
ATOM 5969 O O . TRP A 1 784 ? -12.023 2.864 17.598 1.00 96.56 784 TRP A O 1
ATOM 5979 N N . LEU A 1 785 ? -12.349 3.522 15.489 1.00 96.06 785 LEU A N 1
ATOM 5980 C CA . LEU A 1 785 ? -13.418 4.478 15.766 1.00 96.06 785 LEU A CA 1
ATOM 5981 C C . LEU A 1 785 ? -14.592 4.142 14.842 1.00 96.06 785 LEU A C 1
ATOM 5983 O O . LEU A 1 785 ? -14.550 4.456 13.655 1.00 96.06 785 LEU A O 1
ATOM 5987 N N . THR A 1 786 ? -15.618 3.461 15.352 1.00 92.75 786 THR A N 1
ATOM 5988 C CA . THR A 1 786 ? -16.726 2.932 14.535 1.00 92.75 786 THR A CA 1
ATOM 5989 C C . THR A 1 786 ? -18.096 3.373 15.032 1.00 92.75 786 THR A C 1
ATOM 5991 O O . THR A 1 786 ? -18.285 3.674 16.214 1.00 92.75 786 THR A O 1
ATOM 5994 N N . HIS A 1 787 ? -19.068 3.430 14.116 1.00 96.12 787 HIS A N 1
ATOM 5995 C CA . HIS A 1 787 ? -20.454 3.829 14.405 1.00 96.12 787 HIS A CA 1
ATOM 5996 C C . HIS A 1 787 ? -20.582 5.196 15.111 1.00 96.12 787 HIS A C 1
ATOM 5998 O O . HIS A 1 787 ? -21.448 5.367 15.969 1.00 96.12 787 HIS A O 1
ATOM 6004 N N . SER A 1 788 ? -19.712 6.162 14.791 1.00 94.56 788 SER A N 1
ATOM 6005 C CA . SER A 1 788 ? -19.697 7.498 15.410 1.00 94.56 788 SER A CA 1
ATOM 6006 C C . SER A 1 788 ? -19.965 8.611 14.375 1.00 94.56 788 SER A C 1
ATOM 6008 O O . SER A 1 788 ? -19.743 8.419 13.180 1.00 94.56 788 SER A O 1
ATOM 6010 N N . PRO A 1 789 ? -20.473 9.795 14.765 1.00 95.94 789 PRO A N 1
ATOM 6011 C CA . PRO A 1 789 ? -20.788 10.885 13.836 1.00 95.94 789 PRO A CA 1
ATOM 6012 C C . PRO A 1 789 ? -19.544 11.671 13.363 1.00 95.94 789 PRO A C 1
ATOM 6014 O O . PRO A 1 789 ? -19.601 12.891 13.213 1.00 95.94 789 PRO A O 1
ATOM 6017 N N . ILE A 1 790 ? -18.415 10.992 13.129 1.00 96.75 790 ILE A N 1
ATOM 6018 C CA . ILE A 1 790 ? -17.163 11.610 12.666 1.00 96.75 790 ILE A CA 1
ATOM 6019 C C . ILE A 1 790 ? -17.333 12.050 11.210 1.00 96.75 790 ILE A C 1
ATOM 6021 O O . ILE A 1 790 ? -17.576 11.208 10.349 1.00 96.75 790 ILE A O 1
ATOM 6025 N N . SER A 1 791 ? -17.210 13.352 10.934 1.00 94.81 791 SER A N 1
ATOM 6026 C CA . SER A 1 791 ? -17.496 13.943 9.613 1.00 94.81 791 SER A CA 1
ATOM 6027 C C . SER A 1 791 ? -16.275 14.142 8.707 1.00 94.81 791 SER A C 1
ATOM 6029 O O . SER A 1 791 ? -16.426 14.317 7.496 1.00 94.81 791 SER A O 1
ATOM 6031 N N . SER A 1 792 ? -15.062 14.095 9.259 1.00 94.25 792 SER A N 1
ATOM 6032 C CA . SER A 1 792 ? -13.807 14.263 8.520 1.00 94.25 792 SER A CA 1
ATOM 6033 C C . SER A 1 792 ? -12.629 13.611 9.246 1.00 94.25 792 SER A C 1
ATOM 6035 O O . SER A 1 792 ? -12.657 13.424 10.465 1.00 94.25 792 SER A O 1
ATOM 6037 N N . PHE A 1 793 ? -11.578 13.272 8.497 1.00 94.25 793 PHE A N 1
ATOM 6038 C CA . PHE A 1 793 ? -10.320 12.761 9.047 1.00 94.25 793 PHE A CA 1
ATOM 6039 C C . PHE A 1 793 ? -9.114 13.473 8.425 1.00 94.25 793 PHE A C 1
ATOM 6041 O O . PHE A 1 793 ? -9.101 13.714 7.218 1.00 94.25 793 PHE A O 1
ATOM 6048 N N . SER A 1 794 ? -8.092 13.780 9.234 1.00 86.94 794 SER A N 1
ATOM 6049 C CA . SER A 1 794 ? -6.791 14.249 8.741 1.00 86.94 794 SER A CA 1
ATOM 6050 C C . SER A 1 794 ? -5.684 13.260 9.092 1.00 86.94 794 SER A C 1
ATOM 6052 O O . SER A 1 794 ? -5.500 12.908 10.259 1.00 86.94 794 SER A O 1
ATOM 6054 N N . PHE A 1 795 ? -4.910 12.868 8.082 1.00 87.75 795 PHE A N 1
ATOM 6055 C CA . PHE A 1 795 ? -3.723 12.027 8.231 1.00 87.75 795 PHE A CA 1
ATOM 6056 C C . PHE A 1 795 ? -2.547 12.755 8.904 1.00 87.75 795 PHE A C 1
ATOM 6058 O O . PHE A 1 795 ? -1.625 12.097 9.384 1.00 87.75 795 PHE A O 1
ATOM 6065 N N . ASP A 1 796 ? -2.609 14.085 9.042 1.00 83.56 796 ASP A N 1
ATOM 6066 C CA . ASP A 1 796 ? -1.616 14.886 9.776 1.00 83.56 796 ASP A CA 1
ATOM 6067 C C . ASP A 1 796 ? -1.478 14.429 11.244 1.00 83.56 796 ASP A C 1
ATOM 6069 O O . ASP A 1 796 ? -0.399 14.490 11.830 1.00 83.56 796 ASP A O 1
ATOM 6073 N N . LEU A 1 797 ? -2.559 13.889 11.826 1.00 87.31 797 LEU A N 1
ATOM 6074 C CA . LEU A 1 797 ? -2.583 13.306 13.176 1.00 87.31 797 LEU A CA 1
ATOM 6075 C C . LEU A 1 797 ? -1.656 12.088 13.335 1.00 87.31 797 LEU A C 1
ATOM 6077 O O . LEU A 1 797 ? -1.308 11.722 14.457 1.00 87.31 797 LEU A O 1
ATOM 6081 N N . LEU A 1 798 ? -1.277 11.452 12.223 1.00 86.50 798 LEU A N 1
ATOM 6082 C CA . LEU A 1 798 ? -0.503 10.214 12.169 1.00 86.50 798 LEU A CA 1
ATOM 6083 C C . LEU A 1 798 ? 0.938 10.432 11.674 1.00 86.50 798 LEU A C 1
ATOM 6085 O O . LEU A 1 798 ? 1.618 9.462 11.338 1.00 86.50 798 LEU A O 1
ATOM 6089 N N . GLU A 1 799 ? 1.428 11.679 11.626 1.00 82.12 799 GLU A N 1
ATOM 6090 C CA . GLU A 1 799 ? 2.783 11.991 11.138 1.00 82.12 799 GLU A CA 1
ATOM 6091 C C . GLU A 1 799 ? 3.876 11.210 11.886 1.00 82.12 799 GLU A C 1
ATOM 6093 O O . GLU A 1 799 ? 4.745 10.598 11.270 1.00 82.12 799 GLU A O 1
ATOM 6098 N N . ASN A 1 800 ? 3.782 11.186 13.218 1.00 79.44 800 ASN A N 1
ATOM 6099 C CA . ASN A 1 800 ? 4.739 10.541 14.121 1.00 79.44 800 ASN A CA 1
ATOM 6100 C C . ASN A 1 800 ? 4.106 9.358 14.885 1.00 79.44 800 ASN A C 1
ATOM 6102 O O . ASN A 1 800 ? 4.466 9.085 16.033 1.00 79.44 800 ASN A O 1
ATOM 6106 N N . SER A 1 801 ? 3.120 8.691 14.274 1.00 82.19 801 SER A N 1
ATOM 6107 C CA . SER A 1 801 ? 2.432 7.532 14.853 1.00 82.19 801 SER A CA 1
ATOM 6108 C C . SER A 1 801 ? 3.052 6.213 14.384 1.00 82.19 801 SER A C 1
ATOM 6110 O O . SER A 1 801 ? 3.556 6.114 13.266 1.00 82.19 801 SER A O 1
ATOM 6112 N N . SER A 1 802 ? 2.993 5.190 15.237 1.00 85.62 802 SER A N 1
ATOM 6113 C CA . SER A 1 802 ? 3.420 3.818 14.932 1.00 85.62 802 SER A CA 1
ATOM 6114 C C . SER A 1 802 ? 2.324 2.962 14.279 1.00 85.62 802 SER A C 1
ATOM 6116 O O . SER A 1 802 ? 2.613 1.823 13.912 1.00 85.62 802 SER A O 1
ATOM 6118 N N . LEU A 1 803 ? 1.123 3.528 14.100 1.00 91.62 803 LEU A N 1
ATOM 6119 C CA . LEU A 1 803 ? -0.117 2.873 13.677 1.00 91.62 803 LEU A CA 1
ATOM 6120 C C . LEU A 1 803 ? 0.027 1.984 12.436 1.00 91.62 803 LEU A C 1
ATOM 6122 O O . LEU A 1 803 ? 0.459 2.464 11.387 1.00 91.62 803 LEU A O 1
ATOM 6126 N N . SER A 1 804 ? -0.429 0.733 12.546 1.00 87.75 804 SER A N 1
ATOM 6127 C CA . SER A 1 804 ? -0.509 -0.232 11.443 1.00 87.75 804 SER A CA 1
ATOM 6128 C C . SER A 1 804 ? -1.931 -0.401 10.899 1.00 87.75 804 SER A C 1
ATOM 6130 O O . SER A 1 804 ? -2.094 -0.595 9.694 1.00 87.75 804 SER A O 1
ATOM 6132 N N . LEU A 1 805 ? -2.966 -0.271 11.742 1.00 84.44 805 LEU A N 1
ATOM 6133 C CA . LEU A 1 805 ? -4.365 -0.499 11.360 1.00 84.44 805 LEU A CA 1
ATOM 6134 C C . LEU A 1 805 ? -5.288 0.660 11.774 1.00 84.44 805 LEU A C 1
ATOM 6136 O O . LEU A 1 805 ? -5.467 0.949 12.963 1.00 84.44 805 LEU A O 1
ATOM 6140 N N . LEU A 1 806 ? -5.941 1.280 10.786 1.00 96.38 806 LEU A N 1
ATOM 6141 C CA . LEU A 1 806 ? -6.887 2.385 10.974 1.00 96.38 806 LEU A CA 1
ATOM 6142 C C . LEU A 1 806 ? -8.317 1.958 10.608 1.00 96.38 806 LEU A C 1
ATOM 6144 O O . LEU A 1 806 ? -8.648 1.830 9.430 1.00 96.38 806 LEU A O 1
ATOM 6148 N N . TYR A 1 807 ? -9.188 1.804 11.608 1.00 96.19 807 TYR A N 1
ATOM 6149 C CA . TYR A 1 807 ? -10.611 1.521 11.408 1.00 96.19 807 TYR A CA 1
ATOM 6150 C C . TYR A 1 807 ? -11.459 2.770 11.660 1.00 96.19 807 TYR A C 1
ATOM 6152 O O . TYR A 1 807 ? -11.559 3.253 12.786 1.00 96.19 807 TYR A O 1
ATOM 6160 N N . LEU A 1 808 ? -12.113 3.249 10.603 1.00 96.56 808 LEU A N 1
ATOM 6161 C CA . LEU A 1 808 ? -13.044 4.380 10.567 1.00 96.56 808 LEU A CA 1
ATOM 6162 C C . LEU A 1 808 ? -14.404 3.956 9.966 1.00 96.56 808 LEU A C 1
ATOM 6164 O O . LEU A 1 808 ? -15.117 4.760 9.361 1.00 96.56 808 LEU A O 1
ATOM 6168 N N . VAL A 1 809 ? -14.776 2.683 10.128 1.00 93.94 809 VAL A N 1
ATOM 6169 C CA . VAL A 1 809 ? -15.970 2.055 9.532 1.00 93.94 809 VAL A CA 1
ATOM 6170 C C . VAL A 1 809 ? -17.279 2.602 10.119 1.00 93.94 809 VAL A C 1
ATOM 6172 O O . VAL A 1 809 ? -17.403 2.791 11.330 1.00 93.94 809 VAL A O 1
ATOM 6175 N N . ALA A 1 810 ? -18.284 2.793 9.261 1.00 95.38 810 ALA A N 1
ATOM 6176 C CA . ALA A 1 810 ? -19.636 3.228 9.624 1.00 95.38 810 ALA A CA 1
ATOM 6177 C C . ALA A 1 810 ? -19.696 4.588 10.357 1.00 95.38 810 ALA A C 1
ATOM 6179 O O . ALA A 1 810 ? -20.458 4.749 11.312 1.00 95.38 810 ALA A O 1
ATOM 6180 N N . ASN A 1 811 ? -18.883 5.563 9.934 1.00 97.19 811 ASN A N 1
ATOM 6181 C CA . ASN A 1 811 ? -18.957 6.944 10.425 1.00 97.19 811 ASN A CA 1
ATOM 6182 C C . ASN A 1 811 ? -19.712 7.851 9.426 1.00 97.19 811 ASN A C 1
ATOM 6184 O O . ASN A 1 811 ? -20.547 7.392 8.647 1.00 97.19 811 ASN A O 1
ATOM 6188 N N . GLN A 1 812 ? -19.478 9.164 9.468 1.00 96.94 812 GLN A N 1
ATOM 6189 C CA . GLN A 1 812 ? -20.124 10.156 8.603 1.00 96.94 812 GLN A CA 1
ATOM 6190 C C . GLN A 1 812 ? -19.104 10.900 7.725 1.00 96.94 812 GLN A C 1
ATOM 6192 O O . GLN A 1 812 ? -19.363 12.025 7.307 1.00 96.94 812 GLN A O 1
ATOM 6197 N N . ILE A 1 813 ? -17.944 10.288 7.456 1.00 97.69 813 ILE A N 1
ATOM 6198 C CA . ILE A 1 813 ? -16.791 10.972 6.865 1.00 97.69 813 ILE A CA 1
ATOM 6199 C C . ILE A 1 813 ? -17.109 11.396 5.429 1.00 97.69 813 ILE A C 1
ATOM 6201 O O . ILE A 1 813 ? -17.304 10.551 4.557 1.00 97.69 813 ILE A O 1
ATOM 6205 N N . GLU A 1 814 ? -17.140 12.707 5.186 1.00 95.06 814 GLU A N 1
ATOM 6206 C CA . GLU A 1 814 ? -17.315 13.302 3.855 1.00 95.06 814 GLU A CA 1
ATOM 6207 C C . GLU A 1 814 ? -15.982 13.642 3.174 1.00 95.06 814 GLU A C 1
ATOM 6209 O O . GLU A 1 814 ? -15.924 13.708 1.944 1.00 95.06 814 GLU A O 1
ATOM 6214 N N . SER A 1 815 ? -14.911 13.852 3.951 1.00 89.38 815 SER A N 1
ATOM 6215 C CA . SER A 1 815 ? -13.591 14.238 3.444 1.00 89.38 815 SER A CA 1
ATOM 6216 C C . SER A 1 815 ? -12.421 13.633 4.226 1.00 89.38 815 SER A C 1
ATOM 6218 O O . SER A 1 815 ? -12.430 13.544 5.457 1.00 89.38 815 SER A O 1
ATOM 6220 N N . LEU A 1 816 ? -11.380 13.268 3.474 1.00 89.38 816 LEU A N 1
ATOM 6221 C CA . LEU A 1 816 ? -10.045 12.944 3.974 1.00 89.38 816 LEU A CA 1
ATOM 6222 C C . LEU A 1 816 ? -9.101 14.107 3.655 1.00 89.38 816 LEU A C 1
ATOM 6224 O O . LEU A 1 816 ? -9.221 14.728 2.598 1.00 89.38 816 LEU A O 1
ATOM 6228 N N . ILE A 1 817 ? -8.176 14.405 4.565 1.00 79.81 817 ILE A N 1
ATOM 6229 C CA . ILE A 1 817 ? -7.258 15.545 4.475 1.00 79.81 817 ILE A CA 1
ATOM 6230 C C . ILE A 1 817 ? -5.827 15.076 4.773 1.00 79.81 817 ILE A C 1
ATOM 6232 O O . ILE A 1 817 ? -5.609 14.228 5.636 1.00 79.81 817 ILE A O 1
ATOM 6236 N N . ILE A 1 818 ? -4.853 15.645 4.066 1.00 79.69 818 ILE A N 1
ATOM 6237 C CA . ILE A 1 818 ? -3.434 15.624 4.432 1.00 79.69 818 ILE A CA 1
ATOM 6238 C C . ILE A 1 818 ? -2.813 16.961 4.010 1.00 79.69 818 ILE A C 1
ATOM 6240 O O . ILE A 1 818 ? -3.138 17.495 2.945 1.00 79.69 818 ILE A O 1
ATOM 6244 N N . SER A 1 819 ? -1.966 17.537 4.855 1.00 72.56 819 SER A N 1
ATOM 6245 C CA . SER A 1 819 ? -1.348 18.839 4.617 1.00 72.56 819 SER A CA 1
ATOM 6246 C C . SER A 1 819 ? -0.153 18.730 3.652 1.00 72.56 819 SER A C 1
ATOM 6248 O O . SER A 1 819 ? 0.612 17.764 3.713 1.00 72.56 819 SER A O 1
ATOM 6250 N N . PRO A 1 820 ? 0.073 19.714 2.757 1.00 54.12 820 PRO A N 1
ATOM 6251 C CA . PRO A 1 820 ? 1.188 19.664 1.814 1.00 54.12 820 PRO A CA 1
ATOM 6252 C C . PRO A 1 820 ? 2.552 19.520 2.503 1.00 54.12 820 PRO A C 1
ATOM 6254 O O . PRO A 1 820 ? 2.888 20.285 3.406 1.00 54.12 820 PRO A O 1
ATOM 6257 N N . ASN A 1 821 ? 3.372 18.602 1.983 1.00 52.00 821 ASN A N 1
ATOM 6258 C CA . ASN A 1 821 ? 4.692 18.198 2.493 1.00 52.00 821 ASN A CA 1
ATOM 6259 C C . ASN A 1 821 ? 4.697 17.355 3.793 1.00 52.00 821 ASN A C 1
ATOM 6261 O O . ASN A 1 821 ? 5.784 16.993 4.238 1.00 52.00 821 ASN A O 1
ATOM 6265 N N . VAL A 1 822 ? 3.544 16.984 4.370 1.00 59.69 822 VAL A N 1
ATOM 6266 C CA . VAL A 1 822 ? 3.489 15.981 5.455 1.00 59.69 822 VAL A CA 1
ATOM 6267 C C . VAL A 1 822 ? 3.783 14.588 4.888 1.00 59.69 822 VAL A C 1
ATOM 6269 O O . VAL A 1 822 ? 3.200 14.187 3.882 1.00 59.69 822 VAL A O 1
ATOM 6272 N N . ILE A 1 823 ? 4.678 13.835 5.539 1.00 67.56 823 ILE A N 1
ATOM 6273 C CA . ILE A 1 823 ? 5.021 12.448 5.172 1.00 67.56 823 ILE A CA 1
ATOM 6274 C C . ILE A 1 823 ? 4.753 11.539 6.374 1.00 67.56 823 ILE A C 1
ATOM 6276 O O . ILE A 1 823 ? 5.662 11.146 7.107 1.00 67.56 823 ILE A O 1
ATOM 6280 N N . CYS A 1 824 ? 3.469 11.252 6.580 1.00 71.50 824 CYS A N 1
ATOM 6281 C CA . CYS A 1 824 ? 2.961 10.475 7.705 1.00 71.50 824 CYS A CA 1
ATOM 6282 C C . CYS A 1 824 ? 3.011 8.960 7.478 1.00 71.50 824 CYS A C 1
ATOM 6284 O O . CYS A 1 824 ? 3.455 8.479 6.436 1.00 71.50 824 CYS A O 1
ATOM 6286 N N . CYS A 1 825 ? 2.440 8.218 8.434 1.00 83.81 825 CYS A N 1
ATOM 6287 C CA . CYS A 1 825 ? 1.774 6.947 8.138 1.00 83.81 825 CYS A CA 1
ATOM 6288 C C . CYS A 1 825 ? 2.688 5.847 7.565 1.00 83.81 825 CYS A C 1
ATOM 6290 O O . CYS A 1 825 ? 2.221 4.941 6.880 1.00 83.81 825 CYS A O 1
ATOM 6292 N N . LYS A 1 826 ? 3.998 5.902 7.842 1.00 80.25 826 LYS A N 1
ATOM 6293 C CA . LYS A 1 826 ? 4.988 4.977 7.259 1.00 80.25 826 LYS A CA 1
ATOM 6294 C C . LYS A 1 826 ? 4.772 3.514 7.658 1.00 80.25 826 LYS A C 1
ATOM 6296 O O . LYS A 1 826 ? 5.157 2.635 6.897 1.00 80.25 826 LYS A O 1
ATOM 6301 N N . ASN A 1 827 ? 4.139 3.272 8.805 1.00 84.50 827 ASN A N 1
ATOM 6302 C CA . ASN A 1 827 ? 3.782 1.943 9.309 1.00 84.50 827 ASN A CA 1
ATOM 6303 C C . ASN A 1 827 ? 2.371 1.486 8.899 1.00 84.50 827 ASN A C 1
ATOM 6305 O O . ASN A 1 827 ? 2.032 0.331 9.132 1.00 84.50 827 ASN A O 1
ATOM 6309 N N . LEU A 1 828 ? 1.543 2.376 8.340 1.00 90.31 828 LEU A N 1
ATOM 6310 C CA . LEU A 1 828 ? 0.113 2.135 8.152 1.00 90.31 828 LEU A CA 1
ATOM 6311 C C . LEU A 1 828 ? -0.098 1.117 7.029 1.00 90.31 828 LEU A C 1
ATOM 6313 O O . LEU A 1 828 ? 0.177 1.418 5.870 1.00 90.31 828 LEU A O 1
ATOM 6317 N N . GLU A 1 829 ? -0.565 -0.079 7.383 1.00 87.38 829 GLU A N 1
ATOM 6318 C CA . GLU A 1 829 ? -0.715 -1.208 6.465 1.00 87.38 829 GLU A CA 1
ATOM 6319 C C . GLU A 1 829 ? -2.117 -1.298 5.865 1.00 87.38 829 GLU A C 1
ATOM 6321 O O . GLU A 1 829 ? -2.246 -1.577 4.672 1.00 87.38 829 GLU A O 1
ATOM 6326 N N . GLU A 1 830 ? -3.166 -1.047 6.656 1.00 87.88 830 GLU A N 1
ATOM 6327 C CA . GLU A 1 830 ? -4.556 -1.148 6.191 1.00 87.88 830 GLU A CA 1
ATOM 6328 C C . GLU A 1 830 ? -5.451 -0.022 6.727 1.00 87.88 830 GLU A C 1
ATOM 6330 O O . GLU A 1 830 ? -5.364 0.396 7.888 1.00 87.88 830 GLU A O 1
ATOM 6335 N N . ILE A 1 831 ? -6.344 0.461 5.856 1.00 94.75 831 ILE A N 1
ATOM 6336 C CA . ILE A 1 831 ? -7.285 1.552 6.135 1.00 94.75 831 ILE A CA 1
ATOM 6337 C C . ILE A 1 831 ? -8.710 1.083 5.823 1.00 94.75 831 ILE A C 1
ATOM 6339 O O . ILE A 1 831 ? -9.028 0.769 4.675 1.00 94.75 831 ILE A O 1
ATOM 6343 N N . PHE A 1 832 ? -9.583 1.100 6.831 1.00 92.88 832 PHE A N 1
ATOM 6344 C CA . PHE A 1 832 ? -10.989 0.710 6.719 1.00 92.88 832 PHE A CA 1
ATOM 6345 C C . PHE A 1 832 ? -11.907 1.932 6.849 1.00 92.88 832 PHE A C 1
ATOM 6347 O O . PHE A 1 832 ? -12.123 2.459 7.939 1.00 92.88 832 PHE A O 1
ATOM 6354 N N . LEU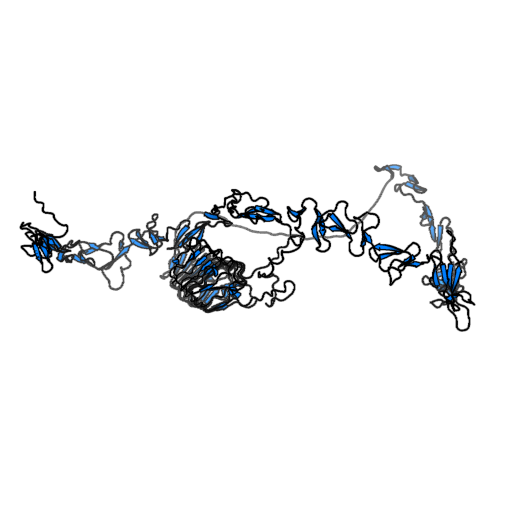 A 1 833 ? -12.461 2.374 5.724 1.00 96.19 833 LEU A N 1
ATOM 6355 C CA . LEU A 1 833 ? -13.345 3.534 5.550 1.00 96.19 833 LEU A CA 1
ATOM 6356 C C . LEU A 1 833 ? -14.753 3.139 5.067 1.00 96.19 833 LEU A C 1
ATOM 6358 O O . LEU A 1 833 ? -15.547 4.007 4.693 1.00 96.19 833 LEU A O 1
ATOM 6362 N N . SER A 1 834 ? -15.085 1.850 5.074 1.00 94.75 834 SER A N 1
ATOM 6363 C CA . SER A 1 834 ? -16.368 1.322 4.605 1.00 94.75 834 SER A CA 1
ATOM 6364 C C . SER A 1 834 ? -17.563 1.938 5.357 1.00 94.75 834 SER A C 1
ATOM 6366 O O . SER A 1 834 ? -17.487 2.185 6.563 1.00 94.75 834 SER A O 1
ATOM 6368 N N . GLY A 1 835 ? -18.682 2.193 4.675 1.00 95.19 835 GLY A N 1
ATOM 6369 C CA . GLY A 1 835 ? -19.905 2.729 5.288 1.00 95.19 835 GLY A CA 1
ATOM 6370 C C . GLY A 1 835 ? -19.850 4.219 5.655 1.00 95.19 835 GLY A C 1
ATOM 6371 O O . GLY A 1 835 ? -20.420 4.607 6.672 1.00 95.19 835 GLY A O 1
ATOM 6372 N N . ASN A 1 836 ? -19.139 5.045 4.883 1.00 97.94 836 ASN A N 1
ATOM 6373 C CA . ASN A 1 836 ? -19.000 6.490 5.116 1.00 97.94 836 ASN A CA 1
ATOM 6374 C C . ASN A 1 836 ? -19.741 7.334 4.054 1.00 97.94 836 ASN A C 1
ATOM 6376 O O . ASN A 1 836 ? -20.593 6.845 3.313 1.00 97.94 836 ASN A O 1
ATOM 6380 N N . GLN A 1 837 ? -19.479 8.643 4.009 1.00 97.19 837 GLN A N 1
ATOM 6381 C CA . GLN A 1 837 ? -20.164 9.597 3.131 1.00 97.19 837 GLN A CA 1
ATOM 6382 C C . GLN A 1 837 ? -19.238 10.230 2.080 1.00 97.19 837 GLN A C 1
ATOM 6384 O O . GLN A 1 837 ? -19.576 11.271 1.509 1.00 97.19 837 GLN A O 1
ATOM 6389 N N . LEU A 1 838 ? -18.097 9.592 1.786 1.00 96.50 838 LEU A N 1
ATOM 6390 C CA . LEU A 1 838 ? -17.129 10.063 0.797 1.00 96.50 838 LEU A CA 1
ATOM 6391 C C . LEU A 1 838 ? -17.786 10.127 -0.585 1.00 96.50 838 LEU A C 1
ATOM 6393 O O . LEU A 1 838 ? -18.301 9.126 -1.078 1.00 96.50 838 LEU A O 1
ATOM 6397 N N . LYS A 1 839 ? -17.774 11.309 -1.210 1.00 93.88 839 LYS A N 1
ATOM 6398 C CA . LYS A 1 839 ? -18.363 11.565 -2.545 1.00 93.88 839 LYS A CA 1
ATOM 6399 C C . LYS A 1 839 ? -17.322 11.537 -3.666 1.00 93.88 839 LYS A C 1
ATOM 6401 O O . LYS A 1 839 ? -17.649 11.225 -4.808 1.00 93.88 839 LYS A O 1
ATOM 6406 N N . GLN A 1 840 ? -16.074 11.836 -3.315 1.00 90.50 840 GLN A N 1
ATOM 6407 C CA . GLN A 1 840 ? -14.906 11.832 -4.190 1.00 90.50 840 GLN A CA 1
ATOM 6408 C C . GLN A 1 840 ? -13.681 11.332 -3.415 1.00 90.50 840 GLN A C 1
ATOM 6410 O O . GLN A 1 840 ? -13.637 11.484 -2.192 1.00 90.50 840 GLN A O 1
ATOM 6415 N N . LEU A 1 841 ? -12.685 10.785 -4.114 1.00 89.69 841 LEU A N 1
ATOM 6416 C CA . LEU A 1 841 ? -11.416 10.371 -3.514 1.00 89.69 841 LEU A CA 1
ATOM 6417 C C . LEU A 1 841 ? -10.239 10.631 -4.456 1.00 89.69 841 LEU A C 1
ATOM 6419 O O . LEU A 1 841 ? -10.226 10.140 -5.584 1.00 89.69 841 LEU A O 1
ATOM 6423 N N . ASP A 1 842 ? -9.234 11.339 -3.946 1.00 84.38 842 ASP A N 1
ATOM 6424 C CA . ASP A 1 842 ? -7.948 11.520 -4.610 1.00 84.38 842 ASP A CA 1
ATOM 6425 C C . ASP A 1 842 ? -6.913 10.583 -3.982 1.00 84.38 842 ASP A C 1
ATOM 6427 O O . ASP A 1 842 ? -6.523 10.760 -2.827 1.00 84.38 842 ASP A O 1
ATOM 6431 N N . PHE A 1 843 ? -6.455 9.586 -4.735 1.00 87.31 843 PHE A N 1
ATOM 6432 C CA . PHE A 1 843 ? -5.458 8.626 -4.268 1.00 87.31 843 PHE A CA 1
ATOM 6433 C C . PHE A 1 843 ? -4.087 9.262 -3.994 1.00 87.31 843 PHE A C 1
ATOM 6435 O O . PHE A 1 843 ? -3.299 8.663 -3.263 1.00 87.31 843 PHE A O 1
ATOM 6442 N N . ALA A 1 844 ? -3.818 10.490 -4.465 1.00 79.81 844 ALA A N 1
ATOM 6443 C CA . ALA A 1 844 ? -2.572 11.201 -4.170 1.00 79.81 844 ALA A CA 1
ATOM 6444 C C . ALA A 1 844 ? -2.291 11.337 -2.659 1.00 79.81 844 ALA A C 1
ATOM 6446 O O . ALA A 1 844 ? -1.125 11.377 -2.266 1.00 79.81 844 ALA A O 1
ATOM 6447 N N . ILE A 1 845 ? -3.325 11.331 -1.803 1.00 81.38 845 ILE A N 1
ATOM 6448 C CA . ILE A 1 845 ? -3.160 11.379 -0.339 1.00 81.38 845 ILE A CA 1
ATOM 6449 C C . ILE A 1 845 ? -2.444 10.142 0.230 1.00 81.38 845 ILE A C 1
ATOM 6451 O O . ILE A 1 845 ? -1.790 10.244 1.264 1.00 81.38 845 ILE A O 1
ATOM 6455 N N . PHE A 1 846 ? -2.532 8.991 -0.445 1.00 85.25 846 PHE A N 1
ATOM 6456 C CA . PHE A 1 846 ? -1.919 7.727 -0.017 1.00 85.25 846 PHE A CA 1
ATOM 6457 C C . PHE A 1 846 ? -0.533 7.483 -0.632 1.00 85.25 846 PHE A C 1
ATOM 6459 O O . PHE A 1 846 ? 0.150 6.535 -0.252 1.00 85.25 846 PHE A O 1
ATOM 6466 N N . ALA A 1 847 ? -0.098 8.320 -1.580 1.00 77.94 847 ALA A N 1
ATOM 6467 C CA . ALA A 1 847 ? 1.037 8.024 -2.457 1.00 77.94 847 ALA A CA 1
ATOM 6468 C C . ALA A 1 847 ? 2.368 7.778 -1.724 1.00 77.94 847 ALA A C 1
ATOM 6470 O O . ALA A 1 847 ? 3.210 7.035 -2.225 1.00 77.94 847 ALA A O 1
ATOM 6471 N N . LEU A 1 848 ? 2.551 8.380 -0.545 1.00 75.12 848 LEU A N 1
ATOM 6472 C CA . LEU A 1 848 ? 3.760 8.277 0.284 1.00 75.12 848 LEU A CA 1
ATOM 6473 C C . LEU A 1 848 ? 3.629 7.297 1.470 1.00 75.12 848 LEU A C 1
ATOM 6475 O O . LEU A 1 848 ? 4.548 7.206 2.284 1.00 75.12 848 LEU A O 1
ATOM 6479 N N . MET A 1 849 ? 2.517 6.561 1.591 1.00 82.75 849 MET A N 1
ATOM 6480 C CA . MET A 1 849 ? 2.301 5.592 2.675 1.00 82.75 849 MET A CA 1
ATOM 6481 C C . MET A 1 849 ? 3.007 4.265 2.357 1.00 82.75 849 MET A C 1
ATOM 6483 O O . MET A 1 849 ? 2.424 3.346 1.791 1.00 82.75 849 MET A O 1
ATOM 6487 N N . VAL A 1 850 ? 4.297 4.189 2.697 1.00 77.75 850 VAL A N 1
ATOM 6488 C CA . VAL A 1 850 ? 5.234 3.150 2.212 1.00 77.75 850 VAL A CA 1
ATOM 6489 C C . VAL A 1 850 ? 4.938 1.703 2.630 1.00 77.75 850 VAL A C 1
ATOM 6491 O O . VAL A 1 850 ? 5.574 0.808 2.082 1.00 77.75 850 VAL A O 1
ATOM 6494 N N . SER A 1 851 ? 4.024 1.478 3.580 1.00 83.00 851 SER A N 1
ATOM 6495 C CA . SER A 1 851 ? 3.617 0.136 4.039 1.00 83.00 851 SER A CA 1
ATOM 6496 C C . SER A 1 851 ? 2.159 -0.212 3.718 1.00 83.00 851 SER A C 1
ATOM 6498 O O . SER A 1 851 ? 1.724 -1.316 4.036 1.00 83.00 851 SER A O 1
ATOM 6500 N N . LEU A 1 852 ? 1.405 0.695 3.083 1.00 89.25 852 LEU A N 1
ATOM 6501 C CA . LEU A 1 852 ? -0.030 0.539 2.838 1.00 89.25 852 LEU A CA 1
ATOM 6502 C C . LEU A 1 852 ? -0.289 -0.553 1.793 1.00 89.25 852 LEU A C 1
ATOM 6504 O O . LEU A 1 852 ? 0.156 -0.427 0.652 1.0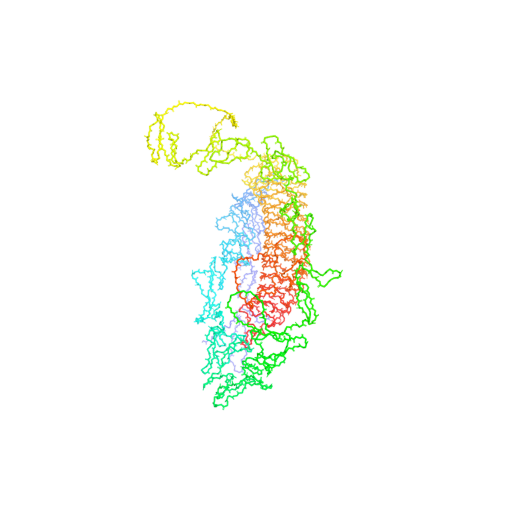0 89.25 852 LEU A O 1
ATOM 6508 N N . LYS A 1 853 ? -0.995 -1.614 2.192 1.00 83.94 853 LYS A N 1
ATOM 6509 C CA . LYS A 1 853 ? -1.309 -2.821 1.404 1.00 83.94 853 LYS A CA 1
ATOM 6510 C C . LYS A 1 853 ? -2.747 -2.823 0.898 1.00 83.94 853 LYS A C 1
ATOM 6512 O O . LYS A 1 853 ? -2.976 -3.172 -0.261 1.00 83.94 853 LYS A O 1
ATOM 6517 N N . SER A 1 854 ? -3.682 -2.412 1.754 1.00 85.62 854 SER A N 1
ATOM 6518 C CA . SER A 1 854 ? -5.124 -2.580 1.544 1.00 85.62 854 SER A CA 1
ATOM 6519 C C . SER A 1 854 ? -5.894 -1.309 1.903 1.00 85.62 854 SER A C 1
ATOM 6521 O O . SER A 1 854 ? -5.657 -0.704 2.951 1.00 85.62 854 SER A O 1
ATOM 6523 N N . ILE A 1 855 ? -6.862 -0.923 1.066 1.00 92.94 855 ILE A N 1
ATOM 6524 C CA . ILE A 1 855 ? -7.790 0.178 1.370 1.00 92.94 855 ILE A CA 1
ATOM 6525 C C . ILE A 1 855 ? -9.230 -0.277 1.108 1.00 92.94 855 ILE A C 1
ATOM 6527 O O . ILE A 1 855 ? -9.573 -0.648 -0.018 1.00 92.94 855 ILE A O 1
ATOM 6531 N N . PHE A 1 856 ? -10.068 -0.220 2.144 1.00 90.06 856 PHE A N 1
ATOM 6532 C CA . PHE A 1 856 ? -11.469 -0.649 2.127 1.00 90.06 856 PHE A CA 1
ATOM 6533 C C . PHE A 1 856 ? -12.391 0.572 2.209 1.00 90.06 856 PHE A C 1
ATOM 6535 O O . PHE A 1 856 ? -12.361 1.301 3.199 1.00 90.06 856 PHE A O 1
ATOM 6542 N N . ILE A 1 857 ? -13.157 0.857 1.153 1.00 95.62 857 ILE A N 1
ATOM 6543 C CA . ILE A 1 857 ? -13.948 2.095 0.994 1.00 95.62 857 ILE A CA 1
ATOM 6544 C C . ILE A 1 857 ? -15.347 1.792 0.433 1.00 95.62 857 ILE A C 1
ATOM 6546 O O . ILE A 1 857 ? -15.947 2.576 -0.307 1.00 95.62 857 ILE A O 1
ATOM 6550 N N . GLU A 1 858 ? -15.878 0.622 0.766 1.00 93.12 858 GLU A N 1
ATOM 6551 C CA . GLU A 1 858 ? -17.189 0.168 0.321 1.00 93.12 858 GLU A CA 1
ATOM 6552 C C . GLU A 1 858 ? -18.330 0.953 0.984 1.00 93.12 858 GLU A C 1
ATOM 6554 O O . GLU A 1 858 ? -18.110 1.698 1.940 1.00 93.12 858 GLU A O 1
ATOM 6559 N N . ASP A 1 859 ? -19.565 0.799 0.501 1.00 95.38 859 ASP A N 1
ATOM 6560 C CA . ASP A 1 859 ? -20.769 1.398 1.112 1.00 95.38 859 ASP A CA 1
ATOM 6561 C C . ASP A 1 859 ? -20.650 2.924 1.321 1.00 95.38 859 ASP A C 1
ATOM 6563 O O . ASP A 1 859 ? -21.113 3.484 2.315 1.00 95.38 859 ASP A O 1
ATOM 6567 N N . ASN A 1 860 ? -19.974 3.594 0.387 1.00 97.50 860 ASN A N 1
ATOM 6568 C CA . ASN A 1 860 ? -19.741 5.036 0.377 1.00 97.50 860 ASN A CA 1
ATOM 6569 C C . ASN A 1 860 ? -20.579 5.706 -0.731 1.00 97.50 860 ASN A C 1
ATOM 6571 O O . ASN A 1 860 ? -21.538 5.143 -1.265 1.00 97.50 860 ASN A O 1
ATOM 6575 N N . GLN A 1 861 ? -20.279 6.964 -1.061 1.00 96.75 861 GLN A N 1
ATOM 6576 C CA . GLN A 1 861 ? -21.009 7.736 -2.070 1.00 96.75 861 GLN A CA 1
ATOM 6577 C C . GLN A 1 861 ? -20.134 8.135 -3.266 1.00 96.75 861 GLN A C 1
ATOM 6579 O O . GLN A 1 861 ? -20.508 9.056 -3.997 1.00 96.75 861 GLN A O 1
ATOM 6584 N N . LEU A 1 862 ? -18.996 7.456 -3.468 1.00 96.50 862 LEU A N 1
ATOM 6585 C CA . LEU A 1 862 ? -17.988 7.822 -4.459 1.00 96.50 862 LEU A CA 1
ATOM 6586 C C . LEU A 1 862 ? -18.588 7.771 -5.861 1.00 96.50 862 LEU A C 1
ATOM 6588 O O . LEU A 1 862 ? -19.014 6.712 -6.313 1.00 96.50 862 LEU A O 1
ATOM 6592 N N . ASN A 1 863 ? -18.608 8.911 -6.551 1.00 93.31 863 ASN A N 1
ATOM 6593 C CA . ASN A 1 863 ? -18.990 9.001 -7.964 1.00 93.31 863 ASN A CA 1
ATOM 6594 C C . ASN A 1 863 ? -17.820 9.411 -8.875 1.00 93.31 863 ASN A C 1
ATOM 6596 O O . ASN A 1 863 ? -17.898 9.235 -10.093 1.00 93.31 863 ASN A O 1
ATOM 6600 N N . PHE A 1 864 ? -16.733 9.900 -8.276 1.00 87.56 864 PHE A N 1
ATOM 6601 C CA . PHE A 1 864 ? -15.515 10.355 -8.929 1.00 87.56 864 PHE A CA 1
ATOM 6602 C C . PHE A 1 864 ? -14.295 9.910 -8.116 1.00 87.56 864 PHE A C 1
ATOM 6604 O O . PHE A 1 864 ? -14.276 10.047 -6.892 1.00 87.56 864 PHE A O 1
ATOM 6611 N N . ILE A 1 865 ? -13.271 9.400 -8.798 1.00 90.31 865 ILE A N 1
ATOM 6612 C CA . ILE A 1 865 ? -11.958 9.116 -8.215 1.00 90.31 865 ILE A CA 1
ATOM 6613 C C . ILE A 1 865 ? -10.864 9.629 -9.149 1.00 90.31 865 ILE A C 1
ATOM 6615 O O . ILE A 1 865 ? -11.051 9.666 -10.366 1.00 90.31 865 ILE A O 1
ATOM 6619 N N . ASN A 1 866 ? -9.726 10.012 -8.582 1.00 81.75 866 ASN A N 1
ATOM 6620 C CA . ASN A 1 866 ? -8.561 10.486 -9.321 1.00 81.75 866 ASN A CA 1
ATOM 6621 C C . ASN A 1 866 ? -7.262 10.174 -8.565 1.00 81.75 866 ASN A C 1
ATOM 6623 O O . ASN A 1 866 ? -7.280 9.728 -7.422 1.00 81.75 866 ASN A O 1
ATOM 6627 N N . ALA A 1 867 ? -6.130 10.437 -9.210 1.00 70.50 867 ALA A N 1
ATOM 6628 C CA . ALA A 1 867 ? -4.839 10.618 -8.560 1.00 70.50 867 ALA A CA 1
ATOM 6629 C C . ALA A 1 867 ? -4.264 11.921 -9.126 1.00 70.50 867 ALA A C 1
ATOM 6631 O O . ALA A 1 867 ? -3.842 11.949 -10.283 1.00 70.50 867 ALA A O 1
ATOM 6632 N N . THR A 1 868 ? -4.342 13.031 -8.385 1.00 68.00 868 THR A N 1
ATOM 6633 C CA . THR A 1 868 ? -3.902 14.337 -8.910 1.00 68.00 868 THR A CA 1
ATOM 6634 C C . THR A 1 868 ? -2.422 14.297 -9.272 1.00 68.00 868 THR A C 1
ATOM 6636 O O . THR A 1 868 ? -1.599 13.872 -8.466 1.00 68.00 868 THR A O 1
ATOM 6639 N N . ASN A 1 869 ? -2.105 14.750 -10.492 1.00 51.19 869 ASN A N 1
ATOM 6640 C CA . ASN A 1 869 ? -0.809 14.618 -11.161 1.00 51.19 869 ASN A CA 1
ATOM 6641 C C . ASN A 1 869 ? 0.409 14.805 -10.238 1.00 51.19 869 ASN A C 1
ATOM 6643 O O . ASN A 1 869 ? 0.919 15.915 -10.069 1.00 51.19 869 ASN A O 1
ATOM 6647 N N . ILE A 1 870 ? 0.941 13.685 -9.744 1.00 52.94 870 ILE A N 1
ATOM 6648 C CA . ILE A 1 870 ? 2.292 13.596 -9.192 1.00 52.94 870 ILE A CA 1
ATOM 6649 C C . ILE A 1 870 ? 3.240 13.770 -10.382 1.00 52.94 870 ILE A C 1
ATOM 6651 O O . ILE A 1 870 ? 3.522 12.824 -11.116 1.00 52.94 870 ILE A O 1
ATOM 6655 N N . SER A 1 871 ? 3.647 15.015 -10.642 1.00 39.00 871 SER A N 1
ATOM 6656 C CA . SER A 1 871 ? 4.398 15.389 -11.841 1.00 39.00 871 SER A CA 1
ATOM 6657 C C . SER A 1 871 ? 5.842 14.892 -11.767 1.00 39.00 871 SER A C 1
ATOM 6659 O O . SER A 1 871 ? 6.741 15.596 -11.302 1.00 39.00 871 SER A O 1
ATOM 6661 N N . VAL A 1 872 ? 6.048 13.665 -12.229 1.00 44.66 872 VAL A N 1
ATOM 6662 C CA . VAL A 1 872 ? 7.361 13.086 -12.504 1.00 44.66 872 VAL A CA 1
ATOM 6663 C C . VAL A 1 872 ? 7.728 13.516 -13.918 1.00 44.66 872 VAL A C 1
ATOM 6665 O O . VAL A 1 872 ? 7.119 13.058 -14.882 1.00 44.66 872 VAL A O 1
ATOM 6668 N N . ASP A 1 873 ? 8.653 14.466 -14.035 1.00 34.66 873 ASP A N 1
ATOM 6669 C CA . ASP A 1 873 ? 9.054 15.002 -15.334 1.00 34.66 873 ASP A CA 1
ATOM 6670 C C . ASP A 1 873 ? 9.904 13.958 -16.074 1.00 34.66 873 ASP A C 1
ATOM 6672 O O . ASP A 1 873 ? 11.011 13.626 -15.646 1.00 34.66 873 ASP A O 1
ATOM 6676 N N . GLU A 1 874 ? 9.366 13.410 -17.168 1.00 38.09 874 GLU A N 1
ATOM 6677 C CA . GLU A 1 874 ? 9.903 12.235 -17.876 1.00 38.09 874 GLU A CA 1
ATOM 6678 C C . GLU A 1 874 ? 11.296 12.481 -18.522 1.00 38.09 874 GLU A C 1
ATOM 6680 O O . GLU A 1 874 ? 11.860 11.564 -19.119 1.00 38.09 874 GLU A O 1
ATOM 6685 N N . ASN A 1 875 ? 11.879 13.686 -18.388 1.00 36.69 875 ASN A N 1
ATOM 6686 C CA . ASN A 1 875 ? 13.132 14.099 -19.040 1.00 36.69 875 ASN A CA 1
ATOM 6687 C C . ASN A 1 875 ? 14.315 14.468 -18.109 1.00 36.69 875 ASN A C 1
ATOM 6689 O O . ASN A 1 875 ? 15.446 14.518 -18.595 1.00 36.69 875 ASN A O 1
ATOM 6693 N N . GLU A 1 876 ? 14.133 14.715 -16.801 1.00 36.78 876 GLU A N 1
ATOM 6694 C CA . GLU A 1 876 ? 15.220 15.204 -15.915 1.00 36.78 876 GLU A CA 1
ATOM 6695 C C . GLU A 1 876 ? 15.705 14.187 -14.859 1.00 36.78 876 GLU A C 1
ATOM 6697 O O . GLU A 1 876 ? 15.587 14.389 -13.652 1.00 36.78 876 GLU A O 1
ATOM 6702 N N . CYS A 1 877 ? 16.414 13.136 -15.286 1.00 33.62 877 CYS A N 1
ATOM 6703 C CA . CYS A 1 877 ? 17.166 12.276 -14.353 1.00 33.62 877 CYS A CA 1
ATOM 6704 C C . CYS A 1 877 ? 18.472 12.931 -13.815 1.00 33.62 877 CYS A C 1
ATOM 6706 O O . CYS A 1 877 ? 19.287 12.257 -13.183 1.00 33.62 877 CYS A O 1
ATOM 6708 N N . ASN A 1 878 ? 18.721 14.222 -14.087 1.00 34.91 878 ASN A N 1
ATOM 6709 C CA . ASN A 1 878 ? 20.019 14.874 -13.838 1.00 34.91 878 ASN A CA 1
ATOM 6710 C C . ASN A 1 878 ? 19.961 16.380 -13.467 1.00 34.91 878 ASN A C 1
ATOM 6712 O O . ASN A 1 878 ? 20.920 17.112 -13.707 1.00 34.91 878 ASN A O 1
ATOM 6716 N N . SER A 1 879 ? 18.868 16.871 -12.866 1.00 35.03 879 SER A N 1
ATOM 6717 C CA . SER A 1 879 ? 18.762 18.272 -12.401 1.00 35.03 879 SER A CA 1
ATOM 6718 C C . SER A 1 879 ? 17.708 18.445 -11.281 1.00 35.03 879 SER A C 1
ATOM 6720 O O . SER A 1 879 ? 17.185 17.464 -10.752 1.00 35.03 879 SER A O 1
ATOM 6722 N N . LYS A 1 880 ? 17.505 19.676 -10.784 1.00 42.00 880 LYS A N 1
ATOM 6723 C CA . LYS A 1 880 ? 16.767 19.997 -9.545 1.00 42.00 880 LYS A CA 1
ATOM 6724 C C . LYS A 1 880 ? 15.396 20.654 -9.799 1.00 42.00 880 LYS A C 1
ATOM 6726 O O . LYS A 1 880 ? 15.302 21.873 -9.660 1.00 42.00 880 LYS A O 1
ATOM 6731 N N . ALA A 1 881 ? 14.320 19.877 -9.963 1.00 28.55 881 ALA A N 1
ATOM 6732 C CA . ALA A 1 881 ? 12.969 20.314 -9.555 1.00 28.55 881 ALA A CA 1
ATOM 6733 C C . ALA A 1 881 ? 11.920 19.178 -9.474 1.00 28.55 881 ALA A C 1
ATOM 6735 O O . ALA A 1 881 ? 11.268 18.862 -10.458 1.00 28.55 881 ALA A O 1
ATOM 6736 N N . ILE A 1 882 ? 11.620 18.684 -8.265 1.00 35.69 882 ILE A N 1
ATOM 6737 C CA . ILE A 1 882 ? 10.242 18.264 -7.936 1.00 35.69 882 ILE A CA 1
ATOM 6738 C C . ILE A 1 882 ? 9.642 19.406 -7.122 1.00 35.69 882 ILE A C 1
ATOM 6740 O O . ILE A 1 882 ? 10.257 19.850 -6.151 1.00 35.69 882 ILE A O 1
ATOM 6744 N N . LYS A 1 883 ? 8.468 19.915 -7.515 1.00 32.50 883 LYS A N 1
ATOM 6745 C CA . LYS A 1 883 ? 7.893 21.145 -6.942 1.00 32.50 883 LYS A CA 1
ATOM 6746 C C . LYS A 1 883 ? 6.967 20.911 -5.739 1.00 32.50 883 LYS A C 1
ATOM 6748 O O . LYS A 1 883 ? 5.959 21.593 -5.584 1.00 32.50 883 LYS A O 1
ATOM 6753 N N . LEU A 1 884 ? 7.374 19.999 -4.857 1.00 38.78 884 LEU A N 1
ATOM 6754 C CA . LEU A 1 884 ? 7.040 20.054 -3.432 1.00 38.78 884 LEU A CA 1
ATOM 6755 C C . LEU A 1 884 ? 8.192 20.785 -2.730 1.00 38.78 884 LEU A C 1
ATOM 6757 O O . LEU A 1 884 ? 9.366 20.540 -3.022 1.00 38.78 884 LEU A O 1
ATOM 6761 N N . THR A 1 885 ? 7.879 21.759 -1.880 1.00 30.20 885 THR A N 1
ATOM 6762 C CA . THR A 1 885 ? 8.866 22.715 -1.358 1.00 30.20 885 THR A CA 1
ATOM 6763 C C . THR A 1 885 ? 9.728 22.075 -0.271 1.00 30.20 885 THR A C 1
ATOM 6765 O O . THR A 1 885 ? 9.394 22.133 0.907 1.00 30.20 885 THR A O 1
ATOM 6768 N N . LYS A 1 886 ? 10.830 21.462 -0.730 1.00 31.34 886 LYS A N 1
ATOM 6769 C CA . LYS A 1 886 ? 11.918 20.779 -0.002 1.00 31.34 886 LYS A CA 1
ATOM 6770 C C . LYS A 1 886 ? 12.227 21.300 1.421 1.00 31.34 886 LYS A C 1
ATOM 6772 O O . LYS A 1 886 ? 12.181 22.511 1.630 1.00 31.34 886 LYS A O 1
ATOM 6777 N N . PRO A 1 887 ? 12.688 20.414 2.341 1.00 38.78 887 PRO A N 1
ATOM 6778 C CA . PRO A 1 887 ? 13.627 19.328 2.012 1.00 38.78 887 PRO A CA 1
ATOM 6779 C C . PRO A 1 887 ? 13.321 17.922 2.559 1.00 38.78 887 PRO A C 1
ATOM 6781 O O . PRO A 1 887 ? 13.195 17.720 3.759 1.00 38.78 887 PRO A O 1
ATOM 6784 N N . LEU A 1 888 ? 13.410 16.929 1.666 1.00 38.53 888 LEU A N 1
ATOM 6785 C CA . LEU A 1 888 ? 13.919 15.592 1.992 1.00 38.53 888 LEU A CA 1
ATOM 6786 C C . LEU A 1 888 ? 15.076 15.219 1.049 1.00 38.53 888 LEU A C 1
ATOM 6788 O O . LEU A 1 888 ? 15.207 15.768 -0.061 1.00 38.53 888 LEU A O 1
ATOM 6792 N N . GLU A 1 889 ? 15.920 14.307 1.532 1.00 40.19 889 GLU A N 1
ATOM 6793 C CA . GLU A 1 889 ? 17.113 13.782 0.851 1.00 40.19 889 GLU A CA 1
ATOM 6794 C C . GLU A 1 889 ? 16.863 12.426 0.169 1.00 40.19 889 GLU A C 1
ATOM 6796 O O . GLU A 1 889 ? 17.591 12.071 -0.760 1.00 40.19 889 GLU A O 1
ATOM 6801 N N . ASP A 1 890 ? 15.792 11.725 0.554 1.00 40.19 890 ASP A N 1
ATOM 6802 C CA . ASP A 1 890 ? 15.339 10.497 -0.097 1.00 40.19 890 ASP A CA 1
ATOM 6803 C C . ASP A 1 890 ? 14.953 10.760 -1.560 1.00 40.19 890 ASP A C 1
ATOM 6805 O O . ASP A 1 890 ? 14.185 11.677 -1.880 1.00 40.19 890 ASP A O 1
ATOM 6809 N N . LYS A 1 891 ? 15.484 9.940 -2.472 1.00 45.34 891 LYS A N 1
ATOM 6810 C CA . LYS A 1 891 ? 15.044 9.928 -3.869 1.00 45.34 891 LYS A CA 1
ATOM 6811 C C . LYS A 1 891 ? 13.734 9.152 -3.945 1.00 45.34 891 LYS A C 1
ATOM 6813 O O . LYS A 1 891 ? 13.685 7.996 -3.543 1.00 45.34 891 LYS A O 1
ATOM 6818 N N . PHE A 1 892 ? 12.690 9.756 -4.496 1.00 45.88 892 PHE A N 1
ATOM 6819 C CA . PHE A 1 892 ? 11.468 9.026 -4.824 1.00 45.88 892 PHE A CA 1
ATOM 6820 C C . PHE A 1 892 ? 11.547 8.535 -6.264 1.00 45.88 892 PHE A C 1
ATOM 6822 O O . PHE A 1 892 ? 11.965 9.272 -7.160 1.00 45.88 892 PHE A O 1
ATOM 6829 N N . CYS A 1 893 ? 11.191 7.273 -6.457 1.00 50.09 893 CYS A N 1
ATOM 6830 C CA . CYS A 1 893 ? 11.081 6.634 -7.753 1.00 50.09 893 CYS A CA 1
ATOM 6831 C C . CYS A 1 893 ? 9.601 6.583 -8.167 1.00 50.09 893 CYS A C 1
ATOM 6833 O O . CYS A 1 893 ? 8.690 6.711 -7.349 1.00 50.09 893 CYS A O 1
ATOM 6835 N N . SER A 1 894 ? 9.357 6.509 -9.472 1.00 45.75 894 SER A N 1
ATOM 6836 C CA . SER A 1 894 ? 8.011 6.376 -10.029 1.00 45.75 894 SER A CA 1
ATOM 6837 C C . SER A 1 894 ? 8.142 5.779 -11.419 1.00 45.75 894 SER A C 1
ATOM 6839 O O . SER A 1 894 ? 8.361 6.479 -12.410 1.00 45.75 894 SER A O 1
ATOM 6841 N N . TRP A 1 895 ? 8.186 4.453 -11.474 1.00 37.56 895 TRP A N 1
ATOM 6842 C CA . TRP A 1 895 ? 8.671 3.762 -12.660 1.00 37.56 895 TRP A CA 1
ATOM 6843 C C . TRP A 1 895 ? 7.584 3.579 -13.714 1.00 37.56 895 TRP A C 1
ATOM 6845 O O . TRP A 1 895 ? 6.839 2.605 -13.670 1.00 37.56 895 TRP A O 1
ATOM 6855 N N . ASN A 1 896 ? 7.630 4.417 -14.752 1.00 46.00 896 ASN A N 1
ATOM 6856 C CA . ASN A 1 896 ? 7.851 3.879 -16.096 1.00 46.00 896 ASN A CA 1
ATOM 6857 C C . ASN A 1 896 ? 8.606 4.875 -17.003 1.00 46.00 896 ASN A C 1
ATOM 6859 O O . ASN A 1 896 ? 8.663 6.067 -16.723 1.00 46.00 896 ASN A O 1
ATOM 6863 N N . GLY A 1 897 ? 9.202 4.370 -18.088 1.00 33.91 897 GLY A N 1
ATOM 6864 C CA . GLY A 1 897 ? 9.827 5.161 -19.152 1.00 33.91 897 GLY A CA 1
ATOM 6865 C C . GLY A 1 897 ? 10.976 4.426 -19.849 1.00 33.91 897 GLY A C 1
ATOM 6866 O O . GLY A 1 897 ? 10.911 4.139 -21.045 1.00 33.91 897 GLY A O 1
ATOM 6867 N N . LEU A 1 898 ? 12.041 4.104 -19.102 1.00 32.09 898 LEU A N 1
ATOM 6868 C CA . LEU A 1 898 ? 13.340 3.749 -19.702 1.00 32.09 898 LEU A CA 1
ATOM 6869 C C . LEU A 1 898 ? 14.008 2.445 -19.238 1.00 32.09 898 LEU A C 1
ATOM 6871 O O . LEU A 1 898 ? 14.929 2.000 -19.924 1.00 32.09 898 LEU A O 1
ATOM 6875 N N . TYR A 1 899 ? 13.561 1.791 -18.158 1.00 35.94 899 TYR A N 1
ATOM 6876 C CA . TYR A 1 899 ? 14.336 0.686 -17.561 1.00 35.94 899 TYR A CA 1
ATOM 6877 C C . TYR A 1 899 ? 14.547 -0.528 -18.484 1.00 35.94 899 TYR A C 1
ATOM 6879 O O . TYR A 1 899 ? 15.552 -1.218 -18.357 1.00 35.94 899 TYR A O 1
ATOM 6887 N N . TYR A 1 900 ? 13.655 -0.767 -19.453 1.00 33.12 900 TYR A N 1
ATOM 6888 C CA . TYR A 1 900 ? 13.847 -1.833 -20.447 1.00 33.12 900 TYR A CA 1
ATOM 6889 C C . TYR A 1 900 ? 14.411 -1.338 -21.790 1.00 33.12 900 TYR A C 1
ATOM 6891 O O . TYR A 1 900 ? 15.140 -2.055 -22.474 1.00 33.12 900 TYR A O 1
ATOM 6899 N N . ASN A 1 901 ? 14.119 -0.094 -22.179 1.00 32.91 901 ASN A N 1
ATOM 6900 C CA . ASN A 1 901 ? 14.427 0.408 -23.521 1.00 32.91 901 ASN A CA 1
ATOM 6901 C C . ASN A 1 901 ? 15.923 0.699 -23.760 1.00 32.91 901 ASN A C 1
ATOM 6903 O O . ASN A 1 901 ? 16.335 0.755 -24.920 1.00 32.91 901 ASN A O 1
ATOM 6907 N N . GLN A 1 902 ? 16.737 0.853 -22.704 1.00 34.59 902 GLN A N 1
ATOM 6908 C CA . GLN A 1 902 ? 18.162 1.219 -22.812 1.00 34.59 902 GLN A CA 1
ATOM 6909 C C . GLN A 1 902 ? 19.180 0.252 -22.176 1.00 34.59 902 GLN A C 1
ATOM 6911 O O . GLN A 1 902 ? 20.375 0.519 -22.255 1.00 34.59 902 GLN A O 1
ATOM 6916 N N . ILE A 1 903 ? 18.783 -0.948 -21.727 1.00 41.66 903 ILE A N 1
ATOM 6917 C CA . ILE A 1 903 ? 19.752 -2.059 -21.518 1.00 41.66 903 ILE A CA 1
ATOM 6918 C C . ILE A 1 903 ? 20.364 -2.522 -22.873 1.00 41.66 903 ILE A C 1
ATOM 6920 O O . ILE A 1 903 ? 21.336 -3.270 -22.929 1.00 41.66 903 ILE A O 1
ATOM 6924 N N . LYS A 1 904 ? 19.837 -2.006 -23.994 1.00 32.91 904 LYS A N 1
ATOM 6925 C CA . LYS A 1 904 ? 20.202 -2.308 -25.386 1.00 32.91 904 LYS A CA 1
ATOM 6926 C C . LYS A 1 904 ? 21.662 -2.082 -25.817 1.00 32.91 904 LYS A C 1
ATOM 6928 O O . LYS A 1 904 ? 21.957 -2.490 -26.935 1.00 32.91 904 LYS A O 1
ATOM 6933 N N . ASN A 1 905 ? 22.560 -1.444 -25.051 1.00 32.47 905 ASN A N 1
ATOM 6934 C CA . ASN A 1 905 ? 23.937 -1.219 -25.531 1.00 32.47 905 ASN A CA 1
ATOM 6935 C C . ASN A 1 905 ? 25.044 -1.099 -24.456 1.00 32.47 905 ASN A C 1
ATOM 6937 O O . ASN A 1 905 ? 25.012 -0.218 -23.607 1.00 32.47 905 ASN A O 1
ATOM 6941 N N . VAL A 1 906 ? 26.097 -1.910 -24.647 1.00 30.69 906 VAL A N 1
ATOM 6942 C CA . VAL A 1 906 ? 27.520 -1.662 -24.301 1.00 30.69 906 VAL A CA 1
ATOM 6943 C C . VAL A 1 906 ? 27.923 -1.555 -22.808 1.00 30.69 906 VAL A C 1
ATOM 6945 O O . VAL A 1 906 ? 28.187 -0.491 -22.269 1.00 30.69 906 VAL A O 1
ATOM 6948 N N . SER A 1 907 ? 28.128 -2.740 -22.219 1.00 32.38 907 SER A N 1
ATOM 6949 C CA . SER A 1 907 ? 29.264 -3.158 -21.360 1.00 32.38 907 SER A CA 1
ATOM 6950 C C . SER A 1 907 ? 29.723 -2.388 -20.096 1.00 32.38 907 SER A C 1
ATOM 6952 O O . SER A 1 907 ? 30.208 -1.263 -20.159 1.00 32.38 907 SER A O 1
ATOM 6954 N N . PHE A 1 908 ? 29.915 -3.212 -19.051 1.00 30.86 908 PHE A N 1
ATOM 6955 C CA . PHE A 1 908 ? 30.956 -3.175 -18.001 1.00 30.86 908 PHE A CA 1
ATOM 6956 C C . PHE A 1 908 ? 30.644 -2.539 -16.628 1.00 30.86 908 PHE A C 1
ATOM 6958 O O . PHE A 1 908 ? 29.933 -1.555 -16.495 1.00 30.86 908 PHE A O 1
ATOM 6965 N N . VAL A 1 909 ? 31.240 -3.167 -15.601 1.00 28.00 909 VAL A N 1
ATOM 6966 C CA . VAL A 1 909 ? 31.220 -2.849 -14.156 1.00 28.00 909 VAL A CA 1
ATOM 6967 C C . VAL A 1 909 ? 29.839 -2.774 -13.480 1.00 28.00 909 VAL A C 1
ATOM 6969 O O . VAL A 1 909 ? 29.323 -1.705 -13.171 1.00 28.00 909 VAL A O 1
ATOM 6972 N N . ILE A 1 910 ? 29.333 -3.935 -13.046 1.00 34.12 910 ILE A N 1
ATOM 6973 C CA . ILE A 1 910 ? 28.555 -3.974 -11.798 1.00 34.12 910 ILE A CA 1
ATOM 6974 C C . ILE A 1 910 ? 29.549 -3.747 -10.653 1.00 34.12 910 ILE A C 1
ATOM 6976 O O . ILE A 1 910 ? 30.389 -4.607 -10.387 1.00 34.12 910 ILE A O 1
ATOM 6980 N N . HIS A 1 911 ? 29.459 -2.605 -9.975 1.00 31.98 911 HIS A N 1
ATOM 6981 C CA . HIS A 1 911 ? 29.991 -2.413 -8.625 1.00 31.98 911 HIS A CA 1
ATOM 6982 C C . HIS A 1 911 ? 28.895 -1.835 -7.733 1.00 31.98 911 HIS A C 1
ATOM 6984 O O . HIS A 1 911 ? 28.039 -1.070 -8.169 1.00 31.98 911 HIS A O 1
ATOM 6990 N N . SER A 1 912 ? 28.899 -2.276 -6.482 1.00 43.69 912 SER A N 1
ATOM 6991 C CA . SER A 1 912 ? 27.811 -2.103 -5.528 1.00 43.69 912 SER A CA 1
ATOM 6992 C C . SER A 1 912 ? 27.532 -0.643 -5.161 1.00 43.69 912 SER A C 1
ATOM 6994 O O . SER A 1 912 ? 28.304 -0.039 -4.417 1.00 43.69 912 SER A O 1
ATOM 6996 N N . GLN A 1 913 ? 26.357 -0.150 -5.544 1.00 35.62 913 GLN A N 1
ATOM 6997 C CA . GLN A 1 913 ? 25.533 0.714 -4.697 1.00 35.62 913 GLN A CA 1
ATOM 6998 C C . GLN A 1 913 ? 24.065 0.533 -5.094 1.00 35.62 913 GLN A C 1
ATOM 7000 O O . GLN A 1 913 ? 23.683 0.801 -6.231 1.00 35.62 913 GLN A O 1
ATOM 7005 N N . SER A 1 914 ? 23.239 0.051 -4.162 1.00 34.38 914 SER A N 1
ATOM 7006 C CA . SER A 1 914 ? 21.788 0.069 -4.328 1.00 34.38 914 SER A CA 1
ATOM 7007 C C . SER A 1 914 ? 21.330 1.523 -4.340 1.00 34.38 914 SER A C 1
ATOM 7009 O O . SER A 1 914 ? 21.560 2.259 -3.379 1.00 34.38 914 SER A O 1
ATOM 7011 N N . LEU A 1 915 ? 20.697 1.954 -5.430 1.00 37.44 915 LEU A N 1
ATOM 7012 C CA . LEU A 1 915 ? 20.085 3.273 -5.485 1.00 37.44 915 LEU A CA 1
ATOM 7013 C C . LEU A 1 915 ? 18.840 3.246 -4.593 1.00 37.44 915 LEU A C 1
ATOM 7015 O O . LEU A 1 915 ? 17.772 2.851 -5.047 1.00 37.44 915 LEU A O 1
ATOM 7019 N N . ASN A 1 916 ? 18.992 3.632 -3.323 1.00 39.84 916 ASN A N 1
ATOM 7020 C CA . ASN A 1 916 ? 17.865 3.771 -2.407 1.00 39.84 916 ASN A CA 1
ATOM 7021 C C . ASN A 1 916 ? 16.875 4.778 -2.998 1.00 39.84 916 ASN A C 1
ATOM 7023 O O . ASN A 1 916 ? 17.144 5.983 -3.023 1.00 39.84 916 ASN A O 1
ATOM 7027 N N . CYS A 1 917 ? 15.740 4.273 -3.470 1.00 43.34 917 CYS A N 1
ATOM 7028 C CA . CYS A 1 917 ? 14.583 5.085 -3.767 1.00 43.34 917 CYS A CA 1
ATOM 7029 C C . CYS A 1 917 ? 13.291 4.385 -3.362 1.00 43.34 917 CYS A C 1
ATOM 7031 O O . CYS A 1 917 ? 13.188 3.160 -3.387 1.00 43.34 917 CYS A O 1
ATOM 7033 N N . THR A 1 918 ? 12.319 5.202 -2.977 1.00 51.22 918 THR A N 1
ATOM 7034 C CA . THR A 1 918 ? 10.991 4.773 -2.540 1.00 51.22 918 THR A CA 1
ATOM 7035 C C . THR A 1 918 ? 10.012 5.021 -3.677 1.00 51.22 918 THR A C 1
ATOM 7037 O O . THR A 1 918 ? 9.907 6.160 -4.136 1.00 51.22 918 THR A O 1
ATOM 7040 N N . ASP A 1 919 ? 9.309 3.990 -4.143 1.00 62.47 919 ASP A N 1
ATOM 7041 C CA . ASP A 1 919 ? 8.237 4.159 -5.130 1.00 62.47 919 ASP A CA 1
ATOM 7042 C C . ASP A 1 919 ? 6.962 4.719 -4.480 1.00 62.47 919 ASP A C 1
ATOM 7044 O O . ASP A 1 919 ? 6.627 4.392 -3.336 1.00 62.47 919 ASP A O 1
ATOM 7048 N N . PHE A 1 920 ? 6.209 5.536 -5.220 1.00 72.06 920 PHE A N 1
ATOM 7049 C CA . PHE A 1 920 ? 4.843 5.878 -4.817 1.00 72.06 920 PHE A CA 1
ATOM 7050 C C . PHE A 1 920 ? 3.962 4.620 -4.825 1.00 72.06 920 PHE A C 1
ATOM 7052 O O . PHE A 1 920 ? 4.049 3.808 -5.744 1.00 72.06 920 PHE A O 1
ATOM 7059 N N . TYR A 1 921 ? 3.102 4.459 -3.814 1.00 77.94 921 TYR A N 1
ATOM 7060 C CA . TYR A 1 921 ? 2.227 3.282 -3.650 1.00 77.94 921 TYR A CA 1
ATOM 7061 C C . TYR A 1 921 ? 2.967 1.923 -3.630 1.00 77.94 921 TYR A C 1
ATOM 7063 O O . TYR A 1 921 ? 2.377 0.901 -3.982 1.00 77.94 921 TYR A O 1
ATOM 7071 N N . ALA A 1 922 ? 4.248 1.893 -3.231 1.00 68.69 922 ALA A N 1
ATOM 7072 C CA . ALA A 1 922 ? 5.145 0.737 -3.377 1.00 68.69 922 ALA A CA 1
ATOM 7073 C C . ALA A 1 922 ? 4.586 -0.612 -2.880 1.00 68.69 922 ALA A C 1
ATOM 7075 O O . ALA A 1 922 ? 4.924 -1.653 -3.440 1.00 68.69 922 ALA A O 1
ATOM 7076 N N . THR A 1 923 ? 3.743 -0.613 -1.848 1.00 78.06 923 THR A N 1
ATOM 7077 C CA . THR A 1 923 ? 3.189 -1.817 -1.202 1.00 78.06 923 THR A CA 1
ATOM 7078 C C . THR A 1 923 ? 1.707 -2.065 -1.477 1.00 78.06 923 THR A C 1
ATOM 7080 O O . THR A 1 923 ? 1.179 -3.060 -0.988 1.00 78.06 923 THR A O 1
ATOM 7083 N N . LEU A 1 924 ? 1.028 -1.194 -2.233 1.00 85.75 924 LEU A N 1
ATOM 7084 C CA . LEU A 1 924 ? -0.428 -1.235 -2.394 1.00 85.75 924 LEU A CA 1
ATOM 7085 C C . LEU A 1 924 ? -0.841 -2.396 -3.309 1.00 85.75 924 LEU A C 1
ATOM 7087 O O . LEU A 1 924 ? -0.489 -2.413 -4.487 1.00 85.75 924 LEU A O 1
ATOM 7091 N N . ILE A 1 925 ? -1.586 -3.356 -2.754 1.00 83.81 925 ILE A N 1
ATOM 7092 C CA . ILE A 1 925 ? -1.947 -4.640 -3.377 1.00 83.81 925 ILE A CA 1
ATOM 7093 C C . ILE A 1 925 ? -3.428 -4.682 -3.771 1.00 83.81 925 ILE A C 1
ATOM 7095 O O . ILE A 1 925 ? -3.752 -5.236 -4.826 1.00 83.81 925 ILE A O 1
ATOM 7099 N N . SER A 1 926 ? -4.321 -4.109 -2.958 1.00 88.00 926 SER A N 1
ATOM 7100 C CA . SER A 1 926 ? -5.772 -4.217 -3.160 1.00 88.00 926 SER A CA 1
ATOM 7101 C C . SER A 1 926 ? -6.561 -2.964 -2.767 1.00 88.00 926 SER A C 1
ATOM 7103 O O . SER A 1 926 ? -6.325 -2.343 -1.728 1.00 88.00 926 SER A O 1
ATOM 7105 N N . ILE A 1 927 ? -7.532 -2.607 -3.614 1.00 94.62 927 ILE A N 1
ATOM 7106 C CA . ILE A 1 927 ? -8.425 -1.452 -3.446 1.00 94.62 927 ILE A CA 1
ATOM 7107 C C . ILE A 1 927 ? -9.881 -1.925 -3.555 1.00 94.62 927 ILE A C 1
ATOM 7109 O O . ILE A 1 927 ? -10.294 -2.417 -4.607 1.00 94.62 927 ILE A O 1
ATOM 7113 N N . HIS A 1 928 ? -10.671 -1.727 -2.497 1.00 90.81 928 HIS A N 1
ATOM 7114 C CA . HIS A 1 928 ? -12.080 -2.124 -2.448 1.00 90.81 928 HIS A CA 1
ATOM 7115 C C . HIS A 1 928 ? -12.994 -0.891 -2.489 1.00 90.81 928 HIS A C 1
ATOM 7117 O O . HIS A 1 928 ? -13.060 -0.103 -1.547 1.00 90.81 928 HIS A O 1
ATOM 7123 N N . LEU A 1 929 ? -13.698 -0.724 -3.610 1.00 95.94 929 LEU A N 1
ATOM 7124 C CA . LEU A 1 929 ? -14.597 0.389 -3.944 1.00 95.94 929 LEU A CA 1
ATOM 7125 C C . LEU A 1 929 ? -16.034 -0.099 -4.210 1.00 95.94 929 LEU A C 1
ATOM 7127 O O . LEU A 1 929 ? -16.837 0.613 -4.821 1.00 95.94 929 LEU A O 1
ATOM 7131 N N . ALA A 1 930 ? -16.383 -1.312 -3.778 1.00 90.00 930 ALA A N 1
ATOM 7132 C CA . ALA A 1 930 ? -17.703 -1.883 -4.017 1.00 90.00 930 ALA A CA 1
ATOM 7133 C C . ALA A 1 930 ? -18.837 -1.079 -3.357 1.00 90.00 930 ALA A C 1
ATOM 7135 O O . ALA A 1 930 ? -18.612 -0.337 -2.403 1.00 90.00 930 ALA A O 1
ATOM 7136 N N . ARG A 1 931 ? -20.077 -1.236 -3.834 1.00 96.62 931 ARG A N 1
ATOM 7137 C CA . ARG A 1 931 ? -21.274 -0.596 -3.238 1.00 96.62 931 ARG A CA 1
ATOM 7138 C C . ARG A 1 931 ? -21.131 0.936 -3.154 1.00 96.62 931 ARG A C 1
ATOM 7140 O O . ARG A 1 931 ? -21.373 1.551 -2.119 1.00 96.62 931 ARG A O 1
ATOM 7147 N N . ASN A 1 932 ? -20.702 1.541 -4.262 1.00 97.50 932 ASN A N 1
ATOM 7148 C CA . ASN A 1 932 ? -20.510 2.986 -4.438 1.00 97.50 932 ASN A CA 1
ATOM 7149 C C . ASN A 1 932 ? -21.356 3.503 -5.627 1.00 97.50 932 ASN A C 1
ATOM 7151 O O . ASN A 1 932 ? -22.308 2.857 -6.062 1.00 97.50 932 ASN A O 1
ATOM 7155 N N . LYS A 1 933 ? -21.069 4.712 -6.129 1.00 97.06 933 LYS A N 1
ATOM 7156 C CA . LYS A 1 933 ? -21.844 5.413 -7.172 1.00 97.06 933 LYS A CA 1
ATOM 7157 C C . LYS A 1 933 ? -20.997 5.719 -8.419 1.00 97.06 933 LYS A C 1
ATOM 7159 O O . LYS A 1 933 ? -21.282 6.672 -9.143 1.00 97.06 933 LYS A O 1
ATOM 7164 N N . ILE A 1 934 ? -19.934 4.947 -8.665 1.00 96.44 934 ILE A N 1
ATOM 7165 C CA . ILE A 1 934 ? -18.953 5.220 -9.724 1.00 96.44 934 ILE A CA 1
ATOM 7166 C C . ILE A 1 934 ? -19.582 4.911 -11.090 1.00 96.44 934 ILE A C 1
ATOM 7168 O O . ILE A 1 934 ? -19.989 3.782 -11.351 1.00 96.44 934 ILE A O 1
ATOM 7172 N N . HIS A 1 935 ? -19.660 5.918 -11.967 1.00 93.44 935 HIS A N 1
ATOM 7173 C CA . HIS A 1 935 ? -20.290 5.811 -13.296 1.00 93.44 935 HIS A CA 1
ATOM 7174 C C . HIS A 1 935 ? -19.321 5.459 -14.436 1.00 93.44 935 HIS A C 1
ATOM 7176 O O . HIS A 1 935 ? -19.724 4.880 -15.446 1.00 93.44 935 HIS A O 1
ATOM 7182 N N . LYS A 1 936 ? -18.045 5.827 -14.291 1.00 90.69 936 LYS A N 1
ATOM 7183 C CA . LYS A 1 936 ? -16.951 5.518 -15.218 1.00 90.69 936 LYS A CA 1
ATOM 7184 C C . LYS A 1 936 ? -15.685 5.282 -14.396 1.00 90.69 936 LYS A C 1
ATOM 7186 O O . LYS A 1 936 ? -15.428 6.030 -13.457 1.00 90.69 936 LYS A O 1
ATOM 7191 N N . ILE A 1 937 ? -14.884 4.300 -14.799 1.00 90.88 937 ILE A N 1
ATOM 7192 C CA . ILE A 1 937 ? -13.516 4.107 -14.315 1.00 90.88 937 ILE A CA 1
ATOM 7193 C C . ILE A 1 937 ? -12.502 4.671 -15.322 1.00 90.88 937 ILE A C 1
ATOM 7195 O O . ILE A 1 937 ? -12.739 4.651 -16.532 1.00 90.88 937 ILE A O 1
ATOM 7199 N N . ASP A 1 938 ? -11.371 5.175 -14.832 1.00 88.25 938 ASP A N 1
ATOM 7200 C CA . ASP A 1 938 ? -10.229 5.553 -15.665 1.00 88.25 938 ASP A CA 1
ATOM 7201 C C . ASP A 1 938 ? -8.962 4.896 -15.113 1.00 88.25 938 ASP A C 1
ATOM 7203 O O . ASP A 1 938 ? -8.441 5.302 -14.071 1.00 88.25 938 ASP A O 1
ATOM 7207 N N . PHE A 1 939 ? -8.494 3.845 -15.792 1.00 89.50 939 PHE A N 1
ATOM 7208 C CA . PHE A 1 939 ? -7.383 3.014 -15.323 1.00 89.50 939 PHE A CA 1
ATOM 7209 C C . PHE A 1 939 ? -6.045 3.767 -15.240 1.00 89.50 939 PHE A C 1
ATOM 7211 O O . PHE A 1 939 ? -5.145 3.308 -14.536 1.00 89.50 939 PHE A O 1
ATOM 7218 N N . SER A 1 940 ? -5.918 4.942 -15.869 1.00 83.62 940 SER A N 1
ATOM 7219 C CA . SER A 1 940 ? -4.726 5.786 -15.719 1.00 83.62 940 SER A CA 1
ATOM 7220 C C . SER A 1 940 ? -4.529 6.297 -14.286 1.00 83.62 940 SER A C 1
ATOM 7222 O O . SER A 1 940 ? -3.386 6.450 -13.849 1.00 83.62 940 SER A O 1
ATOM 7224 N N . THR A 1 941 ? -5.614 6.411 -13.508 1.00 84.81 941 THR A N 1
ATOM 7225 C CA . THR A 1 941 ? -5.610 6.703 -12.059 1.00 84.81 941 THR A CA 1
ATOM 7226 C C . THR A 1 941 ? -4.724 5.744 -11.260 1.00 84.81 941 THR A C 1
ATOM 7228 O O . THR A 1 941 ? -4.102 6.148 -10.281 1.00 84.81 941 THR A O 1
ATOM 7231 N N . PHE A 1 942 ? -4.626 4.483 -11.691 1.00 88.00 942 PHE A N 1
ATOM 7232 C CA . PHE A 1 942 ? -3.868 3.440 -10.995 1.00 88.00 942 PHE A CA 1
ATOM 7233 C C . PHE A 1 942 ? -2.502 3.154 -11.641 1.00 88.00 942 PHE A C 1
ATOM 7235 O O . PHE A 1 942 ? -1.800 2.241 -11.220 1.00 88.00 942 PHE A O 1
ATOM 7242 N N . SER A 1 943 ? -2.101 3.917 -12.665 1.00 82.69 943 SER A N 1
ATOM 7243 C CA . SER A 1 943 ? -0.911 3.615 -13.482 1.00 82.69 943 SER A CA 1
ATOM 7244 C C . SER A 1 943 ? 0.431 3.658 -12.738 1.00 82.69 943 SER A C 1
ATOM 7246 O O . SER A 1 943 ? 1.386 3.046 -13.201 1.00 82.69 943 SER A O 1
ATOM 7248 N N . LEU A 1 944 ? 0.501 4.329 -11.582 1.00 77.44 944 LEU A N 1
ATOM 7249 C CA . LEU A 1 944 ? 1.687 4.356 -10.710 1.00 77.44 944 LEU A CA 1
ATOM 7250 C C . LEU A 1 944 ? 1.667 3.271 -9.616 1.00 77.44 944 LEU A C 1
ATOM 7252 O O . LEU A 1 944 ? 2.644 3.108 -8.892 1.00 77.44 944 LEU A O 1
ATOM 7256 N N . MET A 1 945 ? 0.563 2.536 -9.464 1.00 84.62 945 MET A N 1
ATOM 7257 C CA . MET A 1 945 ? 0.367 1.552 -8.396 1.00 84.62 945 MET A CA 1
ATOM 7258 C C . MET A 1 945 ? 0.953 0.203 -8.824 1.00 84.62 945 MET A C 1
ATOM 7260 O O . MET A 1 945 ? 0.242 -0.760 -9.107 1.00 84.62 945 MET A O 1
ATOM 7264 N N . ASN A 1 946 ? 2.282 0.155 -8.921 1.00 74.75 946 ASN A N 1
ATOM 7265 C CA . ASN A 1 946 ? 3.028 -0.917 -9.586 1.00 74.75 946 ASN A CA 1
ATOM 7266 C C . ASN A 1 946 ? 2.849 -2.324 -8.981 1.00 74.75 946 ASN A C 1
ATOM 7268 O O . ASN A 1 946 ? 3.174 -3.297 -9.659 1.00 74.75 946 ASN A O 1
ATOM 7272 N N . ASN A 1 947 ? 2.325 -2.451 -7.756 1.00 78.31 947 ASN A N 1
ATOM 7273 C CA . ASN A 1 947 ? 2.025 -3.730 -7.096 1.00 78.31 947 ASN A CA 1
ATOM 7274 C C . ASN A 1 947 ? 0.524 -4.029 -6.921 1.00 78.31 947 ASN A C 1
ATOM 7276 O O . ASN A 1 947 ? 0.181 -5.052 -6.327 1.00 78.31 947 ASN A O 1
ATOM 7280 N N . LEU A 1 948 ? -0.361 -3.196 -7.480 1.00 88.81 948 LEU A N 1
ATOM 7281 C CA . LEU A 1 948 ? -1.809 -3.368 -7.380 1.00 88.81 948 LEU A CA 1
ATOM 7282 C C . LEU A 1 948 ? -2.250 -4.629 -8.136 1.00 88.81 948 LEU A C 1
ATOM 7284 O O . LEU A 1 948 ? -2.269 -4.645 -9.366 1.00 88.81 948 LEU A O 1
ATOM 7288 N N . ASN A 1 949 ? -2.598 -5.677 -7.389 1.00 85.44 949 ASN A N 1
ATOM 7289 C CA . ASN A 1 949 ? -3.024 -6.980 -7.899 1.00 85.44 949 ASN A CA 1
ATOM 7290 C C . ASN A 1 949 ? -4.539 -7.048 -8.124 1.00 85.44 949 ASN A C 1
ATOM 7292 O O . ASN A 1 949 ? -4.980 -7.730 -9.047 1.00 85.44 949 ASN A O 1
ATOM 7296 N N . SER A 1 950 ? -5.325 -6.368 -7.282 1.00 89.62 950 SER A N 1
ATOM 7297 C CA . SER A 1 950 ? -6.783 -6.512 -7.238 1.00 89.62 950 SER A CA 1
ATOM 7298 C C . SER A 1 950 ? -7.512 -5.175 -7.075 1.00 89.62 950 SER A C 1
ATOM 7300 O O . SER A 1 950 ? -7.115 -4.324 -6.275 1.00 89.62 950 SER A O 1
ATOM 7302 N N . ILE A 1 951 ? -8.601 -4.999 -7.826 1.00 95.62 951 ILE A N 1
ATOM 7303 C CA . ILE A 1 951 ? -9.553 -3.892 -7.667 1.00 95.62 951 ILE A CA 1
ATOM 7304 C C . ILE A 1 951 ? -10.970 -4.469 -7.613 1.00 95.62 951 ILE A C 1
ATOM 7306 O O . ILE A 1 951 ? -11.385 -5.176 -8.534 1.00 95.62 951 ILE A O 1
ATOM 7310 N N . ASP A 1 952 ? -11.734 -4.097 -6.584 1.00 95.25 952 ASP A N 1
ATOM 7311 C CA . ASP A 1 952 ? -13.170 -4.376 -6.508 1.00 95.25 952 ASP A CA 1
ATOM 7312 C C . ASP A 1 952 ? -14.006 -3.111 -6.741 1.00 95.25 952 ASP A C 1
ATOM 7314 O O . ASP A 1 952 ? -13.959 -2.154 -5.972 1.00 95.25 952 ASP A O 1
ATOM 7318 N N . LEU A 1 953 ? -14.778 -3.123 -7.824 1.00 97.12 953 LEU A N 1
ATOM 7319 C CA . LEU A 1 953 ? -15.729 -2.105 -8.270 1.00 97.12 953 LEU A CA 1
ATOM 7320 C C . LEU A 1 953 ? -17.157 -2.679 -8.368 1.00 97.12 953 LEU A C 1
ATOM 7322 O O . LEU A 1 953 ? -18.032 -2.078 -8.995 1.00 97.12 953 LEU A O 1
ATOM 7326 N N . SER A 1 954 ? -17.425 -3.833 -7.758 1.00 92.94 954 SER A N 1
ATOM 7327 C CA . SER A 1 954 ? -18.732 -4.495 -7.807 1.00 92.94 954 SER A CA 1
ATOM 7328 C C . SER A 1 954 ? -19.835 -3.636 -7.173 1.00 92.94 954 SER A C 1
ATOM 7330 O O . SER A 1 954 ? -19.569 -2.849 -6.266 1.00 92.94 954 SER A O 1
ATOM 7332 N N . ASN A 1 955 ? -21.096 -3.790 -7.582 1.00 96.38 955 ASN A N 1
ATOM 7333 C CA . ASN A 1 955 ? -22.214 -2.987 -7.058 1.00 96.38 955 ASN A CA 1
ATOM 7334 C C . ASN A 1 955 ? -21.978 -1.466 -7.238 1.00 96.38 955 ASN A C 1
ATOM 7336 O O . ASN A 1 955 ? -22.033 -0.694 -6.281 1.00 96.38 955 ASN A O 1
ATOM 7340 N N . ASN A 1 956 ? -21.660 -1.040 -8.462 1.00 97.56 956 ASN A N 1
ATOM 7341 C CA . ASN A 1 956 ? -21.495 0.368 -8.849 1.00 97.56 956 ASN A CA 1
ATOM 7342 C C . ASN A 1 956 ? -22.409 0.705 -10.046 1.00 97.56 956 ASN A C 1
ATOM 7344 O O . ASN A 1 956 ? -23.296 -0.061 -10.416 1.00 97.56 956 ASN A O 1
ATOM 7348 N N . MET A 1 957 ? -22.216 1.881 -10.649 1.00 96.81 957 MET A N 1
ATOM 7349 C CA . MET A 1 957 ? -23.029 2.395 -11.754 1.00 96.81 957 MET A CA 1
ATOM 7350 C C . MET A 1 957 ? -22.268 2.405 -13.096 1.00 96.81 957 MET A C 1
ATOM 7352 O O . MET A 1 957 ? -22.593 3.210 -13.977 1.00 96.81 957 MET A O 1
ATOM 7356 N N . LEU A 1 958 ? -21.242 1.554 -13.252 1.00 97.06 958 LEU A N 1
ATOM 7357 C CA . LEU A 1 958 ? -20.384 1.509 -14.441 1.00 97.06 958 LEU A CA 1
ATOM 7358 C C . LEU A 1 958 ? -21.182 1.060 -15.668 1.00 97.06 958 LEU A C 1
ATOM 7360 O O . LEU A 1 958 ? -21.898 0.066 -15.611 1.00 97.06 958 LEU A O 1
ATOM 7364 N N . SER A 1 959 ? -21.039 1.771 -16.788 1.00 95.12 959 SER A N 1
ATOM 7365 C CA . SER A 1 959 ? -21.744 1.481 -18.052 1.00 95.12 959 SER A CA 1
ATOM 7366 C C . SER A 1 959 ? -20.878 0.795 -19.119 1.00 95.12 959 SER A C 1
ATOM 7368 O O . SER A 1 959 ? -21.392 0.110 -20.008 1.00 95.12 959 SER A O 1
ATOM 7370 N N . ALA A 1 960 ? -19.557 0.953 -19.020 1.00 92.81 960 ALA A N 1
ATOM 7371 C CA . ALA A 1 960 ? -18.555 0.310 -19.861 1.00 92.81 960 ALA A CA 1
ATOM 7372 C C . ALA A 1 960 ? -17.209 0.240 -19.125 1.00 92.81 960 ALA A C 1
ATOM 7374 O O . ALA A 1 960 ? -16.913 1.084 -18.275 1.00 92.81 960 ALA A O 1
ATOM 7375 N N . LEU A 1 961 ? -16.373 -0.728 -19.500 1.00 94.25 961 LEU A N 1
ATOM 7376 C CA . LEU A 1 961 ? -14.978 -0.826 -19.068 1.00 94.25 961 LEU A CA 1
ATOM 7377 C C . LEU A 1 961 ? -14.070 -0.521 -20.257 1.00 94.25 961 LEU A C 1
ATOM 7379 O O . LEU A 1 961 ? -14.178 -1.177 -21.291 1.00 94.25 961 LEU A O 1
ATOM 7383 N N . ILE A 1 962 ? -13.205 0.489 -20.130 1.00 88.69 962 ILE A N 1
ATOM 7384 C CA . ILE A 1 962 ? -12.329 0.954 -21.214 1.00 88.69 962 ILE A CA 1
ATOM 7385 C C . ILE A 1 962 ? -10.948 1.280 -20.639 1.00 88.69 962 ILE A C 1
ATOM 7387 O O . ILE A 1 962 ? -10.824 2.185 -19.815 1.00 88.69 962 ILE A O 1
ATOM 7391 N N . SER A 1 963 ? -9.916 0.573 -21.099 1.00 87.06 963 SER A N 1
ATOM 7392 C CA . SER A 1 963 ? -8.506 0.895 -20.873 1.00 87.06 963 SER A CA 1
ATOM 7393 C C . SER A 1 963 ? -7.857 1.386 -22.176 1.00 87.06 963 SER A C 1
ATOM 7395 O O . SER A 1 963 ? -8.188 0.918 -23.266 1.00 87.06 963 SER A O 1
ATOM 7397 N N . SER A 1 964 ? -6.957 2.370 -22.089 1.00 74.31 964 SER A N 1
ATOM 7398 C CA . SER A 1 964 ? -6.368 3.019 -23.268 1.00 74.31 964 SER A CA 1
ATOM 7399 C C . SER A 1 964 ? -4.978 3.586 -22.987 1.00 74.31 964 SER A C 1
ATOM 7401 O O . SER A 1 964 ? -4.813 4.324 -22.017 1.00 74.31 964 SER A O 1
ATOM 7403 N N . ASN A 1 965 ? -4.037 3.330 -23.902 1.00 61.78 965 ASN A N 1
ATOM 7404 C CA . ASN A 1 965 ? -2.623 3.731 -23.853 1.00 61.78 965 ASN A CA 1
ATOM 7405 C C . ASN A 1 965 ? -1.835 3.130 -22.668 1.00 61.78 965 ASN A C 1
ATOM 7407 O O . ASN A 1 965 ? -2.392 2.512 -21.765 1.00 61.78 965 ASN A O 1
ATOM 7411 N N . ASP A 1 966 ? -0.513 3.310 -22.678 1.00 60.47 966 ASP A N 1
ATOM 7412 C CA . ASP A 1 966 ? 0.450 2.600 -21.816 1.00 60.47 966 ASP A CA 1
ATOM 7413 C C . ASP A 1 966 ? 0.468 3.050 -20.338 1.00 60.47 966 ASP A C 1
ATOM 7415 O O . ASP A 1 966 ? 1.368 2.691 -19.578 1.00 60.47 966 ASP A O 1
ATOM 7419 N N . LYS A 1 967 ? -0.516 3.852 -19.911 1.00 73.19 967 LYS A N 1
ATOM 7420 C CA . LYS A 1 967 ? -0.673 4.324 -18.527 1.00 73.19 967 LYS A CA 1
ATOM 7421 C C . LYS A 1 967 ? -1.826 3.563 -17.868 1.00 73.19 967 LYS A C 1
ATOM 7423 O O . LYS A 1 967 ? -2.948 4.053 -17.795 1.00 73.19 967 LYS A O 1
ATOM 7428 N N . VAL A 1 968 ? -1.528 2.347 -17.406 1.00 83.44 968 VAL A N 1
ATOM 7429 C CA . VAL A 1 968 ? -2.449 1.400 -16.746 1.00 83.44 968 VAL A CA 1
ATOM 7430 C C . VAL A 1 968 ? -1.717 0.611 -15.643 1.00 83.44 968 VAL A C 1
ATOM 7432 O O . VAL A 1 968 ? -0.494 0.492 -15.723 1.00 83.44 968 VAL A O 1
ATOM 7435 N N . PRO A 1 969 ? -2.405 0.061 -14.621 1.00 85.75 969 PRO A N 1
ATOM 7436 C CA . PRO A 1 969 ? -1.760 -0.731 -13.569 1.00 85.75 969 PRO A CA 1
ATOM 7437 C C . PRO A 1 969 ? -1.193 -2.043 -14.135 1.00 85.75 969 PRO A C 1
ATOM 7439 O O . PRO A 1 969 ? -1.934 -2.944 -14.531 1.00 85.75 969 PRO A O 1
ATOM 7442 N N . LEU A 1 970 ? 0.137 -2.157 -14.175 1.00 82.50 970 LEU A N 1
ATOM 7443 C CA . LEU A 1 970 ? 0.832 -3.232 -14.897 1.00 82.50 970 LEU A CA 1
ATOM 7444 C C . LEU A 1 970 ? 0.677 -4.626 -14.262 1.00 82.50 970 LEU A C 1
ATOM 7446 O O . LEU A 1 970 ? 0.820 -5.622 -14.969 1.00 82.50 970 LEU A O 1
ATOM 7450 N N . ARG A 1 971 ? 0.390 -4.713 -12.955 1.00 82.12 971 ARG A N 1
ATOM 7451 C CA . ARG A 1 971 ? 0.243 -5.976 -12.198 1.00 82.12 971 ARG A CA 1
ATOM 7452 C C . ARG A 1 971 ? -1.201 -6.341 -11.830 1.00 82.12 971 ARG A C 1
ATOM 7454 O O . ARG A 1 971 ? -1.396 -7.323 -11.122 1.00 82.12 971 ARG A O 1
ATOM 7461 N N . LEU A 1 972 ? -2.198 -5.606 -12.331 1.00 89.50 972 LEU A N 1
ATOM 7462 C CA . LEU A 1 972 ? -3.607 -5.891 -12.049 1.00 89.50 972 LEU A CA 1
ATOM 7463 C C . LEU A 1 972 ? -3.994 -7.258 -12.633 1.00 89.50 972 LEU A C 1
ATOM 7465 O O . LEU A 1 972 ? -4.080 -7.402 -13.851 1.00 89.50 972 LEU A O 1
ATOM 7469 N N . SER A 1 973 ? -4.207 -8.236 -11.753 1.00 86.81 973 SER A N 1
ATOM 7470 C CA . SER A 1 973 ? -4.507 -9.639 -12.065 1.00 86.81 973 SER A CA 1
ATOM 7471 C C . SER A 1 973 ? -5.992 -9.966 -11.898 1.00 86.81 973 SER A C 1
ATOM 7473 O O . SER A 1 973 ? -6.539 -10.777 -12.646 1.00 86.81 973 SER A O 1
ATOM 7475 N N . GLU A 1 974 ? -6.660 -9.301 -10.955 1.00 85.75 974 GLU A N 1
ATOM 7476 C CA . GLU A 1 974 ? -8.055 -9.544 -10.587 1.00 85.75 974 GLU A CA 1
ATOM 7477 C C . GLU A 1 974 ? -8.876 -8.250 -10.676 1.00 85.75 974 GLU A C 1
ATOM 7479 O O . GLU A 1 974 ? -8.507 -7.220 -10.106 1.00 85.75 974 GLU A O 1
ATOM 7484 N N . LEU A 1 975 ? -10.008 -8.301 -11.382 1.00 95.12 975 LEU A N 1
ATOM 7485 C CA . LEU A 1 975 ? -10.941 -7.180 -11.494 1.00 95.12 975 LEU A CA 1
ATOM 7486 C C . LEU A 1 975 ? -12.373 -7.649 -11.213 1.00 95.12 975 LEU A C 1
ATOM 7488 O O . LEU A 1 975 ? -12.974 -8.378 -12.009 1.00 95.12 975 LEU A O 1
ATOM 7492 N N . PHE A 1 976 ? -12.925 -7.201 -10.086 1.00 93.56 976 PHE A N 1
ATOM 7493 C CA . PHE A 1 976 ? -14.298 -7.491 -9.681 1.00 93.56 976 PHE A CA 1
ATOM 7494 C C . PHE A 1 976 ? -15.201 -6.325 -10.095 1.00 93.56 976 PHE A C 1
ATOM 7496 O O . PHE A 1 976 ? -14.989 -5.184 -9.692 1.00 93.56 976 PHE A O 1
ATOM 7503 N N . VAL A 1 977 ? -16.169 -6.595 -10.968 1.00 96.69 977 VAL A N 1
ATOM 7504 C CA . VAL A 1 977 ? -17.001 -5.587 -11.657 1.00 96.69 977 VAL A CA 1
ATOM 7505 C C . VAL A 1 977 ? -18.449 -6.077 -11.799 1.00 96.69 977 VAL A C 1
ATOM 7507 O O . VAL A 1 977 ? -19.191 -5.658 -12.691 1.00 96.69 977 VAL A O 1
ATOM 7510 N N . SER A 1 978 ? -18.871 -6.971 -10.902 1.00 92.69 978 SER A N 1
ATOM 7511 C CA . SER A 1 978 ? -20.208 -7.560 -10.919 1.00 92.69 978 SER A CA 1
ATOM 7512 C C . SER A 1 978 ? -21.278 -6.570 -10.464 1.00 92.69 978 SER A C 1
ATOM 7514 O O . SER A 1 978 ? -20.959 -5.534 -9.872 1.00 92.69 978 SER A O 1
ATOM 7516 N N . ASN A 1 979 ? -22.554 -6.873 -10.713 1.00 95.94 979 ASN A N 1
ATOM 7517 C CA . ASN A 1 979 ? -23.687 -6.050 -10.266 1.00 95.94 979 ASN A CA 1
ATOM 7518 C C . ASN A 1 979 ? -23.518 -4.576 -10.686 1.00 95.94 979 ASN A C 1
ATOM 7520 O O . ASN A 1 979 ? -23.495 -3.661 -9.864 1.00 95.94 979 ASN A O 1
ATOM 7524 N N . ASN A 1 980 ? -23.310 -4.357 -11.981 1.00 97.69 980 ASN A N 1
ATOM 7525 C CA . ASN A 1 980 ? -23.103 -3.045 -12.594 1.00 97.69 980 ASN A CA 1
ATOM 7526 C C . ASN A 1 980 ? -24.023 -2.913 -13.831 1.00 97.69 980 ASN A C 1
ATOM 7528 O O . ASN A 1 980 ? -24.902 -3.739 -14.072 1.00 97.69 980 ASN A O 1
ATOM 7532 N N . ASN A 1 981 ? -23.860 -1.853 -14.624 1.00 96.81 981 ASN A N 1
ATOM 7533 C CA . ASN A 1 981 ? -24.621 -1.620 -15.856 1.00 96.81 981 ASN A CA 1
ATOM 7534 C C . ASN A 1 981 ? -23.745 -1.812 -17.116 1.00 96.81 981 ASN A C 1
ATOM 7536 O O . ASN A 1 981 ? -23.956 -1.151 -18.136 1.00 96.81 981 ASN A O 1
ATOM 7540 N N . ILE A 1 982 ? -22.710 -2.658 -17.039 1.00 97.31 982 ILE A N 1
ATOM 7541 C CA . ILE A 1 982 ? -21.685 -2.767 -18.082 1.00 97.31 982 ILE A CA 1
ATOM 7542 C C . ILE A 1 982 ? -22.283 -3.422 -19.323 1.00 97.31 982 ILE A C 1
ATOM 7544 O O . ILE A 1 982 ? -22.831 -4.517 -19.262 1.00 97.31 982 ILE A O 1
ATOM 7548 N N . SER A 1 983 ? -22.141 -2.740 -20.456 1.00 92.00 983 SER A N 1
ATOM 7549 C CA . SER A 1 983 ? -22.610 -3.192 -21.774 1.00 92.00 983 SER A CA 1
ATOM 7550 C C . SER A 1 983 ? -21.468 -3.501 -22.747 1.00 92.00 983 SER A C 1
ATOM 7552 O O . SER A 1 983 ? -21.638 -4.276 -23.691 1.00 92.00 983 SER A O 1
ATOM 7554 N N . HIS A 1 984 ? -20.292 -2.905 -22.520 1.00 89.69 984 HIS A N 1
ATOM 7555 C CA . HIS A 1 984 ? -19.118 -2.989 -23.388 1.00 89.69 984 HIS A CA 1
ATOM 7556 C C . HIS A 1 984 ? -17.826 -3.108 -22.569 1.00 89.69 984 HIS A C 1
ATOM 7558 O O . HIS A 1 984 ? -17.661 -2.425 -21.554 1.00 89.69 984 HIS A O 1
ATOM 7564 N N . VAL A 1 985 ? -16.894 -3.943 -23.039 1.00 92.56 985 VAL A N 1
ATOM 7565 C CA . VAL A 1 985 ? -15.624 -4.245 -22.362 1.00 92.56 985 VAL A CA 1
ATOM 7566 C C . VAL A 1 985 ? -14.461 -4.131 -23.352 1.00 92.56 985 VAL A C 1
ATOM 7568 O O . VAL A 1 985 ? -14.412 -4.835 -24.360 1.00 92.56 985 VAL A O 1
ATOM 7571 N N . PHE A 1 986 ? -13.514 -3.247 -23.049 1.00 89.81 986 PHE A N 1
ATOM 7572 C CA . PHE A 1 986 ? -12.276 -3.013 -23.789 1.00 89.81 986 PHE A CA 1
ATOM 7573 C C . PHE A 1 986 ? -11.120 -2.945 -22.785 1.00 89.81 986 PHE A C 1
ATOM 7575 O O . PHE A 1 986 ? -10.799 -1.874 -22.277 1.00 89.81 986 PHE A O 1
ATOM 7582 N N . LEU A 1 987 ? -10.532 -4.100 -22.463 1.00 91.06 987 LEU A N 1
ATOM 7583 C CA . LEU A 1 987 ? -9.507 -4.257 -21.418 1.00 91.06 987 LEU A CA 1
ATOM 7584 C C . LEU A 1 987 ? -8.168 -4.808 -21.936 1.00 91.06 987 LEU A C 1
ATOM 7586 O O . LEU A 1 987 ? -7.249 -5.023 -21.153 1.00 91.06 987 LEU A O 1
ATOM 7590 N N . LYS A 1 988 ? -8.031 -5.003 -23.255 1.00 86.69 988 LYS A N 1
ATOM 7591 C CA . LYS A 1 988 ? -6.841 -5.554 -23.933 1.00 86.69 988 LYS A CA 1
ATOM 7592 C C . LYS A 1 988 ? -5.500 -4.929 -23.516 1.00 86.69 988 LYS A C 1
ATOM 7594 O O . LYS A 1 988 ? -4.474 -5.586 -23.645 1.00 86.69 988 LYS A O 1
ATOM 7599 N N . THR A 1 989 ? -5.479 -3.673 -23.062 1.00 87.12 989 THR A N 1
ATOM 7600 C CA . THR A 1 989 ? -4.227 -3.000 -22.672 1.00 87.12 989 THR A CA 1
ATOM 7601 C C . THR A 1 989 ? -3.756 -3.334 -21.252 1.00 87.12 989 THR A C 1
ATOM 7603 O O . THR A 1 989 ? -2.668 -2.904 -20.891 1.00 87.12 989 THR A O 1
ATOM 7606 N N . LEU A 1 990 ? -4.528 -4.080 -20.450 1.00 87.56 990 LEU A N 1
ATOM 7607 C CA . LEU A 1 990 ? -4.095 -4.602 -19.147 1.00 87.56 990 LEU A CA 1
ATOM 7608 C C . LEU A 1 990 ? -3.306 -5.911 -19.355 1.00 87.56 990 LEU A C 1
ATOM 7610 O O . LEU A 1 990 ? -3.916 -6.920 -19.709 1.00 87.56 990 LEU A O 1
ATOM 7614 N N . PRO A 1 991 ? -1.972 -5.931 -19.158 1.00 82.69 991 PRO A N 1
ATOM 7615 C CA . PRO A 1 991 ? -1.135 -7.045 -19.611 1.00 82.69 991 PRO A CA 1
ATOM 7616 C C . PRO A 1 991 ? -1.156 -8.266 -18.682 1.00 82.69 991 PRO A C 1
ATOM 7618 O O . PRO A 1 991 ? -0.817 -9.356 -19.125 1.00 82.69 991 PRO A O 1
ATOM 7621 N N . SER A 1 992 ? -1.536 -8.089 -17.412 1.00 85.94 992 SER A N 1
ATOM 7622 C CA . SER A 1 992 ? -1.472 -9.134 -16.375 1.00 85.94 992 SER A CA 1
ATOM 7623 C C . SER A 1 992 ? -2.846 -9.633 -15.907 1.00 85.94 992 SER A C 1
ATOM 7625 O O . SER A 1 992 ? -2.903 -10.442 -14.986 1.00 85.94 992 SER A O 1
ATOM 7627 N N . LEU A 1 993 ? -3.947 -9.148 -16.499 1.00 88.19 993 LEU A N 1
ATOM 7628 C CA . LEU A 1 993 ? -5.307 -9.405 -16.013 1.00 88.19 993 LEU A CA 1
ATOM 7629 C C . LEU A 1 993 ? -5.763 -10.832 -16.353 1.00 88.19 993 LEU A C 1
ATOM 7631 O O . LEU A 1 993 ? -6.011 -11.152 -17.515 1.00 88.19 993 LEU A O 1
ATOM 7635 N N . LYS A 1 994 ? -5.919 -11.654 -15.311 1.00 83.81 994 LYS A N 1
ATOM 7636 C CA . LYS A 1 994 ? -6.226 -13.089 -15.383 1.00 83.81 994 LYS A CA 1
ATOM 7637 C C . LYS A 1 994 ? -7.665 -13.438 -15.016 1.00 83.81 994 LYS A C 1
ATOM 7639 O O . LYS A 1 994 ? -8.214 -14.371 -15.594 1.00 83.81 994 LYS A O 1
ATOM 7644 N N . ALA A 1 995 ? -8.265 -12.716 -14.069 1.00 80.69 995 ALA A N 1
ATOM 7645 C CA . ALA A 1 995 ? -9.605 -12.998 -13.558 1.00 80.69 995 ALA A CA 1
ATOM 7646 C C . ALA A 1 995 ? -10.523 -11.772 -13.664 1.00 80.69 995 ALA A C 1
ATOM 7648 O O . ALA A 1 995 ? -10.202 -10.693 -13.159 1.00 80.69 995 ALA A O 1
ATOM 7649 N N . LEU A 1 996 ? -11.682 -11.950 -14.306 1.00 91.81 996 LEU A N 1
ATOM 7650 C CA . LEU A 1 996 ? -12.640 -10.879 -14.584 1.00 91.81 996 LEU A CA 1
ATOM 7651 C C . LEU A 1 996 ? -14.071 -11.299 -14.207 1.00 91.81 996 LEU A C 1
ATOM 7653 O O . LEU A 1 996 ? -14.684 -12.140 -14.867 1.00 91.81 996 LEU A O 1
ATOM 7657 N N . TYR A 1 997 ? -14.613 -10.694 -13.149 1.00 90.19 997 TYR A N 1
ATOM 7658 C CA . TYR A 1 997 ? -15.925 -11.046 -12.591 1.00 90.19 997 TYR A CA 1
ATOM 7659 C C . TYR A 1 997 ? -16.990 -10.056 -13.082 1.00 90.19 997 TYR A C 1
ATOM 7661 O O . TYR A 1 997 ? -17.167 -8.992 -12.491 1.00 90.19 997 TYR A O 1
ATOM 7669 N N . LEU A 1 998 ? -17.689 -10.400 -14.168 1.00 92.69 998 LEU A N 1
ATOM 7670 C CA . LEU A 1 998 ? -18.684 -9.566 -14.861 1.00 92.69 998 LEU A CA 1
ATOM 7671 C C . LEU A 1 998 ? -20.139 -10.028 -14.649 1.00 92.69 998 LEU A C 1
ATOM 7673 O O . LEU A 1 998 ? -21.032 -9.540 -15.344 1.00 92.69 998 LEU A O 1
ATOM 7677 N N . HIS A 1 999 ? -20.412 -10.930 -13.703 1.00 89.06 999 HIS A N 1
ATOM 7678 C CA . HIS A 1 999 ? -21.778 -11.398 -13.448 1.00 89.06 999 HIS A CA 1
ATOM 7679 C C . HIS A 1 999 ? -22.737 -10.262 -13.041 1.00 89.06 999 HIS A C 1
ATOM 7681 O O . HIS A 1 999 ? -22.309 -9.235 -12.510 1.00 89.06 999 HIS A O 1
ATOM 7687 N N . ASP A 1 1000 ? -24.032 -10.439 -13.309 1.00 93.75 1000 ASP A N 1
ATOM 7688 C CA . ASP A 1 1000 ? -25.087 -9.436 -13.093 1.00 93.75 1000 ASP A CA 1
ATOM 7689 C C . ASP A 1 1000 ? -24.767 -8.087 -13.787 1.00 93.75 1000 ASP A C 1
ATOM 7691 O O . ASP A 1 1000 ? -24.548 -7.055 -13.146 1.00 93.75 1000 ASP A O 1
ATOM 7695 N N . ASN A 1 1001 ? -24.691 -8.102 -15.122 1.00 96.69 1001 ASN A N 1
ATOM 7696 C CA . ASN A 1 1001 ? -24.431 -6.932 -15.972 1.00 96.69 1001 ASN A CA 1
ATOM 7697 C C . ASN A 1 1001 ? -25.295 -6.972 -17.254 1.00 96.69 1001 ASN A C 1
ATOM 7699 O O . ASN A 1 1001 ? -26.115 -7.866 -17.444 1.00 96.69 1001 ASN A O 1
ATOM 7703 N N . ASN A 1 1002 ? -25.131 -5.986 -18.144 1.00 95.81 1002 ASN A N 1
ATOM 7704 C CA . ASN A 1 1002 ? -25.936 -5.803 -19.359 1.00 95.81 1002 ASN A CA 1
ATOM 7705 C C . ASN A 1 1002 ? -25.145 -6.068 -20.661 1.00 95.81 1002 ASN A C 1
ATOM 7707 O O . ASN A 1 1002 ? -25.368 -5.411 -21.683 1.00 95.81 1002 ASN A O 1
ATOM 7711 N N . ILE A 1 1003 ? -24.211 -7.028 -20.648 1.00 92.88 1003 ILE A N 1
ATOM 7712 C CA . ILE A 1 1003 ? -23.429 -7.416 -21.832 1.00 92.88 1003 ILE A CA 1
ATOM 7713 C C . ILE A 1 1003 ? -24.313 -8.227 -22.789 1.00 92.88 1003 ILE A C 1
ATOM 7715 O O . ILE A 1 1003 ? -24.720 -9.337 -22.474 1.00 92.88 1003 ILE A O 1
ATOM 7719 N N . LEU A 1 1004 ? -24.577 -7.681 -23.980 1.00 89.31 1004 LEU A N 1
ATOM 7720 C CA . LEU A 1 1004 ? -25.338 -8.352 -25.051 1.00 89.31 1004 LEU A CA 1
ATOM 7721 C C . LEU A 1 1004 ? -24.454 -9.201 -25.983 1.00 89.31 1004 LEU A C 1
ATOM 7723 O O . LEU A 1 1004 ? -24.918 -10.154 -26.599 1.00 89.31 1004 LEU A O 1
ATOM 7727 N N . GLN A 1 1005 ? -23.186 -8.815 -26.132 1.00 83.81 1005 GLN A N 1
ATOM 7728 C CA . GLN A 1 1005 ? -22.188 -9.476 -26.976 1.00 83.81 1005 GLN A CA 1
ATOM 7729 C C . GLN A 1 1005 ? -20.789 -9.187 -26.424 1.00 83.81 1005 GLN A C 1
ATOM 7731 O O . GLN A 1 1005 ? -20.500 -8.051 -26.038 1.00 83.81 1005 GLN A O 1
ATOM 7736 N N . LEU A 1 1006 ? -19.910 -10.191 -26.413 1.00 85.12 1006 LEU A N 1
ATOM 7737 C CA . LEU A 1 1006 ? -18.535 -10.060 -25.932 1.00 85.12 1006 LEU A CA 1
ATOM 7738 C C . LEU A 1 1006 ? -17.541 -10.376 -27.050 1.00 85.12 1006 LEU A C 1
ATOM 7740 O O . LEU A 1 1006 ? -17.467 -11.494 -27.556 1.00 85.12 1006 LEU A O 1
ATOM 7744 N N . ASN A 1 1007 ? -16.757 -9.375 -27.442 1.00 82.12 1007 ASN A N 1
ATOM 7745 C CA . ASN A 1 1007 ? -15.732 -9.534 -28.463 1.00 82.12 1007 ASN A CA 1
ATOM 7746 C C . ASN A 1 1007 ? -14.413 -9.984 -27.818 1.00 82.12 1007 ASN A C 1
ATOM 7748 O O . ASN A 1 1007 ? -13.670 -9.161 -27.294 1.00 82.12 1007 ASN A O 1
ATOM 7752 N N . MET A 1 1008 ? -14.070 -11.270 -27.919 1.00 78.62 1008 MET A N 1
ATOM 7753 C CA . MET A 1 1008 ? -12.829 -11.816 -27.338 1.00 78.62 1008 MET A CA 1
ATOM 7754 C C . MET A 1 1008 ? -11.541 -11.090 -27.770 1.00 78.62 1008 MET A C 1
ATOM 7756 O O . MET A 1 1008 ? -10.544 -11.139 -27.059 1.00 78.62 1008 MET A O 1
ATOM 7760 N N . SER A 1 1009 ? -11.535 -10.365 -28.896 1.00 80.44 1009 SER A N 1
ATOM 7761 C CA . SER A 1 1009 ? -10.367 -9.581 -29.329 1.00 80.44 1009 SER A CA 1
ATOM 7762 C C . SER A 1 1009 ? -10.143 -8.271 -28.553 1.00 80.44 1009 SER A C 1
ATOM 7764 O O . SER A 1 1009 ? -9.078 -7.665 -28.717 1.00 80.44 1009 SER A O 1
ATOM 7766 N N . THR A 1 1010 ? -11.097 -7.846 -27.709 1.00 83.44 1010 THR A N 1
ATOM 7767 C CA . THR A 1 1010 ? -11.013 -6.645 -26.851 1.00 83.44 1010 THR A CA 1
ATOM 7768 C C . THR A 1 1010 ? -10.624 -6.950 -25.398 1.00 83.44 1010 THR A C 1
ATOM 7770 O O . THR A 1 1010 ? -10.460 -6.016 -24.607 1.00 83.44 1010 THR A O 1
ATOM 7773 N N . LEU A 1 1011 ? -10.431 -8.227 -25.055 1.00 86.00 1011 LEU A N 1
ATOM 7774 C CA . LEU A 1 1011 ? -9.880 -8.697 -23.780 1.00 86.00 1011 LEU A CA 1
ATOM 7775 C C . LEU A 1 1011 ? -8.348 -8.905 -23.868 1.00 86.00 1011 LEU A C 1
ATOM 7777 O O . LEU A 1 1011 ? -7.799 -8.917 -24.978 1.00 86.00 1011 LEU A O 1
ATOM 7781 N N . PRO A 1 1012 ? -7.644 -9.050 -22.725 1.00 84.25 1012 PRO A N 1
ATOM 7782 C CA . PRO A 1 1012 ? -6.284 -9.596 -22.678 1.00 84.25 1012 PRO A CA 1
ATOM 7783 C C . PRO A 1 1012 ? -6.211 -11.001 -23.294 1.00 84.25 1012 PRO A C 1
ATOM 7785 O O . PRO A 1 1012 ? -7.227 -11.689 -23.402 1.00 84.25 1012 PRO A O 1
ATOM 7788 N N . TYR A 1 1013 ? -5.013 -11.436 -23.695 1.00 71.88 1013 TYR A N 1
ATOM 7789 C CA . TYR A 1 1013 ? -4.842 -12.764 -24.295 1.00 71.88 1013 TYR A CA 1
ATOM 7790 C C . TYR A 1 1013 ? -4.835 -13.901 -23.259 1.00 71.88 1013 TYR A C 1
ATOM 7792 O O . TYR A 1 1013 ? -5.393 -14.961 -23.529 1.00 71.88 1013 T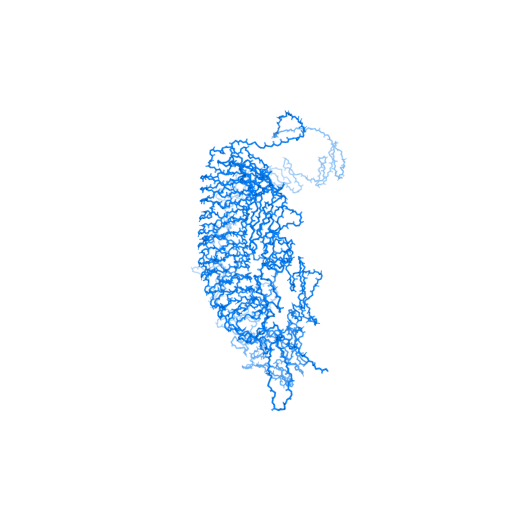YR A O 1
ATOM 7800 N N . ASP A 1 1014 ? -4.267 -13.660 -22.075 1.00 70.38 1014 ASP A N 1
ATOM 7801 C CA . ASP A 1 1014 ? -3.971 -14.679 -21.056 1.00 70.38 1014 ASP A CA 1
ATOM 7802 C C . ASP A 1 1014 ? -5.011 -14.704 -19.911 1.00 70.38 1014 ASP A C 1
ATOM 7804 O O . ASP A 1 1014 ? -4.666 -14.743 -18.727 1.00 70.38 1014 ASP A O 1
ATOM 7808 N N . ILE A 1 1015 ? -6.300 -14.624 -20.267 1.00 78.56 1015 ILE A N 1
ATOM 7809 C CA . ILE A 1 1015 ? -7.417 -14.573 -19.310 1.00 78.56 1015 ILE A CA 1
ATOM 7810 C C . ILE A 1 1015 ? -7.837 -15.985 -18.849 1.00 78.56 1015 ILE A C 1
ATOM 7812 O O . ILE A 1 1015 ? -8.491 -16.736 -19.574 1.00 78.56 1015 ILE A O 1
ATOM 7816 N N . ASP A 1 1016 ? -7.453 -16.343 -17.620 1.00 75.25 1016 ASP A N 1
ATOM 7817 C CA . ASP A 1 1016 ? -7.688 -17.661 -17.009 1.00 75.25 1016 ASP A CA 1
ATOM 7818 C C . ASP A 1 1016 ? -9.155 -17.879 -16.583 1.00 75.25 1016 ASP A C 1
ATOM 7820 O O . ASP A 1 1016 ? -9.676 -18.994 -16.688 1.00 75.25 1016 ASP A O 1
ATOM 7824 N N . TYR A 1 1017 ? -9.813 -16.828 -16.076 1.00 73.62 1017 TYR A N 1
ATOM 7825 C CA . TYR A 1 1017 ? -11.156 -16.881 -15.487 1.00 73.62 1017 TYR A CA 1
ATOM 7826 C C . TYR A 1 1017 ? -12.022 -15.687 -15.906 1.00 73.62 1017 TYR A C 1
ATOM 7828 O O . TYR A 1 1017 ? -11.608 -14.527 -15.835 1.00 73.62 1017 TYR A O 1
ATOM 7836 N N . LEU A 1 1018 ? -13.260 -15.978 -16.302 1.00 84.44 1018 LEU A N 1
ATOM 7837 C CA . LEU A 1 1018 ? -14.223 -15.003 -16.798 1.00 84.44 1018 LEU A CA 1
ATOM 7838 C C . LEU A 1 1018 ? -15.628 -15.423 -16.350 1.00 84.44 1018 LEU A C 1
ATOM 7840 O O . LEU A 1 1018 ? -16.102 -16.489 -16.730 1.00 84.44 1018 LEU A O 1
ATOM 7844 N N . ASN A 1 1019 ? -16.298 -14.598 -15.546 1.00 81.19 1019 ASN A N 1
ATOM 7845 C CA . ASN A 1 1019 ? -17.659 -14.886 -15.085 1.00 81.19 1019 ASN A CA 1
ATOM 7846 C C . ASN A 1 1019 ? -18.662 -13.932 -15.740 1.00 81.19 1019 ASN A C 1
ATOM 7848 O O . ASN A 1 1019 ? -18.529 -12.717 -15.607 1.00 81.19 1019 ASN A O 1
ATOM 7852 N N . LEU A 1 1020 ? -19.644 -14.488 -16.448 1.00 87.06 1020 LEU A N 1
ATOM 7853 C CA . LEU A 1 1020 ? -20.643 -13.794 -17.262 1.00 87.06 1020 LEU A CA 1
ATOM 7854 C C . LEU A 1 1020 ? -22.086 -14.118 -16.835 1.00 87.06 1020 LEU A C 1
ATOM 7856 O O . LEU A 1 1020 ? -23.018 -13.632 -17.478 1.00 87.06 1020 LEU A O 1
ATOM 7860 N N . ILE A 1 1021 ? -22.282 -14.874 -15.746 1.00 84.19 1021 ILE A N 1
ATOM 7861 C CA . ILE A 1 1021 ? -23.601 -15.261 -15.216 1.00 84.19 1021 ILE A CA 1
ATOM 7862 C C . ILE A 1 1021 ? -24.551 -14.051 -15.141 1.00 84.19 1021 ILE A C 1
ATOM 7864 O O . ILE A 1 1021 ? -24.153 -12.945 -14.774 1.00 84.19 1021 ILE A O 1
ATOM 7868 N N . ASN A 1 1022 ? -25.827 -14.257 -15.476 1.00 87.81 1022 ASN A N 1
ATOM 7869 C CA . ASN A 1 1022 ? -26.871 -13.223 -15.470 1.00 87.81 1022 ASN A CA 1
ATOM 7870 C C . ASN A 1 1022 ? -26.577 -11.995 -16.365 1.00 87.81 1022 ASN A C 1
ATOM 7872 O O . ASN A 1 1022 ? -27.046 -10.896 -16.072 1.00 87.81 1022 ASN A O 1
ATOM 7876 N N . ASN A 1 1023 ? -25.842 -12.165 -17.469 1.00 90.75 1023 ASN A N 1
ATOM 7877 C CA . ASN A 1 1023 ? -25.813 -11.190 -18.566 1.00 90.75 1023 ASN A CA 1
ATOM 7878 C C . ASN A 1 1023 ? -26.816 -11.572 -19.673 1.00 90.75 1023 ASN A C 1
ATOM 7880 O O . ASN A 1 1023 ? -27.068 -12.758 -19.883 1.00 90.75 1023 ASN A O 1
ATOM 7884 N N . PRO A 1 1024 ? -27.352 -10.609 -20.449 1.00 90.75 1024 PRO A N 1
ATOM 7885 C CA . PRO A 1 1024 ? -28.195 -10.867 -21.621 1.00 90.75 1024 PRO A CA 1
ATOM 7886 C C . PRO A 1 1024 ? -27.375 -11.305 -22.859 1.00 90.75 1024 PRO A C 1
ATOM 7888 O O . PRO A 1 1024 ? -27.669 -10.901 -23.985 1.00 90.75 1024 PRO A O 1
ATOM 7891 N N . LEU A 1 1025 ? -26.333 -12.110 -22.639 1.00 86.19 1025 LEU A N 1
ATOM 7892 C CA . LEU A 1 1025 ? -25.392 -12.619 -23.633 1.00 86.19 1025 LEU A CA 1
ATOM 7893 C C . LEU A 1 1025 ? -25.847 -13.994 -24.133 1.00 86.19 1025 LEU A C 1
ATOM 7895 O O . LEU A 1 1025 ? -26.240 -14.846 -23.340 1.00 86.19 1025 LEU A O 1
ATOM 7899 N N . ASP A 1 1026 ? -25.728 -14.246 -25.435 1.00 82.25 1026 ASP A N 1
ATOM 7900 C CA . ASP A 1 1026 ? -25.878 -15.598 -25.979 1.00 82.25 1026 ASP A CA 1
ATOM 7901 C C . ASP A 1 1026 ? -24.554 -16.372 -25.844 1.00 82.25 1026 ASP A C 1
ATOM 7903 O O . ASP A 1 1026 ? -23.621 -16.183 -26.631 1.00 82.25 1026 ASP A O 1
ATOM 7907 N N . CYS A 1 1027 ? -24.461 -17.228 -24.822 1.00 75.31 1027 CYS A N 1
ATOM 7908 C CA . CYS A 1 1027 ? -23.268 -18.026 -24.529 1.00 75.31 1027 CYS A CA 1
ATOM 7909 C C . CYS A 1 1027 ? -22.881 -18.979 -25.681 1.00 75.31 1027 CYS A C 1
ATOM 7911 O O . CYS A 1 1027 ? -21.696 -19.258 -25.857 1.00 75.31 1027 CYS A O 1
ATOM 7913 N N . GLU A 1 1028 ? -23.830 -19.421 -26.519 1.00 71.12 1028 GLU A N 1
ATOM 7914 C CA . GLU A 1 1028 ? -23.555 -20.287 -27.683 1.00 71.12 1028 GLU A CA 1
ATOM 7915 C C . GLU A 1 1028 ? -22.808 -19.539 -28.810 1.00 71.12 1028 GLU A C 1
ATOM 7917 O O . GLU A 1 1028 ? -22.230 -20.160 -29.704 1.00 71.12 1028 GLU A O 1
ATOM 7922 N N . GLN A 1 1029 ? -22.781 -18.199 -28.773 1.00 69.19 1029 GLN A N 1
ATOM 7923 C CA . GLN A 1 1029 ? -22.028 -17.364 -29.719 1.00 69.19 1029 GLN A CA 1
ATOM 7924 C C . GLN A 1 1029 ? -20.584 -17.079 -29.263 1.00 69.19 1029 GLN A C 1
ATOM 7926 O O . GLN A 1 1029 ? -19.792 -16.530 -30.037 1.00 69.19 1029 GLN A O 1
ATOM 7931 N N . LEU A 1 1030 ? -20.205 -17.459 -28.037 1.00 70.81 1030 LEU A N 1
ATOM 7932 C CA . LEU A 1 1030 ? -18.812 -17.402 -27.586 1.00 70.81 1030 LEU A CA 1
ATOM 7933 C C . LEU A 1 1030 ? -17.973 -18.479 -28.313 1.00 70.81 1030 LEU A C 1
ATOM 7935 O O . LEU A 1 1030 ? -18.457 -19.582 -28.566 1.00 70.81 1030 LEU A O 1
ATOM 7939 N N . PRO A 1 1031 ? -16.692 -18.221 -28.648 1.00 60.91 1031 PRO A N 1
ATOM 7940 C CA . PRO A 1 1031 ? -15.927 -19.043 -29.598 1.00 60.91 1031 PRO A CA 1
ATOM 7941 C C . PRO A 1 1031 ? -15.492 -20.444 -29.106 1.00 60.91 1031 PRO A C 1
ATOM 7943 O O . PRO A 1 1031 ? -14.636 -21.068 -29.734 1.00 60.91 1031 PRO A O 1
ATOM 7946 N N . HIS A 1 1032 ? -16.091 -20.979 -28.035 1.00 55.53 1032 HIS A N 1
ATOM 7947 C CA . HIS A 1 1032 ? -15.776 -22.291 -27.447 1.00 55.53 1032 HIS A CA 1
ATOM 7948 C C . HIS A 1 1032 ? -15.827 -23.461 -28.451 1.00 55.53 1032 HIS A C 1
ATOM 7950 O O . HIS A 1 1032 ? -15.115 -24.449 -28.271 1.00 55.53 1032 HIS A O 1
ATOM 7956 N N . MET A 1 1033 ? -16.639 -23.366 -29.514 1.00 41.22 1033 MET A N 1
ATOM 7957 C CA . MET A 1 1033 ? -16.838 -24.463 -30.472 1.00 41.22 1033 MET A CA 1
ATOM 7958 C C . MET A 1 1033 ? -15.929 -24.449 -31.715 1.00 41.22 1033 MET A C 1
ATOM 7960 O O . MET A 1 1033 ? -15.963 -25.421 -32.469 1.00 41.22 1033 MET A O 1
ATOM 7964 N N . ASN A 1 1034 ? -15.110 -23.414 -31.970 1.00 42.81 1034 ASN A N 1
ATOM 7965 C CA . ASN A 1 1034 ? -14.384 -23.311 -33.249 1.00 42.81 1034 ASN A CA 1
ATOM 7966 C C . ASN A 1 1034 ? -12.869 -23.059 -33.108 1.00 42.81 1034 ASN A C 1
ATOM 7968 O O . ASN A 1 1034 ? -12.399 -21.923 -33.066 1.00 42.81 1034 ASN A O 1
ATOM 7972 N N . ARG A 1 1035 ? -12.084 -24.148 -33.103 1.00 44.44 1035 ARG A N 1
ATOM 7973 C CA . ARG A 1 1035 ? -10.610 -24.185 -32.933 1.00 44.44 1035 ARG A CA 1
ATOM 7974 C C . ARG A 1 1035 ? -9.792 -23.627 -34.123 1.00 44.44 1035 ARG A C 1
ATOM 7976 O O . ARG A 1 1035 ? -8.678 -24.084 -34.361 1.00 44.44 1035 ARG A O 1
ATOM 7983 N N . SER A 1 1036 ? -10.329 -22.695 -34.911 1.00 42.66 1036 SER A N 1
ATOM 7984 C CA . SER A 1 1036 ? -9.763 -22.294 -36.212 1.00 42.66 1036 SER A CA 1
ATOM 7985 C C . SER A 1 1036 ? -9.318 -20.828 -36.314 1.00 42.66 1036 SER A C 1
ATOM 7987 O O . SER A 1 1036 ? -9.137 -20.336 -37.428 1.00 42.66 1036 SER A O 1
ATOM 7989 N N . VAL A 1 1037 ? -9.191 -20.098 -35.199 1.00 45.28 1037 VAL A N 1
ATOM 7990 C CA . VAL A 1 1037 ? -8.827 -18.667 -35.192 1.00 45.28 1037 VAL A CA 1
ATOM 7991 C C . VAL A 1 1037 ? -7.918 -18.343 -34.003 1.00 45.28 1037 VAL A C 1
ATOM 7993 O O . VAL A 1 1037 ? -8.159 -18.828 -32.902 1.00 45.28 1037 VAL A O 1
ATOM 7996 N N . ASN A 1 1038 ? -6.934 -17.459 -34.204 1.00 49.22 1038 ASN A N 1
ATOM 7997 C CA . ASN A 1 1038 ? -6.062 -16.901 -33.156 1.00 49.22 1038 ASN A CA 1
ATOM 7998 C C . ASN A 1 1038 ? -6.799 -15.858 -32.280 1.00 49.22 1038 ASN A C 1
ATOM 8000 O O . ASN A 1 1038 ? -6.379 -14.706 -32.166 1.00 49.22 1038 ASN A O 1
ATOM 8004 N N . LEU A 1 1039 ? -7.936 -16.246 -31.705 1.00 49.91 1039 LEU A N 1
ATOM 8005 C CA . LEU A 1 1039 ? -8.610 -15.528 -30.621 1.00 49.91 1039 LEU A CA 1
ATOM 8006 C C . LEU A 1 1039 ? -8.139 -16.118 -29.283 1.00 49.91 1039 LEU A C 1
ATOM 8008 O O . LEU A 1 1039 ? -7.783 -17.298 -29.259 1.00 49.91 1039 LEU A O 1
ATOM 8012 N N . PRO A 1 1040 ? -8.144 -15.356 -28.172 1.00 48.66 1040 PRO A N 1
ATOM 8013 C CA . PRO A 1 1040 ? -7.873 -15.948 -26.869 1.00 48.66 1040 PRO A CA 1
ATOM 8014 C C . PRO A 1 1040 ? -8.904 -17.041 -26.583 1.00 48.66 1040 PRO A C 1
ATOM 8016 O O . PRO A 1 1040 ? -10.114 -16.796 -26.599 1.00 48.66 1040 PRO A O 1
ATOM 8019 N N . THR A 1 1041 ? -8.416 -18.262 -26.366 1.00 49.03 1041 THR A N 1
ATOM 8020 C CA . THR A 1 1041 ? -9.243 -19.379 -25.918 1.00 49.03 1041 THR A CA 1
ATOM 8021 C C . THR A 1 1041 ? -9.792 -19.042 -24.550 1.00 49.03 1041 THR A C 1
ATOM 8023 O O . THR A 1 1041 ? -9.031 -18.916 -23.595 1.00 49.03 1041 THR A O 1
ATOM 8026 N N . VAL A 1 1042 ? -11.112 -18.908 -24.478 1.00 53.25 1042 VAL A N 1
ATOM 8027 C CA . VAL A 1 1042 ? -11.834 -18.682 -23.231 1.00 53.25 1042 VAL A CA 1
ATOM 8028 C C . VAL A 1 1042 ? -11.429 -19.761 -22.214 1.00 53.25 1042 VAL A C 1
ATOM 8030 O O . VAL A 1 1042 ? -11.496 -20.952 -22.533 1.00 53.25 1042 VAL A O 1
ATOM 8033 N N . GLY A 1 1043 ? -10.961 -19.350 -21.031 1.00 49.12 1043 GLY A N 1
ATOM 8034 C CA . GLY A 1 1043 ? -10.387 -20.257 -20.034 1.00 49.12 1043 GLY A CA 1
ATOM 8035 C C . GLY A 1 1043 ? -11.357 -21.365 -19.589 1.00 49.12 1043 GLY A C 1
ATOM 8036 O O . GLY A 1 1043 ? -12.577 -21.162 -19.618 1.00 49.12 1043 GLY A O 1
ATOM 8037 N N . PRO A 1 1044 ? -10.846 -22.532 -19.141 1.00 44.81 1044 PRO A N 1
ATOM 8038 C CA . PRO A 1 1044 ? -11.655 -23.721 -18.830 1.00 44.81 1044 PRO A CA 1
ATOM 8039 C C . PRO A 1 1044 ? -12.619 -23.548 -17.643 1.00 44.81 1044 PRO A C 1
ATOM 8041 O O . PRO A 1 1044 ? -13.399 -24.454 -17.361 1.00 44.81 1044 PRO A O 1
ATOM 8044 N N . TYR A 1 1045 ? -12.570 -22.400 -16.964 1.00 53.41 1045 TYR A N 1
ATOM 8045 C CA . TYR A 1 1045 ? -13.405 -22.027 -15.823 1.00 53.41 1045 TYR A CA 1
ATOM 8046 C C . TYR A 1 1045 ? -14.319 -20.830 -16.132 1.00 53.41 1045 TYR A C 1
ATOM 8048 O O . TYR A 1 1045 ? -14.625 -20.043 -15.244 1.00 53.41 1045 TYR A O 1
ATOM 8056 N N . THR A 1 1046 ? -14.718 -20.646 -17.392 1.00 65.81 1046 THR A N 1
ATOM 8057 C CA . THR A 1 1046 ? -15.680 -19.591 -17.741 1.00 65.81 1046 THR A CA 1
ATOM 8058 C C . THR A 1 1046 ? -17.091 -19.998 -17.358 1.00 65.81 1046 THR A C 1
ATOM 8060 O O . THR A 1 1046 ? -17.553 -21.077 -17.724 1.00 65.81 1046 THR A O 1
ATOM 8063 N N . GLU A 1 1047 ? -17.771 -19.109 -16.645 1.00 70.12 1047 GLU A N 1
ATOM 8064 C CA . GLU A 1 1047 ? -19.137 -19.300 -16.169 1.00 70.12 1047 GLU A CA 1
ATOM 8065 C C . GLU A 1 1047 ? -20.092 -18.435 -17.004 1.00 70.12 1047 GLU A C 1
ATOM 8067 O O . GLU A 1 1047 ? -20.011 -17.205 -16.960 1.00 70.12 1047 GLU A O 1
ATOM 8072 N N . CYS A 1 1048 ? -20.961 -19.082 -17.784 1.00 73.88 1048 CYS A N 1
ATOM 8073 C CA . CYS A 1 1048 ? -21.981 -18.492 -18.656 1.00 73.88 1048 CYS A CA 1
ATOM 8074 C C . CYS A 1 1048 ? -23.195 -19.441 -18.651 1.00 73.88 1048 CYS A C 1
ATOM 8076 O O . CYS A 1 1048 ? -24.309 -18.966 -18.342 1.00 73.88 1048 CYS A O 1
#

InterPro domains:
  IPR000742 EGF-like domain [SM00181] (40-74)
  IPR000742 EGF-like domain [SM00181] (76-106)
  IPR000742 EGF-like domain [SM00181] (108-149)
  IPR000742 EGF-like domain [SM00181] (151-184)
  IPR000742 EGF-like domain [SM00181] (186-216)
  IPR000742 EGF-like domain [SM00181] (218-251)
  IPR000742 EGF-like domain [SM00181] (253-286)
  IPR000742 EGF-like domain [SM00181] (329-363)
  IPR000742 EGF-like domain [SM00181] (365-398)
  IPR000742 EGF-like domain [SM00181] (400-446)
  IPR000742 EGF-like domain [SM00181] (482-513)
  IPR000742 EGF-like domain [SM00181] (515-548)
  IPR000742 EGF-like domain [SM00181] (550-580)
  IPR000742 EGF-like domain [SM00181] (582-617)
  IPR009030 Growth factor receptor cysteine-rich domain superfamily [SSF57184] (203-310)
  IPR032675 Leucine-rich repeat domain superfamily [G3DSA:3.80.10.10] (727-894)
  IPR032675 Leucine-rich repeat domain superfamily [G3DSA:3.80.10.10] (897-1040)
  IPR053255 Epidermal growth factor-like domain-containing protein [PTHR24047] (22-354)
  IPR057138 Platelet endothelial aggregation receptor 1-like, EGF domain [PF23301] (182-216)
  IPR057138 Platelet endothelial aggregation receptor 1-like, EGF domain [PF23301] (248-276)

Radius of gyration: 63.08 Å; chains: 1; bounding box: 182×132×131 Å

Secondary structure (DSSP, 8-state):
-------TT--EE------SS------EEPTTEEE-TTS-EEEP-SS--TTEEEEETTEEEEPTTEEEETTEEEE--TT-TTEEEEETTEEEEPTTEEE-TTS-EEEPPSSEEESEEE-TTS-EEEPTTEEE-STTTTSTT-TTEEEEEE--SSPPBTEEEEETTEEEEPTTEEE-SS-TTBEEEP-GGGGTTEEEEETTEEEEPTTEEEETTEEEE--SS--BTEEEEETTEEEEPTTEEE-TT-TTBEEE--SS--TTEEEEETTEEEEPTTEEE-SS-TT-EEE---TTTB--TTEEEEETTEEEEPTTEEEEEETTTTEEEEEEPPSSPPBSEEEPTTS-EEEPTTEEE-SSS-TTBEEE--SSPPBTEEEEETTEEEEPTTEEEETTEEEEEEE---TTTEE-TTEEEEETTEEEEPTTEEEEE------SS-----EEEEE--S---TTEEEEETTEEEEPTTEEE-TT-S-EEE--SS--TTEEEEETTEEEEPTTEEE-TTS-EEESHHHHTBTTTEEEETTEEEEPTTEE-SS-TT--EE--S--TTEEEEETTEEEEPTTEEE-TTS-EEE--SSS-TTEEEEETTEEEEPTT-EEEE-TT--EEEE-------------------------------------PPPPS-S-EEE-SSEEEEE----SGGGS--TT--TT--EEEEES-B-SEEE-HHHHTT---SEEEEES-B-SEEEE-TT---SEEEEEEEB-SEEEEPSBSS--EEEEEEE--SS--GGGGGBTT--EEEEESS---EEEGGGGTT----EEE-TTS---EEE--TT----TT--EEE--SS---EEEGGGGTT-TT--EEE--SS---EEE-------TT-TTS---SS-----SEEE---SSTTTSTTS-----------EEETTTT--EEE--SS------GGGGTT-TT--EEE--SS---EEE--SS-S-TT--EEE--SS---EEE-TT-TT--EEE--SS--S---GGGS-S---EEE-TTSS--GGGSGGG--SS-S----TT-B-

Sequence (1048 aa):
MTTMRASGLDHNCLEEAALGNTELEVYECCNGYYNNTLGECLPICTKPCENGYCSSPNVCTCNDGFSKIGGVCRPTCRHCSNGICVAPNQCMCMKGFERNNAGLCVSKCNGICLNGICDKYGDCICQNGYFRSNVLANFDGLANVTLCTPNCDKPCQNGQCIGRNLCQCFKGFRSSPSSTFECEPICLADCINGKCILPNYCQCDEGYRMIGDRCSPICDPPCENGVCLGPSKCVCQEGFYNDNRIVHKCLPICHIPCHNGTCVAPNQCACNNGYVSSFNDLDRCVPFCDPQFIEMHNANCIAPNVIQCDDSYTLTANRASKKLSCQKECNPSCINGRCNDDDRCECLDGFVQAINDSSHICIPTCDPPCESGHCVAPNVCKCHEGHETHLEKSNICLPTCNPQVVNCTNGVCTSVNTCECNKGYSLMQDEYMVPIGNKSSQLRCLPSCHYLPSHSKCVAPGMYQCIEGYEKNDGSDYCFPVCEQECYNGSCTAPNVCNCSEGFRKNDNDECQSICESDCDGLGGTCVENKCQCFEGYNNLINDYQCSPTCDQCENGYCIALNVCICFDGYSSNKTGTCEPICNNCSEAAICQEPNKCACFEGWKPSQDKDNKFICIEKLSSARQTHLQYPYIVIIAIVSLAGIFAMVTTAYLRCRKFPDNNFSTGNVSCIINNLVSEELVRNYTFLTDNIEELVFINASMDQLDLTVPLSKIEPWKVLIKNSNMQQIVFPSEMRSSVVKLNNVNIKDIYFNKNNHLQDFRADNTSLTQVPMSVVYLHTLDILWLTHSPISSFSFDLLENSSLSLLYLVANQIESLIISPNVICCKNLEEIFLSGNQLKQLDFAIFALMVSLKSIFIEDNQLNFINATNISVDENECNSKAIKLTKPLEDKFCSWNGLYYNQIKNVSFVIHSQSLNCTDFYATLISIHLARNKIHKIDFSTFSLMNNLNSIDLSNNMLSALISSNDKVPLRLSELFVSNNNISHVFLKTLPSLKALYLHDNNILQLNMSTLPYDIDYLNLINNPLDCEQLPHMNRSVNLPTVGPYTEC

pLDDT: mean 71.23, std 16.94, range [21.91, 97.94]

Organism: Anopheles albimanus (NCBI:txid7167)

Foldseek 3Di:
DDDDDDDPPAQWDWDDDDDDDDDDTDTDHDPQWHQDPVRHTHGDAPDDQVQFDCPHRNDTDHHPQFDQDPNHTHGHADALPQFDDPHRNQTHHDPQFDQDPSNYTFGAAPFAAACFGADSVRDTDHPAQWDWDPPVVDDPPGPRYTHTHGDEPDAAAQFHGDGYLATDHDPQWDQDPVGNRYTFGDAPPCAVQFGRPHRNDTDHHVQWDDDDSHTAGHQVVAAAQFGDPHRVATDHDPQWDDDPVRRRYTHGDQVDQQDQFGRDHRVATDHHPQWDADPVGRSYTDGHADPLAADPPQWDGHHRNDIDHHPQWDWDQDPVSRHTYTAGAAVVGAAQFHQDPVSFTDHDPQWDADPPPPRRYTHGDAVVAADQFHDPHRNATDHDPQWDADPVHRRYTHGHADVLAENAPQFDDPHRNDTDGDPQWDFAFDDDDDDDDDDDRYTYGHGDAPDDDPQWDDDHNNDIDHHPQWDDDPPDPDTHGDAPDPQVQFDDDHHNDTDHDPQFDQDPVRHTHGLQCPAAPPQAFDDDPSFTDGHPQWDQVPHRRHIHHDEPDAPQADDDHHHATDHDPQWDQDPNRDTHGDADQADPQWDDDHHNDTDGDPPWDWDADPVRGIDTDDDDDDDDDDDDDDDDDDDDDDDDDDDDDDDDDDDDDDDDDDPDDAWDDDPAETEGEQAAEPVVPPDPVSDAQRHQEYEYEAHEYAEAECPRVQVHYAHLEYEYECYEYAEYEAEASHQHQYYEYYNYEYAAYAYDQYARHAYYEYEQYAYQADHLNLLSHARHAYDYYANYQHAEEEQLSFLRHLYQYAHPEQYAHQYYHYDQPRQGQCNHAEHAQANYAHQEEACLVQFNNQRHAEYHHANYAHAYYAHPDQDPPLPPPDDDDDPRPDDDPAAADQDDDPPPPPVPDDDDDDDDDDNGYGATLNNYAEYEYAHYAHADDAQLRCQRNQRHQEYAHAHYAYAAAAYDDQRGHANHAYYHHDQYAYAYYQAQNRARHAEYHHHHYAHAEYDLVRHHQRHQEAEHHHYNYDPVPPCQPPPDDPGRNHHPHYHD